Protein AF-A0A6I5CBX6-F1 (afdb_monomer_lite)

Structure (mmCIF, N/CA/C/O backbone):
data_AF-A0A6I5CBX6-F1
#
_entry.id   AF-A0A6I5CBX6-F1
#
loop_
_atom_site.group_PDB
_atom_site.id
_atom_site.type_symbol
_atom_site.label_atom_id
_atom_site.label_alt_id
_atom_site.label_comp_id
_atom_site.label_asym_id
_atom_site.label_entity_id
_atom_site.label_seq_id
_atom_site.pdbx_PDB_ins_code
_atom_site.Cartn_x
_atom_site.Cartn_y
_atom_site.Cartn_z
_atom_site.occupancy
_atom_site.B_iso_or_equiv
_atom_site.auth_seq_id
_atom_site.auth_comp_id
_atom_site.auth_asym_id
_atom_site.auth_atom_id
_atom_site.pdbx_PDB_model_num
ATOM 1 N N . MET A 1 1 ? 4.727 3.412 -55.942 1.00 61.78 1 MET A N 1
ATOM 2 C CA . MET A 1 1 ? 5.551 2.247 -55.537 1.00 61.78 1 MET A CA 1
ATOM 3 C C . MET A 1 1 ? 6.146 1.583 -56.779 1.00 61.78 1 MET A C 1
ATOM 5 O O . MET A 1 1 ? 5.437 1.468 -57.777 1.00 61.78 1 MET A O 1
ATOM 9 N N . LYS A 1 2 ? 7.422 1.159 -56.767 1.00 56.41 2 LYS A N 1
ATOM 10 C CA . LYS A 1 2 ? 7.979 0.317 -57.851 1.00 56.41 2 LYS A CA 1
ATOM 11 C C . LYS A 1 2 ? 7.335 -1.077 -57.759 1.00 56.41 2 LYS A C 1
ATOM 13 O O . LYS A 1 2 ? 7.228 -1.624 -56.670 1.00 56.41 2 LYS A O 1
ATOM 18 N N . LYS A 1 3 ? 6.895 -1.651 -58.885 1.00 53.78 3 LYS A N 1
ATOM 19 C CA . LYS A 1 3 ? 5.927 -2.773 -58.953 1.00 53.78 3 LYS A CA 1
ATOM 20 C C . LYS A 1 3 ? 6.303 -4.119 -58.282 1.00 53.78 3 LYS A C 1
ATOM 22 O O . LYS A 1 3 ? 5.495 -5.031 -58.394 1.00 53.78 3 LYS A O 1
ATOM 27 N N . ALA A 1 4 ? 7.444 -4.294 -57.600 1.00 55.03 4 ALA A N 1
ATOM 28 C CA . ALA A 1 4 ? 7.793 -5.618 -57.044 1.00 55.03 4 ALA A CA 1
ATOM 29 C C . ALA A 1 4 ? 8.848 -5.692 -55.916 1.00 55.03 4 ALA A C 1
ATOM 31 O O . ALA A 1 4 ? 8.946 -6.740 -55.287 1.00 55.03 4 ALA A O 1
ATOM 32 N N . HIS A 1 5 ? 9.641 -4.652 -55.630 1.00 55.69 5 HIS A N 1
ATOM 33 C CA . HIS A 1 5 ? 10.715 -4.763 -54.626 1.00 55.69 5 HIS A CA 1
ATOM 34 C C . HIS A 1 5 ? 10.196 -4.485 -53.207 1.00 55.69 5 HIS A C 1
ATOM 36 O O . HIS A 1 5 ? 9.736 -3.377 -52.934 1.00 55.69 5 HIS A O 1
ATOM 42 N N . GLY A 1 6 ? 10.238 -5.492 -52.326 1.00 67.00 6 GLY A N 1
ATOM 43 C CA . GLY A 1 6 ? 9.976 -5.365 -50.885 1.00 67.00 6 GLY A CA 1
ATOM 44 C C . GLY A 1 6 ? 8.537 -5.471 -50.393 1.00 67.00 6 GLY A C 1
ATOM 45 O O . GLY A 1 6 ? 8.313 -5.609 -49.194 1.00 67.00 6 GLY A O 1
ATOM 46 N N . LEU A 1 7 ? 7.545 -5.417 -51.286 1.00 81.44 7 LEU A N 1
ATOM 47 C CA . LEU A 1 7 ? 6.120 -5.433 -50.907 1.00 81.44 7 LEU A CA 1
ATOM 48 C C . LEU A 1 7 ? 5.682 -6.743 -50.244 1.00 81.44 7 LEU A C 1
ATOM 50 O O . LEU A 1 7 ? 4.730 -6.751 -49.468 1.00 81.44 7 LEU A O 1
ATOM 54 N N . ARG A 1 8 ? 6.382 -7.841 -50.547 1.00 85.75 8 ARG A N 1
ATOM 55 C CA . ARG A 1 8 ? 6.062 -9.179 -50.045 1.00 85.75 8 ARG A CA 1
ATOM 56 C C . ARG A 1 8 ? 6.094 -9.255 -48.521 1.00 85.75 8 ARG A C 1
ATOM 58 O O . ARG A 1 8 ? 5.192 -9.844 -47.943 1.00 85.75 8 ARG A O 1
ATOM 65 N N . ARG A 1 9 ? 7.076 -8.606 -47.891 1.00 88.88 9 ARG A N 1
ATOM 66 C CA . ARG A 1 9 ? 7.186 -8.522 -46.433 1.00 88.88 9 ARG A CA 1
ATOM 67 C C . ARG A 1 9 ? 5.933 -7.901 -45.813 1.00 88.88 9 ARG A C 1
ATOM 69 O O . ARG A 1 9 ? 5.291 -8.524 -44.983 1.00 88.88 9 ARG A O 1
ATOM 76 N N . TYR A 1 10 ? 5.553 -6.702 -46.258 1.00 90.12 10 TYR A N 1
ATOM 77 C CA . TYR A 1 10 ? 4.368 -6.008 -45.738 1.00 90.12 10 TYR A CA 1
ATOM 78 C C . TYR A 1 10 ? 3.075 -6.779 -46.018 1.00 90.12 10 TYR A C 1
ATOM 80 O O . TYR A 1 10 ? 2.136 -6.719 -45.232 1.00 90.12 10 TYR A O 1
ATOM 88 N N . PHE A 1 11 ? 3.024 -7.525 -47.125 1.00 91.75 11 PHE A N 1
ATOM 89 C CA . PHE A 1 11 ? 1.910 -8.421 -47.398 1.00 91.75 11 PHE A CA 1
ATOM 90 C C . PHE A 1 11 ? 1.852 -9.596 -46.413 1.00 91.75 11 PHE A C 1
ATOM 92 O O . PHE A 1 11 ? 0.776 -9.892 -45.908 1.00 91.75 11 PHE A O 1
ATOM 99 N N . TYR A 1 12 ? 2.972 -10.249 -46.097 1.00 94.50 12 TYR A N 1
ATOM 100 C CA . TYR A 1 12 ? 2.986 -11.319 -45.094 1.00 94.50 12 TYR A CA 1
ATOM 101 C C . TYR A 1 12 ? 2.701 -10.806 -43.680 1.00 94.50 12 TYR A C 1
ATOM 103 O O . TYR A 1 12 ? 1.948 -11.451 -42.958 1.00 94.50 12 TYR A O 1
ATOM 111 N N . GLU A 1 13 ? 3.174 -9.613 -43.319 1.00 94.62 13 GLU A N 1
ATOM 112 C CA . GLU A 1 13 ? 2.770 -8.944 -42.073 1.00 94.62 13 GLU A CA 1
ATOM 113 C C . GLU A 1 13 ? 1.265 -8.626 -42.051 1.00 94.62 13 GLU A C 1
ATOM 115 O O . GLU A 1 13 ? 0.615 -8.745 -41.014 1.00 94.62 13 GLU A O 1
ATOM 120 N N . TYR A 1 14 ? 0.672 -8.282 -43.199 1.00 94.12 14 TYR A N 1
ATOM 121 C CA . TYR A 1 14 ? -0.776 -8.108 -43.329 1.00 94.12 14 TYR A CA 1
ATOM 122 C C . TYR A 1 14 ? -1.544 -9.437 -43.227 1.00 94.12 14 TYR A C 1
ATOM 124 O O . TYR A 1 14 ? -2.603 -9.487 -42.604 1.00 94.12 14 TYR A O 1
ATOM 132 N N . VAL A 1 15 ? -1.016 -10.528 -43.792 1.00 95.19 15 VAL A N 1
ATOM 133 C CA . VAL A 1 15 ? -1.581 -11.879 -43.620 1.00 95.19 15 VAL A CA 1
ATOM 134 C C . VAL A 1 15 ? -1.543 -12.282 -42.147 1.00 95.19 15 VAL A C 1
ATOM 136 O O . VAL A 1 15 ? -2.553 -12.750 -41.628 1.00 95.19 15 VAL A O 1
ATOM 139 N N . TYR A 1 16 ? -0.425 -12.038 -41.459 1.00 96.31 16 TYR A N 1
ATOM 140 C CA . TYR A 1 16 ? -0.299 -12.278 -40.025 1.00 96.31 16 TYR A CA 1
ATOM 141 C C . TYR A 1 16 ? -1.289 -11.432 -39.211 1.00 96.31 16 TYR A C 1
ATOM 143 O O . TYR A 1 16 ? -1.995 -11.957 -38.354 1.00 96.31 16 TYR A O 1
ATOM 151 N N . TYR A 1 17 ? -1.410 -10.140 -39.526 1.00 95.69 17 TYR A N 1
ATOM 152 C CA . TYR A 1 17 ? -2.399 -9.250 -38.918 1.00 95.69 17 TYR A CA 1
ATOM 153 C C . TYR A 1 17 ? -3.827 -9.806 -39.032 1.00 95.69 17 TYR A C 1
ATOM 155 O O . TYR A 1 17 ? -4.542 -9.894 -38.034 1.00 95.69 17 TYR A O 1
ATOM 163 N N . LYS A 1 18 ? -4.221 -10.255 -40.231 1.00 94.69 18 LYS A N 1
ATOM 164 C CA . LYS A 1 18 ? -5.526 -10.890 -40.461 1.00 94.69 18 LYS A CA 1
ATOM 165 C C . LYS A 1 18 ? -5.688 -12.204 -39.706 1.00 94.69 18 LYS A C 1
ATOM 167 O O . LYS A 1 18 ? -6.780 -12.471 -39.208 1.00 94.69 18 LYS A O 1
ATOM 172 N N . ALA A 1 19 ? -4.616 -12.980 -39.560 1.00 93.75 19 ALA A N 1
ATOM 173 C CA . ALA A 1 19 ? -4.639 -14.193 -38.754 1.00 93.75 19 ALA A CA 1
ATOM 174 C C . ALA A 1 19 ? -4.917 -13.893 -37.271 1.00 93.75 19 ALA A C 1
ATOM 176 O O . ALA A 1 19 ? -5.708 -14.607 -36.654 1.00 93.75 19 ALA A O 1
ATOM 177 N N . VAL A 1 20 ? -4.356 -12.808 -36.716 1.00 93.31 20 VAL A N 1
ATOM 178 C CA . VAL A 1 20 ? -4.659 -12.351 -35.345 1.00 93.31 20 VAL A CA 1
ATOM 179 C C . VAL A 1 20 ? -6.129 -11.938 -35.210 1.00 93.31 20 VAL A C 1
ATOM 181 O O . VAL A 1 20 ? -6.794 -12.385 -34.275 1.00 93.31 20 VAL A O 1
ATOM 184 N N . GLU A 1 21 ? -6.658 -11.116 -36.128 1.00 91.00 21 GLU A N 1
ATOM 185 C CA . GLU A 1 21 ? -8.073 -10.695 -36.102 1.00 91.00 21 GLU A CA 1
ATOM 186 C C . GLU A 1 21 ? -9.020 -11.903 -36.131 1.00 91.00 21 GLU A C 1
ATOM 188 O O . GLU A 1 21 ? -9.967 -11.986 -35.346 1.00 91.00 21 GLU A O 1
ATOM 193 N N . GLN A 1 22 ? -8.728 -12.870 -36.998 1.00 89.38 22 GLN A N 1
ATOM 194 C CA . GLN A 1 22 ? -9.529 -14.076 -37.148 1.00 89.38 22 GLN A CA 1
ATOM 195 C C . GLN A 1 22 ? -9.416 -15.003 -35.930 1.00 89.38 22 GLN A C 1
ATOM 197 O O . GLN A 1 22 ? -10.429 -15.540 -35.487 1.00 89.38 22 GLN A O 1
ATOM 202 N N . ALA A 1 23 ? -8.216 -15.163 -35.360 1.00 89.12 23 ALA A N 1
ATOM 203 C CA . ALA A 1 23 ? -7.997 -15.994 -34.177 1.00 89.12 23 ALA A CA 1
ATOM 204 C C . ALA A 1 23 ? -8.785 -15.469 -32.968 1.00 89.12 23 ALA A C 1
ATOM 206 O O . ALA A 1 23 ? -9.391 -16.259 -32.250 1.00 89.12 23 ALA A O 1
ATOM 207 N N . ARG A 1 24 ? -8.857 -14.140 -32.789 1.00 86.94 24 ARG A N 1
ATOM 208 C CA . ARG A 1 24 ? -9.695 -13.509 -31.751 1.00 86.94 24 ARG A CA 1
ATOM 209 C C . ARG A 1 24 ? -11.172 -13.865 -31.919 1.00 86.94 24 ARG A C 1
ATOM 211 O O . ARG A 1 24 ? -11.827 -14.241 -30.953 1.00 86.94 24 ARG A O 1
ATOM 218 N N . GLY A 1 25 ? -11.691 -13.765 -33.145 1.00 83.12 25 GLY A N 1
ATOM 219 C CA . GLY A 1 25 ? -13.088 -14.094 -33.441 1.00 83.12 25 GLY A CA 1
ATOM 220 C C . GLY A 1 25 ? -13.410 -15.582 -33.281 1.00 83.12 25 GLY A C 1
ATOM 221 O O . GLY A 1 25 ? -14.504 -15.928 -32.852 1.00 83.12 25 GLY A O 1
ATOM 222 N N . GLN A 1 26 ? -12.454 -16.451 -33.607 1.00 83.75 26 GLN A N 1
ATOM 223 C CA . GLN A 1 26 ? -12.605 -17.902 -33.563 1.00 83.75 26 GLN A CA 1
ATOM 224 C C . GLN A 1 26 ? -12.517 -18.473 -32.143 1.00 83.75 26 GLN A C 1
ATOM 226 O O . GLN A 1 26 ? -13.371 -19.265 -31.761 1.00 83.75 26 GLN A O 1
ATOM 231 N N . ALA A 1 27 ? -11.508 -18.067 -31.366 1.00 76.38 27 ALA A N 1
ATOM 232 C CA . ALA A 1 27 ? -11.298 -18.563 -30.006 1.00 76.38 27 ALA A CA 1
ATOM 233 C C . ALA A 1 27 ? -12.193 -17.859 -28.969 1.00 76.38 27 ALA A C 1
ATOM 235 O O . ALA A 1 27 ? -12.322 -18.327 -27.842 1.00 76.38 27 ALA A O 1
ATOM 236 N N . GLY A 1 28 ? -12.776 -16.701 -29.310 1.00 74.12 28 GLY A N 1
ATOM 237 C CA . GLY A 1 28 ? -13.513 -15.870 -28.352 1.00 74.12 28 GLY A CA 1
ATOM 238 C C . GLY A 1 28 ? -12.630 -15.291 -27.237 1.00 74.12 28 GLY A C 1
ATOM 239 O O . GLY A 1 28 ? -13.151 -14.870 -26.210 1.00 74.12 28 GLY A O 1
ATOM 240 N N . GLN A 1 29 ? -11.307 -15.279 -27.431 1.00 75.50 29 GLN A N 1
ATOM 241 C CA . GLN A 1 29 ? -10.311 -14.792 -26.473 1.00 75.50 29 GLN A CA 1
ATOM 242 C C . GLN A 1 29 ? -9.775 -13.419 -26.889 1.00 75.50 29 GLN A C 1
ATOM 244 O O . GLN A 1 29 ? -9.600 -13.127 -28.080 1.00 75.50 29 GLN A O 1
ATOM 249 N N . VAL A 1 30 ? -9.433 -12.579 -25.908 1.00 80.12 30 VAL A N 1
ATOM 250 C CA . VAL A 1 30 ? -8.636 -11.380 -26.174 1.00 80.12 30 VAL A CA 1
ATOM 251 C C . VAL A 1 30 ? -7.203 -11.843 -26.425 1.00 80.12 30 VAL A C 1
ATOM 253 O O . VAL A 1 30 ? -6.575 -12.391 -25.534 1.00 80.12 30 VAL A O 1
ATOM 256 N N . ILE A 1 31 ? -6.679 -11.622 -27.635 1.00 85.75 31 ILE A N 1
ATOM 257 C CA . ILE A 1 31 ? -5.248 -11.793 -27.940 1.00 85.75 31 ILE A CA 1
ATOM 258 C C . ILE A 1 31 ? -4.597 -10.404 -27.854 1.00 85.75 31 ILE A C 1
ATOM 260 O O . ILE A 1 31 ? -4.761 -9.628 -28.810 1.00 85.75 31 ILE A O 1
ATOM 264 N N . PRO A 1 32 ? -3.907 -10.037 -26.751 1.00 86.81 32 PRO A N 1
ATOM 265 C CA . PRO A 1 32 ? -3.300 -8.718 -26.594 1.00 86.81 32 PRO A CA 1
ATOM 266 C C . PRO A 1 32 ? -2.164 -8.470 -27.590 1.00 86.81 32 PRO A C 1
ATOM 268 O O . PRO A 1 32 ? -1.649 -9.404 -28.210 1.00 86.81 32 PRO A O 1
ATOM 271 N N . ILE A 1 33 ? -1.745 -7.213 -27.754 1.00 90.12 33 ILE A N 1
ATOM 272 C CA . ILE A 1 33 ? -0.638 -6.850 -28.650 1.00 90.12 33 ILE A CA 1
ATOM 273 C C . ILE A 1 33 ? 0.656 -7.534 -28.213 1.00 90.12 33 ILE A C 1
ATOM 275 O O . ILE A 1 33 ? 1.372 -8.038 -29.079 1.00 90.12 33 ILE A O 1
ATOM 279 N N . SER A 1 34 ? 0.950 -7.618 -26.913 1.00 87.19 34 SER A N 1
ATOM 280 C CA . SER A 1 34 ? 2.131 -8.348 -26.428 1.00 87.19 34 SER A CA 1
ATOM 281 C C . SER A 1 34 ? 2.106 -9.835 -26.807 1.00 87.19 34 SER A C 1
ATOM 283 O O . SER A 1 34 ? 3.110 -10.351 -27.300 1.00 87.19 34 SER A O 1
ATOM 285 N N . GLN A 1 35 ? 0.963 -10.518 -26.671 1.00 87.69 35 GLN A N 1
ATOM 286 C CA . GLN A 1 35 ? 0.811 -11.922 -27.070 1.00 87.69 35 GLN A CA 1
ATOM 287 C C . GLN A 1 35 ? 0.920 -12.081 -28.588 1.00 87.69 35 GLN A C 1
ATOM 289 O O . GLN A 1 35 ? 1.628 -12.965 -29.062 1.00 87.69 35 GLN A O 1
ATOM 294 N N . ALA A 1 36 ? 0.286 -11.201 -29.364 1.00 91.75 36 ALA A N 1
ATOM 295 C CA . ALA A 1 36 ? 0.405 -11.206 -30.818 1.00 91.75 36 ALA A CA 1
ATOM 296 C C . ALA A 1 36 ? 1.849 -10.934 -31.278 1.00 91.75 36 ALA A C 1
ATOM 298 O O . ALA A 1 36 ? 2.296 -11.527 -32.255 1.00 91.75 36 ALA A O 1
ATOM 299 N N . LYS A 1 37 ? 2.620 -10.102 -30.569 1.00 92.56 37 LYS A N 1
ATOM 300 C CA . LYS A 1 37 ? 4.062 -9.922 -30.812 1.00 92.56 37 LYS A CA 1
ATOM 301 C C . LYS A 1 37 ? 4.865 -11.175 -30.452 1.00 92.56 37 LYS A C 1
ATOM 303 O O . LYS A 1 37 ? 5.756 -11.552 -31.206 1.00 92.56 37 LYS A O 1
ATOM 308 N N . ALA A 1 38 ? 4.538 -11.847 -29.348 1.00 91.44 38 ALA A N 1
ATOM 309 C CA . ALA A 1 38 ? 5.198 -13.090 -28.943 1.00 91.44 38 ALA A CA 1
ATOM 310 C C . ALA A 1 38 ? 4.949 -14.229 -29.949 1.00 91.44 38 ALA A C 1
ATOM 312 O O . ALA A 1 38 ? 5.888 -14.912 -30.354 1.00 91.44 38 ALA A O 1
ATOM 313 N N . ILE A 1 39 ? 3.709 -14.389 -30.424 1.00 93.00 39 ILE A N 1
ATOM 314 C CA . ILE A 1 39 ? 3.366 -15.338 -31.497 1.00 93.00 39 ILE A CA 1
ATOM 315 C C . ILE A 1 39 ? 4.110 -14.961 -32.787 1.00 93.00 39 ILE A C 1
ATOM 317 O O . ILE A 1 39 ? 4.664 -15.828 -33.457 1.00 93.00 39 ILE A O 1
ATOM 321 N N . ARG A 1 40 ? 4.212 -13.666 -33.112 1.00 94.19 40 ARG A N 1
ATOM 322 C CA . ARG A 1 40 ? 4.942 -13.190 -34.293 1.00 94.19 40 ARG A CA 1
ATOM 323 C C . ARG A 1 40 ? 6.434 -13.511 -34.213 1.00 94.19 40 ARG A C 1
ATOM 325 O O . ARG A 1 40 ? 6.997 -13.964 -35.206 1.00 94.19 40 ARG A O 1
ATOM 332 N N . ALA A 1 41 ? 7.056 -13.318 -33.051 1.00 93.75 41 ALA A N 1
ATOM 333 C CA . ALA A 1 41 ? 8.441 -13.713 -32.806 1.00 93.75 41 ALA A CA 1
ATOM 334 C C . ALA A 1 41 ? 8.614 -15.234 -32.945 1.00 93.75 41 ALA A C 1
ATOM 336 O O . ALA A 1 41 ? 9.559 -15.694 -33.582 1.00 93.75 41 ALA A O 1
ATOM 337 N N . ARG A 1 42 ? 7.645 -16.016 -32.452 1.00 93.94 42 ARG A N 1
ATOM 338 C CA . ARG A 1 42 ? 7.629 -17.472 -32.614 1.00 93.94 42 ARG A CA 1
ATOM 339 C C . ARG A 1 42 ? 7.553 -17.910 -34.082 1.00 93.94 42 ARG A C 1
ATOM 341 O O . ARG A 1 42 ? 8.207 -18.882 -34.452 1.00 93.94 42 ARG A O 1
ATOM 348 N N . VAL A 1 43 ? 6.828 -17.181 -34.936 1.00 95.25 43 VAL A N 1
ATOM 349 C CA . VAL A 1 43 ? 6.841 -17.406 -36.395 1.00 95.25 43 VAL A CA 1
ATOM 350 C C . VAL A 1 43 ? 8.261 -17.259 -36.956 1.00 95.25 43 VAL A C 1
ATOM 352 O O . VAL A 1 43 ? 8.701 -18.125 -37.712 1.00 95.25 43 VAL A O 1
ATOM 355 N N . ASP A 1 44 ? 9.006 -16.223 -36.557 1.00 95.19 44 ASP A N 1
ATOM 356 C CA . ASP A 1 44 ? 10.398 -16.046 -37.001 1.00 95.19 44 ASP A CA 1
ATOM 357 C C . ASP A 1 44 ? 11.332 -17.121 -36.435 1.00 95.19 44 ASP A C 1
ATOM 359 O O . ASP A 1 44 ? 12.229 -17.563 -37.143 1.00 95.19 44 ASP A O 1
ATOM 363 N N . GLU A 1 45 ? 11.112 -17.619 -35.216 1.00 94.56 45 GLU A N 1
ATOM 364 C CA . GLU A 1 45 ? 11.878 -18.755 -34.681 1.00 94.56 45 GLU A CA 1
ATOM 365 C C . GLU A 1 45 ? 11.667 -20.036 -35.503 1.00 94.56 45 GLU A C 1
ATOM 367 O O . GLU A 1 45 ? 12.632 -20.734 -35.826 1.00 94.56 45 GLU A O 1
ATOM 372 N N . ILE A 1 46 ? 10.416 -20.344 -35.866 1.00 94.81 46 ILE A N 1
ATOM 373 C CA . ILE A 1 46 ? 10.066 -21.514 -36.689 1.00 94.81 46 ILE A CA 1
ATOM 374 C C . ILE A 1 46 ? 10.685 -21.386 -38.087 1.00 94.81 46 ILE A C 1
ATOM 376 O O . ILE A 1 46 ? 11.269 -22.339 -38.607 1.00 94.81 46 ILE A O 1
ATOM 380 N N . LEU A 1 47 ? 10.593 -20.202 -38.696 1.00 94.62 47 LEU A N 1
ATOM 381 C CA . LEU A 1 47 ? 11.204 -19.915 -39.996 1.00 94.62 47 LEU A CA 1
ATOM 382 C C . LEU A 1 47 ? 12.740 -19.898 -39.924 1.00 94.62 47 LEU A C 1
ATOM 384 O O . LEU A 1 47 ? 13.408 -20.370 -40.848 1.00 94.62 47 LEU A O 1
ATOM 388 N N . GLY A 1 48 ? 13.307 -19.454 -38.803 1.00 92.62 48 GLY A N 1
ATOM 389 C CA . GLY A 1 48 ? 14.743 -19.394 -38.546 1.00 92.62 48 GLY A CA 1
ATOM 390 C C . GLY A 1 48 ? 15.399 -20.773 -38.530 1.00 92.62 48 GLY A C 1
ATOM 391 O O . GLY A 1 48 ? 16.514 -20.927 -39.031 1.00 92.62 48 GLY A O 1
ATOM 392 N N . GLN A 1 49 ? 14.679 -21.812 -38.088 1.00 91.75 49 GLN A N 1
ATOM 393 C CA . GLN A 1 49 ? 15.116 -23.213 -38.218 1.00 91.75 49 GLN A CA 1
ATOM 394 C C . GLN A 1 49 ? 15.331 -23.633 -39.684 1.00 91.75 49 GLN A C 1
ATOM 396 O O . GLN A 1 49 ? 16.070 -24.577 -39.959 1.00 91.75 49 GLN A O 1
ATOM 401 N N . ARG A 1 50 ? 14.711 -22.919 -40.631 1.00 88.00 50 ARG A N 1
ATOM 402 C CA . ARG A 1 50 ? 14.842 -23.105 -42.084 1.00 88.00 50 ARG A CA 1
ATOM 403 C C . ARG A 1 50 ? 15.753 -22.051 -42.735 1.00 88.00 50 ARG A C 1
ATOM 405 O O . ARG A 1 50 ? 15.865 -22.020 -43.958 1.00 88.00 50 ARG A O 1
ATOM 412 N N . GLY A 1 51 ? 16.414 -21.204 -41.940 1.00 89.75 51 GLY A N 1
ATOM 413 C CA . GLY A 1 51 ? 17.331 -20.162 -42.409 1.00 89.75 51 GLY A CA 1
ATOM 414 C C . GLY A 1 51 ? 16.651 -18.956 -43.069 1.00 89.75 51 GLY A C 1
ATOM 415 O O . GLY A 1 51 ? 17.268 -18.312 -43.917 1.00 89.75 51 GLY A O 1
ATOM 416 N N . THR A 1 52 ? 15.392 -18.671 -42.725 1.00 92.62 52 THR A N 1
ATOM 417 C CA . THR A 1 52 ? 14.609 -17.540 -43.255 1.00 92.62 52 THR A CA 1
ATOM 418 C C . THR A 1 52 ? 13.794 -16.868 -42.136 1.00 92.62 52 THR A C 1
ATOM 420 O O . THR A 1 52 ? 13.883 -17.269 -40.981 1.00 92.62 52 THR A O 1
ATOM 423 N N . GLU A 1 53 ? 13.023 -15.836 -42.460 1.00 92.19 53 GLU A N 1
ATOM 424 C CA . GLU A 1 53 ? 12.185 -15.054 -41.536 1.00 92.19 53 GLU A CA 1
ATOM 425 C C . GLU A 1 53 ? 10.965 -14.515 -42.298 1.00 92.19 53 GLU A C 1
ATOM 427 O O . GLU A 1 53 ? 10.980 -14.486 -43.533 1.00 92.19 53 GLU A O 1
ATOM 432 N N . LEU A 1 54 ? 9.907 -14.058 -41.616 1.00 91.25 54 LEU A N 1
ATOM 433 C CA . LEU A 1 54 ? 8.699 -13.570 -42.308 1.00 91.25 54 LEU A CA 1
ATOM 434 C C . LEU A 1 54 ? 8.996 -12.359 -43.212 1.00 91.25 54 LEU A C 1
ATOM 436 O O . LEU A 1 54 ? 8.329 -12.141 -44.227 1.00 91.25 54 LEU A O 1
ATOM 440 N N . ALA A 1 55 ? 10.014 -11.582 -42.838 1.00 87.19 55 ALA A N 1
ATOM 441 C CA . ALA A 1 55 ? 10.491 -10.426 -43.576 1.00 87.19 55 ALA A CA 1
ATOM 442 C C . ALA A 1 55 ? 11.320 -10.776 -44.829 1.00 87.19 55 ALA A C 1
ATOM 444 O O . ALA A 1 55 ? 11.531 -9.886 -45.659 1.00 87.19 55 ALA A O 1
ATOM 445 N N . ASP A 1 56 ? 11.749 -12.035 -45.013 1.00 87.00 56 ASP A N 1
ATOM 446 C CA . ASP A 1 56 ? 12.586 -12.450 -46.146 1.00 87.00 56 ASP A CA 1
ATOM 447 C C . ASP A 1 56 ? 11.805 -12.323 -47.471 1.00 87.00 56 ASP A C 1
ATOM 449 O O . ASP A 1 56 ? 10.801 -13.015 -47.687 1.00 87.00 56 ASP A O 1
ATOM 453 N N . PRO A 1 57 ? 12.274 -11.503 -48.433 1.00 80.69 57 PRO A N 1
ATOM 454 C CA . PRO A 1 57 ? 11.632 -11.359 -49.740 1.00 80.69 57 PRO A CA 1
ATOM 455 C C . PRO A 1 57 ? 11.486 -12.679 -50.519 1.00 80.69 57 PRO A C 1
ATOM 457 O O . PRO A 1 57 ? 10.649 -12.785 -51.428 1.00 80.69 57 PRO A O 1
ATOM 460 N N . ARG A 1 58 ? 12.294 -13.694 -50.193 1.00 85.25 58 ARG A N 1
ATOM 461 C CA . ARG A 1 58 ? 12.311 -15.004 -50.857 1.00 85.25 58 ARG A CA 1
ATOM 462 C C . ARG A 1 58 ? 11.402 -16.041 -50.191 1.00 85.25 58 ARG A C 1
ATOM 464 O O . ARG A 1 58 ? 11.158 -17.067 -50.824 1.00 85.25 58 ARG A O 1
ATOM 471 N N . LEU A 1 59 ? 10.849 -15.772 -49.005 1.00 91.19 59 LEU A N 1
ATOM 472 C CA . LEU A 1 59 ? 10.034 -16.723 -48.239 1.00 91.19 59 LEU A CA 1
ATOM 473 C C . LEU A 1 59 ? 8.829 -17.252 -49.036 1.00 91.19 59 LEU A C 1
ATOM 475 O O . LEU A 1 59 ? 7.975 -16.478 -49.471 1.00 91.19 59 LEU A O 1
ATOM 479 N N . GLY A 1 60 ? 8.723 -18.573 -49.202 1.00 91.06 60 GLY A N 1
ATOM 480 C CA . GLY A 1 60 ? 7.604 -19.241 -49.876 1.00 91.06 60 GLY A CA 1
ATOM 481 C C . GLY A 1 60 ? 6.258 -19.061 -49.158 1.00 91.06 60 GLY A C 1
ATOM 482 O O . GLY A 1 60 ? 6.210 -18.880 -47.947 1.00 91.06 60 GLY A O 1
ATOM 483 N N . VAL A 1 61 ? 5.146 -19.111 -49.906 1.00 92.88 61 VAL A N 1
ATOM 484 C CA . VAL A 1 61 ? 3.790 -18.969 -49.328 1.00 92.88 61 VAL A CA 1
ATOM 485 C C . VAL A 1 61 ? 3.492 -20.110 -48.359 1.00 92.88 61 VAL A C 1
ATOM 487 O O . VAL A 1 61 ? 3.044 -19.858 -47.251 1.00 92.88 61 VAL A O 1
ATOM 490 N N . THR A 1 62 ? 3.800 -21.348 -48.746 1.00 92.81 62 THR A N 1
ATOM 491 C CA . THR A 1 62 ? 3.550 -22.526 -47.907 1.00 92.81 62 THR A CA 1
ATOM 492 C C . THR A 1 62 ? 4.312 -22.479 -46.594 1.00 92.81 62 THR A C 1
ATOM 494 O O . THR A 1 62 ? 3.716 -22.719 -45.549 1.00 92.81 62 THR A O 1
ATOM 497 N N . ASP A 1 63 ? 5.590 -22.098 -46.618 1.00 92.81 63 ASP A N 1
ATOM 498 C CA . ASP A 1 63 ? 6.383 -21.946 -45.396 1.00 92.81 63 ASP A CA 1
ATOM 499 C C . ASP A 1 63 ? 5.824 -20.846 -44.485 1.00 92.81 63 ASP A C 1
ATOM 501 O O . ASP A 1 63 ? 5.708 -21.058 -43.281 1.00 92.81 63 ASP A O 1
ATOM 505 N N . CYS A 1 64 ? 5.415 -19.709 -45.062 1.00 94.44 64 CYS A N 1
ATOM 506 C CA . CYS A 1 64 ? 4.780 -18.606 -44.339 1.00 94.44 64 CYS A CA 1
ATOM 507 C C . CYS A 1 64 ? 3.487 -19.052 -43.635 1.00 94.44 64 CYS A C 1
ATOM 509 O O . CYS A 1 64 ? 3.370 -18.916 -42.420 1.00 94.44 64 CYS A O 1
ATOM 511 N N . LEU A 1 65 ? 2.540 -19.638 -44.376 1.00 96.12 65 LEU A N 1
ATOM 512 C CA . LEU A 1 65 ? 1.248 -20.059 -43.824 1.00 96.12 65 LEU A CA 1
ATOM 513 C C . LEU A 1 65 ? 1.400 -21.176 -42.786 1.00 96.12 65 LEU A C 1
ATOM 515 O O . LEU A 1 65 ? 0.752 -21.123 -41.746 1.00 96.12 65 LEU A O 1
ATOM 519 N N . THR A 1 66 ? 2.296 -22.139 -43.035 1.00 94.75 66 THR A N 1
ATOM 520 C CA . THR A 1 66 ? 2.590 -23.227 -42.087 1.00 94.75 66 THR A CA 1
ATOM 521 C C . THR A 1 66 ? 3.149 -22.679 -40.777 1.00 94.75 66 THR A C 1
ATOM 523 O O . THR A 1 66 ? 2.721 -23.098 -39.706 1.00 94.75 66 THR A O 1
ATOM 526 N N . ALA A 1 67 ? 4.101 -21.742 -40.843 1.00 96.00 67 ALA A N 1
ATOM 527 C CA . ALA A 1 67 ? 4.704 -21.167 -39.645 1.00 96.00 67 ALA A CA 1
ATOM 528 C C . ALA A 1 67 ? 3.695 -20.345 -38.829 1.00 96.00 67 ALA A C 1
ATOM 530 O O . ALA A 1 67 ? 3.736 -20.399 -37.602 1.00 96.00 67 ALA A O 1
ATOM 531 N N . ILE A 1 68 ? 2.774 -19.630 -39.490 1.00 95.75 68 ILE A N 1
ATOM 532 C CA . ILE A 1 68 ? 1.694 -18.895 -38.818 1.00 95.75 68 ILE A CA 1
ATOM 533 C C . ILE A 1 68 ? 0.747 -19.866 -38.101 1.00 95.75 68 ILE A C 1
ATOM 535 O O . ILE A 1 68 ? 0.602 -19.751 -36.885 1.00 95.75 68 ILE A O 1
ATOM 539 N N . ASP A 1 69 ? 0.154 -20.839 -38.805 1.00 94.75 69 ASP A N 1
ATOM 540 C CA . ASP A 1 69 ? -0.786 -21.794 -38.191 1.00 94.75 69 ASP A CA 1
ATOM 541 C C . ASP A 1 69 ? -0.114 -22.587 -37.053 1.00 94.75 69 ASP A C 1
ATOM 543 O O . ASP A 1 69 ? -0.713 -22.776 -35.994 1.00 94.75 69 ASP A O 1
ATOM 547 N N . GLN A 1 70 ? 1.156 -22.983 -37.218 1.00 94.12 70 GLN A N 1
ATOM 548 C CA . GLN A 1 70 ? 1.918 -23.658 -36.166 1.00 94.12 70 GLN A CA 1
ATOM 549 C C . GLN A 1 70 ? 2.128 -22.761 -34.935 1.00 94.12 70 GLN A C 1
ATOM 551 O O . GLN A 1 70 ? 1.888 -23.202 -33.812 1.00 94.12 70 GLN A O 1
ATOM 556 N N . ALA A 1 71 ? 2.562 -21.509 -35.118 1.00 93.12 71 ALA A N 1
ATOM 557 C CA . ALA A 1 71 ? 2.817 -20.599 -34.001 1.00 93.12 71 ALA A CA 1
ATOM 558 C C . ALA A 1 71 ? 1.542 -20.295 -33.200 1.00 93.12 71 ALA A C 1
ATOM 560 O O . ALA A 1 71 ? 1.596 -20.212 -31.974 1.00 93.12 71 ALA A O 1
ATOM 561 N N . PHE A 1 72 ? 0.399 -20.153 -33.876 1.00 91.44 72 PHE A N 1
ATOM 562 C CA . PHE A 1 72 ? -0.889 -19.976 -33.211 1.00 91.44 72 PHE A CA 1
ATOM 563 C C . PHE A 1 72 ? -1.352 -21.247 -32.492 1.00 91.44 72 PHE A C 1
ATOM 565 O O . PHE A 1 72 ? -1.756 -21.153 -31.336 1.00 91.44 72 PHE A O 1
ATOM 572 N N . ALA A 1 73 ? -1.234 -22.426 -33.112 1.00 89.25 73 ALA A N 1
ATOM 573 C CA . ALA A 1 73 ? -1.605 -23.696 -32.481 1.00 89.25 73 ALA A CA 1
ATOM 574 C C . ALA A 1 73 ? -0.803 -23.987 -31.197 1.00 89.25 73 ALA A C 1
ATOM 576 O O . ALA A 1 73 ? -1.317 -24.603 -30.269 1.00 89.25 73 ALA A O 1
ATOM 577 N N . GLU A 1 74 ? 0.448 -23.520 -31.116 1.00 88.50 74 GLU A N 1
ATOM 578 C CA . GLU A 1 74 ? 1.288 -23.641 -29.916 1.00 88.50 74 GLU A CA 1
ATOM 579 C C . GLU A 1 74 ? 0.893 -22.670 -28.780 1.00 88.50 74 GLU A C 1
ATOM 581 O O . GLU A 1 74 ? 1.338 -22.852 -27.645 1.00 88.50 74 GLU A O 1
ATOM 586 N N . LYS A 1 75 ? 0.136 -21.599 -29.070 1.00 82.50 75 LYS A N 1
ATOM 587 C CA . LYS A 1 75 ? 0.040 -20.404 -28.202 1.00 82.50 75 LYS A CA 1
ATOM 588 C C . LYS A 1 75 ? -1.371 -19.868 -27.961 1.00 82.50 75 LYS A C 1
ATOM 590 O O . LYS A 1 75 ? -1.545 -19.010 -27.094 1.00 82.50 75 LYS A O 1
ATOM 595 N N . VAL A 1 76 ? -2.358 -20.333 -28.717 1.00 82.38 76 VAL A N 1
ATOM 596 C CA . VAL A 1 76 ? -3.769 -19.958 -28.589 1.00 82.38 76 VAL A CA 1
ATOM 597 C C . VAL A 1 76 ? -4.574 -21.231 -28.373 1.00 82.38 76 VAL A C 1
ATOM 599 O O . VAL A 1 76 ? -4.500 -22.165 -29.169 1.00 82.38 76 VAL A O 1
ATOM 602 N N . SER A 1 77 ? -5.319 -21.273 -27.268 1.00 75.94 77 SER A N 1
ATOM 603 C CA . SER A 1 77 ? -6.154 -22.434 -26.940 1.00 75.94 77 SER A CA 1
ATOM 604 C C . SER A 1 77 ? -7.329 -22.517 -27.910 1.00 75.94 77 SER A C 1
ATOM 606 O O . SER A 1 77 ? -7.832 -21.485 -28.350 1.00 75.94 77 SER A O 1
ATOM 608 N N . ASP A 1 78 ? -7.744 -23.737 -28.251 1.00 78.69 78 ASP A N 1
ATOM 609 C CA . ASP A 1 78 ? -8.842 -24.003 -29.194 1.00 78.69 78 ASP A CA 1
ATOM 610 C C . ASP A 1 78 ? -8.647 -23.363 -30.584 1.00 78.69 78 ASP A C 1
ATOM 612 O O . ASP A 1 78 ? -9.597 -23.094 -31.322 1.00 78.69 78 ASP A O 1
ATOM 616 N N . TYR A 1 79 ? -7.389 -23.128 -30.968 1.00 86.94 79 TYR A N 1
ATOM 617 C CA . TYR A 1 79 ? -7.044 -22.650 -32.297 1.00 86.94 79 TYR A CA 1
ATOM 618 C C . TYR A 1 79 ? -7.225 -23.754 -33.344 1.00 86.94 79 TYR A C 1
ATOM 620 O O . TYR A 1 79 ? -6.543 -24.778 -33.319 1.00 86.94 79 TYR A O 1
ATOM 628 N N . GLU A 1 80 ? -8.095 -23.515 -34.321 1.00 88.19 80 GLU A N 1
ATOM 629 C CA . GLU A 1 80 ? -8.168 -24.322 -35.543 1.00 88.19 80 GLU A CA 1
ATOM 630 C C . GLU A 1 80 ? -7.342 -23.647 -36.653 1.00 88.19 80 GLU A C 1
ATOM 632 O O . GLU A 1 80 ? -7.497 -22.435 -36.859 1.00 88.19 80 GLU A O 1
ATOM 637 N N . PRO A 1 81 ? -6.519 -24.412 -37.400 1.00 89.62 81 PRO A N 1
ATOM 638 C CA . PRO A 1 81 ? -5.700 -23.897 -38.494 1.00 89.62 81 PRO A CA 1
ATOM 639 C C . PRO A 1 81 ? -6.504 -23.059 -39.486 1.00 89.62 81 PRO A C 1
ATOM 641 O O . PRO A 1 81 ? -7.529 -23.496 -40.020 1.00 89.62 81 PRO A O 1
ATOM 644 N N . GLN A 1 82 ? -6.033 -21.846 -39.760 1.00 89.06 82 GLN A N 1
ATOM 645 C CA . GLN A 1 82 ? -6.740 -20.923 -40.639 1.00 89.06 82 GLN A CA 1
ATOM 646 C C . GLN A 1 82 ? -6.406 -21.162 -42.110 1.00 89.06 82 GLN A C 1
ATOM 648 O O . GLN A 1 82 ? -7.199 -20.802 -42.987 1.00 89.06 82 GLN A O 1
ATOM 653 N N . PHE A 1 83 ? -5.254 -21.768 -42.394 1.00 90.88 83 PHE A N 1
ATOM 654 C CA . PHE A 1 83 ? -4.706 -21.886 -43.736 1.00 90.88 83 PHE A CA 1
ATOM 655 C C . PHE A 1 83 ? -4.696 -23.310 -44.297 1.00 90.88 83 PHE A C 1
ATOM 657 O O . PHE A 1 83 ? -4.062 -23.524 -45.321 1.00 90.88 83 PHE A O 1
ATOM 664 N N . GLY A 1 84 ? -5.481 -24.244 -43.751 1.00 80.88 84 GLY A N 1
ATOM 665 C CA . GLY A 1 84 ? -5.860 -25.515 -44.391 1.00 80.88 84 GLY A CA 1
ATOM 666 C C . GLY A 1 84 ? -4.710 -26.296 -45.051 1.00 80.88 84 GLY A C 1
ATOM 667 O O . GLY A 1 84 ? -3.915 -26.943 -44.379 1.00 80.88 84 GLY A O 1
ATOM 668 N N . ASP A 1 85 ? -4.644 -26.269 -46.386 1.00 83.56 85 ASP A N 1
ATOM 669 C CA . ASP A 1 85 ? -3.620 -26.945 -47.201 1.00 83.56 85 ASP A CA 1
ATOM 670 C C . ASP A 1 85 ? -2.284 -26.177 -47.307 1.00 83.56 85 ASP A C 1
ATOM 672 O O . ASP A 1 85 ? -1.369 -26.606 -48.011 1.00 83.56 85 ASP A O 1
ATOM 676 N N . HIS A 1 86 ? -2.177 -25.033 -46.628 1.00 90.38 86 HIS A N 1
ATOM 677 C CA . HIS A 1 86 ? -1.059 -24.092 -46.643 1.00 90.38 86 HIS A CA 1
ATOM 678 C C . HIS A 1 86 ? -0.614 -23.729 -48.068 1.00 90.38 86 HIS A C 1
ATOM 680 O O . HIS A 1 86 ? 0.574 -23.534 -48.344 1.00 90.38 86 HIS A O 1
ATOM 686 N N . SER A 1 87 ? -1.559 -23.655 -49.009 1.00 90.19 87 SER A N 1
ATOM 687 C CA . SER A 1 87 ? -1.266 -23.382 -50.413 1.00 90.19 87 SER A CA 1
ATOM 688 C C . SER A 1 87 ? -1.636 -21.948 -50.817 1.00 90.19 87 SER A C 1
ATOM 690 O O . SER A 1 87 ? -2.482 -21.303 -50.192 1.00 90.19 87 SER A O 1
ATOM 692 N N . PRO A 1 88 ? -1.069 -21.430 -51.922 1.00 86.81 88 PRO A N 1
ATOM 693 C CA . PRO A 1 88 ? -1.536 -20.185 -52.536 1.00 86.81 88 PRO A CA 1
ATOM 694 C C . PRO A 1 88 ? -3.002 -20.225 -53.010 1.00 86.81 88 PRO A C 1
ATOM 696 O O . PRO A 1 88 ? -3.559 -19.186 -53.374 1.00 86.81 88 PRO A O 1
ATOM 699 N N . GLN A 1 89 ? -3.617 -21.410 -53.077 1.00 88.12 89 GLN A N 1
ATOM 700 C CA . GLN A 1 89 ? -5.018 -21.602 -53.448 1.00 88.12 89 GLN A CA 1
ATOM 701 C C . GLN A 1 89 ? -5.969 -21.476 -52.251 1.00 88.12 89 GLN A C 1
ATOM 703 O O . GLN A 1 89 ? -7.174 -21.371 -52.471 1.00 88.12 89 GLN A O 1
ATOM 708 N N . ASN A 1 90 ? -5.453 -21.421 -51.018 1.00 91.31 90 ASN A N 1
ATOM 709 C CA . ASN A 1 90 ? -6.263 -21.228 -49.821 1.00 91.31 90 ASN A CA 1
ATOM 710 C C . ASN A 1 90 ? -7.140 -19.962 -49.928 1.00 91.31 90 ASN A C 1
ATOM 712 O O . ASN A 1 90 ? -6.649 -18.863 -50.205 1.00 91.31 90 ASN A O 1
ATOM 716 N N . GLU A 1 91 ? -8.446 -20.108 -49.683 1.00 89.75 91 GLU A N 1
ATOM 717 C CA . GLU A 1 91 ? -9.426 -19.030 -49.871 1.00 89.75 91 GLU A CA 1
ATOM 718 C C . GLU A 1 91 ? -9.139 -17.802 -48.997 1.00 89.75 91 GLU A C 1
ATOM 720 O O . GLU A 1 91 ? -9.257 -16.670 -49.482 1.00 89.75 91 GLU A O 1
ATOM 725 N N . ARG A 1 92 ? -8.708 -18.010 -47.743 1.00 88.62 92 ARG A N 1
ATOM 726 C CA . ARG A 1 92 ? -8.380 -16.928 -46.800 1.00 88.62 92 ARG A CA 1
ATOM 727 C C . ARG A 1 92 ? -7.115 -16.193 -47.221 1.00 88.62 92 ARG A C 1
ATOM 729 O O . ARG A 1 92 ? -7.096 -14.965 -47.234 1.00 88.62 92 ARG A O 1
ATOM 736 N N . TYR A 1 93 ? -6.082 -16.919 -47.648 1.00 92.94 93 TYR A N 1
ATOM 737 C CA . TYR A 1 93 ? -4.878 -16.301 -48.206 1.00 92.94 93 TYR A CA 1
ATOM 738 C C . TYR A 1 93 ? -5.199 -15.454 -49.447 1.00 92.94 93 TYR A C 1
ATOM 740 O O . TYR A 1 93 ? -4.764 -14.303 -49.547 1.00 92.94 93 TYR A O 1
ATOM 748 N N . GLN A 1 94 ? -6.014 -15.978 -50.370 1.00 91.56 94 GLN A N 1
ATOM 749 C CA . GLN A 1 94 ? -6.437 -15.226 -51.553 1.00 91.56 94 GLN A CA 1
ATOM 750 C C . GLN A 1 94 ? -7.304 -14.014 -51.206 1.00 91.56 94 GLN A C 1
ATOM 752 O O . GLN A 1 94 ? -7.220 -12.987 -51.882 1.00 91.56 94 GLN A O 1
ATOM 757 N N . GLN A 1 95 ? -8.133 -14.102 -50.165 1.00 91.62 95 GLN A N 1
ATOM 758 C CA . GLN A 1 95 ? -8.888 -12.960 -49.665 1.00 91.62 95 GLN A CA 1
ATOM 759 C C . GLN A 1 95 ? -7.952 -11.865 -49.146 1.00 91.62 95 GLN A C 1
ATOM 761 O O . GLN A 1 95 ? -8.030 -10.741 -49.644 1.00 91.62 95 GLN A O 1
ATOM 766 N N . SER A 1 96 ? -7.016 -12.196 -48.252 1.00 91.75 96 SER A N 1
ATOM 767 C CA . SER A 1 96 ? -6.003 -11.253 -47.758 1.00 91.75 96 SER A CA 1
ATOM 768 C C . SER A 1 96 ? -5.195 -10.643 -48.905 1.00 91.75 96 SER A C 1
ATOM 770 O O . SER A 1 96 ? -4.912 -9.445 -48.904 1.00 91.75 96 SER A O 1
ATOM 772 N N . GLN A 1 97 ? -4.872 -11.432 -49.934 1.00 89.88 97 GLN A N 1
ATOM 773 C CA . GLN A 1 97 ? -4.200 -10.950 -51.140 1.00 89.88 97 GLN A CA 1
ATOM 774 C C . GLN A 1 97 ? -5.048 -9.934 -51.917 1.00 89.88 97 GLN A C 1
ATOM 776 O O . GLN A 1 97 ? -4.538 -8.874 -52.285 1.00 89.88 97 GLN A O 1
ATOM 781 N N . ARG A 1 98 ? -6.338 -10.214 -52.148 1.00 87.94 98 ARG A N 1
ATOM 782 C CA . ARG A 1 98 ? -7.265 -9.286 -52.822 1.00 87.94 98 ARG A CA 1
ATOM 783 C C . ARG A 1 98 ? -7.434 -7.987 -52.036 1.00 87.94 98 ARG A C 1
ATOM 785 O O . ARG A 1 98 ? -7.393 -6.913 -52.634 1.00 87.94 98 ARG A O 1
ATOM 792 N N . GLU A 1 99 ? -7.599 -8.078 -50.719 1.00 87.19 99 GLU A N 1
ATOM 793 C CA . GLU A 1 99 ? -7.747 -6.922 -49.830 1.00 87.19 99 GLU A CA 1
ATOM 794 C C . GLU A 1 99 ? -6.480 -6.060 -49.817 1.00 87.19 99 GLU A C 1
ATOM 796 O O . GLU A 1 99 ? -6.557 -4.847 -50.028 1.00 87.19 99 GLU A O 1
ATOM 801 N N . PHE A 1 100 ? -5.303 -6.677 -49.691 1.00 87.69 100 PHE A N 1
ATOM 802 C CA . PHE A 1 100 ? -4.024 -5.971 -49.729 1.00 87.69 100 PHE A CA 1
ATOM 803 C C . PHE A 1 100 ? -3.757 -5.314 -51.092 1.00 87.69 100 PHE A C 1
ATOM 805 O O . PHE A 1 100 ? -3.327 -4.158 -51.154 1.00 87.69 100 PHE A O 1
ATOM 812 N N . ILE A 1 101 ? -4.044 -6.005 -52.202 1.00 83.25 101 ILE A N 1
ATOM 813 C CA . ILE A 1 101 ? -3.937 -5.447 -53.563 1.00 83.25 101 ILE A CA 1
ATOM 814 C C . ILE A 1 101 ? -4.866 -4.243 -53.725 1.00 83.25 101 ILE A C 1
ATOM 816 O O . ILE A 1 101 ? -4.448 -3.209 -54.253 1.00 83.25 101 ILE A O 1
ATOM 820 N N . ARG A 1 102 ? -6.108 -4.346 -53.238 1.00 77.81 102 ARG A N 1
ATOM 821 C CA . ARG A 1 102 ? -7.085 -3.252 -53.276 1.00 77.81 102 ARG A CA 1
ATOM 822 C C . ARG A 1 102 ? -6.618 -2.053 -52.450 1.00 77.81 102 ARG A C 1
ATOM 824 O O . ARG A 1 102 ? -6.703 -0.926 -52.930 1.00 77.81 102 ARG A O 1
ATOM 831 N N . ALA A 1 103 ? -6.083 -2.295 -51.253 1.00 77.00 103 ALA A N 1
ATOM 832 C CA . ALA A 1 103 ? -5.573 -1.253 -50.366 1.00 77.00 103 ALA A CA 1
ATOM 833 C C . ALA A 1 103 ? -4.338 -0.540 -50.945 1.00 77.00 103 ALA A C 1
ATOM 835 O O . ALA A 1 103 ? -4.221 0.681 -50.842 1.00 77.00 103 ALA A O 1
ATOM 836 N N . THR A 1 104 ? -3.427 -1.279 -51.587 1.00 76.19 104 THR A N 1
ATOM 837 C CA . THR A 1 104 ? -2.149 -0.750 -52.100 1.00 76.19 104 THR A CA 1
ATOM 838 C C . THR A 1 104 ? -2.208 -0.247 -53.547 1.00 76.19 104 THR A C 1
ATOM 840 O O . THR A 1 104 ? -1.348 0.539 -53.948 1.00 76.19 104 THR A O 1
ATOM 843 N N . GLY A 1 105 ? -3.202 -0.660 -54.340 1.00 68.94 105 GLY A N 1
ATOM 844 C CA . GLY A 1 105 ? -3.323 -0.313 -55.762 1.00 68.94 105 GLY A CA 1
ATOM 845 C C . GLY A 1 105 ? -2.318 -1.036 -56.672 1.00 68.94 105 GLY A C 1
ATOM 846 O O . GLY A 1 105 ? -2.093 -0.622 -57.811 1.00 68.94 105 GLY A O 1
ATOM 847 N N . VAL A 1 106 ? -1.674 -2.101 -56.185 1.00 65.75 106 VAL A N 1
ATOM 848 C CA . VAL A 1 106 ? -0.660 -2.857 -56.935 1.00 65.75 106 VAL A CA 1
ATOM 849 C C . VAL A 1 106 ? -1.347 -3.824 -57.905 1.00 65.75 106 VAL A C 1
ATOM 851 O O . VAL A 1 106 ? -1.816 -4.881 -57.509 1.00 65.75 106 VAL A O 1
ATOM 854 N N . GLY A 1 107 ? -1.390 -3.476 -59.197 1.00 57.31 107 GLY A N 1
ATOM 855 C CA . GLY A 1 107 ? -1.883 -4.368 -60.262 1.00 57.31 107 GLY A CA 1
ATOM 856 C C . GLY A 1 107 ? -3.344 -4.170 -60.700 1.00 57.31 107 GLY A C 1
ATOM 857 O O . GLY A 1 107 ? -3.783 -4.880 -61.599 1.00 57.31 107 GLY A O 1
ATOM 858 N N . ALA A 1 108 ? -4.072 -3.193 -60.142 1.00 57.34 108 ALA A N 1
ATOM 859 C CA . ALA A 1 108 ? -5.446 -2.834 -60.529 1.00 57.34 108 ALA A CA 1
ATOM 860 C C . ALA A 1 108 ? -5.735 -1.329 -60.307 1.00 57.34 108 ALA A C 1
ATOM 862 O O . ALA A 1 108 ? -4.888 -0.603 -59.787 1.00 57.34 108 ALA A O 1
ATOM 863 N N . GLN A 1 109 ? -6.923 -0.849 -60.709 1.00 50.00 109 GLN A N 1
ATOM 864 C CA . GLN A 1 109 ? -7.369 0.527 -60.449 1.00 50.00 109 GLN A CA 1
ATOM 865 C C . GLN A 1 109 ? -7.654 0.698 -58.947 1.00 50.00 109 GLN A C 1
ATOM 867 O O . GLN A 1 109 ? -8.449 -0.042 -58.373 1.00 50.00 109 GLN A O 1
ATOM 872 N N . ALA A 1 110 ? -6.951 1.631 -58.307 1.00 55.66 110 ALA A N 1
ATOM 873 C CA . ALA A 1 110 ? -7.013 1.824 -56.862 1.00 55.66 110 ALA A CA 1
ATOM 874 C C . ALA A 1 110 ? -8.344 2.441 -56.408 1.00 55.66 110 ALA A C 1
ATOM 876 O O . ALA A 1 110 ? -8.915 3.275 -57.113 1.00 55.66 110 ALA A O 1
ATOM 877 N N . ASP A 1 111 ? -8.791 2.077 -55.205 1.00 56.81 111 ASP A N 1
ATOM 878 C CA . ASP A 1 111 ? -9.913 2.742 -54.545 1.00 56.81 111 ASP A CA 1
ATOM 879 C C . ASP A 1 111 ? -9.509 4.191 -54.188 1.00 56.81 111 ASP A C 1
ATOM 881 O O . ASP A 1 111 ? -8.486 4.384 -53.522 1.00 56.81 111 ASP A O 1
ATOM 885 N N . PRO A 1 112 ? -10.263 5.222 -54.616 1.00 49.81 112 PRO A N 1
ATOM 886 C CA . PRO A 1 112 ? -10.001 6.613 -54.241 1.00 49.81 112 PRO A CA 1
ATOM 887 C C . PRO A 1 112 ? -10.083 6.877 -52.726 1.00 49.81 112 PRO A C 1
ATOM 889 O O . PRO A 1 112 ? -9.623 7.928 -52.284 1.00 49.81 112 PRO A O 1
ATOM 892 N N . LYS A 1 113 ? -10.624 5.942 -51.929 1.00 50.19 113 LYS A N 1
ATOM 893 C CA . LYS A 1 113 ? -10.647 5.984 -50.457 1.00 50.19 113 LYS A CA 1
ATOM 894 C C . LYS A 1 113 ? -9.465 5.265 -49.775 1.00 50.19 113 LYS A C 1
ATOM 896 O O . LYS A 1 113 ? -9.415 5.230 -48.550 1.00 50.19 113 LYS A O 1
ATOM 901 N N . SER A 1 114 ? -8.513 4.677 -50.513 1.00 55.00 114 SER A N 1
ATOM 902 C CA . SER A 1 114 ? -7.429 3.880 -49.908 1.00 55.00 114 SER A CA 1
ATOM 903 C C . SER A 1 114 ? -6.273 4.741 -49.361 1.00 55.00 114 SER A C 1
ATOM 905 O O . SER A 1 114 ? -5.622 5.486 -50.097 1.00 55.00 114 SER A O 1
ATOM 907 N N . ALA A 1 115 ? -5.968 4.614 -48.062 1.00 53.31 115 ALA A N 1
ATOM 908 C CA . ALA A 1 115 ? -4.697 5.070 -47.491 1.00 53.31 115 ALA A CA 1
ATOM 909 C C . ALA A 1 115 ? -3.665 3.947 -47.700 1.00 53.31 115 ALA A C 1
ATOM 911 O O . ALA A 1 115 ? -3.865 2.824 -47.249 1.00 53.31 115 ALA A O 1
ATOM 912 N N . ARG A 1 116 ? -2.619 4.186 -48.496 1.00 76.94 116 ARG A N 1
ATOM 913 C CA . ARG A 1 116 ? -1.771 3.105 -49.049 1.00 76.94 116 ARG A CA 1
ATOM 914 C C . ARG A 1 116 ? -0.705 2.601 -48.060 1.00 76.94 116 ARG A C 1
ATOM 916 O O . ARG A 1 116 ? -0.529 3.192 -47.010 1.00 76.94 116 ARG A O 1
ATOM 923 N N . LEU A 1 117 ? -0.085 1.463 -48.399 1.00 87.75 117 LEU A N 1
ATOM 924 C CA . LEU A 1 117 ? 0.774 0.562 -47.598 1.00 87.75 117 LEU A CA 1
ATOM 925 C C . LEU A 1 117 ? 0.365 0.390 -46.115 1.00 87.75 117 LEU A C 1
ATOM 927 O O . LEU A 1 117 ? 0.747 1.222 -45.292 1.00 87.75 117 LEU A O 1
ATOM 931 N N . PRO A 1 118 ? -0.348 -0.698 -45.755 1.00 89.75 118 PRO A N 1
ATOM 932 C CA . PRO A 1 118 ? -0.654 -1.000 -44.360 1.00 89.75 118 PRO A CA 1
ATOM 933 C C . PRO A 1 118 ? 0.606 -1.424 -43.594 1.00 89.75 118 PRO A C 1
ATOM 935 O O . PRO A 1 118 ? 1.411 -2.217 -44.083 1.00 89.75 118 PRO A O 1
ATOM 938 N N . ILE A 1 119 ? 0.740 -0.910 -42.377 1.00 92.56 119 ILE A N 1
ATOM 939 C CA . ILE A 1 119 ? 1.783 -1.239 -41.409 1.00 92.56 119 ILE A CA 1
ATOM 940 C C . ILE A 1 119 ? 1.113 -1.948 -40.238 1.00 92.56 119 ILE A C 1
ATOM 942 O O . ILE A 1 119 ? 0.219 -1.396 -39.589 1.00 92.56 119 ILE A O 1
ATOM 946 N N . SER A 1 120 ? 1.556 -3.178 -39.996 1.00 93.88 120 SER A N 1
ATOM 947 C CA . SER A 1 120 ? 1.069 -4.018 -38.908 1.00 93.88 120 SER A CA 1
ATOM 948 C C . SER A 1 120 ? 1.545 -3.487 -37.548 1.00 93.88 120 SER A C 1
ATOM 950 O O . SER A 1 120 ? 2.726 -3.153 -37.417 1.00 93.88 120 SER A O 1
ATOM 952 N N . PRO A 1 121 ? 0.687 -3.464 -36.508 1.00 93.94 121 PRO A N 1
ATOM 953 C CA . PRO A 1 121 ? 1.109 -3.181 -35.134 1.00 93.94 121 PRO A CA 1
ATOM 954 C C . PRO A 1 121 ? 1.995 -4.289 -34.535 1.00 93.94 121 PRO A C 1
ATOM 956 O O . PRO A 1 121 ? 2.518 -4.123 -33.434 1.00 93.94 121 PRO A O 1
ATOM 959 N N . TYR A 1 122 ? 2.169 -5.408 -35.245 1.00 94.50 122 TYR A N 1
ATOM 960 C CA . TYR A 1 122 ? 2.973 -6.557 -34.828 1.00 94.50 122 TYR A CA 1
ATOM 961 C C . TYR A 1 122 ? 4.316 -6.659 -35.563 1.00 94.50 122 TYR A C 1
ATOM 963 O O . TYR A 1 122 ? 5.132 -7.492 -35.186 1.00 94.50 122 TYR A O 1
ATOM 971 N N . ASP A 1 123 ? 4.554 -5.824 -36.584 1.00 92.94 123 ASP A N 1
ATOM 972 C CA . ASP A 1 123 ? 5.815 -5.820 -37.338 1.00 92.94 123 ASP A CA 1
ATOM 973 C C . ASP A 1 123 ? 6.956 -5.301 -36.440 1.00 92.94 123 ASP A C 1
ATOM 975 O O . ASP A 1 123 ? 6.887 -4.139 -36.020 1.00 92.94 123 ASP A O 1
ATOM 979 N N . PRO A 1 124 ? 8.012 -6.094 -36.166 1.00 91.62 124 PRO A N 1
ATOM 980 C CA . PRO A 1 124 ? 9.101 -5.712 -35.260 1.00 91.62 124 PRO A CA 1
ATOM 981 C C . PRO A 1 124 ? 9.790 -4.379 -35.597 1.00 91.62 124 PRO A C 1
ATOM 983 O O . PRO A 1 124 ? 10.284 -3.694 -34.700 1.00 91.62 124 PRO A O 1
ATOM 986 N N . ASP A 1 125 ? 9.789 -3.963 -36.867 1.00 89.94 125 ASP A N 1
ATOM 987 C CA . ASP A 1 125 ? 10.415 -2.702 -37.291 1.00 89.94 125 ASP A CA 1
ATOM 988 C C . ASP A 1 125 ? 9.567 -1.454 -36.979 1.00 89.94 125 ASP A C 1
ATOM 990 O O . ASP A 1 125 ? 10.072 -0.319 -36.975 1.00 89.94 125 ASP A O 1
ATOM 994 N N . TRP A 1 126 ? 8.270 -1.649 -36.727 1.00 92.25 126 TRP A N 1
ATOM 995 C CA . TRP A 1 126 ? 7.280 -0.585 -36.549 1.00 92.25 126 TRP A CA 1
ATOM 996 C C . TRP A 1 126 ? 6.588 -0.621 -35.188 1.00 92.25 126 TRP A C 1
ATOM 998 O O . TRP A 1 126 ? 6.208 0.426 -34.666 1.00 92.25 126 TRP A O 1
ATOM 1008 N N . SER A 1 127 ? 6.439 -1.794 -34.583 1.00 91.38 127 SER A N 1
ATOM 1009 C CA . SER A 1 127 ? 5.587 -2.015 -33.416 1.00 91.38 127 SER A CA 1
ATOM 1010 C C . SER A 1 127 ? 6.057 -1.328 -32.133 1.00 91.38 127 SER A C 1
ATOM 1012 O O . SER A 1 127 ? 5.292 -1.200 -31.176 1.00 91.38 127 SER A O 1
ATOM 1014 N N . GLU A 1 128 ? 7.318 -0.892 -32.107 1.00 89.62 128 GLU A N 1
ATOM 1015 C CA . GLU A 1 128 ? 7.919 -0.132 -31.008 1.00 89.62 128 GLU A CA 1
ATOM 1016 C C . GLU A 1 128 ? 7.918 1.387 -31.243 1.00 89.62 128 GLU A C 1
ATOM 1018 O O . GLU A 1 128 ? 8.506 2.128 -30.459 1.00 89.62 128 GLU A O 1
ATOM 1023 N N . ARG A 1 129 ? 7.254 1.879 -32.301 1.00 91.75 129 ARG A N 1
ATOM 1024 C CA . ARG A 1 129 ? 7.089 3.318 -32.571 1.00 91.75 129 ARG A CA 1
ATOM 1025 C C . ARG A 1 129 ? 5.874 3.876 -31.828 1.00 91.75 129 ARG A C 1
ATOM 1027 O O . ARG A 1 129 ? 4.807 3.266 -31.835 1.00 91.75 129 ARG A O 1
ATOM 1034 N N . ALA A 1 130 ? 5.980 5.083 -31.275 1.00 91.69 130 ALA A N 1
ATOM 1035 C CA . ALA A 1 130 ? 4.941 5.701 -30.449 1.00 91.69 130 ALA A CA 1
ATOM 1036 C C . ALA A 1 130 ? 3.624 5.860 -31.209 1.00 91.69 130 ALA A C 1
ATOM 1038 O O . ALA A 1 130 ? 2.555 5.601 -30.664 1.00 91.69 130 ALA A O 1
ATOM 1039 N N . THR A 1 131 ? 3.694 6.268 -32.478 1.00 93.00 131 THR A N 1
ATOM 1040 C CA . THR A 1 131 ? 2.511 6.415 -33.335 1.00 93.00 131 THR A CA 1
ATOM 1041 C C . THR A 1 131 ? 1.829 5.078 -33.617 1.00 93.00 131 THR A C 1
ATOM 1043 O O . THR A 1 131 ? 0.605 5.046 -33.692 1.00 93.00 131 THR A O 1
ATOM 1046 N N . VAL A 1 132 ? 2.590 3.983 -33.714 1.00 93.12 132 VAL A N 1
ATOM 1047 C CA . VAL A 1 132 ? 2.043 2.631 -33.906 1.00 93.12 132 VAL A CA 1
ATOM 1048 C C . VAL A 1 132 ? 1.445 2.113 -32.596 1.00 93.12 132 VAL A C 1
ATOM 1050 O O . VAL A 1 132 ? 0.288 1.713 -32.593 1.00 93.12 132 VAL A O 1
ATOM 1053 N N . LYS A 1 133 ? 2.148 2.238 -31.458 1.00 91.56 133 LYS A N 1
ATOM 1054 C CA . LYS A 1 133 ? 1.605 1.872 -30.133 1.00 91.56 133 LYS A CA 1
ATOM 1055 C C . LYS A 1 133 ? 0.308 2.618 -29.802 1.00 91.56 133 LYS A C 1
ATOM 1057 O O . LYS A 1 133 ? -0.645 2.024 -29.322 1.00 91.56 133 LYS A O 1
ATOM 1062 N N . ARG A 1 134 ? 0.227 3.918 -30.106 1.00 89.56 134 ARG A N 1
ATOM 1063 C CA . ARG A 1 134 ? -0.996 4.725 -29.905 1.00 89.56 134 ARG A CA 1
ATOM 1064 C C . ARG A 1 134 ? -2.146 4.355 -30.839 1.00 89.56 134 ARG A C 1
ATOM 1066 O O . ARG A 1 134 ? -3.278 4.760 -30.580 1.00 89.56 134 ARG A O 1
ATOM 1073 N N . ALA A 1 135 ? -1.869 3.662 -31.941 1.00 89.38 135 ALA A N 1
ATOM 1074 C CA . ALA A 1 135 ? -2.909 3.161 -32.829 1.00 89.38 135 ALA A CA 1
ATOM 1075 C C . ALA A 1 135 ? -3.571 1.880 -32.291 1.00 89.38 135 ALA A C 1
ATOM 1077 O O . ALA A 1 135 ? -4.603 1.485 -32.834 1.00 89.38 135 ALA A O 1
ATOM 1078 N N . GLY A 1 136 ? -3.028 1.277 -31.226 1.00 90.19 136 GLY A N 1
ATOM 1079 C CA . GLY A 1 136 ? -3.537 0.043 -30.642 1.00 90.19 136 GLY A CA 1
ATOM 1080 C C . GLY A 1 136 ? -3.393 -1.118 -31.616 1.00 90.19 136 GLY A C 1
ATOM 1081 O O . GLY A 1 136 ? -2.316 -1.330 -32.179 1.00 90.19 136 GLY A O 1
ATOM 1082 N N . THR A 1 137 ? -4.471 -1.868 -31.839 1.00 90.00 137 THR A N 1
ATOM 1083 C CA . THR A 1 137 ? -4.474 -2.961 -32.823 1.00 90.00 137 THR A CA 1
ATOM 1084 C C . THR A 1 137 ? -4.863 -2.502 -34.230 1.00 90.00 137 THR A C 1
ATOM 1086 O O . THR A 1 137 ? -4.892 -3.305 -35.158 1.00 90.00 137 THR A O 1
ATOM 1089 N N . ALA A 1 138 ? -5.118 -1.210 -34.446 1.00 90.06 138 ALA A N 1
ATOM 1090 C CA . ALA A 1 138 ? -5.420 -0.702 -35.778 1.00 90.06 138 ALA A CA 1
ATOM 1091 C C . ALA A 1 138 ? -4.167 -0.641 -36.668 1.00 90.06 138 ALA A C 1
ATOM 1093 O O . ALA A 1 138 ? -3.090 -0.225 -36.237 1.00 90.06 138 ALA A O 1
ATOM 1094 N N . LEU A 1 139 ? -4.335 -0.965 -37.954 1.00 91.44 139 LEU A N 1
ATOM 1095 C CA . LEU A 1 139 ? -3.324 -0.675 -38.970 1.00 91.44 139 LEU A CA 1
ATOM 1096 C C . LEU A 1 139 ? -3.098 0.836 -39.096 1.00 91.44 139 LEU A C 1
ATOM 1098 O O . LEU A 1 139 ? -4.040 1.637 -39.062 1.00 91.44 139 LEU A O 1
ATOM 1102 N N . VAL A 1 140 ? -1.843 1.209 -39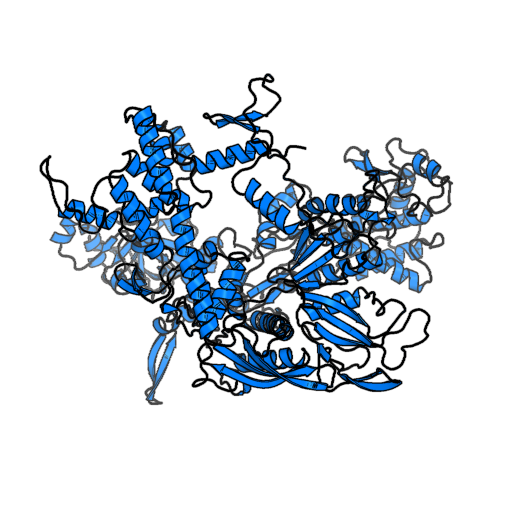.331 1.00 92.62 140 VAL A N 1
ATOM 1103 C CA . VAL A 1 140 ? -1.472 2.549 -39.805 1.00 92.62 140 VAL A CA 1
ATOM 1104 C C . VAL A 1 140 ? -0.973 2.469 -41.243 1.00 92.62 140 VAL A C 1
ATOM 1106 O O . VAL A 1 140 ? -0.617 1.399 -41.727 1.00 92.62 140 VAL A O 1
ATOM 1109 N N . TYR A 1 141 ? -0.977 3.593 -41.951 1.00 90.88 141 TYR A N 1
ATOM 1110 C CA . TYR A 1 141 ? -0.833 3.619 -43.404 1.00 90.88 141 TYR A CA 1
ATOM 1111 C C . TYR A 1 141 ? 0.194 4.658 -43.869 1.00 90.88 141 TYR A C 1
ATOM 1113 O O . TYR A 1 141 ? 0.326 5.734 -43.276 1.00 90.88 141 TYR A O 1
ATOM 1121 N N . LEU A 1 142 ? 0.891 4.352 -44.967 1.00 88.31 142 LEU A N 1
ATOM 1122 C CA . LEU A 1 142 ? 1.817 5.236 -45.680 1.00 88.31 142 LEU A CA 1
ATOM 1123 C C . LEU A 1 142 ? 1.345 5.564 -47.112 1.00 88.31 142 LEU A C 1
ATOM 1125 O O . LEU A 1 142 ? 1.449 4.730 -48.016 1.00 88.31 142 LEU A O 1
ATOM 1129 N N . PRO A 1 143 ? 0.927 6.815 -47.387 1.00 84.06 143 PRO A N 1
ATOM 1130 C CA . PRO A 1 143 ? 0.513 7.228 -48.724 1.00 84.06 143 PRO A CA 1
ATOM 1131 C C . PRO A 1 143 ? 1.596 7.000 -49.788 1.00 84.06 143 PRO A C 1
ATOM 1133 O O . PRO A 1 143 ? 2.781 7.246 -49.561 1.00 84.06 143 PRO A O 1
ATOM 1136 N N . ASP A 1 144 ? 1.181 6.604 -50.991 1.00 77.38 144 ASP A N 1
ATOM 1137 C CA . ASP A 1 144 ? 2.090 6.285 -52.103 1.00 77.38 144 ASP A CA 1
ATOM 1138 C C . ASP A 1 144 ? 2.944 7.488 -52.539 1.00 77.38 144 ASP A C 1
ATOM 1140 O O . ASP A 1 144 ? 4.130 7.341 -52.833 1.00 77.38 144 ASP A O 1
ATOM 1144 N N . GLU A 1 145 ? 2.386 8.700 -52.477 1.00 77.94 145 GLU A N 1
ATOM 1145 C CA . GLU A 1 145 ? 3.125 9.950 -52.703 1.00 77.94 145 GLU A CA 1
ATOM 1146 C C . GLU A 1 145 ? 4.288 10.117 -51.714 1.00 77.94 145 GLU A C 1
ATOM 1148 O O . GLU A 1 145 ? 5.393 10.509 -52.097 1.00 77.94 145 GLU A O 1
ATOM 1153 N N . THR A 1 146 ? 4.074 9.755 -50.444 1.00 83.94 146 THR A N 1
ATOM 1154 C CA . THR A 1 146 ? 5.112 9.788 -49.407 1.00 83.94 146 THR A CA 1
ATOM 1155 C C . THR A 1 146 ? 6.197 8.754 -49.692 1.00 83.94 146 THR A C 1
ATOM 1157 O O . THR A 1 146 ? 7.380 9.087 -49.616 1.00 83.94 146 THR A O 1
ATOM 1160 N N . ILE A 1 147 ? 5.824 7.532 -50.084 1.00 82.00 147 ILE A N 1
ATOM 1161 C CA . ILE A 1 147 ? 6.773 6.461 -50.435 1.00 82.00 147 ILE A CA 1
ATOM 1162 C C . ILE A 1 147 ? 7.609 6.862 -51.663 1.00 82.00 147 ILE A C 1
ATOM 1164 O O . ILE A 1 147 ? 8.834 6.712 -51.661 1.00 82.00 147 ILE A O 1
ATOM 1168 N N . ALA A 1 148 ? 6.979 7.405 -52.708 1.00 80.75 148 ALA A N 1
ATOM 1169 C CA . ALA A 1 148 ? 7.672 7.874 -53.906 1.00 80.75 148 ALA A CA 1
ATOM 1170 C C . ALA A 1 148 ? 8.679 8.986 -53.575 1.00 80.75 148 ALA A C 1
ATOM 1172 O O . ALA A 1 148 ? 9.834 8.916 -53.995 1.00 80.75 148 ALA A O 1
ATOM 1173 N N . ARG A 1 149 ? 8.261 9.967 -52.767 1.00 83.44 149 ARG A N 1
ATOM 1174 C CA . ARG A 1 149 ? 9.084 11.113 -52.367 1.00 83.44 149 ARG A CA 1
ATOM 1175 C C . ARG A 1 149 ? 10.264 10.730 -51.472 1.00 83.44 149 ARG A C 1
ATOM 1177 O O . ARG A 1 149 ? 11.353 11.258 -51.657 1.00 83.44 149 ARG A O 1
ATOM 1184 N N . VAL A 1 150 ? 10.049 9.864 -50.481 1.00 82.81 150 VAL A N 1
ATOM 1185 C CA . VAL A 1 150 ? 11.038 9.589 -49.419 1.00 82.81 150 VAL A CA 1
ATOM 1186 C C . VAL A 1 150 ? 11.961 8.418 -49.768 1.00 82.81 150 VAL A C 1
ATOM 1188 O O . VAL A 1 150 ? 13.104 8.379 -49.318 1.00 82.81 150 VAL A O 1
ATOM 1191 N N . ALA A 1 151 ? 11.481 7.469 -50.572 1.00 80.81 151 ALA A N 1
ATOM 1192 C CA . ALA A 1 151 ? 12.175 6.213 -50.836 1.00 80.81 151 ALA A CA 1
ATOM 1193 C C . ALA A 1 151 ? 12.316 5.875 -52.328 1.00 80.81 151 ALA A C 1
ATOM 1195 O O . ALA A 1 151 ? 12.667 4.748 -52.666 1.00 80.81 151 ALA A O 1
ATOM 1196 N N . GLY A 1 152 ? 11.975 6.790 -53.245 1.00 76.81 152 GLY A N 1
ATOM 1197 C CA . GLY A 1 152 ? 11.991 6.496 -54.685 1.00 76.81 152 GLY A CA 1
ATOM 1198 C C . GLY A 1 152 ? 11.053 5.344 -55.076 1.00 76.81 152 GLY A C 1
ATOM 1199 O O . GLY A 1 152 ? 11.257 4.689 -56.100 1.00 76.81 152 GLY A O 1
ATOM 1200 N N . GLY A 1 153 ? 10.043 5.067 -54.244 1.00 73.44 153 GLY A N 1
ATOM 1201 C CA . GLY A 1 153 ? 9.112 3.955 -54.415 1.00 73.44 153 GLY A CA 1
ATOM 1202 C C . GLY A 1 153 ? 9.602 2.588 -53.915 1.00 73.44 153 GLY A C 1
ATOM 1203 O O . GLY A 1 153 ? 8.912 1.610 -54.205 1.00 73.44 153 GLY A O 1
ATOM 1204 N N . GLU A 1 154 ? 10.735 2.509 -53.205 1.00 78.94 154 GLU A N 1
ATOM 1205 C CA . GLU A 1 154 ? 11.281 1.286 -52.585 1.00 78.94 154 GLU A CA 1
ATOM 1206 C C . GLU A 1 154 ? 10.794 1.129 -51.139 1.00 78.94 154 GLU A C 1
ATOM 1208 O O . GLU A 1 154 ? 11.060 1.976 -50.288 1.00 78.94 154 GLU A O 1
ATOM 1213 N N . VAL A 1 155 ? 10.078 0.042 -50.839 1.00 82.00 155 VAL A N 1
ATOM 1214 C CA . VAL A 1 155 ? 9.412 -0.110 -49.531 1.00 82.00 155 VAL A CA 1
ATOM 1215 C C . VAL A 1 155 ? 10.283 -0.777 -48.453 1.00 82.00 155 VAL A C 1
ATOM 1217 O O . VAL A 1 155 ? 10.028 -0.593 -47.265 1.00 82.00 155 VAL A O 1
ATOM 1220 N N . GLU A 1 156 ? 11.345 -1.493 -48.839 1.00 79.81 156 GLU A N 1
ATOM 1221 C CA . GLU A 1 156 ? 12.225 -2.270 -47.933 1.00 79.81 156 GLU A CA 1
ATOM 1222 C C . GLU A 1 156 ? 12.940 -1.398 -46.896 1.00 79.81 156 GLU A C 1
ATOM 1224 O O . GLU A 1 156 ? 13.250 -1.833 -45.797 1.00 79.81 156 GLU A O 1
ATOM 1229 N N . THR A 1 157 ? 13.182 -0.138 -47.242 1.00 81.88 157 THR A N 1
ATOM 1230 C CA . THR A 1 157 ? 13.968 0.798 -46.435 1.00 81.88 157 THR A CA 1
ATOM 1231 C C . THR A 1 157 ? 13.090 1.808 -45.688 1.00 81.88 157 THR A C 1
ATOM 1233 O O . THR A 1 157 ? 13.605 2.777 -45.139 1.00 81.88 157 THR A O 1
ATOM 1236 N N . LEU A 1 158 ? 11.757 1.662 -45.700 1.00 86.62 158 LEU A N 1
ATOM 1237 C CA . LEU A 1 158 ? 10.836 2.640 -45.094 1.00 86.62 158 LEU A CA 1
ATOM 1238 C C . LEU A 1 158 ? 10.937 2.709 -43.567 1.00 86.62 158 LEU A C 1
ATOM 1240 O O . LEU A 1 158 ? 10.801 3.799 -43.020 1.00 86.62 158 LEU A O 1
ATOM 1244 N N . ALA A 1 159 ? 11.232 1.591 -42.904 1.00 86.00 159 ALA A N 1
ATOM 1245 C CA . ALA A 1 159 ? 11.403 1.543 -41.453 1.00 86.00 159 ALA A CA 1
ATOM 1246 C C . ALA A 1 159 ? 12.714 2.180 -40.950 1.00 86.00 159 ALA A C 1
ATOM 1248 O O . ALA A 1 159 ? 12.911 2.320 -39.740 1.00 86.00 159 ALA A O 1
ATOM 1249 N N . ASP A 1 160 ? 13.615 2.576 -41.860 1.00 84.62 160 ASP A N 1
ATOM 1250 C CA . ASP A 1 160 ? 14.901 3.175 -41.514 1.00 84.62 160 ASP A CA 1
ATOM 1251 C C . ASP A 1 160 ? 14.701 4.456 -40.674 1.00 84.62 160 ASP A C 1
ATOM 1253 O O . ASP A 1 160 ? 14.020 5.389 -41.125 1.00 84.62 160 ASP A O 1
ATOM 1257 N N . PRO A 1 161 ? 15.337 4.564 -39.488 1.00 79.62 161 PRO A N 1
ATOM 1258 C CA . PRO A 1 161 ? 15.272 5.749 -38.633 1.00 79.62 161 PRO A CA 1
ATOM 1259 C C . PRO A 1 161 ? 15.532 7.081 -39.352 1.00 79.62 161 PRO A C 1
ATOM 1261 O O . PRO A 1 161 ? 14.938 8.103 -38.992 1.00 79.62 161 PRO A O 1
ATOM 1264 N N . ARG A 1 162 ? 16.376 7.086 -40.394 1.00 82.44 162 ARG A N 1
ATOM 1265 C CA . ARG A 1 162 ? 16.708 8.275 -41.203 1.00 82.44 162 ARG A CA 1
ATOM 1266 C C . ARG A 1 162 ? 15.500 8.857 -41.934 1.00 82.44 162 ARG A C 1
ATOM 1268 O O . ARG A 1 162 ? 15.512 10.029 -42.302 1.00 82.44 162 ARG A O 1
ATOM 1275 N N . ARG A 1 163 ? 14.448 8.063 -42.135 1.00 85.00 163 ARG A N 1
ATOM 1276 C CA . ARG A 1 163 ? 13.217 8.456 -42.835 1.00 85.00 163 ARG A CA 1
ATOM 1277 C C . ARG A 1 163 ? 12.058 8.760 -41.887 1.00 85.00 163 ARG A C 1
ATOM 1279 O O . ARG A 1 163 ? 10.941 9.017 -42.329 1.00 85.00 163 ARG A O 1
ATOM 1286 N N . GLY A 1 164 ? 12.327 8.820 -40.588 1.00 81.44 164 GLY A N 1
ATOM 1287 C CA . GLY A 1 164 ? 11.328 8.961 -39.534 1.00 81.44 164 GLY A CA 1
ATOM 1288 C C . GLY A 1 164 ? 10.465 10.236 -39.539 1.00 81.44 164 GLY A C 1
ATOM 1289 O O . GLY A 1 164 ? 9.496 10.311 -38.791 1.00 81.44 164 GLY A O 1
ATOM 1290 N N . ASN A 1 165 ? 10.768 11.232 -40.380 1.00 85.12 165 ASN A N 1
ATOM 1291 C CA . ASN A 1 165 ? 9.931 12.430 -40.547 1.00 85.12 165 ASN A CA 1
ATOM 1292 C C . ASN A 1 165 ? 8.672 12.190 -41.401 1.00 85.12 165 ASN A C 1
ATOM 1294 O O . ASN A 1 165 ? 7.853 13.099 -41.532 1.00 85.12 165 ASN A O 1
ATOM 1298 N N . MET A 1 166 ? 8.519 11.007 -42.004 1.00 90.06 166 MET A N 1
ATOM 1299 C CA . MET A 1 166 ? 7.300 10.652 -42.733 1.00 90.06 166 MET A CA 1
ATOM 1300 C C . MET A 1 166 ? 6.081 10.615 -41.801 1.00 90.06 166 MET A C 1
ATOM 1302 O O . MET A 1 166 ? 6.203 10.282 -40.624 1.00 90.06 166 MET A O 1
ATOM 1306 N N . VAL A 1 167 ? 4.910 10.951 -42.337 1.00 90.19 167 VAL A N 1
ATOM 1307 C CA . VAL A 1 167 ? 3.642 10.944 -41.598 1.00 90.19 167 VAL A CA 1
ATOM 1308 C C . VAL A 1 167 ? 2.912 9.632 -41.861 1.00 90.19 167 VAL A C 1
ATOM 1310 O O . VAL A 1 167 ? 2.720 9.254 -43.018 1.00 90.19 167 VAL A O 1
ATOM 1313 N N . LEU A 1 168 ? 2.518 8.966 -40.780 1.00 91.50 168 LEU A N 1
ATOM 1314 C CA . LEU A 1 168 ? 1.643 7.803 -40.761 1.00 91.50 168 LEU A CA 1
ATOM 1315 C C . LEU A 1 168 ? 0.190 8.258 -40.628 1.00 91.50 168 LEU A C 1
ATOM 1317 O O . LEU A 1 168 ? -0.112 9.253 -39.965 1.00 91.50 168 LEU A O 1
ATOM 1321 N N . TRP A 1 169 ? -0.707 7.510 -41.253 1.00 90.44 169 TRP A N 1
ATOM 1322 C CA . TRP A 1 169 ? -2.128 7.828 -41.340 1.00 90.44 169 TRP A CA 1
ATOM 1323 C C . TRP A 1 169 ? -2.970 6.708 -40.740 1.00 90.44 169 TRP A C 1
ATOM 1325 O O . TRP A 1 169 ? -2.575 5.545 -40.772 1.00 90.44 169 TRP A O 1
ATOM 1335 N N . ARG A 1 170 ? -4.139 7.051 -40.209 1.00 89.12 170 ARG A N 1
ATOM 1336 C CA . ARG A 1 170 ? -5.192 6.111 -39.810 1.00 89.12 170 ARG A CA 1
ATOM 1337 C C . ARG A 1 170 ? -6.433 6.368 -40.646 1.00 89.12 170 ARG A C 1
ATOM 1339 O O . ARG A 1 170 ? -6.554 7.416 -41.271 1.00 89.12 170 ARG A O 1
ATOM 1346 N N . ILE A 1 171 ? -7.335 5.400 -40.664 1.00 82.88 171 ILE A N 1
ATOM 1347 C CA . ILE A 1 171 ? -8.628 5.499 -41.333 1.00 82.88 171 ILE A CA 1
ATOM 1348 C C . ILE A 1 171 ? -9.695 5.469 -40.238 1.00 82.88 171 ILE A C 1
ATOM 1350 O O . ILE A 1 171 ? -9.611 4.635 -39.335 1.00 82.88 171 ILE A O 1
ATOM 1354 N N . ASP A 1 172 ? -10.641 6.404 -40.270 1.00 80.25 172 ASP A N 1
ATOM 1355 C CA . ASP A 1 172 ? -11.776 6.418 -39.344 1.00 80.25 172 ASP A CA 1
ATOM 1356 C C . ASP A 1 172 ? -12.890 5.439 -39.768 1.00 80.25 172 ASP A C 1
ATOM 1358 O O . ASP A 1 172 ? -12.806 4.762 -40.795 1.00 80.25 172 ASP A O 1
ATOM 1362 N N . ASN A 1 173 ? -13.960 5.362 -38.972 1.00 75.69 173 ASN A N 1
ATOM 1363 C CA . ASN A 1 173 ? -15.087 4.455 -39.223 1.00 75.69 173 ASN A CA 1
ATOM 1364 C C . ASN A 1 173 ? -15.852 4.768 -40.526 1.00 75.69 173 ASN A C 1
ATOM 1366 O O . ASN A 1 173 ? -16.598 3.921 -41.012 1.00 75.69 173 ASN A O 1
ATOM 1370 N N . GLU A 1 174 ? -15.680 5.964 -41.094 1.00 74.94 174 GLU A N 1
ATOM 1371 C CA . GLU A 1 174 ? -16.305 6.394 -42.352 1.00 74.94 174 GLU A CA 1
ATOM 1372 C C . GLU A 1 174 ? -15.402 6.120 -43.568 1.00 74.94 174 GLU A C 1
ATOM 1374 O O . GLU A 1 174 ? -15.774 6.389 -44.718 1.00 74.94 174 GLU A O 1
ATOM 1379 N N . GLY A 1 175 ? -14.216 5.551 -43.335 1.00 71.94 175 GLY A N 1
ATOM 1380 C CA . GLY A 1 175 ? -13.230 5.277 -44.370 1.00 71.94 175 GLY A CA 1
ATOM 1381 C C . GLY A 1 175 ? -12.405 6.505 -44.757 1.00 71.94 175 GLY A C 1
ATOM 1382 O O . GLY A 1 175 ? -11.792 6.504 -45.827 1.00 71.94 175 GLY A O 1
ATOM 1383 N N . LYS A 1 176 ? -12.397 7.566 -43.941 1.00 79.69 176 LYS A N 1
ATOM 1384 C CA . LYS A 1 176 ? -11.658 8.800 -44.216 1.00 79.69 176 LYS A CA 1
ATOM 1385 C C . LYS A 1 176 ? -10.283 8.768 -43.532 1.00 79.69 176 LYS A C 1
ATOM 1387 O O . LYS A 1 176 ? -10.183 8.453 -42.345 1.00 79.69 176 LYS A O 1
ATOM 1392 N N . PRO A 1 177 ? -9.199 9.093 -44.260 1.00 80.31 177 PRO A N 1
ATOM 1393 C CA . PRO A 1 177 ? -7.866 9.128 -43.681 1.00 80.31 177 PRO A CA 1
ATOM 1394 C C . PRO A 1 177 ? -7.667 10.366 -42.794 1.00 80.31 177 PRO A C 1
ATOM 1396 O O . PRO A 1 177 ? -8.024 11.481 -43.180 1.00 80.31 177 PRO A O 1
ATOM 1399 N N . PHE A 1 178 ? -7.027 10.181 -41.641 1.00 87.88 178 PHE A N 1
ATOM 1400 C CA . PHE A 1 178 ? -6.568 11.247 -40.751 1.00 87.88 178 PHE A CA 1
ATOM 1401 C C . PHE A 1 178 ? -5.121 11.005 -40.301 1.00 87.88 178 PHE A C 1
ATOM 1403 O O . PHE A 1 178 ? -4.637 9.870 -40.278 1.00 87.88 178 PHE A O 1
ATOM 1410 N N . GLU A 1 179 ? -4.402 12.081 -39.981 1.00 90.94 179 GLU A N 1
ATOM 1411 C CA . GLU A 1 179 ? -3.002 12.005 -39.562 1.00 90.94 179 GLU A CA 1
ATOM 1412 C C . GLU A 1 179 ? -2.882 11.299 -38.202 1.00 90.94 179 GLU A C 1
ATOM 1414 O O . GLU A 1 179 ? -3.467 11.729 -37.211 1.00 90.94 179 GLU A O 1
ATOM 1419 N N . ALA A 1 180 ? -2.102 10.215 -38.152 1.00 88.19 180 ALA A N 1
ATOM 1420 C CA . ALA A 1 180 ? -1.802 9.492 -36.915 1.00 88.19 180 ALA A CA 1
ATOM 1421 C C . ALA A 1 180 ? -0.570 10.069 -36.201 1.00 88.19 180 ALA A C 1
ATOM 1423 O O . ALA A 1 180 ? -0.457 10.012 -34.976 1.00 88.19 180 ALA A O 1
ATOM 1424 N N . GLY A 1 181 ? 0.374 10.610 -36.974 1.00 91.50 181 GLY A N 1
ATOM 1425 C CA . GLY A 1 181 ? 1.589 11.258 -36.487 1.00 91.50 181 GLY A CA 1
ATOM 1426 C C . GLY A 1 181 ? 2.831 10.841 -37.268 1.00 91.50 181 GLY A C 1
ATOM 1427 O O . GLY A 1 181 ? 2.757 10.152 -38.282 1.00 91.50 181 GLY A O 1
ATOM 1428 N N . ARG A 1 182 ? 4.008 11.268 -36.805 1.00 92.00 182 ARG A N 1
ATOM 1429 C CA . ARG A 1 182 ? 5.285 10.953 -37.465 1.00 92.00 182 ARG A CA 1
ATOM 1430 C C . ARG A 1 182 ? 5.710 9.508 -37.206 1.00 92.00 182 ARG A C 1
ATOM 1432 O O . ARG A 1 182 ? 5.593 9.031 -36.086 1.00 92.00 182 ARG A O 1
ATOM 1439 N N . ALA A 1 183 ? 6.315 8.863 -38.200 1.00 89.12 183 ALA A N 1
ATOM 1440 C CA . ALA A 1 183 ? 6.898 7.525 -38.078 1.00 89.12 183 ALA A CA 1
ATOM 1441 C C . ALA A 1 183 ? 7.957 7.415 -36.970 1.00 89.12 183 ALA A C 1
ATOM 1443 O O . ALA A 1 183 ? 8.099 6.359 -36.365 1.00 89.12 183 ALA A O 1
ATOM 1444 N N . MET A 1 184 ? 8.692 8.502 -36.711 1.00 89.69 184 MET A N 1
ATOM 1445 C CA . MET A 1 184 ? 9.591 8.652 -35.567 1.00 89.69 184 MET A CA 1
ATOM 1446 C C . MET A 1 184 ? 9.308 9.959 -34.844 1.00 89.69 184 MET A C 1
ATOM 1448 O O . MET A 1 184 ? 9.670 11.056 -35.300 1.00 89.69 184 MET A O 1
ATOM 1452 N N . THR A 1 185 ? 8.698 9.825 -33.681 1.00 91.19 185 THR A N 1
ATOM 1453 C CA . THR A 1 185 ? 8.420 10.918 -32.758 1.00 91.19 185 THR A CA 1
ATOM 1454 C C . THR A 1 185 ? 9.648 11.247 -31.905 1.00 91.19 185 THR A C 1
ATOM 1456 O O . THR A 1 185 ? 10.684 10.581 -31.964 1.00 91.19 185 THR A O 1
ATOM 1459 N N . ASN A 1 186 ? 9.557 12.312 -31.108 1.00 90.88 186 ASN A N 1
ATOM 1460 C CA . ASN A 1 186 ? 10.584 12.590 -30.104 1.00 90.88 186 ASN A CA 1
ATOM 1461 C C . ASN A 1 186 ? 10.515 11.603 -28.929 1.00 90.88 186 ASN A C 1
ATOM 1463 O O . ASN A 1 186 ? 11.538 11.378 -28.298 1.00 90.88 186 ASN A O 1
ATOM 1467 N N . ASP A 1 187 ? 9.359 10.975 -28.700 1.00 91.69 187 ASP A N 1
ATOM 1468 C CA . ASP A 1 187 ? 9.175 9.938 -27.678 1.00 91.69 187 ASP A CA 1
ATOM 1469 C C . ASP A 1 187 ? 9.972 8.669 -28.041 1.00 91.69 187 ASP A C 1
ATOM 1471 O O . ASP A 1 187 ? 10.567 8.023 -27.180 1.00 91.69 187 ASP A O 1
ATOM 1475 N N . ASP A 1 188 ? 10.054 8.358 -29.341 1.00 90.75 188 ASP A N 1
ATOM 1476 C CA . ASP A 1 188 ? 10.871 7.254 -29.863 1.00 90.75 188 ASP A CA 1
ATOM 1477 C C . ASP A 1 188 ? 12.363 7.556 -29.734 1.00 90.75 188 ASP A C 1
ATOM 1479 O O . ASP A 1 188 ? 13.150 6.703 -29.330 1.00 90.75 188 ASP A O 1
ATOM 1483 N N . ALA A 1 189 ? 12.756 8.789 -30.067 1.00 88.44 189 ALA A N 1
ATOM 1484 C CA . ALA A 1 189 ? 14.143 9.227 -29.973 1.00 88.44 189 ALA A CA 1
ATOM 1485 C C . ALA A 1 189 ? 14.633 9.318 -28.520 1.00 88.44 189 ALA A C 1
ATOM 1487 O O . ALA A 1 189 ? 15.810 9.074 -28.270 1.00 88.44 189 ALA A O 1
ATOM 1488 N N . SER A 1 190 ? 13.745 9.651 -27.577 1.00 89.00 190 SER A N 1
ATOM 1489 C CA . SER A 1 190 ? 14.061 9.695 -26.148 1.00 89.00 190 SER A CA 1
ATOM 1490 C C . SER A 1 190 ? 14.058 8.323 -25.476 1.00 89.00 190 SER A C 1
ATOM 1492 O O . SER A 1 190 ? 14.550 8.195 -24.357 1.00 89.00 190 SER A O 1
ATOM 1494 N N . GLY A 1 191 ? 13.517 7.299 -26.146 1.00 88.62 191 GLY A N 1
ATOM 1495 C CA . GLY A 1 191 ? 13.334 5.959 -25.593 1.00 88.62 191 GLY A CA 1
ATOM 1496 C C . GLY A 1 191 ? 12.123 5.820 -24.669 1.00 88.62 191 GLY A C 1
ATOM 1497 O O . GLY A 1 191 ? 11.878 4.733 -24.150 1.00 88.62 191 GLY A O 1
ATOM 1498 N N . LEU A 1 192 ? 11.330 6.881 -24.494 1.00 92.25 192 LEU A N 1
ATOM 1499 C CA . LEU A 1 192 ? 10.131 6.867 -23.657 1.00 92.25 192 LEU A CA 1
ATOM 1500 C C . LEU A 1 192 ? 9.083 5.862 -24.163 1.00 92.25 192 LEU A C 1
ATOM 1502 O O . LEU A 1 192 ? 8.365 5.262 -23.366 1.00 92.25 192 LEU A O 1
ATOM 1506 N N . THR A 1 193 ? 9.019 5.622 -25.476 1.00 92.19 193 THR A N 1
ATOM 1507 C CA . THR A 1 193 ? 8.110 4.626 -26.070 1.00 92.19 193 THR A CA 1
ATOM 1508 C C . THR A 1 193 ? 8.347 3.200 -25.559 1.00 92.19 193 THR A C 1
ATOM 1510 O O . THR A 1 193 ? 7.397 2.421 -25.445 1.00 92.19 193 THR A O 1
ATOM 1513 N N . ALA A 1 194 ? 9.590 2.850 -25.214 1.00 90.50 194 ALA A N 1
ATOM 1514 C CA . ALA A 1 194 ? 9.933 1.537 -24.659 1.00 90.50 194 ALA A CA 1
ATOM 1515 C C . ALA A 1 194 ? 9.459 1.359 -23.205 1.00 90.50 194 ALA A C 1
ATOM 1517 O O . ALA A 1 194 ? 9.446 0.242 -22.693 1.00 90.50 194 ALA A O 1
ATOM 1518 N N . LEU A 1 195 ? 9.088 2.459 -22.542 1.00 92.12 195 LEU A N 1
ATOM 1519 C CA . LEU A 1 195 ? 8.587 2.467 -21.170 1.00 92.12 195 LEU A CA 1
ATOM 1520 C C . LEU A 1 195 ? 7.049 2.592 -21.102 1.00 92.12 195 LEU A C 1
ATOM 1522 O O . LEU A 1 195 ? 6.477 2.482 -20.023 1.00 92.12 195 LEU A O 1
ATOM 1526 N N . MET A 1 196 ? 6.375 2.836 -22.234 1.00 90.94 196 MET A N 1
ATOM 1527 C CA . MET A 1 196 ? 4.942 3.170 -22.308 1.00 90.94 196 MET A CA 1
ATOM 1528 C C . MET A 1 196 ? 4.026 2.090 -21.705 1.00 90.94 196 MET A C 1
ATOM 1530 O O . MET A 1 196 ? 3.099 2.409 -20.972 1.00 90.94 196 MET A O 1
ATOM 1534 N N . ASP A 1 197 ? 4.334 0.819 -21.943 1.00 85.94 197 ASP A N 1
ATOM 1535 C CA . ASP A 1 197 ? 3.620 -0.371 -21.448 1.00 85.94 197 ASP A CA 1
ATOM 1536 C C . ASP A 1 197 ? 3.938 -0.718 -19.980 1.00 85.94 197 ASP A C 1
ATOM 1538 O O . ASP A 1 197 ? 3.438 -1.699 -19.419 1.00 85.94 197 ASP A O 1
ATOM 1542 N N . LYS A 1 198 ? 4.792 0.088 -19.346 1.00 88.75 198 LYS A N 1
ATOM 1543 C CA . LYS A 1 198 ? 5.144 0.015 -17.924 1.00 88.75 198 LYS A CA 1
ATOM 1544 C C . LYS A 1 198 ? 4.620 1.222 -17.142 1.00 88.75 198 LYS A C 1
ATOM 1546 O O . LYS A 1 198 ? 4.960 1.369 -15.973 1.00 88.75 198 LYS A O 1
ATOM 1551 N N . MET A 1 199 ? 3.826 2.080 -17.781 1.00 90.31 199 MET A N 1
ATOM 1552 C CA . MET A 1 199 ? 3.190 3.252 -17.186 1.00 90.31 199 MET A CA 1
ATOM 1553 C C . MET A 1 199 ? 1.691 3.220 -17.461 1.00 90.31 199 MET A C 1
ATOM 1555 O O . MET A 1 199 ? 1.244 2.761 -18.517 1.00 90.31 199 MET A O 1
ATOM 1559 N N . SER A 1 200 ? 0.910 3.751 -16.530 1.00 86.00 200 SER A N 1
ATOM 1560 C CA . SER A 1 200 ? -0.460 4.159 -16.817 1.00 86.00 200 SER A CA 1
ATOM 1561 C C . SER A 1 200 ? -0.467 5.319 -17.817 1.00 86.00 200 SER A C 1
ATOM 1563 O O . SER A 1 200 ? 0.515 6.051 -17.981 1.00 86.00 200 SER A O 1
ATOM 1565 N N . GLN A 1 201 ? -1.611 5.534 -18.469 1.00 84.81 201 GLN A N 1
ATOM 1566 C CA . GLN A 1 201 ? -1.749 6.655 -19.400 1.00 84.81 201 GLN A CA 1
ATOM 1567 C C . GLN A 1 201 ? -1.503 8.010 -18.719 1.00 84.81 201 GLN A C 1
ATOM 1569 O O . GLN A 1 201 ? -0.872 8.890 -19.299 1.00 84.81 201 GLN A O 1
ATOM 1574 N N . GLN A 1 202 ? -1.967 8.156 -17.477 1.00 87.19 202 GLN A N 1
ATOM 1575 C CA . GLN A 1 202 ? -1.821 9.387 -16.709 1.00 87.19 202 GLN A CA 1
ATOM 1576 C C . GLN A 1 202 ? -0.352 9.686 -16.383 1.00 87.19 202 GLN A C 1
ATOM 1578 O O . GLN A 1 202 ? 0.088 10.827 -16.532 1.00 87.19 202 GLN A O 1
ATOM 1583 N N . GLU A 1 203 ? 0.415 8.675 -15.968 1.00 92.31 203 GLU A N 1
ATOM 1584 C CA . GLU A 1 203 ? 1.852 8.825 -15.714 1.00 92.31 203 GLU A CA 1
ATOM 1585 C C . GLU A 1 203 ? 2.591 9.213 -16.991 1.00 92.31 203 GLU A C 1
ATOM 1587 O O . GLU A 1 203 ? 3.354 10.181 -16.989 1.00 92.31 203 GLU A O 1
ATOM 1592 N N . TYR A 1 204 ? 2.311 8.513 -18.096 1.00 92.19 204 TYR A N 1
ATOM 1593 C CA . TYR A 1 204 ? 2.922 8.797 -19.391 1.00 92.19 204 TYR A CA 1
ATOM 1594 C C . TYR A 1 204 ? 2.686 10.252 -19.818 1.00 92.19 204 TYR A C 1
ATOM 1596 O O . TYR A 1 204 ? 3.641 10.962 -20.143 1.00 92.19 204 TYR A O 1
ATOM 1604 N N . ASP A 1 205 ? 1.439 10.727 -19.763 1.00 90.56 205 ASP A N 1
ATOM 1605 C CA . ASP A 1 205 ? 1.090 12.094 -20.159 1.00 90.56 205 ASP A CA 1
ATOM 1606 C C . ASP A 1 205 ? 1.749 13.145 -19.252 1.00 90.56 205 ASP A C 1
ATOM 1608 O O . ASP A 1 205 ? 2.221 14.177 -19.736 1.00 90.56 205 ASP A O 1
ATOM 1612 N N . ARG A 1 206 ? 1.876 12.862 -17.948 1.00 92.75 206 ARG A N 1
ATOM 1613 C CA . ARG A 1 206 ? 2.512 13.763 -16.974 1.00 92.75 206 ARG A CA 1
ATOM 1614 C C . ARG A 1 206 ? 4.009 13.952 -17.224 1.00 92.75 206 ARG A C 1
ATOM 1616 O O . ARG A 1 206 ? 4.542 15.038 -16.956 1.00 92.75 206 ARG A O 1
ATOM 1623 N N . VAL A 1 207 ? 4.701 12.912 -17.691 1.00 94.69 207 VAL A N 1
ATOM 1624 C CA . VAL A 1 207 ? 6.169 12.916 -17.822 1.00 94.69 207 VAL A CA 1
ATOM 1625 C C . VAL A 1 207 ? 6.675 13.121 -19.248 1.00 94.69 207 VAL A C 1
ATOM 1627 O O . VAL A 1 207 ? 7.833 13.493 -19.429 1.00 94.69 207 VAL A O 1
ATOM 1630 N N . ARG A 1 208 ? 5.837 12.912 -20.267 1.00 93.75 208 ARG A N 1
ATOM 1631 C CA . ARG A 1 208 ? 6.254 12.932 -21.675 1.00 93.75 208 ARG A CA 1
ATOM 1632 C C . ARG A 1 208 ? 6.970 14.213 -22.090 1.00 93.75 208 ARG A C 1
ATOM 1634 O O . ARG A 1 208 ? 8.077 14.143 -22.622 1.00 93.75 208 ARG A O 1
ATOM 1641 N N . GLU A 1 209 ? 6.343 15.365 -21.872 1.00 92.81 209 GLU A N 1
ATOM 1642 C CA . GLU A 1 209 ? 6.922 16.656 -22.265 1.00 92.81 209 GLU A CA 1
ATOM 1643 C C . GLU A 1 209 ? 8.228 16.924 -21.512 1.00 92.81 209 GLU A C 1
ATOM 1645 O O . GLU A 1 209 ? 9.233 17.258 -22.131 1.00 92.81 209 GLU A O 1
ATOM 1650 N N . TRP A 1 210 ? 8.256 16.605 -20.215 1.00 93.94 210 TRP A N 1
ATOM 1651 C CA . TRP A 1 210 ? 9.444 16.727 -19.374 1.00 93.94 210 TRP A CA 1
ATOM 1652 C C . TRP A 1 210 ? 10.647 15.949 -19.922 1.00 93.94 210 TRP A C 1
ATOM 1654 O O . TRP A 1 210 ? 11.771 16.448 -19.908 1.00 93.94 210 TRP A O 1
ATOM 1664 N N . VAL A 1 211 ? 10.430 14.738 -20.446 1.00 92.69 211 VAL A N 1
ATOM 1665 C CA . VAL A 1 211 ? 11.496 13.939 -21.072 1.00 92.69 211 VAL A CA 1
ATOM 1666 C C . VAL A 1 211 ? 11.957 14.560 -22.393 1.00 92.69 211 VAL A C 1
ATOM 1668 O O . VAL A 1 211 ? 13.158 14.621 -22.662 1.00 92.69 211 VAL A O 1
ATOM 1671 N N . VAL A 1 212 ? 11.021 15.037 -23.219 1.00 91.94 212 VAL A N 1
ATOM 1672 C CA . VAL A 1 212 ? 11.335 15.684 -24.504 1.00 91.94 212 VAL A CA 1
ATOM 1673 C C . VAL A 1 212 ? 12.115 16.985 -24.299 1.00 91.94 212 VAL A C 1
ATOM 1675 O O . VAL A 1 212 ? 13.040 17.261 -25.069 1.00 91.94 212 VAL A O 1
ATOM 1678 N N . ASP A 1 213 ? 11.802 17.742 -23.250 1.00 90.44 213 ASP A N 1
ATOM 1679 C CA . ASP A 1 213 ? 12.468 19.000 -22.907 1.00 90.44 213 ASP A CA 1
ATOM 1680 C C . ASP A 1 213 ? 13.952 18.815 -22.578 1.00 90.44 213 ASP A C 1
ATOM 1682 O O . ASP A 1 213 ? 14.765 19.664 -22.940 1.00 90.44 213 ASP A O 1
ATOM 1686 N N . GLY A 1 214 ? 14.353 17.662 -22.030 1.00 87.31 214 GLY A N 1
ATOM 1687 C CA . GLY A 1 214 ? 15.772 17.327 -21.841 1.00 87.31 214 GLY A CA 1
ATOM 1688 C C . GLY A 1 214 ? 16.572 17.217 -23.146 1.00 87.31 214 GLY A C 1
ATOM 1689 O O . GLY A 1 214 ? 17.798 17.344 -23.150 1.00 87.31 214 GLY A O 1
ATOM 1690 N N . GLY A 1 215 ? 15.890 17.012 -24.276 1.00 87.56 215 GLY A N 1
ATOM 1691 C CA . GLY A 1 215 ? 16.488 17.038 -25.608 1.00 87.56 215 GLY A CA 1
ATOM 1692 C C . GLY A 1 215 ? 16.562 18.434 -26.229 1.00 87.56 215 GLY A C 1
ATOM 1693 O O . GLY A 1 215 ? 17.182 18.585 -27.282 1.00 87.56 215 GLY A O 1
ATOM 1694 N N . ARG A 1 216 ? 15.941 19.462 -25.637 1.00 89.50 216 ARG A N 1
ATOM 1695 C CA . ARG A 1 216 ? 15.901 20.811 -26.221 1.00 89.50 216 ARG A CA 1
ATOM 1696 C C . ARG A 1 216 ? 17.214 21.542 -26.028 1.00 89.50 216 ARG A C 1
ATOM 1698 O O . ARG A 1 216 ? 17.738 21.655 -24.924 1.00 89.50 216 ARG A O 1
ATOM 1705 N N . ASP A 1 217 ? 17.749 22.055 -27.123 1.00 82.69 217 ASP A N 1
ATOM 1706 C CA . ASP A 1 217 ? 18.871 22.980 -27.111 1.00 82.69 217 ASP A CA 1
ATOM 1707 C C . ASP A 1 217 ? 18.448 24.307 -26.438 1.00 82.69 217 ASP A C 1
ATOM 1709 O O . ASP A 1 217 ? 17.482 24.921 -26.896 1.00 82.69 217 ASP A O 1
ATOM 1713 N N . PRO A 1 218 ? 19.137 24.772 -25.375 1.00 77.69 218 PRO A N 1
ATOM 1714 C CA . PRO A 1 218 ? 18.739 25.973 -24.639 1.00 77.69 218 PRO A CA 1
ATOM 1715 C C . PRO A 1 218 ? 18.816 27.266 -25.457 1.00 77.69 218 PRO A C 1
ATOM 1717 O O . PRO A 1 218 ? 18.170 28.245 -25.105 1.00 77.69 218 PRO A O 1
ATOM 1720 N N . GLN A 1 219 ? 19.615 27.297 -26.528 1.00 82.00 219 GLN A N 1
ATOM 1721 C CA . GLN A 1 219 ? 19.810 28.485 -27.362 1.00 82.00 219 GLN A CA 1
ATOM 1722 C C . GLN A 1 219 ? 18.774 28.566 -28.484 1.00 82.00 219 GLN A C 1
ATOM 1724 O O . GLN A 1 219 ? 18.327 29.651 -28.842 1.00 82.00 219 GLN A O 1
ATOM 1729 N N . THR A 1 220 ? 18.400 27.423 -29.063 1.00 85.56 220 THR A N 1
ATOM 1730 C CA . THR A 1 220 ? 17.496 27.369 -30.226 1.00 85.56 220 THR A CA 1
ATOM 1731 C C . THR A 1 220 ? 16.084 26.896 -29.888 1.00 85.56 220 THR A C 1
ATOM 1733 O O . THR A 1 220 ? 15.196 26.969 -30.739 1.00 85.56 220 THR A O 1
ATOM 1736 N N . ASN A 1 221 ? 15.879 26.370 -28.677 1.00 82.12 221 ASN A N 1
ATOM 1737 C CA . ASN A 1 221 ? 14.661 25.710 -28.202 1.00 82.12 221 ASN A CA 1
ATOM 1738 C C . ASN A 1 221 ? 14.191 24.524 -29.081 1.00 82.12 221 ASN A C 1
ATOM 1740 O O . ASN A 1 221 ? 13.057 24.040 -28.974 1.00 82.12 221 ASN A O 1
ATOM 1744 N N . ARG A 1 222 ? 15.059 24.035 -29.979 1.00 87.81 222 ARG A N 1
ATOM 1745 C CA . ARG A 1 222 ? 14.796 22.890 -30.859 1.00 87.81 222 ARG A CA 1
ATOM 1746 C C . ARG A 1 222 ? 15.269 21.603 -30.199 1.00 87.81 222 ARG A C 1
ATOM 1748 O O . ARG A 1 222 ? 16.298 21.577 -29.536 1.00 87.81 222 ARG A O 1
ATOM 1755 N N . VAL A 1 223 ? 14.530 20.519 -30.419 1.00 87.00 223 VAL A N 1
ATOM 1756 C CA . VAL A 1 223 ? 14.906 19.189 -29.923 1.00 87.00 223 VAL A CA 1
ATOM 1757 C C . VAL A 1 223 ? 16.087 18.649 -30.733 1.00 87.00 223 VAL A C 1
ATOM 1759 O O . VAL A 1 223 ? 15.947 18.378 -31.928 1.00 87.00 223 VAL A O 1
ATOM 1762 N N . ASP A 1 224 ? 17.225 18.451 -30.073 1.00 88.00 224 ASP A N 1
ATOM 1763 C CA . ASP A 1 224 ? 18.363 17.692 -30.582 1.00 88.00 224 ASP A CA 1
ATOM 1764 C C . ASP A 1 224 ? 18.291 16.247 -30.073 1.00 88.00 224 ASP A C 1
ATOM 1766 O O . ASP A 1 224 ? 18.544 15.941 -28.906 1.00 88.00 224 ASP A O 1
ATOM 1770 N N . ARG A 1 225 ? 17.982 15.328 -30.992 1.00 85.75 225 ARG A N 1
ATOM 1771 C CA . ARG A 1 225 ? 17.853 13.895 -30.698 1.00 85.75 225 ARG A CA 1
ATOM 1772 C C . ARG A 1 225 ? 19.154 13.264 -30.202 1.00 85.75 225 ARG A C 1
ATOM 1774 O O . ARG A 1 225 ? 19.104 12.223 -29.556 1.00 85.75 225 ARG A O 1
ATOM 1781 N N . ASN A 1 226 ? 20.308 13.878 -30.464 1.00 85.06 226 ASN A N 1
ATOM 1782 C CA . ASN A 1 226 ? 21.585 13.381 -29.960 1.00 85.06 226 ASN A CA 1
ATOM 1783 C C . ASN A 1 226 ? 21.776 13.639 -28.464 1.00 85.06 226 ASN A C 1
ATOM 1785 O O . ASN A 1 226 ? 22.698 13.070 -27.890 1.00 85.06 226 ASN A O 1
ATOM 1789 N N . ARG A 1 227 ? 20.932 14.457 -27.826 1.00 87.44 227 ARG A N 1
ATOM 1790 C CA . ARG A 1 227 ? 21.008 14.740 -26.385 1.00 87.44 227 ARG A CA 1
ATOM 1791 C C . ARG A 1 227 ? 20.221 13.748 -25.531 1.00 87.44 227 ARG A C 1
ATOM 1793 O O . ARG A 1 227 ? 20.466 13.678 -24.329 1.00 87.44 227 ARG A O 1
ATOM 1800 N N . PHE A 1 228 ? 19.347 12.944 -26.137 1.00 89.44 228 PHE A N 1
ATOM 1801 C CA . PHE A 1 228 ? 18.658 11.855 -25.449 1.00 89.44 228 PHE A CA 1
ATOM 1802 C C . PHE A 1 228 ? 19.606 10.708 -25.077 1.00 89.44 228 PHE A C 1
ATOM 1804 O O . PHE A 1 228 ? 20.623 10.479 -25.740 1.00 89.44 228 PHE A O 1
ATOM 1811 N N . MET A 1 229 ? 19.268 9.980 -24.009 1.00 89.44 229 MET A N 1
ATOM 1812 C CA . MET A 1 229 ? 20.028 8.809 -23.564 1.00 89.44 229 MET A CA 1
ATOM 1813 C C . MET A 1 229 ? 20.126 7.700 -24.623 1.00 89.44 229 MET A C 1
ATOM 1815 O O . MET A 1 229 ? 19.370 7.636 -25.591 1.00 89.44 229 MET A O 1
ATOM 1819 N N . SER A 1 230 ? 21.086 6.797 -24.422 1.00 88.44 230 SER A N 1
ATOM 1820 C CA . SER A 1 230 ? 21.337 5.678 -25.327 1.00 88.44 230 SER A CA 1
ATOM 1821 C C . SER A 1 230 ? 20.252 4.595 -25.241 1.00 88.44 230 SER A C 1
ATOM 1823 O O . SER A 1 230 ? 19.609 4.403 -24.210 1.00 88.44 230 SER A O 1
ATOM 1825 N N . GLN A 1 231 ? 20.133 3.783 -26.295 1.00 87.00 231 GLN A N 1
ATOM 1826 C CA . GLN A 1 231 ? 19.269 2.595 -26.284 1.00 87.00 231 GLN A CA 1
ATOM 1827 C C . GLN A 1 231 ? 19.670 1.571 -25.209 1.00 87.00 231 GLN A C 1
ATOM 1829 O O . GLN A 1 231 ? 18.813 0.873 -24.676 1.00 87.00 231 GLN A O 1
ATOM 1834 N N . ARG A 1 232 ? 20.960 1.498 -24.846 1.00 88.00 232 ARG A N 1
ATOM 1835 C CA . ARG A 1 232 ? 21.431 0.622 -23.760 1.00 88.00 232 ARG A CA 1
ATOM 1836 C C . ARG A 1 232 ? 20.870 1.061 -22.409 1.00 88.00 232 ARG A C 1
ATOM 1838 O O . ARG A 1 232 ? 20.490 0.210 -21.612 1.00 88.00 232 ARG A O 1
ATOM 1845 N N . ALA A 1 233 ? 20.798 2.369 -22.164 1.00 90.19 233 ALA A N 1
ATOM 1846 C CA . ALA A 1 233 ? 20.203 2.919 -20.951 1.00 90.19 233 ALA A CA 1
ATOM 1847 C C . ALA A 1 233 ? 18.692 2.667 -20.892 1.00 90.19 233 ALA A C 1
ATOM 1849 O O . ALA A 1 233 ? 18.193 2.190 -19.876 1.00 90.19 233 ALA A O 1
ATOM 1850 N N . VAL A 1 234 ? 17.995 2.874 -22.014 1.00 91.81 234 VAL A N 1
ATOM 1851 C CA . VAL A 1 234 ? 16.566 2.550 -22.159 1.00 91.81 234 VAL A CA 1
ATOM 1852 C C . VAL A 1 234 ? 16.297 1.078 -21.839 1.00 91.81 234 VAL A C 1
ATOM 1854 O O . VAL A 1 234 ? 15.385 0.778 -21.074 1.00 91.81 234 VAL A O 1
ATOM 1857 N N . ALA A 1 235 ? 17.115 0.163 -22.368 1.00 92.81 235 ALA A N 1
ATOM 1858 C CA . ALA A 1 235 ? 16.969 -1.272 -22.132 1.00 92.81 235 ALA A CA 1
ATOM 1859 C C . ALA A 1 235 ? 17.137 -1.660 -20.652 1.00 92.81 235 ALA A C 1
ATOM 1861 O O . ALA A 1 235 ? 16.407 -2.521 -20.167 1.00 92.81 235 ALA A O 1
ATOM 1862 N N . ARG A 1 236 ? 18.051 -1.013 -19.911 1.00 94.38 236 ARG A N 1
ATOM 1863 C CA . ARG A 1 236 ? 18.174 -1.227 -18.457 1.00 94.38 236 ARG A CA 1
ATOM 1864 C C . ARG A 1 236 ? 16.927 -0.771 -17.712 1.00 94.38 236 ARG A C 1
ATOM 1866 O O . ARG A 1 236 ? 16.401 -1.522 -16.899 1.00 94.38 236 ARG A O 1
ATOM 1873 N N . SER A 1 237 ? 16.447 0.437 -18.002 1.00 95.25 237 SER A N 1
ATOM 1874 C CA . SER A 1 237 ? 15.243 0.985 -17.371 1.00 95.25 237 SER A CA 1
ATOM 1875 C C . SER A 1 237 ? 14.015 0.125 -17.659 1.00 95.25 237 SER A C 1
ATOM 1877 O O . SER A 1 237 ? 13.243 -0.158 -16.749 1.00 95.25 237 SER A O 1
ATOM 1879 N N . ALA A 1 238 ? 13.864 -0.353 -18.896 1.00 93.81 238 ALA A N 1
ATOM 1880 C CA . ALA A 1 238 ? 12.793 -1.271 -19.264 1.00 93.81 238 ALA A CA 1
ATOM 1881 C C . ALA A 1 238 ? 12.877 -2.595 -18.484 1.00 93.81 238 ALA A C 1
ATOM 1883 O O . ALA A 1 238 ? 11.862 -3.030 -17.951 1.00 93.81 238 ALA A O 1
ATOM 1884 N N . ALA A 1 239 ? 14.067 -3.195 -18.363 1.00 94.94 239 ALA A N 1
ATOM 1885 C CA . ALA A 1 239 ? 14.258 -4.443 -17.619 1.00 94.94 239 ALA A CA 1
ATOM 1886 C C . ALA A 1 239 ? 13.956 -4.300 -16.120 1.00 94.94 239 ALA A C 1
ATOM 1888 O O . ALA A 1 239 ? 13.359 -5.192 -15.529 1.00 94.94 239 ALA A O 1
ATOM 1889 N N . LEU A 1 240 ? 14.318 -3.165 -15.515 1.00 95.44 240 LEU A N 1
ATOM 1890 C CA . LEU A 1 240 ? 13.998 -2.865 -14.117 1.00 95.44 240 LEU A CA 1
ATOM 1891 C C . LEU A 1 240 ? 12.487 -2.772 -13.879 1.00 95.44 240 LEU A C 1
ATOM 1893 O O . LEU A 1 240 ? 11.989 -3.332 -12.907 1.00 95.44 240 LEU A O 1
ATOM 1897 N N . LEU A 1 241 ? 11.754 -2.093 -14.767 1.00 93.50 241 LEU A N 1
ATOM 1898 C CA . LEU A 1 241 ? 10.297 -1.997 -14.653 1.00 93.50 241 LEU A CA 1
ATOM 1899 C C . LEU A 1 241 ? 9.601 -3.336 -14.931 1.00 93.50 241 LEU A C 1
ATOM 1901 O O . LEU A 1 241 ? 8.621 -3.649 -14.263 1.00 93.50 241 LEU A O 1
ATOM 1905 N N . GLU A 1 242 ? 10.109 -4.142 -15.869 1.00 89.94 242 GLU A N 1
ATOM 1906 C CA . GLU A 1 242 ? 9.581 -5.496 -16.087 1.00 89.94 242 GLU A CA 1
ATOM 1907 C C . GLU A 1 242 ? 9.828 -6.415 -14.890 1.00 89.94 242 GLU A C 1
ATOM 1909 O O . GLU A 1 242 ? 8.925 -7.150 -14.506 1.00 89.94 242 GLU A O 1
ATOM 1914 N N . GLU A 1 243 ? 10.993 -6.338 -14.241 1.00 91.31 243 GLU A N 1
ATOM 1915 C CA . GLU A 1 243 ? 11.244 -7.088 -13.006 1.00 91.31 243 GLU A CA 1
ATOM 1916 C C . GLU A 1 243 ? 10.268 -6.669 -11.896 1.00 91.31 243 GLU A C 1
ATOM 1918 O O . GLU A 1 243 ? 9.685 -7.530 -11.241 1.00 91.31 243 GLU A O 1
ATOM 1923 N N . LEU A 1 244 ? 10.030 -5.365 -11.701 1.00 89.12 244 LEU A N 1
ATOM 1924 C CA . LEU A 1 244 ? 9.056 -4.888 -10.710 1.00 89.12 244 LEU A CA 1
ATOM 1925 C C . LEU A 1 244 ? 7.636 -5.392 -11.019 1.00 89.12 244 LEU A C 1
ATOM 1927 O O . LEU A 1 244 ? 6.948 -5.866 -10.114 1.00 89.12 244 LEU A O 1
ATOM 1931 N N . LYS A 1 245 ? 7.218 -5.366 -12.294 1.00 83.62 245 LYS A N 1
ATOM 1932 C CA . LYS A 1 245 ? 5.934 -5.931 -12.747 1.00 83.62 245 LYS A CA 1
ATOM 1933 C C . LYS A 1 245 ? 5.860 -7.442 -12.516 1.00 83.62 245 LYS A C 1
ATOM 1935 O O . LYS A 1 245 ? 4.834 -7.927 -12.043 1.00 83.62 245 LYS A O 1
ATOM 1940 N N . ALA A 1 246 ? 6.931 -8.178 -12.807 1.00 81.88 246 ALA A N 1
ATOM 1941 C CA . ALA A 1 246 ? 7.009 -9.623 -12.600 1.00 81.88 246 ALA A CA 1
ATOM 1942 C C . ALA A 1 246 ? 6.933 -9.997 -11.110 1.00 81.88 246 ALA A C 1
ATOM 1944 O O . ALA A 1 246 ? 6.276 -10.973 -10.757 1.00 81.88 246 ALA A O 1
ATOM 1945 N N . GLN A 1 247 ? 7.536 -9.192 -10.231 1.00 80.00 247 GLN A N 1
ATOM 1946 C CA . GLN A 1 247 ? 7.438 -9.341 -8.774 1.00 80.00 247 GLN A CA 1
ATOM 1947 C C . GLN A 1 247 ? 6.079 -8.882 -8.200 1.00 80.00 247 GLN A C 1
ATOM 1949 O O . GLN A 1 247 ? 5.827 -9.058 -7.006 1.00 80.00 247 GLN A O 1
ATOM 1954 N N . GLY A 1 248 ? 5.224 -8.237 -9.006 1.00 74.31 248 GLY A N 1
ATOM 1955 C CA . GLY A 1 248 ? 3.987 -7.602 -8.540 1.00 74.31 248 GLY A CA 1
ATOM 1956 C C . GLY A 1 248 ? 4.219 -6.382 -7.637 1.00 74.31 248 GLY A C 1
ATOM 1957 O O . GLY A 1 248 ? 3.311 -5.964 -6.918 1.00 74.31 248 GLY A O 1
ATOM 1958 N N . VAL A 1 249 ? 5.427 -5.810 -7.640 1.00 81.00 249 VAL A N 1
ATOM 1959 C CA . VAL A 1 249 ? 5.791 -4.657 -6.809 1.00 81.00 249 VAL A CA 1
ATOM 1960 C C . VAL A 1 249 ? 5.251 -3.384 -7.449 1.00 81.00 249 VAL A C 1
ATOM 1962 O O . VAL A 1 249 ? 5.588 -3.040 -8.580 1.00 81.00 249 VAL A O 1
ATOM 1965 N N . SER A 1 250 ? 4.419 -2.661 -6.701 1.00 80.88 250 SER A N 1
ATOM 1966 C CA . SER A 1 250 ? 3.839 -1.402 -7.168 1.00 80.88 250 SER A CA 1
ATOM 1967 C C . SER A 1 250 ? 4.883 -0.281 -7.200 1.00 80.88 250 SER A C 1
ATOM 1969 O O . SER A 1 250 ? 5.687 -0.128 -6.277 1.00 80.88 250 SER A O 1
ATOM 1971 N N . TYR A 1 251 ? 4.838 0.541 -8.244 1.00 89.75 251 TYR A N 1
ATOM 1972 C CA . TYR A 1 251 ? 5.668 1.733 -8.394 1.00 89.75 251 TYR A CA 1
ATOM 1973 C C . TYR A 1 251 ? 4.884 2.848 -9.093 1.00 89.75 251 TYR A C 1
ATOM 1975 O O . TYR A 1 251 ? 3.901 2.577 -9.779 1.00 89.75 251 TYR A O 1
ATOM 1983 N N . GLU A 1 252 ? 5.338 4.089 -8.924 1.00 92.06 252 GLU A N 1
ATOM 1984 C CA . GLU A 1 252 ? 4.835 5.258 -9.656 1.00 92.06 252 GLU A CA 1
ATOM 1985 C C . GLU A 1 252 ? 5.969 5.874 -10.480 1.00 92.06 252 GLU A C 1
ATOM 1987 O O . GLU A 1 252 ? 7.083 6.064 -9.973 1.00 92.06 252 GLU A O 1
ATOM 1992 N N . VAL A 1 253 ? 5.696 6.208 -11.742 1.00 94.50 253 VAL A N 1
ATOM 1993 C CA . VAL A 1 253 ? 6.631 6.948 -12.598 1.00 94.50 253 VAL A CA 1
ATOM 1994 C C . VAL A 1 253 ? 6.334 8.443 -12.550 1.00 94.50 253 VAL A C 1
ATOM 1996 O O . VAL A 1 253 ? 5.240 8.902 -12.873 1.00 94.50 253 VAL A O 1
ATOM 1999 N N . MET A 1 254 ? 7.348 9.232 -12.198 1.00 95.19 254 MET A N 1
ATOM 2000 C CA . MET A 1 254 ? 7.217 10.677 -12.019 1.00 95.19 254 MET A CA 1
ATOM 2001 C C . MET A 1 254 ? 8.434 11.451 -12.537 1.00 95.19 254 MET A C 1
ATOM 2003 O O . MET A 1 254 ? 9.492 10.884 -12.823 1.00 95.19 254 MET A O 1
ATOM 2007 N N . ARG A 1 255 ? 8.285 12.777 -12.650 1.00 94.69 255 ARG A N 1
ATOM 2008 C CA . ARG A 1 255 ? 9.386 13.691 -12.993 1.00 94.69 255 ARG A CA 1
ATOM 2009 C C . ARG A 1 255 ? 10.483 13.617 -11.924 1.00 94.69 255 ARG A C 1
ATOM 2011 O O . ARG A 1 255 ? 10.188 13.566 -10.729 1.00 94.69 255 ARG A O 1
ATOM 2018 N N . ASP A 1 256 ? 11.736 13.603 -12.363 1.00 90.69 256 ASP A N 1
ATOM 2019 C CA . ASP A 1 256 ? 12.907 13.780 -11.500 1.00 90.69 256 ASP A CA 1
ATOM 2020 C C . ASP A 1 256 ? 13.382 15.250 -11.570 1.00 90.69 256 ASP A C 1
ATOM 2022 O O . ASP A 1 256 ? 12.707 16.101 -12.150 1.00 90.69 256 ASP A O 1
ATOM 2026 N N . ARG A 1 257 ? 14.514 15.565 -10.935 1.00 85.31 257 ARG A N 1
ATOM 2027 C CA . ARG A 1 257 ? 15.002 16.932 -10.684 1.00 85.31 257 ARG A CA 1
ATOM 2028 C C . ARG A 1 257 ? 15.147 17.806 -11.930 1.00 85.31 257 ARG A C 1
ATOM 2030 O O . ARG A 1 257 ? 14.791 18.976 -11.866 1.00 85.31 257 ARG A O 1
ATOM 2037 N N . GLU A 1 258 ? 15.676 17.259 -13.022 1.00 88.75 258 GLU A N 1
ATOM 2038 C CA . GLU A 1 258 ? 16.017 18.019 -14.231 1.00 88.75 258 GLU A CA 1
ATOM 2039 C C . GLU A 1 258 ? 15.171 17.581 -15.440 1.00 88.75 258 GLU A C 1
ATOM 2041 O O . GLU A 1 258 ? 14.811 16.400 -15.540 1.00 88.75 258 GLU A O 1
ATOM 2046 N N . PRO A 1 259 ? 14.886 18.484 -16.401 1.00 89.19 259 PRO A N 1
ATOM 2047 C CA . PRO A 1 259 ? 14.275 18.114 -17.676 1.00 89.19 259 PRO A CA 1
ATOM 2048 C C . PRO A 1 259 ? 15.051 16.984 -18.364 1.00 89.19 259 PRO A C 1
ATOM 2050 O O . PRO A 1 259 ? 16.280 16.987 -18.418 1.00 89.19 259 PRO A O 1
ATOM 2053 N N . GLY A 1 260 ? 14.338 15.995 -18.900 1.00 88.62 260 GLY A N 1
ATOM 2054 C CA . GLY A 1 260 ? 14.926 14.763 -19.439 1.00 88.62 260 GLY A CA 1
ATOM 2055 C C . GLY A 1 260 ? 15.045 13.620 -18.433 1.00 88.62 260 GLY A C 1
ATOM 2056 O O . GLY A 1 260 ? 15.247 12.479 -18.855 1.00 88.62 260 GLY A O 1
ATOM 2057 N N . GLN A 1 261 ? 14.895 13.889 -17.132 1.00 91.25 261 GLN A N 1
ATOM 2058 C CA . GLN A 1 261 ? 15.011 12.884 -16.076 1.00 91.25 261 GLN A CA 1
ATOM 2059 C C . GLN A 1 261 ? 13.641 12.527 -15.496 1.00 91.25 261 GLN A C 1
ATOM 2061 O O . GLN A 1 261 ? 12.883 13.385 -15.037 1.00 91.25 261 GLN A O 1
ATOM 2066 N N . ILE A 1 262 ? 13.342 11.232 -15.484 1.00 94.44 262 ILE A N 1
ATOM 2067 C CA . ILE A 1 262 ? 12.208 10.646 -14.768 1.00 94.44 262 ILE A CA 1
ATOM 2068 C C . ILE A 1 262 ? 12.692 9.499 -13.890 1.00 94.44 262 ILE A C 1
ATOM 2070 O O . ILE A 1 262 ? 13.739 8.890 -14.146 1.00 94.44 262 ILE A O 1
ATOM 2074 N N . LYS A 1 263 ? 11.912 9.195 -12.857 1.00 94.81 263 LYS A N 1
ATOM 2075 C CA . LYS A 1 263 ? 12.207 8.141 -11.889 1.00 94.81 263 LYS A CA 1
ATOM 2076 C C . LYS A 1 263 ? 10.993 7.260 -11.621 1.00 94.81 263 LYS A C 1
ATOM 2078 O O . LYS A 1 263 ? 9.863 7.734 -11.708 1.00 94.81 263 LYS A O 1
ATOM 2083 N N . ALA A 1 264 ? 11.247 6.005 -11.270 1.00 95.75 264 ALA A N 1
ATOM 2084 C CA . ALA A 1 264 ? 10.277 5.138 -10.614 1.00 95.75 264 ALA A CA 1
ATOM 2085 C C . ALA A 1 264 ? 10.474 5.226 -9.102 1.00 95.75 264 ALA A C 1
ATOM 2087 O O . ALA A 1 264 ? 11.589 5.020 -8.616 1.00 95.75 264 ALA A O 1
ATOM 2088 N N . LYS A 1 265 ? 9.400 5.513 -8.370 1.00 94.25 265 LYS A N 1
ATOM 2089 C CA . LYS A 1 265 ? 9.355 5.431 -6.910 1.00 94.25 265 LYS A CA 1
ATOM 2090 C C . LYS A 1 265 ? 8.683 4.121 -6.517 1.00 94.25 265 LYS A C 1
ATOM 2092 O O . LYS A 1 265 ? 7.534 3.891 -6.890 1.00 94.25 265 LYS A O 1
ATOM 2097 N N . ILE A 1 266 ? 9.394 3.271 -5.784 1.00 90.19 266 ILE A N 1
ATOM 2098 C CA . ILE A 1 266 ? 8.877 1.967 -5.355 1.00 90.19 266 ILE A CA 1
ATOM 2099 C C . ILE A 1 266 ? 7.991 2.165 -4.120 1.00 90.19 266 ILE A C 1
ATOM 2101 O O . ILE A 1 266 ? 8.418 2.776 -3.136 1.00 90.19 266 ILE A O 1
ATOM 2105 N N . ALA A 1 267 ? 6.761 1.651 -4.155 1.00 81.12 267 ALA A N 1
ATOM 2106 C CA . ALA A 1 267 ? 5.824 1.774 -3.042 1.00 81.12 267 ALA A CA 1
ATOM 2107 C C . ALA A 1 267 ? 6.373 1.113 -1.761 1.00 81.12 267 ALA A C 1
ATOM 2109 O O . ALA A 1 267 ? 7.072 0.106 -1.821 1.00 81.12 267 ALA A O 1
ATOM 2110 N N . GLY A 1 268 ? 6.077 1.696 -0.594 1.00 71.69 268 GLY A N 1
ATOM 2111 C CA . GLY A 1 268 ? 6.486 1.151 0.711 1.00 71.69 268 GLY A CA 1
ATOM 2112 C C . GLY A 1 268 ? 7.974 1.295 1.063 1.00 71.69 268 GLY A C 1
ATOM 2113 O O . GLY A 1 268 ? 8.375 0.901 2.155 1.00 71.69 268 GLY A O 1
ATOM 2114 N N . THR A 1 269 ? 8.796 1.889 0.189 1.00 80.31 269 THR A N 1
ATOM 2115 C CA . THR A 1 269 ? 10.248 2.037 0.399 1.00 80.31 269 THR A CA 1
ATOM 2116 C C . THR A 1 269 ? 10.729 3.464 0.109 1.00 80.31 269 THR A C 1
ATOM 2118 O O . THR A 1 269 ? 10.000 4.278 -0.458 1.00 80.31 269 THR A O 1
ATOM 2121 N N . GLY A 1 270 ? 11.974 3.773 0.492 1.00 82.81 270 GLY A N 1
ATOM 2122 C CA . GLY A 1 270 ? 12.668 5.002 0.085 1.00 82.81 270 GLY A CA 1
ATOM 2123 C C . GLY A 1 270 ? 13.346 4.910 -1.287 1.00 82.81 270 GLY A C 1
ATOM 2124 O O . GLY A 1 270 ? 14.020 5.860 -1.693 1.00 82.81 270 GLY A O 1
ATOM 2125 N N . MET A 1 271 ? 13.197 3.779 -1.988 1.00 90.00 271 MET A N 1
ATOM 2126 C CA . MET A 1 271 ? 13.926 3.506 -3.220 1.00 90.00 271 MET A CA 1
ATOM 2127 C C . MET A 1 271 ? 13.353 4.268 -4.416 1.00 90.00 271 MET A C 1
ATOM 2129 O O . MET A 1 271 ? 12.166 4.194 -4.745 1.00 90.00 271 MET A O 1
ATOM 2133 N N . GLU A 1 272 ? 14.252 4.945 -5.120 1.00 94.44 272 GLU A N 1
ATOM 2134 C CA . GLU A 1 272 ? 13.999 5.664 -6.356 1.00 94.44 272 GLU A CA 1
ATOM 2135 C C . GLU A 1 272 ? 14.979 5.193 -7.435 1.00 94.44 272 GLU A C 1
ATOM 2137 O O . GLU A 1 272 ? 16.200 5.182 -7.248 1.00 94.44 272 GLU A O 1
ATOM 2142 N N . ILE A 1 273 ? 14.451 4.820 -8.597 1.00 94.69 273 ILE A N 1
ATOM 2143 C CA . ILE A 1 273 ? 15.242 4.366 -9.741 1.00 94.69 273 ILE A CA 1
ATOM 2144 C C . ILE A 1 273 ? 15.158 5.423 -10.828 1.00 94.69 273 ILE A C 1
ATOM 2146 O O . ILE A 1 273 ? 14.074 5.704 -11.335 1.00 94.69 273 ILE A O 1
ATOM 2150 N N . ARG A 1 274 ? 16.295 5.979 -11.248 1.00 92.38 274 ARG A N 1
ATOM 2151 C CA . ARG A 1 274 ? 16.317 6.868 -12.413 1.00 92.38 274 ARG A CA 1
ATOM 2152 C C . ARG A 1 274 ? 16.105 6.062 -13.694 1.00 92.38 274 ARG A C 1
ATOM 2154 O O . ARG A 1 274 ? 16.912 5.189 -14.013 1.00 92.38 274 ARG A O 1
ATOM 2161 N N . LEU A 1 275 ? 15.051 6.385 -14.440 1.00 93.50 275 LEU A N 1
ATOM 2162 C CA . LEU A 1 275 ? 14.645 5.670 -15.653 1.00 93.50 275 LEU A CA 1
ATOM 2163 C C . LEU A 1 275 ? 15.115 6.352 -16.938 1.00 93.50 275 LEU A C 1
ATOM 2165 O O . LEU A 1 275 ? 15.368 5.672 -17.931 1.00 93.50 275 LEU A O 1
ATOM 2169 N N . THR A 1 276 ? 15.233 7.678 -16.939 1.00 91.50 276 THR A N 1
ATOM 2170 C CA . THR A 1 276 ? 15.716 8.437 -18.098 1.00 91.50 276 THR A CA 1
ATOM 2171 C C . THR A 1 276 ? 16.751 9.466 -17.671 1.00 91.50 276 THR A C 1
ATOM 2173 O O . THR A 1 276 ? 16.768 9.908 -16.522 1.00 91.50 276 THR A O 1
ATOM 2176 N N . ASP A 1 277 ? 17.635 9.826 -18.597 1.00 87.75 277 ASP A N 1
ATOM 2177 C CA . ASP A 1 277 ? 18.633 10.871 -18.391 1.00 87.75 277 ASP A CA 1
ATOM 2178 C C . ASP A 1 277 ? 19.021 11.527 -19.726 1.00 87.75 277 ASP A C 1
ATOM 2180 O O . ASP A 1 277 ? 18.611 11.085 -20.806 1.00 87.75 277 ASP A O 1
ATOM 2184 N N . THR A 1 278 ? 19.851 12.565 -19.664 1.00 82.75 278 THR A N 1
ATOM 2185 C CA . THR A 1 278 ? 20.528 13.114 -20.844 1.00 82.75 278 THR A CA 1
ATOM 2186 C C . THR A 1 278 ? 21.736 12.249 -21.228 1.00 82.75 278 THR A C 1
ATOM 2188 O O . THR A 1 278 ? 22.302 11.509 -20.415 1.00 82.75 278 THR A O 1
ATOM 2191 N N . ARG A 1 279 ? 22.174 12.329 -22.490 1.00 79.19 279 ARG A N 1
ATOM 2192 C CA . ARG A 1 279 ? 23.248 11.477 -23.037 1.00 79.19 279 ARG A CA 1
ATOM 2193 C C . ARG A 1 279 ? 24.591 11.594 -22.314 1.00 79.19 279 ARG A C 1
ATOM 2195 O O . ARG A 1 279 ? 25.396 10.676 -22.405 1.00 79.19 279 ARG A O 1
ATOM 2202 N N . GLN A 1 280 ? 24.855 12.716 -21.648 1.00 66.12 280 GLN A N 1
ATOM 2203 C CA . GLN A 1 280 ? 26.148 12.971 -21.010 1.00 66.12 280 GLN A CA 1
ATOM 2204 C C . GLN A 1 280 ? 26.371 12.132 -19.744 1.00 66.12 280 GLN A C 1
ATOM 2206 O O . GLN A 1 280 ? 27.521 11.874 -19.397 1.00 66.12 280 GLN A O 1
ATOM 2211 N N . GLU A 1 281 ? 25.301 11.689 -19.075 1.00 63.44 281 GLU A N 1
ATOM 2212 C CA . GLU A 1 281 ? 25.394 10.981 -17.794 1.00 63.44 281 GLU A CA 1
ATOM 2213 C C . GLU A 1 281 ? 25.218 9.457 -17.915 1.00 63.44 281 GLU A C 1
ATOM 2215 O O . GLU A 1 281 ? 25.883 8.709 -17.204 1.00 63.44 281 GLU A O 1
ATOM 2220 N N . GLU A 1 282 ? 24.349 8.984 -18.818 1.00 71.00 282 GLU A N 1
ATOM 2221 C CA . GLU A 1 282 ? 24.034 7.560 -19.080 1.00 71.00 282 GLU A CA 1
ATOM 2222 C C . GLU A 1 282 ? 23.771 6.686 -17.822 1.00 71.00 282 GLU A C 1
ATOM 2224 O O . GLU A 1 282 ? 23.886 5.459 -17.869 1.00 71.00 282 GLU A O 1
ATOM 2229 N N . TYR A 1 283 ? 23.370 7.287 -16.693 1.00 80.81 283 TYR A N 1
ATOM 2230 C CA . TYR A 1 283 ? 23.123 6.583 -15.423 1.00 80.81 283 TYR A CA 1
ATOM 2231 C C . TYR A 1 283 ? 21.728 5.965 -15.297 1.00 80.81 283 TYR A C 1
ATOM 2233 O O . TYR A 1 283 ? 21.466 5.246 -14.329 1.00 80.81 283 TYR A O 1
ATOM 2241 N N . ALA A 1 284 ? 20.844 6.209 -16.266 1.00 85.19 284 ALA A N 1
ATOM 2242 C CA . ALA A 1 284 ? 19.516 5.613 -16.305 1.00 85.19 284 ALA A CA 1
ATOM 2243 C C . ALA A 1 284 ? 19.591 4.075 -16.254 1.00 85.19 284 ALA A C 1
ATOM 2245 O O . ALA A 1 284 ? 20.381 3.434 -16.967 1.00 85.19 284 ALA A O 1
ATOM 2246 N N . GLY A 1 285 ? 18.819 3.508 -15.326 1.00 86.25 285 GLY A N 1
ATOM 2247 C CA . GLY A 1 285 ? 18.787 2.085 -15.005 1.00 86.25 285 GLY A CA 1
ATOM 2248 C C . GLY A 1 285 ? 20.097 1.508 -14.450 1.00 86.25 285 GLY A C 1
ATOM 2249 O O . GLY A 1 285 ? 20.250 0.295 -14.411 1.00 86.25 285 GLY A O 1
ATOM 2250 N N . ALA A 1 286 ? 21.069 2.342 -14.062 1.00 88.75 286 ALA A N 1
ATOM 2251 C CA . ALA A 1 286 ? 22.372 1.905 -13.542 1.00 88.75 286 ALA A CA 1
ATOM 2252 C C . ALA A 1 286 ? 22.641 2.357 -12.094 1.00 88.75 286 ALA A C 1
ATOM 2254 O O . ALA A 1 286 ? 23.702 2.054 -11.538 1.00 88.75 286 ALA A O 1
ATOM 2255 N N . ARG A 1 287 ? 21.709 3.110 -11.496 1.00 91.19 287 ARG A N 1
ATOM 2256 C CA . ARG A 1 287 ? 21.775 3.595 -10.116 1.00 91.19 287 ARG A CA 1
ATOM 2257 C C . ARG A 1 287 ? 20.423 3.466 -9.437 1.00 91.19 287 ARG A C 1
ATOM 2259 O O . ARG A 1 287 ? 19.400 3.779 -10.045 1.00 91.19 287 ARG A O 1
ATOM 2266 N N . ILE A 1 288 ? 20.459 3.082 -8.170 1.00 93.12 288 ILE A N 1
ATOM 2267 C CA . ILE A 1 288 ? 19.297 3.085 -7.283 1.00 93.12 288 ILE A CA 1
ATOM 2268 C C . ILE A 1 288 ? 19.607 4.030 -6.132 1.00 93.12 288 ILE A C 1
ATOM 2270 O O . ILE A 1 288 ? 20.686 3.966 -5.537 1.00 93.12 288 ILE A O 1
ATOM 2274 N N . TYR A 1 289 ? 18.683 4.942 -5.874 1.00 91.56 289 TYR A N 1
ATOM 2275 C CA . TYR A 1 289 ? 18.768 5.926 -4.812 1.00 91.56 289 TYR A CA 1
ATOM 2276 C C . TYR A 1 289 ? 17.869 5.481 -3.671 1.00 91.56 289 TYR A C 1
ATOM 2278 O O . TYR A 1 289 ? 16.752 5.050 -3.917 1.00 91.56 289 TYR A O 1
ATOM 2286 N N . ASP A 1 290 ? 18.340 5.593 -2.438 1.00 88.19 290 ASP A N 1
ATOM 2287 C CA . ASP A 1 290 ? 17.552 5.244 -1.260 1.00 88.19 290 ASP A CA 1
ATOM 2288 C C . ASP A 1 290 ? 17.905 6.174 -0.099 1.00 88.19 290 ASP A C 1
ATOM 2290 O O . ASP A 1 290 ? 18.977 6.056 0.503 1.00 88.19 290 ASP A O 1
ATOM 2294 N N . ASN A 1 291 ? 17.043 7.160 0.168 1.00 81.31 291 ASN A N 1
ATOM 2295 C CA . ASN A 1 291 ? 17.206 8.127 1.263 1.00 81.31 291 ASN A CA 1
ATOM 2296 C C . ASN A 1 291 ? 18.617 8.761 1.341 1.00 81.31 291 ASN A C 1
ATOM 2298 O O . ASN A 1 291 ? 19.230 8.872 2.402 1.00 81.31 291 ASN A O 1
ATOM 2302 N N . GLY A 1 292 ? 19.169 9.161 0.189 1.00 81.06 292 GLY A N 1
ATOM 2303 C CA . GLY A 1 292 ? 20.513 9.751 0.079 1.00 81.06 292 GLY A CA 1
ATOM 2304 C C . GLY A 1 292 ? 21.663 8.741 -0.046 1.00 81.06 292 GLY A C 1
ATOM 2305 O O . GLY A 1 292 ? 22.807 9.151 -0.255 1.00 81.06 292 GLY A O 1
ATOM 2306 N N . THR A 1 293 ? 21.368 7.441 0.014 1.00 88.31 293 THR A N 1
ATOM 2307 C CA . THR A 1 293 ? 22.272 6.356 -0.391 1.00 88.31 293 THR A CA 1
ATOM 2308 C C . THR A 1 293 ? 22.205 6.161 -1.904 1.00 88.31 293 THR A C 1
ATOM 2310 O O . THR A 1 293 ? 21.133 6.256 -2.495 1.00 88.31 293 THR A O 1
ATOM 2313 N N . VAL A 1 294 ? 23.339 5.872 -2.542 1.00 92.62 294 VAL A N 1
ATOM 2314 C CA . VAL A 1 294 ? 23.423 5.530 -3.968 1.00 92.62 294 VAL A CA 1
ATOM 2315 C C . VAL A 1 294 ? 24.039 4.147 -4.122 1.00 92.62 294 VAL A C 1
ATOM 2317 O O . VAL A 1 294 ? 25.173 3.917 -3.699 1.00 92.62 294 VAL A O 1
ATOM 2320 N N . LEU A 1 295 ? 23.312 3.240 -4.765 1.00 93.69 295 LEU A N 1
ATOM 2321 C CA . LEU A 1 295 ? 23.774 1.907 -5.130 1.00 93.69 295 LEU A CA 1
ATOM 2322 C C . LEU A 1 295 ? 24.092 1.876 -6.622 1.00 93.69 295 LEU A C 1
ATOM 2324 O O . LEU A 1 295 ? 23.288 2.324 -7.442 1.00 93.69 295 LEU A O 1
ATOM 2328 N N . ARG A 1 296 ? 25.278 1.377 -6.983 1.00 94.88 296 ARG A N 1
ATOM 2329 C CA . ARG A 1 296 ? 25.742 1.299 -8.377 1.00 94.88 296 ARG A CA 1
ATOM 233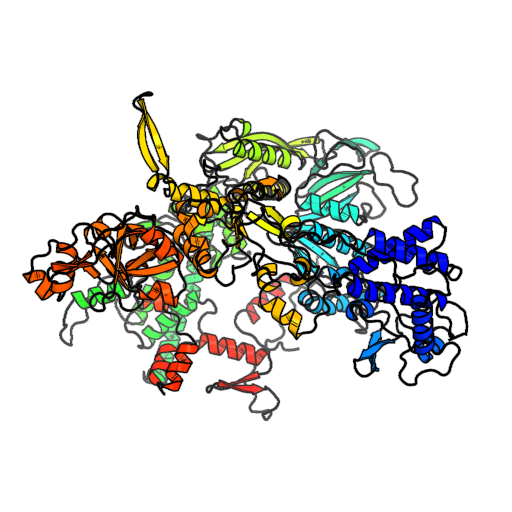0 C C . ARG A 1 296 ? 26.872 0.296 -8.560 1.00 94.88 296 ARG A C 1
ATOM 2332 O O . ARG A 1 296 ? 27.590 -0.013 -7.614 1.00 94.88 296 ARG A O 1
ATOM 2339 N N . TYR A 1 297 ? 27.124 -0.095 -9.802 1.00 94.25 297 TYR A N 1
ATOM 2340 C CA . TYR A 1 297 ? 28.359 -0.792 -10.154 1.00 94.25 297 TYR A CA 1
ATOM 2341 C C . TYR A 1 297 ? 29.579 0.146 -10.178 1.00 94.25 297 TYR A C 1
ATOM 2343 O O . TYR A 1 297 ? 29.492 1.357 -10.425 1.00 94.25 297 TYR A O 1
ATOM 2351 N N . SER A 1 298 ? 30.744 -0.434 -9.915 1.00 94.50 298 SER A N 1
ATOM 2352 C CA . SER A 1 298 ? 32.060 0.204 -9.917 1.00 94.50 298 SER A CA 1
ATOM 2353 C C . SER A 1 298 ? 33.158 -0.826 -10.214 1.00 94.50 298 SER A C 1
ATOM 2355 O O . SER A 1 298 ? 32.881 -2.021 -10.289 1.00 94.50 298 SER A O 1
ATOM 2357 N N . THR A 1 299 ? 34.400 -0.375 -10.408 1.00 93.38 299 THR A N 1
ATOM 2358 C CA . THR A 1 299 ? 35.559 -1.259 -10.618 1.00 93.38 299 THR A CA 1
ATOM 2359 C C . THR A 1 299 ? 36.741 -0.816 -9.765 1.00 93.38 299 THR A C 1
ATOM 2361 O O . THR A 1 299 ? 36.854 0.364 -9.413 1.00 93.38 299 THR A O 1
ATOM 2364 N N . ASN A 1 300 ? 37.657 -1.744 -9.490 1.00 90.94 300 ASN A N 1
ATOM 2365 C CA . ASN A 1 300 ? 38.982 -1.441 -8.940 1.00 90.94 300 ASN A CA 1
ATOM 2366 C C . ASN A 1 300 ? 40.060 -1.259 -10.043 1.00 90.94 300 ASN A C 1
ATOM 2368 O O . ASN A 1 300 ? 41.243 -1.070 -9.750 1.00 90.94 300 ASN A O 1
ATOM 2372 N N . TYR A 1 301 ? 39.661 -1.249 -11.321 1.00 89.25 301 TYR A N 1
ATOM 2373 C CA . TYR A 1 301 ? 40.569 -1.084 -12.452 1.00 89.25 301 TYR A CA 1
ATOM 2374 C C . TYR A 1 301 ? 40.866 0.392 -12.742 1.00 89.25 301 TYR A C 1
ATOM 2376 O O . TYR A 1 301 ? 39.963 1.201 -12.962 1.00 89.25 301 TYR A O 1
ATOM 2384 N N . ARG A 1 302 ? 42.150 0.760 -12.765 1.00 86.44 302 ARG A N 1
ATOM 2385 C CA . ARG A 1 302 ? 42.590 2.155 -12.906 1.00 86.44 302 ARG A CA 1
ATOM 2386 C C . ARG A 1 302 ? 42.851 2.525 -14.367 1.00 86.44 302 ARG A C 1
ATOM 2388 O O . ARG A 1 302 ? 43.605 1.844 -15.058 1.00 86.44 302 ARG A O 1
ATOM 2395 N N . VAL A 1 303 ? 42.295 3.652 -14.800 1.00 86.31 303 VAL A N 1
ATOM 2396 C CA . VAL A 1 303 ? 42.479 4.248 -16.135 1.00 86.31 303 VAL A CA 1
ATOM 2397 C C . VAL A 1 303 ? 42.986 5.693 -16.000 1.00 86.31 303 VAL A C 1
ATOM 2399 O O . VAL A 1 303 ? 42.888 6.277 -14.915 1.00 86.31 303 VAL A O 1
ATOM 2402 N N . PRO A 1 304 ? 43.559 6.311 -17.053 1.00 83.19 304 PRO A N 1
ATOM 2403 C CA . PRO A 1 304 ? 43.896 7.732 -17.015 1.00 83.19 304 PRO A CA 1
ATOM 2404 C C . PRO A 1 304 ? 42.670 8.567 -16.614 1.00 83.19 304 PRO A C 1
ATOM 2406 O O . PRO A 1 304 ? 41.623 8.470 -17.243 1.00 83.19 304 PRO A O 1
ATOM 2409 N N . GLY A 1 305 ? 42.786 9.351 -15.540 1.00 78.81 305 GLY A N 1
ATOM 2410 C CA . GLY A 1 305 ? 41.687 10.173 -15.020 1.00 78.81 305 GLY A CA 1
ATOM 2411 C C . GLY A 1 305 ? 40.815 9.533 -13.929 1.00 78.81 305 GLY A C 1
ATOM 2412 O O . GLY A 1 305 ? 39.994 10.244 -13.358 1.00 78.81 305 GLY A O 1
ATOM 2413 N N . GLY A 1 306 ? 41.000 8.254 -13.565 1.00 86.06 306 GLY A N 1
ATOM 2414 C CA . GLY A 1 306 ? 40.262 7.659 -12.442 1.00 86.06 306 GLY A CA 1
ATOM 2415 C C . GLY A 1 306 ? 40.139 6.135 -12.466 1.00 86.06 306 GLY A C 1
ATOM 2416 O O . GLY A 1 306 ? 41.065 5.420 -12.848 1.00 86.06 306 GLY A O 1
ATOM 2417 N N . MET A 1 307 ? 38.989 5.645 -12.006 1.00 88.50 307 MET A N 1
ATOM 2418 C CA . MET A 1 307 ? 38.599 4.235 -12.096 1.00 88.50 307 MET A CA 1
ATOM 2419 C C . MET A 1 307 ? 37.783 4.015 -13.367 1.00 88.50 307 MET A C 1
ATOM 2421 O O . MET A 1 307 ? 37.078 4.926 -13.805 1.00 88.50 307 MET A O 1
ATOM 2425 N N . ALA A 1 308 ? 37.864 2.825 -13.957 1.00 88.62 308 ALA A N 1
ATOM 2426 C CA . ALA A 1 308 ? 37.065 2.509 -15.129 1.00 88.62 308 ALA A CA 1
ATOM 2427 C C . ALA A 1 308 ? 35.570 2.552 -14.792 1.00 88.62 308 ALA A C 1
ATOM 2429 O O . ALA A 1 308 ? 35.115 1.982 -13.795 1.00 88.62 308 ALA A O 1
ATOM 2430 N N . VAL A 1 309 ? 34.810 3.241 -15.643 1.00 85.88 309 VAL A N 1
ATOM 2431 C CA . VAL A 1 309 ? 33.353 3.311 -15.546 1.00 85.88 309 VAL A CA 1
ATOM 2432 C C . VAL A 1 309 ? 32.776 2.002 -16.070 1.00 85.88 309 VAL A C 1
ATOM 2434 O O . VAL A 1 309 ? 33.030 1.620 -17.210 1.00 85.88 309 VAL A O 1
ATOM 2437 N N . TYR A 1 310 ? 31.997 1.322 -15.232 1.00 88.56 310 TYR A N 1
ATOM 2438 C CA . TYR A 1 310 ? 31.291 0.106 -15.613 1.00 88.56 310 TYR A CA 1
ATOM 2439 C C . TYR A 1 310 ? 29.890 0.449 -16.115 1.00 88.56 310 TYR A C 1
ATOM 2441 O O . TYR A 1 310 ? 29.155 1.169 -15.438 1.00 88.56 310 TYR A O 1
ATOM 2449 N N . SER A 1 311 ? 29.523 -0.059 -17.290 1.00 86.62 311 SER A N 1
ATOM 2450 C CA . SER A 1 311 ? 28.181 0.104 -17.855 1.00 86.62 311 SER A CA 1
ATOM 2451 C C . SER A 1 311 ? 27.451 -1.234 -17.750 1.00 86.62 311 SER A C 1
ATOM 2453 O O . SER A 1 311 ? 27.732 -2.112 -18.571 1.00 86.62 311 SER A O 1
ATOM 2455 N N . PRO A 1 312 ? 26.561 -1.411 -16.755 1.00 91.00 312 PRO A N 1
ATOM 2456 C CA . PRO A 1 312 ? 25.896 -2.688 -16.543 1.00 91.00 312 PRO A CA 1
ATOM 2457 C C . PRO A 1 312 ? 24.995 -3.053 -17.727 1.00 91.00 312 PRO A C 1
ATOM 2459 O O . PRO A 1 312 ? 24.469 -2.188 -18.446 1.00 91.00 312 PRO A O 1
ATOM 2462 N N . SER A 1 313 ? 24.821 -4.352 -17.922 1.00 92.69 313 SER A N 1
ATOM 2463 C CA . SER A 1 313 ? 23.790 -4.936 -18.776 1.00 92.69 313 SER A CA 1
ATOM 2464 C C . SER A 1 313 ? 22.396 -4.825 -18.127 1.00 92.69 313 SER A C 1
ATOM 2466 O O . SER A 1 313 ? 22.290 -4.554 -16.930 1.00 92.69 313 SER A O 1
ATOM 2468 N N . PRO A 1 314 ? 21.300 -5.036 -18.880 1.00 94.69 314 PRO A N 1
ATOM 2469 C CA . PRO A 1 314 ? 19.955 -5.088 -18.299 1.00 94.69 314 PRO A CA 1
ATOM 2470 C C . PRO A 1 314 ? 19.790 -6.160 -17.207 1.00 94.69 314 PRO A C 1
ATOM 2472 O O . PRO A 1 314 ? 19.143 -5.900 -16.199 1.00 94.69 314 PRO A O 1
ATOM 2475 N N . ALA A 1 315 ? 20.428 -7.327 -17.355 1.00 94.50 315 ALA A N 1
ATOM 2476 C CA . ALA A 1 315 ? 20.397 -8.384 -16.340 1.00 94.50 315 ALA A CA 1
ATOM 2477 C C . ALA A 1 315 ? 21.116 -7.965 -15.044 1.00 94.50 315 ALA A C 1
ATOM 2479 O O . ALA A 1 315 ? 20.624 -8.203 -13.945 1.00 94.50 315 ALA A O 1
ATOM 2480 N N . GLU A 1 316 ? 22.250 -7.274 -15.162 1.00 94.25 316 GLU A N 1
ATOM 2481 C CA . GLU A 1 316 ? 22.971 -6.716 -14.012 1.00 94.25 316 GLU A CA 1
ATOM 2482 C C . GLU A 1 316 ? 22.213 -5.554 -13.362 1.00 94.25 316 GLU A C 1
ATOM 2484 O O . GLU A 1 316 ? 22.255 -5.395 -12.148 1.00 94.25 316 GLU A O 1
ATOM 2489 N N . ALA A 1 317 ? 21.463 -4.758 -14.130 1.00 95.06 317 ALA A N 1
ATOM 2490 C CA . ALA A 1 317 ? 20.565 -3.756 -13.556 1.00 95.06 317 ALA A CA 1
ATOM 2491 C C . ALA A 1 317 ? 19.502 -4.410 -12.653 1.00 95.06 317 ALA A C 1
ATOM 2493 O O . ALA A 1 317 ? 19.275 -3.948 -11.536 1.00 95.06 317 ALA A O 1
ATOM 2494 N N . VAL A 1 318 ? 18.916 -5.531 -13.084 1.00 95.75 318 VAL A N 1
ATOM 2495 C CA . VAL A 1 318 ? 17.991 -6.329 -12.259 1.00 95.75 318 VAL A CA 1
ATOM 2496 C C . VAL A 1 318 ? 18.686 -6.899 -11.016 1.00 95.75 318 VAL A C 1
ATOM 2498 O O . VAL A 1 318 ? 18.124 -6.846 -9.922 1.00 95.75 318 VAL A O 1
ATOM 2501 N N . GLN A 1 319 ? 19.929 -7.376 -11.133 1.00 94.50 319 GLN A N 1
ATOM 2502 C CA . GLN A 1 319 ? 20.722 -7.781 -9.964 1.00 94.50 319 GLN A CA 1
ATOM 2503 C C . GLN A 1 319 ? 20.956 -6.607 -9.002 1.00 94.50 319 GLN A C 1
ATOM 2505 O O . GLN A 1 319 ? 20.787 -6.762 -7.798 1.00 94.50 319 GLN A O 1
ATOM 2510 N N . LEU A 1 320 ? 21.266 -5.409 -9.499 1.00 94.50 320 LEU A N 1
ATOM 2511 C CA . LEU A 1 320 ? 21.401 -4.217 -8.659 1.00 94.50 320 LEU A CA 1
ATOM 2512 C C . LEU A 1 320 ? 20.108 -3.915 -7.882 1.00 94.50 320 LEU A C 1
ATOM 2514 O O . LEU A 1 320 ? 20.191 -3.577 -6.703 1.00 94.50 320 LEU A O 1
ATOM 2518 N N . LEU A 1 321 ? 18.935 -4.070 -8.509 1.00 93.00 321 LEU A N 1
ATOM 2519 C CA . LEU A 1 321 ? 17.632 -3.926 -7.846 1.00 93.00 321 LEU A CA 1
ATOM 2520 C C . LEU A 1 321 ? 17.426 -4.962 -6.746 1.00 93.00 321 LEU A C 1
ATOM 2522 O O . LEU A 1 321 ? 17.132 -4.592 -5.613 1.00 93.00 321 LEU A O 1
ATOM 2526 N N . ARG A 1 322 ? 17.654 -6.239 -7.051 1.00 90.94 322 ARG A N 1
ATOM 2527 C CA . ARG A 1 322 ? 17.550 -7.325 -6.069 1.00 90.94 322 ARG A CA 1
ATOM 2528 C C . ARG A 1 322 ? 18.511 -7.112 -4.896 1.00 90.94 322 ARG A C 1
ATOM 2530 O O . ARG A 1 322 ? 18.120 -7.274 -3.747 1.00 90.94 322 ARG A O 1
ATOM 2537 N N . PHE A 1 323 ? 19.735 -6.658 -5.161 1.00 90.75 323 PHE A N 1
ATOM 2538 C CA . PHE A 1 323 ? 20.700 -6.313 -4.119 1.00 90.75 323 PHE A CA 1
ATOM 2539 C C . PHE A 1 323 ? 20.247 -5.111 -3.274 1.00 90.75 323 PHE A C 1
ATOM 2541 O O . PHE A 1 323 ? 20.426 -5.115 -2.058 1.00 90.75 323 PHE A O 1
ATOM 2548 N N . ALA A 1 324 ? 19.642 -4.089 -3.892 1.00 89.56 324 ALA A N 1
ATOM 2549 C CA . ALA A 1 324 ? 19.067 -2.945 -3.180 1.00 89.56 324 ALA A CA 1
ATOM 2550 C C . ALA A 1 324 ? 17.887 -3.346 -2.279 1.00 89.56 324 ALA A C 1
ATOM 2552 O O . ALA A 1 324 ? 17.751 -2.810 -1.184 1.00 89.56 324 ALA A O 1
ATOM 2553 N N . GLN A 1 325 ? 17.093 -4.329 -2.711 1.00 85.00 325 GLN A N 1
ATOM 2554 C CA . GLN A 1 325 ? 16.017 -4.951 -1.932 1.00 85.00 325 GLN A CA 1
ATOM 2555 C C . GLN A 1 325 ? 16.533 -5.891 -0.821 1.00 85.00 325 GLN A C 1
ATOM 2557 O O . GLN A 1 325 ? 15.744 -6.355 -0.008 1.00 85.00 325 GLN A O 1
ATOM 2562 N N . GLY A 1 326 ? 17.842 -6.178 -0.762 1.00 81.12 326 GLY A N 1
ATOM 2563 C CA . GLY A 1 326 ? 18.438 -7.097 0.219 1.00 81.12 326 GLY A CA 1
ATOM 2564 C C . GLY A 1 326 ? 18.398 -8.581 -0.179 1.00 81.12 326 GLY A C 1
ATOM 2565 O O . GLY A 1 326 ? 18.803 -9.445 0.606 1.00 81.12 326 GLY A O 1
ATOM 2566 N N . HIS A 1 327 ? 17.962 -8.899 -1.402 1.00 83.94 327 HIS A N 1
ATOM 2567 C CA . HIS A 1 327 ? 17.916 -10.268 -1.909 1.00 83.94 327 HIS A CA 1
ATOM 2568 C C . HIS A 1 327 ? 19.320 -10.852 -2.127 1.00 83.94 327 HIS A C 1
ATOM 2570 O O . HIS A 1 327 ? 20.296 -10.150 -2.404 1.00 83.94 327 HIS A O 1
ATOM 2576 N N . ARG A 1 328 ? 19.404 -12.183 -2.048 1.00 85.56 328 ARG A N 1
ATOM 2577 C CA . ARG A 1 328 ? 20.630 -12.950 -2.293 1.00 85.56 328 ARG A CA 1
ATOM 2578 C C . ARG A 1 328 ? 21.060 -12.839 -3.762 1.00 85.56 328 ARG A C 1
ATOM 2580 O O . ARG A 1 328 ? 20.253 -13.054 -4.663 1.00 85.56 328 ARG A O 1
ATOM 2587 N N . ILE A 1 329 ? 22.341 -12.544 -3.992 1.00 90.81 329 ILE A N 1
ATOM 2588 C CA . ILE A 1 329 ? 22.948 -12.441 -5.329 1.00 90.81 329 ILE A CA 1
ATOM 2589 C C . ILE A 1 329 ? 24.176 -13.344 -5.366 1.00 90.81 329 ILE A C 1
ATOM 2591 O O . ILE A 1 329 ? 25.035 -13.245 -4.492 1.00 90.81 329 ILE A O 1
ATOM 2595 N N . GLU A 1 330 ? 24.272 -14.210 -6.369 1.00 92.00 330 GLU A N 1
ATOM 2596 C CA . GLU A 1 330 ? 25.444 -15.065 -6.566 1.00 92.00 330 GLU A CA 1
ATOM 2597 C C . GLU A 1 330 ? 26.562 -14.336 -7.319 1.00 92.00 330 GLU A C 1
ATOM 2599 O O . GLU A 1 330 ? 26.312 -13.500 -8.192 1.00 92.00 330 GLU A O 1
ATOM 2604 N N . ARG A 1 331 ? 27.809 -14.670 -6.983 1.00 92.56 331 ARG A N 1
ATOM 2605 C CA . ARG A 1 331 ? 29.003 -14.163 -7.661 1.00 92.56 331 ARG A CA 1
ATOM 2606 C C . ARG A 1 331 ? 29.218 -14.863 -8.999 1.00 92.56 331 ARG A C 1
ATOM 2608 O O . ARG A 1 331 ? 29.133 -16.084 -9.098 1.00 92.56 331 ARG A O 1
ATOM 2615 N N . THR A 1 332 ? 29.564 -14.086 -10.022 1.00 91.44 332 THR A N 1
ATOM 2616 C CA . THR A 1 332 ? 29.871 -14.607 -11.361 1.00 91.44 332 THR A CA 1
ATOM 2617 C C . THR A 1 332 ? 31.331 -15.025 -11.508 1.00 91.44 332 THR A C 1
ATOM 2619 O O . THR A 1 332 ? 31.622 -15.919 -12.298 1.00 91.44 332 THR A O 1
ATOM 2622 N N . ASP A 1 333 ? 32.248 -14.426 -10.740 1.00 89.81 333 ASP A N 1
ATOM 2623 C CA . ASP A 1 333 ? 33.658 -14.841 -10.697 1.00 89.81 333 ASP A CA 1
ATOM 2624 C C . ASP A 1 333 ? 33.890 -16.087 -9.838 1.00 89.81 333 ASP A C 1
ATOM 2626 O O . ASP A 1 333 ? 34.867 -16.806 -10.046 1.00 89.81 333 ASP A O 1
ATOM 2630 N N . LEU A 1 334 ? 32.997 -16.345 -8.881 1.00 89.19 334 LEU A N 1
ATOM 2631 C CA . LEU A 1 334 ? 33.094 -17.470 -7.960 1.00 89.19 334 LEU A CA 1
ATOM 2632 C C . LEU A 1 334 ? 31.706 -18.100 -7.711 1.00 89.19 334 LEU A C 1
ATOM 2634 O O . LEU A 1 334 ? 31.067 -17.797 -6.701 1.00 89.19 334 LEU A O 1
ATOM 2638 N N . PRO A 1 335 ? 31.224 -18.966 -8.626 1.00 88.62 335 PRO A N 1
ATOM 2639 C CA . PRO A 1 335 ? 29.917 -19.612 -8.498 1.00 88.62 335 PRO A CA 1
ATOM 2640 C C . PRO A 1 335 ? 29.752 -20.368 -7.171 1.00 88.62 335 PRO A C 1
ATOM 2642 O O . PRO A 1 335 ? 30.680 -21.030 -6.709 1.00 88.62 335 PRO A O 1
ATOM 2645 N N . GLY A 1 336 ? 28.563 -20.284 -6.568 1.00 86.69 336 GLY A N 1
ATOM 2646 C CA . GLY A 1 336 ? 28.250 -20.867 -5.255 1.00 86.69 336 GLY A CA 1
ATOM 2647 C C . GLY A 1 336 ? 28.484 -19.929 -4.064 1.00 86.69 336 GLY A C 1
ATOM 2648 O O . GLY A 1 336 ? 27.936 -20.177 -2.992 1.00 86.69 336 GLY A O 1
ATOM 2649 N N . HIS A 1 337 ? 29.216 -18.827 -4.257 1.00 89.88 337 HIS A N 1
ATOM 2650 C CA . HIS A 1 337 ? 29.398 -17.784 -3.246 1.00 89.88 337 HIS A CA 1
ATOM 2651 C C . HIS A 1 337 ? 28.443 -16.609 -3.447 1.00 89.88 337 HIS A C 1
ATOM 2653 O O . HIS A 1 337 ? 28.048 -16.276 -4.569 1.00 89.88 337 HIS A O 1
ATOM 2659 N N . VAL A 1 338 ? 28.091 -15.954 -2.342 1.00 91.31 338 VAL A N 1
ATOM 2660 C CA . VAL A 1 338 ? 27.141 -14.836 -2.328 1.00 91.31 338 VAL A CA 1
ATOM 2661 C C . VAL A 1 338 ? 27.889 -13.509 -2.301 1.00 91.31 338 VAL A C 1
ATOM 2663 O O . VAL A 1 338 ? 28.914 -13.354 -1.636 1.00 91.31 338 VAL A O 1
ATOM 2666 N N . VAL A 1 339 ? 27.367 -12.516 -3.013 1.00 92.00 339 VAL A N 1
ATOM 2667 C CA . VAL A 1 339 ? 27.860 -11.140 -2.929 1.00 92.00 339 VAL A CA 1
ATOM 2668 C C . VAL A 1 339 ? 27.683 -10.621 -1.501 1.00 92.00 339 VAL A C 1
ATOM 2670 O O . VAL A 1 339 ? 26.583 -10.666 -0.955 1.00 92.00 339 VAL A O 1
ATOM 2673 N N . GLY A 1 340 ? 28.758 -10.097 -0.912 1.00 89.81 340 GLY A N 1
ATOM 2674 C CA . GLY A 1 340 ? 28.741 -9.534 0.438 1.00 89.81 340 GLY A CA 1
ATOM 2675 C C . GLY A 1 340 ? 29.200 -10.472 1.551 1.00 89.81 340 GLY A C 1
ATOM 2676 O O . GLY A 1 340 ? 29.505 -9.983 2.639 1.00 89.81 340 GLY A O 1
ATOM 2677 N N . GLU A 1 341 ? 29.339 -11.769 1.258 1.00 88.38 341 GLU A N 1
ATOM 2678 C CA . GLU A 1 341 ? 29.903 -12.767 2.169 1.00 88.38 341 GLU A CA 1
ATOM 2679 C C . GLU A 1 341 ? 31.362 -12.428 2.533 1.00 88.38 341 GLU A C 1
ATOM 2681 O O . GLU A 1 341 ? 32.108 -11.835 1.739 1.00 88.38 341 GLU A O 1
ATOM 2686 N N . THR A 1 342 ? 31.769 -12.788 3.752 1.00 87.00 342 THR A N 1
ATOM 2687 C CA . THR A 1 342 ? 33.137 -12.595 4.255 1.00 87.00 342 THR A CA 1
ATOM 2688 C C . THR A 1 342 ? 34.018 -13.824 3.976 1.00 87.00 342 THR A C 1
ATOM 2690 O O . THR A 1 342 ? 33.545 -14.858 3.520 1.00 87.00 342 THR A O 1
ATOM 2693 N N . GLY A 1 343 ? 35.333 -13.716 4.195 1.00 85.44 343 GLY A N 1
ATOM 2694 C CA . GLY A 1 343 ? 36.262 -14.854 4.075 1.00 85.44 343 GLY A CA 1
ATOM 2695 C C . GLY A 1 343 ? 36.871 -15.090 2.686 1.00 85.44 343 GLY A C 1
ATOM 2696 O O . GLY A 1 343 ? 37.735 -15.952 2.547 1.00 85.44 343 GLY A O 1
ATOM 2697 N N . THR A 1 344 ? 36.496 -14.300 1.676 1.00 90.44 344 THR A N 1
ATOM 2698 C CA . THR A 1 344 ? 37.107 -14.321 0.333 1.00 90.44 344 THR A CA 1
ATOM 2699 C C . THR A 1 344 ? 37.904 -13.041 0.054 1.00 90.44 344 THR A C 1
ATOM 2701 O O . THR A 1 344 ? 37.594 -11.970 0.589 1.00 90.44 344 THR A O 1
ATOM 2704 N N . THR A 1 345 ? 38.972 -13.153 -0.743 1.00 91.75 345 THR A N 1
ATOM 2705 C CA . THR A 1 345 ? 39.891 -12.050 -1.065 1.00 91.75 345 THR A CA 1
ATOM 2706 C C . THR A 1 345 ? 40.351 -12.095 -2.525 1.00 91.75 345 THR A C 1
ATOM 2708 O O . THR A 1 345 ? 40.369 -13.147 -3.169 1.00 91.75 345 THR A O 1
ATOM 2711 N N . HIS A 1 346 ? 40.810 -10.951 -3.030 1.00 91.94 346 HIS A N 1
ATOM 2712 C CA . HIS A 1 346 ? 41.525 -10.833 -4.300 1.00 91.94 346 HIS A CA 1
ATOM 2713 C C . HIS A 1 346 ? 42.815 -10.022 -4.135 1.00 91.94 346 HIS A C 1
ATOM 2715 O O . HIS A 1 346 ? 42.957 -9.207 -3.226 1.00 91.94 346 HIS A O 1
ATOM 2721 N N . GLN A 1 347 ? 43.769 -10.226 -5.047 1.00 89.94 347 GLN A N 1
ATOM 2722 C CA . GLN A 1 347 ? 45.062 -9.542 -5.000 1.00 89.94 347 GLN A CA 1
ATOM 2723 C C . GLN A 1 347 ? 45.066 -8.234 -5.788 1.00 89.94 347 GLN A C 1
ATOM 2725 O O . GLN A 1 347 ? 44.855 -8.234 -6.998 1.00 89.94 347 GLN A O 1
ATOM 2730 N N . GLU A 1 348 ? 45.423 -7.129 -5.133 1.00 87.19 348 GLU A N 1
ATOM 2731 C CA . GLU A 1 348 ? 45.651 -5.827 -5.770 1.00 87.19 348 GLU A CA 1
ATOM 2732 C C . GLU A 1 348 ? 47.131 -5.406 -5.707 1.00 87.19 348 GLU A C 1
ATOM 2734 O O . GLU A 1 348 ? 47.886 -5.796 -4.815 1.00 87.19 348 GLU A O 1
ATOM 2739 N N . ARG A 1 349 ? 47.572 -4.550 -6.644 1.00 76.88 349 ARG A N 1
ATOM 2740 C CA . ARG A 1 349 ? 48.908 -3.924 -6.593 1.00 76.88 349 ARG A CA 1
ATOM 2741 C C . ARG A 1 349 ? 48.879 -2.669 -5.714 1.00 76.88 349 ARG A C 1
ATOM 2743 O O . ARG A 1 349 ? 48.341 -1.637 -6.118 1.00 76.88 349 ARG A O 1
ATOM 2750 N N . GLY A 1 350 ? 49.515 -2.737 -4.547 1.00 64.19 350 GLY A N 1
ATOM 2751 C CA . GLY A 1 350 ? 49.629 -1.637 -3.588 1.00 64.19 350 GLY A CA 1
ATOM 2752 C C . GLY A 1 350 ? 50.567 -0.498 -4.021 1.00 64.19 350 GLY A C 1
ATOM 2753 O O . GLY A 1 350 ? 51.275 -0.565 -5.036 1.00 64.19 350 GLY A O 1
ATOM 2754 N N . ARG A 1 351 ? 50.606 0.578 -3.214 1.00 54.56 351 ARG A N 1
ATOM 2755 C CA . ARG A 1 351 ? 51.571 1.686 -3.369 1.00 54.56 351 ARG A CA 1
ATOM 2756 C C . ARG A 1 351 ? 52.988 1.151 -3.110 1.00 54.56 351 ARG A C 1
ATOM 2758 O O . ARG A 1 351 ? 53.405 1.057 -1.966 1.00 54.56 351 ARG A O 1
ATOM 2765 N N . GLY A 1 352 ? 53.706 0.785 -4.175 1.00 59.12 352 GLY A N 1
ATOM 2766 C CA . GLY A 1 352 ? 55.063 0.220 -4.095 1.00 59.12 352 GLY A CA 1
ATOM 2767 C C . GLY A 1 352 ? 55.319 -1.042 -4.930 1.00 59.12 352 GLY A C 1
ATOM 2768 O O . GLY A 1 352 ? 56.421 -1.570 -4.865 1.00 59.12 352 GLY A O 1
ATOM 2769 N N . ARG A 1 353 ? 54.348 -1.510 -5.738 1.00 60.97 353 ARG A N 1
ATOM 2770 C CA . ARG A 1 353 ? 54.399 -2.772 -6.522 1.00 60.97 353 ARG A CA 1
ATOM 2771 C C . ARG A 1 353 ? 54.329 -4.068 -5.693 1.00 60.97 353 ARG A C 1
ATOM 2773 O O . ARG A 1 353 ? 54.518 -5.139 -6.259 1.00 60.97 353 ARG A O 1
ATOM 2780 N N . THR A 1 354 ? 54.011 -3.998 -4.404 1.00 75.06 354 THR A N 1
ATOM 2781 C CA . THR A 1 354 ? 53.677 -5.170 -3.579 1.00 75.06 354 THR A CA 1
ATOM 2782 C C . THR A 1 354 ? 52.246 -5.642 -3.849 1.00 75.06 354 THR A C 1
ATOM 2784 O O . THR A 1 354 ? 51.362 -4.822 -4.102 1.00 75.06 354 THR A O 1
ATOM 2787 N N . LEU A 1 355 ? 52.028 -6.959 -3.830 1.00 81.00 355 LEU A N 1
ATOM 2788 C CA . LEU A 1 355 ? 50.690 -7.554 -3.872 1.00 81.00 355 LEU A CA 1
ATOM 2789 C C . LEU A 1 355 ? 50.090 -7.516 -2.464 1.00 81.00 355 LEU A C 1
ATOM 2791 O O . LEU A 1 355 ? 50.789 -7.822 -1.498 1.00 81.00 355 LEU A O 1
ATOM 2795 N N . VAL A 1 356 ? 48.832 -7.099 -2.355 1.00 87.62 356 VAL A N 1
ATOM 2796 C CA . VAL A 1 356 ? 48.073 -7.050 -1.099 1.00 87.62 356 VAL A CA 1
ATOM 2797 C C . VAL A 1 356 ? 46.767 -7.801 -1.312 1.00 87.62 356 VAL A C 1
ATOM 2799 O O . VAL A 1 356 ? 46.093 -7.561 -2.315 1.00 87.62 356 VAL A O 1
ATOM 2802 N N . ASP A 1 357 ? 46.420 -8.682 -0.378 1.00 89.88 357 ASP A N 1
ATOM 2803 C CA . ASP A 1 357 ? 45.116 -9.338 -0.355 1.00 89.88 357 ASP A CA 1
ATOM 2804 C C . ASP A 1 357 ? 44.075 -8.356 0.191 1.00 89.88 357 ASP A C 1
ATOM 2806 O O . ASP A 1 357 ? 44.202 -7.836 1.302 1.00 89.88 357 ASP A O 1
ATOM 2810 N N . VAL A 1 358 ? 43.063 -8.070 -0.620 1.00 92.06 358 VAL A N 1
ATOM 2811 C CA . VAL A 1 358 ? 41.944 -7.191 -0.283 1.00 92.06 358 VAL A CA 1
ATOM 2812 C C . VAL A 1 358 ? 40.702 -8.067 -0.134 1.00 92.06 358 VAL A C 1
ATOM 2814 O O . VAL A 1 358 ? 40.451 -8.886 -1.021 1.00 92.06 358 VAL A O 1
ATOM 2817 N N . PRO A 1 359 ? 39.917 -7.932 0.950 1.00 94.19 359 PRO A N 1
ATOM 2818 C CA . PRO A 1 359 ? 38.640 -8.625 1.066 1.00 94.19 359 PRO A CA 1
ATOM 2819 C C . PRO A 1 359 ? 37.720 -8.334 -0.118 1.00 94.19 359 PRO A C 1
ATOM 2821 O O . PRO A 1 359 ? 37.708 -7.227 -0.652 1.00 94.19 359 PRO A O 1
ATOM 2824 N N . ASP A 1 360 ? 36.922 -9.318 -0.512 1.00 94.50 360 ASP A N 1
ATOM 2825 C CA . ASP A 1 360 ? 35.954 -9.161 -1.603 1.00 94.50 360 ASP A CA 1
ATOM 2826 C C . ASP A 1 360 ? 34.715 -8.354 -1.183 1.00 94.50 360 ASP A C 1
ATOM 2828 O O . ASP A 1 360 ? 34.034 -7.767 -2.023 1.00 94.50 360 ASP A O 1
ATOM 2832 N N . SER A 1 361 ? 34.462 -8.261 0.120 1.00 94.62 361 SER A N 1
ATOM 2833 C CA . SER A 1 361 ? 33.360 -7.502 0.709 1.00 94.62 361 SER A CA 1
ATOM 2834 C C . SER A 1 361 ? 33.908 -6.675 1.868 1.00 94.62 361 SER A C 1
ATOM 2836 O O . SER A 1 361 ? 34.476 -7.238 2.802 1.00 94.62 361 SER A O 1
ATOM 2838 N N . TYR A 1 362 ? 33.799 -5.346 1.820 1.00 94.19 362 TYR A N 1
ATOM 2839 C CA . TYR A 1 362 ? 34.365 -4.486 2.865 1.00 94.19 362 TYR A CA 1
ATOM 2840 C C . TYR A 1 362 ? 33.726 -3.097 2.945 1.00 94.19 362 TYR A C 1
ATOM 2842 O O . TYR A 1 362 ? 33.127 -2.596 1.992 1.00 94.19 362 TYR A O 1
ATOM 2850 N N . HIS A 1 363 ? 33.949 -2.434 4.079 1.00 92.62 363 HIS A N 1
ATOM 2851 C CA . HIS A 1 363 ? 33.557 -1.050 4.346 1.00 92.62 363 HIS A CA 1
ATOM 2852 C C . HIS A 1 363 ? 34.763 -0.096 4.310 1.00 92.62 363 HIS A C 1
ATOM 2854 O O . HIS A 1 363 ? 35.868 -0.432 4.753 1.00 92.62 363 HIS A O 1
ATOM 2860 N N . VAL A 1 364 ? 34.548 1.116 3.794 1.00 89.62 364 VAL A N 1
ATOM 2861 C CA . VAL A 1 364 ? 35.478 2.257 3.836 1.00 89.62 364 VAL A CA 1
ATOM 2862 C C . VAL A 1 364 ? 34.675 3.520 4.130 1.00 89.62 364 VAL A C 1
ATOM 2864 O O . VAL A 1 364 ? 33.995 4.037 3.247 1.00 89.62 364 VAL A O 1
ATOM 2867 N N . ASP A 1 365 ? 34.795 4.052 5.349 1.00 86.00 365 ASP A N 1
ATOM 2868 C CA . ASP A 1 365 ? 34.037 5.235 5.785 1.00 86.00 365 ASP A CA 1
ATOM 2869 C C . ASP A 1 365 ? 32.516 5.022 5.597 1.00 86.00 365 ASP A C 1
ATOM 2871 O O . ASP A 1 365 ? 31.966 4.077 6.163 1.00 86.00 365 ASP A O 1
ATOM 2875 N N . ARG A 1 366 ? 31.837 5.843 4.784 1.00 87.69 366 ARG A N 1
ATOM 2876 C CA . ARG A 1 366 ? 30.407 5.707 4.442 1.00 87.69 366 ARG A CA 1
ATOM 2877 C C . ARG A 1 366 ? 30.177 5.028 3.087 1.00 87.69 366 ARG A C 1
ATOM 2879 O O . ARG A 1 366 ? 29.177 5.292 2.416 1.00 87.69 366 ARG A O 1
ATOM 2886 N N . GLU A 1 367 ? 31.122 4.199 2.655 1.00 92.50 367 GLU A N 1
ATOM 2887 C CA . GLU A 1 367 ? 31.048 3.395 1.436 1.00 92.50 367 GLU A CA 1
ATOM 2888 C C . GLU A 1 367 ? 31.210 1.907 1.761 1.00 92.50 367 GLU A C 1
ATOM 2890 O O . GLU A 1 367 ? 32.066 1.523 2.558 1.00 92.50 367 GLU A O 1
ATOM 2895 N N . SER A 1 368 ? 30.439 1.061 1.084 1.00 93.81 368 SER A N 1
ATOM 2896 C CA . SER A 1 368 ? 30.589 -0.396 1.127 1.00 93.81 368 SER A CA 1
ATOM 2897 C C . SER A 1 368 ? 30.838 -0.921 -0.282 1.00 93.81 368 SER A C 1
ATOM 2899 O O . SER A 1 368 ? 30.217 -0.453 -1.242 1.00 93.81 368 SER A O 1
ATOM 2901 N N . MET A 1 369 ? 31.755 -1.875 -0.403 1.00 95.00 369 MET A N 1
ATOM 2902 C CA . MET A 1 369 ? 32.199 -2.466 -1.663 1.00 95.00 369 MET A CA 1
ATOM 2903 C C . MET A 1 369 ? 31.991 -3.976 -1.608 1.00 95.00 369 MET A C 1
ATOM 2905 O O . MET A 1 369 ? 32.410 -4.611 -0.643 1.00 95.00 369 MET A O 1
ATOM 2909 N N . PHE A 1 370 ? 31.375 -4.535 -2.647 1.00 95.62 370 PHE A N 1
ATOM 2910 C CA . PHE A 1 370 ? 31.048 -5.956 -2.732 1.00 95.62 370 PHE A CA 1
ATOM 2911 C C . PHE A 1 370 ? 31.396 -6.485 -4.125 1.00 95.62 370 PHE A C 1
ATOM 2913 O O . PHE A 1 370 ? 30.828 -6.025 -5.115 1.00 95.62 370 PHE A O 1
ATOM 2920 N N . VAL A 1 371 ? 32.342 -7.416 -4.234 1.00 95.75 371 VAL A N 1
ATOM 2921 C CA . VAL A 1 371 ? 32.719 -8.041 -5.512 1.00 95.75 371 VAL A CA 1
ATOM 2922 C C . VAL A 1 371 ? 31.559 -8.871 -6.055 1.00 95.75 371 VAL A C 1
ATOM 2924 O O . VAL A 1 371 ? 30.929 -9.633 -5.326 1.00 95.75 371 VAL A O 1
ATOM 2927 N N . VAL A 1 372 ? 31.302 -8.727 -7.356 1.00 95.00 372 VAL A N 1
ATOM 2928 C CA . VAL A 1 372 ? 30.300 -9.516 -8.091 1.00 95.00 372 VAL A CA 1
ATOM 2929 C C . VAL A 1 372 ? 30.934 -10.371 -9.181 1.00 95.00 372 VAL A C 1
ATOM 2931 O O . VAL A 1 372 ? 30.424 -11.447 -9.472 1.00 95.00 372 VAL A O 1
ATOM 2934 N N . GLY A 1 373 ? 32.021 -9.901 -9.795 1.00 93.88 373 GLY A N 1
ATOM 2935 C CA . GLY A 1 373 ? 32.647 -10.584 -10.922 1.00 93.88 373 GLY A CA 1
ATOM 2936 C C . GLY A 1 373 ? 34.020 -10.023 -11.283 1.00 93.88 373 GLY A C 1
ATOM 2937 O O . GLY A 1 373 ? 34.492 -9.052 -10.684 1.00 93.88 373 GLY A O 1
ATOM 2938 N N . ASP A 1 374 ? 34.650 -10.604 -12.302 1.00 93.31 374 ASP A N 1
ATOM 2939 C CA . ASP A 1 374 ? 35.912 -10.114 -12.859 1.00 93.31 374 ASP A CA 1
ATOM 2940 C C . ASP A 1 374 ? 35.682 -9.007 -13.897 1.00 93.31 374 ASP A C 1
ATOM 2942 O O . ASP A 1 374 ? 34.765 -9.063 -14.718 1.00 93.31 374 ASP A O 1
ATOM 2946 N N . TYR A 1 375 ? 36.542 -7.987 -13.888 1.00 92.62 375 TYR A N 1
ATOM 2947 C CA . TYR A 1 375 ? 36.489 -6.895 -14.858 1.00 92.62 375 TYR A CA 1
ATOM 2948 C C . TYR A 1 375 ? 37.407 -7.163 -16.055 1.00 92.62 375 TYR A C 1
ATOM 2950 O O . TYR A 1 375 ? 38.626 -7.291 -15.908 1.00 92.62 375 TYR A O 1
ATOM 2958 N N . VAL A 1 376 ? 36.823 -7.155 -17.257 1.00 90.38 376 VAL A N 1
ATOM 2959 C CA . VAL A 1 376 ? 37.543 -7.220 -18.537 1.00 90.38 376 VAL A CA 1
ATOM 2960 C C . VAL A 1 376 ? 37.536 -5.838 -19.183 1.00 90.38 376 VAL A C 1
ATOM 2962 O O . VAL A 1 376 ? 36.475 -5.282 -19.472 1.00 90.38 376 VAL A O 1
ATOM 2965 N N . ALA A 1 377 ? 38.718 -5.262 -19.415 1.00 86.06 377 ALA A N 1
ATOM 2966 C CA . ALA A 1 377 ? 38.812 -3.967 -20.076 1.00 86.06 377 ALA A CA 1
ATOM 2967 C C . ALA A 1 377 ? 38.437 -4.082 -21.571 1.00 86.06 377 ALA A C 1
ATOM 2969 O O . ALA A 1 377 ? 38.752 -5.092 -22.206 1.00 86.06 377 ALA A O 1
ATOM 2970 N N . PRO A 1 378 ? 37.806 -3.053 -22.170 1.00 83.25 378 PRO A N 1
ATOM 2971 C CA . PRO A 1 378 ? 37.469 -3.072 -23.591 1.00 83.25 378 PRO A CA 1
ATOM 2972 C C . PRO A 1 378 ? 38.692 -3.358 -24.476 1.00 83.25 378 PRO A C 1
ATOM 2974 O O . PRO A 1 378 ? 39.699 -2.656 -24.389 1.00 83.25 378 PRO A O 1
ATOM 2977 N N . GLY A 1 379 ? 38.587 -4.370 -25.342 1.00 82.38 379 GLY A N 1
ATOM 2978 C CA . GLY A 1 379 ? 39.661 -4.789 -26.252 1.00 82.38 379 GLY A CA 1
ATOM 2979 C C . GLY A 1 379 ? 40.637 -5.828 -25.685 1.00 82.38 379 GLY A C 1
ATOM 2980 O O . GLY A 1 379 ? 41.539 -6.246 -26.408 1.00 82.38 379 GLY A O 1
ATOM 2981 N N . GLU A 1 380 ? 40.466 -6.270 -24.435 1.00 86.19 380 GLU A N 1
ATOM 2982 C CA . GLU A 1 380 ? 41.239 -7.374 -23.850 1.00 86.19 380 GLU A CA 1
ATOM 2983 C C . GLU A 1 380 ? 40.504 -8.715 -24.002 1.00 86.19 380 GLU A C 1
ATOM 2985 O O . GLU A 1 380 ? 39.277 -8.773 -23.980 1.00 86.19 380 GLU A O 1
ATOM 2990 N N . SER A 1 381 ? 41.256 -9.810 -24.161 1.00 81.50 381 SER A N 1
ATOM 2991 C CA . SER A 1 381 ? 40.705 -11.165 -24.331 1.00 81.50 381 SER A CA 1
ATOM 2992 C C . SER A 1 381 ? 40.284 -11.839 -23.020 1.00 81.50 381 SER A C 1
ATOM 2994 O O . SER A 1 381 ? 39.704 -12.921 -23.053 1.00 81.50 381 SER A O 1
ATOM 2996 N N . GLY A 1 382 ? 40.577 -11.226 -21.871 1.00 82.94 382 GLY A N 1
ATOM 2997 C CA . GLY A 1 382 ? 40.249 -11.744 -20.546 1.00 82.94 382 GLY A CA 1
ATOM 2998 C C . GLY A 1 382 ? 40.600 -10.748 -19.436 1.00 82.94 382 GLY A C 1
ATOM 2999 O O . GLY A 1 382 ? 41.244 -9.730 -19.708 1.00 82.94 382 GLY A O 1
ATOM 3000 N N . PRO A 1 383 ? 40.170 -11.005 -18.190 1.00 83.44 383 PRO A N 1
ATOM 3001 C CA . PRO A 1 383 ? 40.388 -10.089 -17.079 1.00 83.44 383 PRO A CA 1
ATOM 3002 C C . PRO A 1 383 ? 41.856 -10.085 -16.650 1.00 83.44 383 PRO A C 1
ATOM 3004 O O . PRO A 1 383 ? 42.534 -11.115 -16.629 1.00 83.44 383 PRO A O 1
ATOM 3007 N N . ARG A 1 384 ? 42.367 -8.918 -16.252 1.00 83.06 384 ARG A N 1
ATOM 3008 C CA . ARG A 1 384 ? 43.682 -8.833 -15.605 1.00 83.06 384 ARG A CA 1
ATOM 3009 C C . ARG A 1 384 ? 43.571 -9.302 -14.159 1.00 83.06 384 ARG A C 1
ATOM 3011 O O . ARG A 1 384 ? 42.633 -8.921 -13.464 1.00 83.06 384 ARG A O 1
ATOM 3018 N N . SER A 1 385 ? 44.578 -10.038 -13.686 1.00 80.62 385 SER A N 1
ATOM 3019 C CA . SER A 1 385 ? 44.653 -10.527 -12.300 1.00 80.62 385 SER A CA 1
ATOM 3020 C C . SER A 1 385 ? 44.312 -9.429 -11.287 1.00 80.62 385 SER A C 1
ATOM 3022 O O . SER A 1 385 ? 44.947 -8.371 -11.289 1.00 80.62 385 SER A O 1
ATOM 3024 N N . GLY A 1 386 ? 43.312 -9.691 -10.441 1.00 83.94 386 GLY A N 1
ATOM 3025 C CA . GLY A 1 386 ? 42.855 -8.772 -9.396 1.00 83.94 386 GLY A CA 1
ATOM 3026 C C . GLY A 1 386 ? 41.854 -7.701 -9.830 1.00 83.94 386 GLY A C 1
ATOM 3027 O O . GLY A 1 386 ? 41.398 -6.941 -8.982 1.00 83.94 386 GLY A O 1
ATOM 3028 N N . SER A 1 387 ? 41.507 -7.608 -11.118 1.00 91.12 387 SER A N 1
ATOM 3029 C CA . SER A 1 387 ? 40.550 -6.607 -11.611 1.00 91.12 387 SER A CA 1
ATOM 3030 C C . SER A 1 387 ? 39.119 -7.098 -11.415 1.00 91.12 387 SER A C 1
ATOM 3032 O O . SER A 1 387 ? 38.717 -8.081 -12.030 1.00 91.12 387 SER A O 1
ATOM 3034 N N . LYS A 1 388 ? 38.346 -6.399 -10.587 1.00 94.50 388 LYS A N 1
ATOM 3035 C CA . LYS A 1 388 ? 36.999 -6.779 -10.158 1.00 94.50 388 LYS A CA 1
ATOM 3036 C C . LYS A 1 388 ? 35.943 -5.753 -10.562 1.00 94.50 388 LYS A C 1
ATOM 3038 O O . LYS A 1 388 ? 36.198 -4.543 -10.605 1.00 94.50 388 LYS A O 1
ATOM 3043 N N . VAL A 1 389 ? 34.741 -6.260 -10.813 1.00 95.12 389 VAL A N 1
ATOM 3044 C CA . VAL A 1 389 ? 33.480 -5.516 -10.849 1.00 95.12 389 VAL A CA 1
ATOM 3045 C C . VAL A 1 389 ? 32.845 -5.618 -9.467 1.00 95.12 389 VAL A C 1
ATOM 3047 O O . VAL A 1 389 ? 32.722 -6.708 -8.907 1.00 95.12 389 VAL A O 1
ATOM 3050 N N . MET A 1 390 ? 32.451 -4.476 -8.913 1.00 95.19 390 MET A N 1
ATOM 3051 C CA . MET A 1 390 ? 31.941 -4.367 -7.552 1.00 95.19 390 MET A CA 1
ATOM 3052 C C . MET A 1 390 ? 30.622 -3.601 -7.513 1.00 95.19 390 MET A C 1
ATOM 3054 O O . MET A 1 390 ? 30.494 -2.547 -8.145 1.00 95.19 390 MET A O 1
ATOM 3058 N N . LEU A 1 391 ? 29.683 -4.065 -6.697 1.00 95.38 391 LEU A N 1
ATOM 3059 C CA . LEU A 1 391 ? 28.580 -3.251 -6.209 1.00 95.38 391 LEU A CA 1
ATOM 3060 C C . LEU A 1 391 ? 29.108 -2.310 -5.136 1.00 95.38 391 LEU A C 1
ATOM 3062 O O . LEU A 1 391 ? 29.742 -2.719 -4.166 1.00 95.38 391 LEU A O 1
ATOM 3066 N N . ARG A 1 392 ? 28.849 -1.026 -5.336 1.00 94.62 392 ARG A N 1
ATOM 3067 C CA . ARG A 1 392 ? 29.190 0.039 -4.409 1.00 94.62 392 ARG A CA 1
ATOM 3068 C C . ARG A 1 392 ? 27.912 0.630 -3.848 1.00 94.62 392 ARG A C 1
ATOM 3070 O O . ARG A 1 392 ? 27.066 1.107 -4.608 1.00 94.62 392 ARG A O 1
ATOM 3077 N N . ARG A 1 393 ? 27.823 0.656 -2.524 1.00 93.94 393 ARG A N 1
ATOM 3078 C CA . ARG A 1 393 ? 26.824 1.410 -1.768 1.00 93.94 393 ARG A CA 1
ATOM 3079 C C . ARG A 1 393 ? 27.523 2.649 -1.208 1.00 93.94 393 ARG A C 1
ATOM 3081 O O . ARG A 1 393 ? 28.586 2.528 -0.609 1.00 93.94 393 ARG A O 1
ATOM 3088 N N . ASP A 1 394 ? 26.987 3.835 -1.469 1.00 92.38 394 ASP A N 1
ATOM 3089 C CA . ASP A 1 394 ? 27.583 5.121 -1.084 1.00 92.38 394 ASP A CA 1
ATOM 3090 C C . ASP A 1 394 ? 26.561 5.947 -0.304 1.00 92.38 394 ASP A C 1
ATOM 3092 O O . ASP A 1 394 ? 25.546 6.359 -0.864 1.00 92.38 394 ASP A O 1
ATOM 3096 N N . ALA A 1 395 ? 26.812 6.174 0.984 1.00 89.25 395 ALA A N 1
ATOM 3097 C CA . ALA A 1 395 ? 25.905 6.888 1.878 1.00 89.25 395 ALA A CA 1
ATOM 3098 C C . ALA A 1 395 ? 26.395 8.299 2.235 1.00 89.25 395 ALA A C 1
ATOM 3100 O O . ALA A 1 395 ? 25.918 8.879 3.208 1.00 89.25 395 ALA A O 1
ATOM 3101 N N . LYS A 1 396 ? 27.329 8.893 1.481 1.00 84.94 396 LYS A N 1
ATOM 3102 C CA . LYS A 1 396 ? 27.888 10.219 1.814 1.00 84.94 396 LYS A CA 1
ATOM 3103 C C . LYS A 1 396 ? 26.850 11.341 1.873 1.00 84.94 396 LYS A C 1
ATOM 3105 O O . LYS A 1 396 ? 26.983 12.240 2.695 1.00 84.94 396 LYS A O 1
ATOM 3110 N N . ASN A 1 397 ? 25.816 11.266 1.034 1.00 79.12 397 ASN A N 1
ATOM 3111 C CA . ASN A 1 397 ? 24.731 12.252 0.979 1.00 79.12 397 ASN A CA 1
ATOM 3112 C C . ASN A 1 397 ? 23.529 11.879 1.857 1.00 79.12 397 ASN A C 1
ATOM 3114 O O . ASN A 1 397 ? 22.531 12.599 1.862 1.00 79.12 397 ASN A O 1
ATOM 3118 N N . ARG A 1 398 ? 23.589 10.755 2.578 1.00 79.44 398 ARG A N 1
ATOM 3119 C CA . ARG A 1 398 ? 22.517 10.350 3.482 1.00 79.44 398 ARG A CA 1
ATOM 3120 C C . ARG A 1 398 ? 22.548 11.224 4.728 1.00 79.44 398 ARG A C 1
ATOM 3122 O O . ARG A 1 398 ? 23.562 11.262 5.435 1.00 79.44 398 ARG A O 1
ATOM 3129 N N . SER A 1 399 ? 21.426 11.879 5.007 1.00 71.94 399 SER A N 1
ATOM 3130 C CA . SER A 1 399 ? 21.188 12.486 6.313 1.00 71.94 399 SER A CA 1
ATOM 3131 C C . SER A 1 399 ? 21.010 11.370 7.338 1.00 71.94 399 SER A C 1
ATOM 3133 O O . SER A 1 399 ? 20.318 10.388 7.069 1.00 71.94 399 SER A O 1
ATOM 3135 N N . LEU A 1 400 ? 21.676 11.487 8.480 1.00 74.69 400 LEU A N 1
ATOM 3136 C CA . LEU A 1 400 ? 21.500 10.578 9.605 1.00 74.69 400 LEU A CA 1
ATOM 3137 C C . LEU A 1 400 ? 21.046 11.402 10.810 1.00 74.69 400 LEU A C 1
ATOM 3139 O O . LEU A 1 400 ? 21.528 12.530 10.950 1.00 74.69 400 LEU A O 1
ATOM 3143 N N . PRO A 1 401 ? 20.206 10.837 11.693 1.00 79.25 401 PRO A N 1
ATOM 3144 C CA . PRO A 1 401 ? 19.867 11.481 12.955 1.00 79.25 401 PRO A CA 1
ATOM 3145 C C . PRO A 1 401 ? 21.134 11.825 13.738 1.00 79.25 401 PRO A C 1
ATOM 3147 O O . PRO A 1 401 ? 22.137 11.106 13.625 1.00 79.25 401 PRO A O 1
ATOM 3150 N N . ALA A 1 402 ? 21.105 12.891 14.532 1.00 84.88 402 ALA A N 1
ATOM 3151 C CA . ALA A 1 402 ? 22.186 13.250 15.441 1.00 84.88 402 ALA A CA 1
ATOM 3152 C C . ALA A 1 402 ? 22.601 12.030 16.282 1.00 84.88 402 ALA A C 1
ATOM 3154 O O . ALA A 1 402 ? 21.758 11.263 16.737 1.00 84.88 402 ALA A O 1
ATOM 3155 N N . PHE A 1 403 ? 23.909 11.808 16.424 1.00 85.75 403 PHE A N 1
ATOM 3156 C CA . PHE A 1 403 ? 24.443 10.683 17.191 1.00 85.75 403 PHE A CA 1
ATOM 3157 C C . PHE A 1 403 ? 24.992 11.191 18.514 1.00 85.75 403 PHE A C 1
ATOM 3159 O O . PHE A 1 403 ? 25.943 11.974 18.524 1.00 85.75 403 PHE A O 1
ATOM 3166 N N . PHE A 1 404 ? 24.400 10.732 19.610 1.00 89.25 404 PHE A N 1
ATOM 3167 C CA . PHE A 1 404 ? 24.785 11.132 20.954 1.00 89.25 404 PHE A CA 1
ATOM 3168 C C . PHE A 1 404 ? 25.504 9.978 21.643 1.00 89.25 404 PHE A C 1
ATOM 3170 O O . PHE A 1 404 ? 24.884 8.986 22.011 1.00 89.25 404 PHE A O 1
ATOM 3177 N N . ILE A 1 405 ? 26.819 10.121 21.812 1.00 84.88 405 ILE A N 1
ATOM 3178 C CA . ILE A 1 405 ? 27.633 9.128 22.525 1.00 84.88 405 ILE A CA 1
ATOM 3179 C C . ILE A 1 405 ? 27.345 9.182 24.022 1.00 84.88 405 ILE A C 1
ATOM 3181 O O . ILE A 1 405 ? 27.337 8.144 24.658 1.00 84.88 405 ILE A O 1
ATOM 3185 N N . ASP A 1 406 ? 27.038 10.351 24.584 1.00 88.94 406 ASP A N 1
ATOM 3186 C CA . ASP A 1 406 ? 26.840 10.559 26.022 1.00 88.94 406 ASP A CA 1
ATOM 3187 C C . ASP A 1 406 ? 25.493 11.238 26.302 1.00 88.94 406 ASP A C 1
ATOM 3189 O O . ASP A 1 406 ? 24.977 11.977 25.459 1.00 88.94 406 ASP A O 1
ATOM 3193 N N . ALA A 1 407 ? 24.941 11.019 27.499 1.00 91.94 407 ALA A N 1
ATOM 3194 C CA . ALA A 1 407 ? 23.661 11.598 27.915 1.00 91.94 407 ALA A CA 1
ATOM 3195 C C . ALA A 1 407 ? 23.707 13.132 28.052 1.00 91.94 407 ALA A C 1
ATOM 3197 O O . ALA A 1 407 ? 22.757 13.804 27.668 1.00 91.94 407 ALA A O 1
ATOM 3198 N N . GLY A 1 408 ? 24.824 13.707 28.513 1.00 94.62 408 GLY A N 1
ATOM 3199 C CA . GLY A 1 408 ? 24.942 15.158 28.729 1.00 94.62 408 GLY A CA 1
ATOM 3200 C C . GLY A 1 408 ? 24.733 16.010 27.462 1.00 94.62 408 GLY A C 1
ATOM 3201 O O . GLY A 1 408 ? 23.906 16.920 27.473 1.00 94.62 408 GLY A O 1
ATOM 3202 N N . PRO A 1 409 ? 25.430 15.733 26.339 1.00 94.19 409 PRO A N 1
ATOM 3203 C CA . PRO A 1 409 ? 25.178 16.423 25.071 1.00 94.19 409 PRO A CA 1
ATOM 3204 C C . PRO A 1 409 ? 23.768 16.202 24.506 1.00 94.19 409 PRO A C 1
ATOM 3206 O O . PRO A 1 409 ? 23.232 17.103 23.860 1.00 94.19 409 PRO A O 1
ATOM 3209 N N . ALA A 1 410 ? 23.174 15.024 24.730 1.00 94.25 410 ALA A N 1
ATOM 3210 C CA . ALA A 1 410 ? 21.798 14.735 24.326 1.00 94.25 410 ALA A CA 1
ATOM 3211 C C . ALA A 1 410 ? 20.792 15.595 25.102 1.00 94.25 410 ALA A C 1
ATOM 3213 O O . ALA A 1 410 ? 19.917 16.215 24.499 1.00 94.25 410 ALA A O 1
ATOM 3214 N N . GLU A 1 411 ? 20.973 15.691 26.418 1.00 96.00 411 GLU A N 1
ATOM 3215 C CA . GLU A 1 411 ? 20.150 16.506 27.310 1.00 96.00 411 GLU A CA 1
ATOM 3216 C C . GLU A 1 411 ? 20.248 17.988 26.941 1.00 96.00 411 GLU A C 1
ATOM 3218 O O . GLU A 1 411 ? 19.228 18.649 26.757 1.00 96.00 411 GLU A O 1
ATOM 3223 N N . ALA A 1 412 ? 21.465 18.498 26.732 1.00 95.19 412 ALA A N 1
ATOM 3224 C CA . ALA A 1 412 ? 21.676 19.885 26.326 1.00 95.19 412 ALA A CA 1
ATOM 3225 C C . ALA A 1 412 ? 20.984 20.219 24.992 1.00 95.19 412 ALA A C 1
ATOM 3227 O O . ALA A 1 412 ? 20.395 21.291 24.852 1.00 95.19 412 ALA A O 1
ATOM 3228 N N . TYR A 1 413 ? 21.032 19.302 24.018 1.00 94.94 413 TYR A N 1
ATOM 3229 C CA . TYR A 1 413 ? 20.336 19.467 22.742 1.00 94.94 413 TYR A CA 1
ATOM 3230 C C . TYR A 1 413 ? 18.815 19.499 22.919 1.00 94.94 413 TYR A C 1
ATOM 3232 O O . TYR A 1 413 ? 18.157 20.405 22.406 1.00 94.94 413 TYR A O 1
ATOM 3240 N N . ALA A 1 414 ? 18.256 18.523 23.638 1.00 94.94 414 ALA A N 1
ATOM 3241 C CA . ALA A 1 414 ? 16.813 18.404 23.806 1.00 94.94 414 ALA A CA 1
ATOM 3242 C C . ALA A 1 414 ? 16.236 19.576 24.614 1.00 94.94 414 ALA A C 1
ATOM 3244 O O . ALA A 1 414 ? 15.228 20.152 24.211 1.00 94.94 414 ALA A O 1
ATOM 3245 N N . LYS A 1 415 ? 16.920 20.004 25.681 1.00 96.69 415 LYS A N 1
ATOM 3246 C CA . LYS A 1 415 ? 16.532 21.177 26.470 1.00 96.69 415 LYS A CA 1
ATOM 3247 C C . LYS A 1 415 ? 16.494 22.455 25.626 1.00 96.69 415 LYS A C 1
ATOM 3249 O O . LYS A 1 415 ? 15.476 23.140 25.614 1.00 96.69 415 LYS A O 1
ATOM 3254 N N . ALA A 1 416 ? 17.543 22.722 24.844 1.00 96.00 416 ALA A N 1
ATOM 3255 C CA . ALA A 1 416 ? 17.581 23.884 23.952 1.00 96.00 416 ALA A CA 1
ATOM 3256 C C . ALA A 1 416 ? 16.488 23.837 22.865 1.00 96.00 416 ALA A C 1
ATOM 3258 O O . ALA A 1 416 ? 15.943 24.871 22.469 1.00 96.00 416 ALA A O 1
ATOM 3259 N N . ALA A 1 417 ? 16.142 22.641 22.377 1.00 95.31 417 ALA A N 1
ATOM 3260 C CA . ALA A 1 417 ? 15.049 22.467 21.425 1.00 95.31 417 ALA A CA 1
ATOM 3261 C C . ALA A 1 417 ? 13.692 22.841 22.044 1.00 95.31 417 ALA A C 1
ATOM 3263 O O . ALA A 1 417 ? 12.933 23.579 21.419 1.00 95.31 417 ALA A O 1
ATOM 3264 N N . VAL A 1 418 ? 13.411 22.390 23.271 1.00 96.50 418 VAL A N 1
ATOM 3265 C CA . VAL A 1 418 ? 12.172 22.724 23.995 1.00 96.50 418 VAL A CA 1
ATOM 3266 C C . VAL A 1 418 ? 12.100 24.220 24.303 1.00 96.50 418 VAL A C 1
ATOM 3268 O O . VAL A 1 418 ? 11.089 24.854 24.009 1.00 96.50 418 VAL A O 1
ATOM 3271 N N . GLU A 1 419 ? 13.173 24.801 24.842 1.00 96.69 419 GLU A N 1
ATOM 3272 C CA . GLU A 1 419 ? 13.233 26.227 25.191 1.00 96.69 419 GLU A CA 1
ATOM 3273 C C . GLU A 1 419 ? 13.005 27.113 23.957 1.00 96.69 419 GLU A C 1
ATOM 3275 O O . GLU A 1 419 ? 12.105 27.952 23.959 1.00 96.69 419 GLU A O 1
ATOM 3280 N N . SER A 1 420 ? 13.723 26.856 22.858 1.00 96.25 420 SER A N 1
ATOM 3281 C CA . SER A 1 420 ? 13.539 27.628 21.621 1.00 96.25 420 SER A CA 1
ATOM 3282 C C . SER A 1 420 ? 12.161 27.434 20.983 1.00 96.25 420 SER A C 1
ATOM 3284 O O . SER A 1 420 ? 11.621 28.377 20.410 1.00 96.25 420 SER A O 1
ATOM 3286 N N . ALA A 1 421 ? 11.558 26.245 21.092 1.00 93.00 421 ALA A N 1
ATOM 3287 C CA . ALA A 1 421 ? 10.201 26.011 20.602 1.00 93.00 421 ALA A CA 1
ATOM 3288 C C . ALA A 1 421 ? 9.165 26.846 21.364 1.00 93.00 421 ALA A C 1
ATOM 3290 O O . ALA A 1 421 ? 8.273 27.426 20.743 1.00 93.00 421 ALA A O 1
ATOM 3291 N N . ARG A 1 422 ? 9.303 26.947 22.693 1.00 94.31 422 ARG A N 1
ATOM 3292 C CA . ARG A 1 422 ? 8.445 27.798 23.530 1.00 94.31 422 ARG A CA 1
ATOM 3293 C C . ARG A 1 422 ? 8.595 29.272 23.162 1.00 94.31 422 ARG A C 1
ATOM 3295 O O . ARG A 1 422 ? 7.588 29.947 22.971 1.00 94.31 422 ARG A O 1
ATOM 3302 N N . GLU A 1 423 ? 9.830 29.754 23.028 1.00 94.69 423 GLU A N 1
ATOM 3303 C CA . GLU A 1 423 ? 10.122 31.144 22.647 1.00 94.69 423 GLU A CA 1
ATOM 3304 C C . GLU A 1 423 ? 9.543 31.496 21.270 1.00 94.69 423 GLU A C 1
ATOM 3306 O O . GLU A 1 423 ? 8.897 32.532 21.111 1.00 94.69 423 GLU A O 1
ATOM 3311 N N . ASN A 1 424 ? 9.721 30.614 20.283 1.00 91.69 424 ASN A N 1
ATOM 3312 C CA . ASN A 1 424 ? 9.227 30.834 18.926 1.00 91.69 424 ASN A CA 1
ATOM 3313 C C . ASN A 1 424 ? 7.695 30.798 18.853 1.00 91.69 424 ASN A C 1
ATOM 3315 O O . ASN A 1 424 ? 7.112 31.617 18.144 1.00 91.69 424 ASN A O 1
ATOM 3319 N N . LEU A 1 425 ? 7.034 29.898 19.595 1.00 88.62 425 LEU A N 1
ATOM 3320 C CA . LEU A 1 425 ? 5.572 29.885 19.685 1.00 88.62 425 LEU A CA 1
ATOM 3321 C C . LEU A 1 425 ? 5.052 31.172 20.338 1.00 88.62 425 LEU A C 1
ATOM 3323 O O . LEU A 1 425 ? 4.148 31.799 19.792 1.00 88.62 425 LEU A O 1
ATOM 3327 N N . GLN A 1 426 ? 5.656 31.599 21.452 1.00 90.88 426 GLN A N 1
ATOM 3328 C CA . GLN A 1 426 ? 5.297 32.848 22.130 1.00 90.88 426 GLN A CA 1
ATOM 3329 C C . GLN A 1 426 ? 5.397 34.048 21.182 1.00 90.88 426 GLN A C 1
ATOM 3331 O O . GLN A 1 426 ? 4.485 34.871 21.116 1.00 90.88 426 GLN A O 1
ATOM 3336 N N . ALA A 1 427 ? 6.496 34.137 20.428 1.00 90.38 427 ALA A N 1
ATOM 3337 C CA . ALA A 1 427 ? 6.708 35.202 19.457 1.00 90.38 427 ALA A CA 1
ATOM 3338 C C . ALA A 1 427 ? 5.682 35.150 18.312 1.00 90.38 427 ALA A C 1
ATOM 3340 O O . ALA A 1 427 ? 5.158 36.189 17.913 1.00 90.38 427 ALA A O 1
ATOM 3341 N N . ALA A 1 428 ? 5.352 33.952 17.817 1.00 87.12 428 ALA A N 1
ATOM 3342 C CA . ALA A 1 428 ? 4.396 33.758 16.728 1.00 87.12 428 ALA A CA 1
ATOM 3343 C C . ALA A 1 428 ? 2.963 34.184 17.088 1.00 87.12 428 ALA A C 1
ATOM 3345 O O . ALA A 1 428 ? 2.213 34.582 16.198 1.00 87.12 428 ALA A O 1
ATOM 3346 N N . LEU A 1 429 ? 2.581 34.149 18.372 1.00 87.62 429 LEU A N 1
ATOM 3347 C CA . LEU A 1 429 ? 1.272 34.639 18.815 1.00 87.62 429 LEU A CA 1
ATOM 3348 C C . LEU A 1 429 ? 1.080 36.138 18.526 1.00 87.62 429 LEU A C 1
ATOM 3350 O O . LEU A 1 429 ? -0.057 36.555 18.313 1.00 87.62 429 LEU A O 1
ATOM 3354 N N . GLY A 1 430 ? 2.153 36.942 18.474 1.00 89.88 430 GLY A N 1
ATOM 3355 C CA . GLY A 1 430 ? 2.085 38.352 18.060 1.00 89.88 430 GLY A CA 1
ATOM 3356 C C . GLY A 1 430 ? 1.170 39.222 18.933 1.00 89.88 430 GLY A C 1
ATOM 3357 O O . GLY A 1 430 ? 0.526 40.142 18.438 1.00 89.88 430 GLY A O 1
ATOM 3358 N N . VAL A 1 431 ? 1.073 38.904 20.229 1.00 91.69 431 VAL A N 1
ATOM 3359 C CA . VAL A 1 431 ? 0.063 39.450 21.155 1.00 91.69 431 VAL A CA 1
ATOM 3360 C C . VAL A 1 431 ? 0.043 40.976 21.197 1.00 91.69 431 VAL A C 1
ATOM 3362 O O . VAL A 1 431 ? -1.024 41.573 21.105 1.00 91.69 431 VAL A O 1
ATOM 3365 N N . GLU A 1 432 ? 1.208 41.613 21.311 1.00 92.62 432 GLU A N 1
ATOM 3366 C CA . GLU A 1 432 ? 1.286 43.074 21.431 1.00 92.62 432 GLU A CA 1
ATOM 3367 C C . GLU A 1 432 ? 0.857 43.787 20.140 1.00 92.62 432 GLU A C 1
ATOM 3369 O O . GLU A 1 432 ? 0.161 44.801 20.203 1.00 92.62 432 GLU A O 1
ATOM 3374 N N . ASP A 1 433 ? 1.183 43.220 18.975 1.00 89.88 433 ASP A N 1
ATOM 3375 C CA . ASP A 1 433 ? 0.747 43.756 17.682 1.00 89.88 433 ASP A CA 1
ATOM 3376 C C . ASP A 1 433 ? -0.774 43.607 17.509 1.00 89.88 433 ASP A C 1
ATOM 3378 O O . ASP A 1 433 ? -1.442 44.530 17.035 1.00 89.88 433 ASP A O 1
ATOM 3382 N N . LEU A 1 434 ? -1.346 42.478 17.951 1.00 89.75 434 LEU A N 1
ATOM 3383 C CA . LEU A 1 434 ? -2.795 42.246 17.945 1.00 89.75 434 LEU A CA 1
ATOM 3384 C C . LEU A 1 434 ? -3.543 43.207 18.871 1.00 89.75 434 LEU A C 1
ATOM 3386 O O . LEU A 1 434 ? -4.577 43.741 18.472 1.00 89.75 434 LEU A O 1
ATOM 3390 N N . ILE A 1 435 ? -3.021 43.458 20.076 1.00 92.38 435 ILE A N 1
ATOM 3391 C CA . ILE A 1 435 ? -3.597 44.423 21.023 1.00 92.38 435 ILE A CA 1
ATOM 3392 C C . ILE A 1 435 ? -3.606 45.823 20.402 1.00 92.38 435 ILE A C 1
ATOM 3394 O O . ILE A 1 435 ? -4.665 46.446 20.321 1.00 92.38 435 ILE A O 1
ATOM 3398 N N . ALA A 1 436 ? -2.460 46.289 19.895 1.00 90.31 436 ALA A N 1
ATOM 3399 C CA . ALA A 1 436 ? -2.349 47.614 19.287 1.00 90.31 436 ALA A CA 1
ATOM 3400 C C . ALA A 1 436 ? -3.281 47.775 18.073 1.00 90.31 436 ALA A C 1
ATOM 3402 O O . ALA A 1 436 ? -3.903 48.824 17.881 1.00 90.31 436 ALA A O 1
ATOM 3403 N N . ARG A 1 437 ? -3.419 46.723 17.255 1.00 88.88 437 ARG A N 1
ATOM 3404 C CA . ARG A 1 437 ? -4.327 46.712 16.102 1.00 88.88 437 ARG A CA 1
ATOM 3405 C C . ARG A 1 437 ? -5.796 46.734 16.525 1.00 88.88 437 ARG A C 1
ATOM 3407 O O . ARG A 1 437 ? -6.574 47.466 15.918 1.00 88.88 437 ARG A O 1
ATOM 3414 N N . ALA A 1 438 ? -6.173 45.970 17.549 1.00 87.44 438 ALA A N 1
ATOM 3415 C CA . ALA A 1 438 ? -7.544 45.931 18.052 1.00 87.44 438 ALA A CA 1
ATOM 3416 C C . ALA A 1 438 ? -7.959 47.274 18.670 1.00 87.44 438 ALA A C 1
ATOM 3418 O O . ALA A 1 438 ? -9.078 47.735 18.442 1.00 87.44 438 ALA A O 1
ATOM 3419 N N . GLU A 1 439 ? -7.053 47.935 19.396 1.00 88.44 439 GLU A N 1
ATOM 3420 C CA . GLU A 1 439 ? -7.266 49.289 19.919 1.00 88.44 439 GLU A CA 1
ATOM 3421 C C . GLU A 1 439 ? -7.496 50.295 18.782 1.00 88.44 439 GLU A C 1
ATOM 3423 O O . GLU A 1 439 ? -8.507 50.999 18.783 1.00 88.44 439 GLU A O 1
ATOM 3428 N N . ALA A 1 440 ? -6.632 50.296 17.760 1.00 87.12 440 ALA A N 1
ATOM 3429 C CA . ALA A 1 440 ? -6.771 51.183 16.604 1.00 87.12 440 ALA A CA 1
ATOM 3430 C C . ALA A 1 440 ? -8.088 50.963 15.834 1.00 87.12 440 ALA A C 1
ATOM 3432 O O . ALA A 1 440 ? -8.738 51.926 15.419 1.00 87.12 440 ALA A O 1
ATOM 3433 N N . GLU A 1 441 ? -8.516 49.710 15.657 1.00 85.94 441 GLU A N 1
ATOM 3434 C CA . GLU A 1 441 ? -9.779 49.387 14.983 1.00 85.94 441 GLU A CA 1
ATOM 3435 C C . GLU A 1 441 ? -11.006 49.758 15.826 1.00 85.94 441 GLU A C 1
ATOM 3437 O O . GLU A 1 441 ? -11.980 50.294 15.288 1.00 85.94 441 GLU A O 1
ATOM 3442 N N . ARG A 1 442 ? -10.966 49.563 17.151 1.00 82.19 442 ARG A N 1
ATOM 3443 C CA . ARG A 1 442 ? -12.029 50.036 18.055 1.00 82.19 442 ARG A CA 1
ATOM 3444 C C . ARG A 1 442 ? -12.166 51.556 18.020 1.00 82.19 442 ARG A C 1
ATOM 3446 O O . ARG A 1 442 ? -13.289 52.059 17.981 1.00 82.19 442 ARG A O 1
ATOM 3453 N N . GLU A 1 443 ? -11.050 52.285 17.996 1.00 84.12 443 GLU A N 1
ATOM 3454 C CA . GLU A 1 443 ? -11.051 53.745 17.857 1.00 84.12 443 GLU A CA 1
ATOM 3455 C C . GLU A 1 443 ? -11.615 54.186 16.499 1.00 84.12 443 GLU A C 1
ATOM 3457 O O . GLU A 1 443 ? -12.464 55.078 16.445 1.00 84.12 443 GLU A O 1
ATOM 3462 N N . ARG A 1 444 ? -11.204 53.530 15.405 1.00 86.75 444 ARG A N 1
ATOM 3463 C CA . ARG A 1 444 ? -11.667 53.828 14.038 1.00 86.75 444 ARG A CA 1
ATOM 3464 C C . ARG A 1 444 ? -13.173 53.615 13.864 1.00 86.75 444 ARG A C 1
ATOM 3466 O O . ARG A 1 444 ? -13.821 54.370 13.141 1.00 86.75 444 ARG A O 1
ATOM 3473 N N . THR A 1 445 ? -13.720 52.583 14.499 1.00 81.75 445 THR A N 1
ATOM 3474 C CA . THR A 1 445 ? -15.113 52.135 14.321 1.00 81.75 445 THR A CA 1
ATOM 3475 C C . THR A 1 445 ? -16.070 52.658 15.389 1.00 81.75 445 THR A C 1
ATOM 3477 O O . THR A 1 445 ? -17.275 52.426 15.296 1.00 81.75 445 THR A O 1
ATOM 3480 N N . GLY A 1 446 ? -15.561 53.339 16.421 1.00 75.19 446 GLY A N 1
ATOM 3481 C CA . GLY A 1 446 ? -16.362 53.744 17.578 1.00 75.19 446 GLY A CA 1
ATOM 3482 C C . GLY A 1 446 ? -16.930 52.559 18.370 1.00 75.19 446 GLY A C 1
ATOM 3483 O O . GLY A 1 446 ? -17.919 52.729 19.079 1.00 75.19 446 GLY A O 1
ATOM 3484 N N . GLY A 1 447 ? -16.338 51.365 18.235 1.00 68.25 447 GLY A N 1
ATOM 3485 C CA . GLY A 1 447 ? -16.782 50.137 18.900 1.00 68.25 447 GLY A CA 1
ATOM 3486 C C . GLY A 1 447 ? -17.934 49.391 18.213 1.00 68.25 447 GLY A C 1
ATOM 3487 O O . GLY A 1 447 ? -18.494 48.475 18.812 1.00 68.25 447 GLY A O 1
ATOM 3488 N N . HIS A 1 448 ? -18.303 49.749 16.979 1.00 73.25 448 HIS A N 1
ATOM 3489 C CA . HIS A 1 448 ? -19.281 48.987 16.197 1.00 73.25 448 HIS A CA 1
ATOM 3490 C C . HIS A 1 448 ? -18.656 47.699 15.638 1.00 73.25 448 HIS A C 1
ATOM 3492 O O . HIS A 1 448 ? -17.888 47.759 14.680 1.00 73.25 448 HIS A O 1
ATOM 3498 N N . LEU A 1 449 ? -19.024 46.547 16.214 1.00 66.81 449 LEU A N 1
ATOM 3499 C CA . LEU A 1 449 ? -18.484 45.221 15.870 1.00 66.81 449 LEU A CA 1
ATOM 3500 C C . LEU A 1 449 ? -18.564 44.903 14.366 1.00 66.81 449 LEU A C 1
ATOM 3502 O O . LEU A 1 449 ? -17.567 44.484 13.790 1.00 66.81 449 LEU A O 1
ATOM 3506 N N . ASP A 1 450 ? -19.692 45.203 13.711 1.00 67.38 450 ASP A N 1
ATOM 3507 C CA . ASP A 1 450 ? -19.911 44.931 12.277 1.00 67.38 450 ASP A CA 1
ATOM 3508 C C . ASP A 1 450 ? -18.975 45.720 11.335 1.00 67.38 450 ASP A C 1
ATOM 3510 O O . ASP A 1 450 ? -18.912 45.438 10.139 1.00 67.38 450 ASP A O 1
ATOM 3514 N N . ALA A 1 451 ? -18.274 46.738 11.848 1.00 69.38 451 ALA A N 1
ATOM 3515 C CA . ALA A 1 451 ? -17.365 47.592 11.082 1.00 69.38 451 ALA A CA 1
ATOM 3516 C C . ALA A 1 451 ? -15.875 47.313 11.364 1.00 69.38 451 ALA A C 1
ATOM 3518 O O . ALA A 1 451 ? -15.019 47.970 10.757 1.00 69.38 451 ALA A O 1
ATOM 3519 N N . ILE A 1 452 ? -15.561 46.396 12.289 1.00 77.62 452 ILE A N 1
ATOM 3520 C CA . ILE A 1 452 ? -14.191 46.027 12.667 1.00 77.62 452 ILE A CA 1
ATOM 3521 C C . ILE A 1 452 ? -13.627 45.045 11.639 1.00 77.62 452 ILE A C 1
ATOM 3523 O O . ILE A 1 452 ? -14.163 43.958 11.440 1.00 77.62 452 ILE A O 1
ATOM 3527 N N . GLU A 1 453 ? -12.514 45.416 11.007 1.00 74.25 453 GLU A N 1
ATOM 3528 C CA . GLU A 1 453 ? -11.838 44.552 10.039 1.00 74.25 453 GLU A CA 1
ATOM 3529 C C . GLU A 1 453 ? -10.805 43.663 10.750 1.00 74.25 453 GLU A C 1
ATOM 3531 O O . GLU A 1 453 ? -9.923 44.193 11.438 1.00 74.25 453 GLU A O 1
ATOM 3536 N N . PRO A 1 454 ? -10.875 42.325 10.603 1.00 77.31 454 PRO A N 1
ATOM 3537 C CA . PRO A 1 454 ? -9.916 41.426 11.232 1.00 77.31 454 PRO A CA 1
ATOM 3538 C C . PRO A 1 454 ? -8.505 41.610 10.647 1.00 77.31 454 PRO A C 1
ATOM 3540 O O . PRO A 1 454 ? -8.356 41.943 9.467 1.00 77.31 454 PRO A O 1
ATOM 3543 N N . PRO A 1 455 ? -7.446 41.390 11.446 1.00 82.31 455 PRO A N 1
ATOM 3544 C CA . PRO A 1 455 ? -6.076 41.451 10.969 1.00 82.31 455 PRO A CA 1
ATOM 3545 C C . PRO A 1 455 ? -5.751 40.250 10.077 1.00 82.31 455 PRO A C 1
ATOM 3547 O O . PRO A 1 455 ? -6.457 39.240 10.042 1.00 82.31 455 PRO A O 1
ATOM 3550 N N . GLU A 1 456 ? -4.617 40.336 9.388 1.00 77.69 456 GLU A N 1
ATOM 3551 C CA . GLU A 1 456 ? -4.011 39.154 8.794 1.00 77.69 456 GLU A CA 1
ATOM 3552 C C . GLU A 1 456 ? -3.432 38.266 9.905 1.00 77.69 456 GLU A C 1
ATOM 3554 O O . GLU A 1 456 ? -2.550 38.682 10.654 1.00 77.69 456 GLU A O 1
ATOM 3559 N N . TYR A 1 457 ? -3.964 37.051 10.028 1.00 79.44 457 TYR A N 1
ATOM 3560 C CA . TYR A 1 457 ? -3.495 36.054 10.989 1.00 79.44 457 TYR A CA 1
ATOM 3561 C C . TYR A 1 457 ? -2.289 35.270 10.457 1.00 79.44 457 TYR A C 1
ATOM 3563 O O . TYR A 1 457 ? -2.020 35.251 9.254 1.00 79.44 457 TYR A O 1
ATOM 3571 N N . ALA A 1 458 ? -1.595 34.572 11.358 1.00 72.88 458 ALA A N 1
ATOM 3572 C CA . ALA A 1 458 ? -0.482 33.690 11.033 1.00 72.88 458 ALA A CA 1
ATOM 3573 C C . ALA A 1 458 ? -0.861 32.628 9.980 1.00 72.88 458 ALA A C 1
ATOM 3575 O O . ALA A 1 458 ? -1.983 32.126 9.946 1.00 72.88 458 ALA A O 1
ATOM 3576 N N . ALA A 1 459 ? 0.106 32.225 9.150 1.00 63.06 459 ALA A N 1
ATOM 3577 C CA . ALA A 1 459 ? -0.073 31.121 8.199 1.00 63.06 459 ALA A CA 1
ATOM 3578 C C . ALA A 1 459 ? -0.227 29.756 8.900 1.00 63.06 459 ALA A C 1
ATOM 3580 O O . ALA A 1 459 ? -0.800 28.814 8.348 1.00 63.06 459 ALA A O 1
ATOM 3581 N N . ASP A 1 460 ? 0.279 29.642 10.129 1.00 69.44 460 ASP A N 1
ATOM 3582 C CA . ASP A 1 460 ? 0.103 28.461 10.961 1.00 69.44 460 ASP A CA 1
ATOM 3583 C C . ASP A 1 460 ? -1.334 28.394 11.489 1.00 69.44 460 ASP A C 1
ATOM 3585 O O . ASP A 1 460 ? -1.745 29.235 12.283 1.00 69.44 460 ASP A O 1
ATOM 3589 N N . SER A 1 461 ? -2.098 27.378 11.080 1.00 68.38 461 SER A N 1
ATOM 3590 C CA . SER A 1 461 ? -3.509 27.239 11.456 1.00 68.38 461 SER A CA 1
ATOM 3591 C C . SER A 1 461 ? -3.751 27.147 12.968 1.00 68.38 461 SER A C 1
ATOM 3593 O O . SER A 1 461 ? -4.810 27.571 13.423 1.00 68.38 461 SER A O 1
ATOM 3595 N N . GLU A 1 462 ? -2.811 26.583 13.737 1.00 69.56 462 GLU A N 1
ATOM 3596 C CA . GLU A 1 462 ? -2.930 26.465 15.200 1.00 69.56 462 GLU A CA 1
ATOM 3597 C C . GLU A 1 462 ? -2.742 27.838 15.858 1.00 69.56 462 GLU A C 1
ATOM 3599 O O . GLU A 1 462 ? -3.560 28.253 16.675 1.00 69.56 462 GLU A O 1
ATOM 3604 N N . VAL A 1 463 ? -1.729 28.591 15.420 1.00 75.94 463 VAL A N 1
ATOM 3605 C CA . VAL A 1 463 ? -1.485 29.968 15.880 1.00 75.94 463 VAL A CA 1
ATOM 3606 C C . VAL A 1 463 ? -2.619 30.894 15.439 1.00 75.94 463 VAL A C 1
ATOM 3608 O O . VAL A 1 463 ? -3.137 31.654 16.250 1.00 75.94 463 VAL A O 1
ATOM 3611 N N . ALA A 1 464 ? -3.062 30.800 14.184 1.00 69.62 464 ALA A N 1
ATOM 3612 C CA . ALA A 1 464 ? -4.135 31.622 13.634 1.00 69.62 464 ALA A CA 1
ATOM 3613 C C . ALA A 1 464 ? -5.453 31.448 14.394 1.00 69.62 464 ALA A C 1
ATOM 3615 O O . ALA A 1 464 ? -6.167 32.423 14.614 1.00 69.62 464 ALA A O 1
ATOM 3616 N N . ALA A 1 465 ? -5.777 30.218 14.805 1.00 68.56 465 ALA A N 1
ATOM 3617 C CA . ALA A 1 465 ? -6.956 29.951 15.620 1.00 68.56 465 ALA A CA 1
ATOM 3618 C C . ALA A 1 465 ? -6.876 30.673 16.974 1.00 68.56 465 ALA A C 1
ATOM 3620 O O . ALA A 1 465 ? -7.838 31.322 17.375 1.00 68.56 465 ALA A O 1
ATOM 3621 N N . ILE A 1 466 ? -5.715 30.638 17.635 1.00 77.25 466 ILE A N 1
ATOM 3622 C CA . ILE A 1 466 ? -5.493 31.342 18.907 1.00 77.25 466 ILE A CA 1
ATOM 3623 C C . ILE A 1 466 ? -5.571 32.863 18.710 1.00 77.25 466 ILE A C 1
ATOM 3625 O O . ILE A 1 466 ? -6.231 33.555 19.481 1.00 77.25 466 ILE A O 1
ATOM 3629 N N . GLN A 1 467 ? -4.956 33.392 17.649 1.00 81.12 467 GLN A N 1
ATOM 3630 C CA . GLN A 1 467 ? -4.999 34.822 17.334 1.00 81.12 467 GLN A CA 1
ATOM 3631 C C . GLN A 1 467 ? -6.416 35.322 17.030 1.00 81.12 467 GLN A C 1
ATOM 3633 O O . GLN A 1 467 ? -6.743 36.452 17.389 1.00 81.12 467 GLN A O 1
ATOM 3638 N N . ARG A 1 468 ? -7.268 34.497 16.407 1.00 79.50 468 ARG A N 1
ATOM 3639 C CA . ARG A 1 468 ? -8.698 34.800 16.224 1.00 79.50 468 ARG A CA 1
ATOM 3640 C C . ARG A 1 468 ? -9.420 34.891 17.561 1.00 79.50 468 ARG A C 1
ATOM 3642 O O . ARG A 1 468 ? -10.043 35.910 17.820 1.00 79.50 468 ARG A O 1
ATOM 3649 N N . SER A 1 469 ? -9.240 33.909 18.445 1.00 77.44 469 SER A N 1
ATOM 3650 C CA . SER A 1 469 ? -9.822 33.960 19.793 1.00 77.44 469 SER A CA 1
ATOM 3651 C C . SER A 1 469 ? -9.369 35.206 20.562 1.00 77.44 469 SER A C 1
ATOM 3653 O O . SER A 1 469 ? -10.172 35.859 21.228 1.00 77.44 469 SER A O 1
ATOM 3655 N N . TYR A 1 470 ? -8.092 35.583 20.443 1.00 86.06 470 TYR A N 1
ATOM 3656 C CA . TYR A 1 470 ? -7.584 36.827 21.026 1.00 86.06 470 TYR A CA 1
ATOM 3657 C C . TYR A 1 470 ? -8.247 38.050 20.408 1.00 86.06 470 TYR A C 1
ATOM 3659 O O . TYR A 1 470 ? -8.655 38.945 21.139 1.00 86.06 470 TYR A O 1
ATOM 3667 N N . TRP A 1 471 ? -8.381 38.086 19.083 1.00 84.19 471 TRP A N 1
ATOM 3668 C CA . TRP A 1 471 ? -9.040 39.171 18.367 1.00 84.19 471 TRP A CA 1
ATOM 3669 C C . TRP A 1 471 ? -10.496 39.346 18.802 1.00 84.19 471 TRP A C 1
ATOM 3671 O O . TRP A 1 471 ? -10.918 40.467 19.078 1.00 84.19 471 TRP A O 1
ATOM 3681 N N . ASP A 1 472 ? -11.248 38.260 18.943 1.00 81.69 472 ASP A N 1
ATOM 3682 C CA . ASP A 1 472 ? -12.658 38.310 19.329 1.00 81.69 472 ASP A CA 1
ATOM 3683 C C . ASP A 1 472 ? -12.839 38.846 20.754 1.00 81.69 472 ASP A C 1
ATOM 3685 O O . ASP A 1 472 ? -13.709 39.683 21.011 1.00 81.69 472 ASP A O 1
ATOM 3689 N N . VAL A 1 473 ? -11.965 38.445 21.681 1.00 83.88 473 VAL A N 1
ATOM 3690 C CA . VAL A 1 473 ? -11.964 38.973 23.053 1.00 83.88 473 VAL A CA 1
ATOM 3691 C C . VAL A 1 473 ? -11.484 40.426 23.090 1.00 83.88 473 VAL A C 1
ATOM 3693 O O . VAL A 1 473 ? -12.085 41.273 23.759 1.00 83.88 473 VAL A O 1
ATOM 3696 N N . LEU A 1 474 ? -10.454 40.767 22.313 1.00 85.50 474 LEU A N 1
ATOM 3697 C CA . LEU A 1 474 ? -9.944 42.134 22.197 1.00 85.50 474 LEU A CA 1
ATOM 3698 C C . LEU A 1 474 ? -10.911 43.075 21.494 1.00 85.50 474 LEU A C 1
ATOM 3700 O O . LEU A 1 474 ? -10.838 44.267 21.754 1.00 85.50 474 LEU A O 1
ATOM 3704 N N . THR A 1 475 ? -11.839 42.604 20.663 1.00 82.19 475 THR A N 1
ATOM 3705 C CA . THR A 1 475 ? -12.845 43.431 19.962 1.00 82.19 475 THR A CA 1
ATOM 3706 C C . THR A 1 475 ? -14.207 43.428 20.650 1.00 82.19 475 THR A C 1
ATOM 3708 O O . THR A 1 475 ? -14.978 44.366 20.462 1.00 82.19 475 THR A O 1
ATOM 3711 N N . GLY A 1 476 ? -14.440 42.481 21.564 1.00 76.19 476 GLY A N 1
ATOM 3712 C CA . GLY A 1 476 ? -15.662 42.381 22.362 1.00 76.19 476 GLY A CA 1
ATOM 3713 C C . GLY A 1 476 ? -16.737 41.502 21.725 1.00 76.19 476 GLY A C 1
ATOM 3714 O O . GLY A 1 476 ? -17.876 41.535 22.183 1.00 76.19 476 GLY A O 1
ATOM 3715 N N . ALA A 1 477 ? -16.382 40.726 20.697 1.00 72.12 477 ALA A N 1
ATOM 3716 C CA . ALA A 1 477 ? -17.231 39.679 20.135 1.00 72.12 477 ALA A CA 1
ATOM 3717 C C . ALA A 1 477 ? -17.402 38.500 21.114 1.00 72.12 477 ALA A C 1
ATOM 3719 O O . ALA A 1 477 ? -18.469 37.896 21.167 1.00 72.12 477 ALA A O 1
ATOM 3720 N N . HIS A 1 478 ? -16.388 38.234 21.948 1.00 71.94 478 HIS A N 1
ATOM 3721 C CA . HIS A 1 478 ? -16.442 37.271 23.050 1.00 71.94 478 HIS A CA 1
ATOM 3722 C C . HIS A 1 478 ? -15.992 37.906 24.374 1.00 71.94 478 HIS A C 1
ATOM 3724 O O . HIS A 1 478 ? -15.136 38.791 24.397 1.00 71.94 478 HIS A O 1
ATOM 3730 N N . SER A 1 479 ? -16.572 37.471 25.498 1.00 69.81 479 SER A N 1
ATOM 3731 C CA . SER A 1 479 ? -16.255 38.021 26.825 1.00 69.81 479 SER A CA 1
ATOM 3732 C C . SER A 1 479 ? -15.014 37.395 27.459 1.00 69.81 479 SER A C 1
ATOM 3734 O O . SER A 1 479 ? -14.305 38.074 28.207 1.00 69.81 479 SER A O 1
ATOM 3736 N N . ASP A 1 480 ? -14.742 36.120 27.179 1.00 73.62 480 ASP A N 1
ATOM 3737 C CA . ASP A 1 480 ? -13.794 35.306 27.936 1.00 73.62 480 ASP A CA 1
ATOM 3738 C C . ASP A 1 480 ? -12.901 34.443 27.042 1.00 73.62 480 ASP A C 1
ATOM 3740 O O . ASP A 1 480 ? -13.306 33.985 25.975 1.00 73.62 480 ASP A O 1
ATOM 3744 N N . LEU A 1 481 ? -11.678 34.206 27.525 1.00 72.62 481 LEU A N 1
ATOM 3745 C CA . LEU A 1 481 ? -10.806 33.137 27.051 1.00 72.62 481 LEU A CA 1
ATOM 3746 C C . LEU A 1 481 ? -10.848 32.018 28.086 1.00 72.62 481 LEU A C 1
ATOM 3748 O O . LEU A 1 481 ? -10.593 32.260 29.271 1.00 72.62 481 LEU A O 1
ATOM 3752 N N . LEU A 1 482 ? -11.156 30.807 27.635 1.00 65.00 482 LEU A N 1
ATOM 3753 C CA . LEU A 1 482 ? -11.015 29.614 28.457 1.00 65.00 482 LEU A CA 1
ATOM 3754 C C . LEU A 1 482 ? -9.527 29.350 28.692 1.00 65.00 482 LEU A C 1
ATOM 3756 O O . LEU A 1 482 ? -8.708 29.536 27.789 1.00 65.00 482 LEU A O 1
ATOM 3760 N N . ARG A 1 483 ? -9.166 28.931 29.907 1.00 64.50 483 ARG A N 1
ATOM 3761 C CA . ARG A 1 483 ? -7.810 28.428 30.157 1.00 64.50 483 ARG A CA 1
ATOM 3762 C C . ARG A 1 483 ? -7.567 27.172 29.321 1.00 64.50 483 ARG A C 1
ATOM 3764 O O . ARG A 1 483 ? -8.503 26.387 29.157 1.00 64.50 483 ARG A O 1
ATOM 3771 N N . PRO A 1 484 ? -6.348 26.934 28.812 1.00 57.31 484 PRO A N 1
ATOM 3772 C CA . PRO A 1 484 ? -6.067 25.688 28.114 1.00 57.31 484 PRO A CA 1
ATOM 3773 C C . PRO A 1 484 ? -6.405 24.482 29.012 1.00 57.31 484 PRO A C 1
ATOM 3775 O O . PRO A 1 484 ? -6.038 24.454 30.185 1.00 57.31 484 PRO A O 1
ATOM 3778 N N . GLY A 1 485 ? -7.172 23.524 28.482 1.00 48.88 485 GLY A N 1
ATOM 3779 C CA . GLY A 1 485 ? -7.673 22.362 29.230 1.00 48.88 485 GLY A CA 1
ATOM 3780 C C . GLY A 1 485 ? -9.007 22.564 29.969 1.00 48.88 485 GLY A C 1
ATOM 3781 O O . GLY A 1 485 ? -9.533 21.599 30.520 1.00 48.88 485 GLY A O 1
ATOM 3782 N N . ALA A 1 486 ? -9.581 23.773 29.984 1.00 45.22 486 ALA A N 1
ATOM 3783 C CA . ALA A 1 486 ? -10.947 24.010 30.449 1.00 45.22 486 ALA A CA 1
ATOM 3784 C C . ALA A 1 486 ? -11.936 23.861 29.284 1.00 45.22 486 ALA A C 1
ATOM 3786 O O . ALA A 1 486 ? -11.831 24.591 28.298 1.00 45.22 486 ALA A O 1
ATOM 3787 N N . THR A 1 487 ? -12.906 22.952 29.415 1.00 46.41 487 THR A N 1
ATOM 3788 C CA . THR A 1 487 ? -13.926 22.750 28.379 1.00 46.41 487 THR A CA 1
ATOM 3789 C C . THR A 1 487 ? -15.108 23.700 28.548 1.00 46.41 487 THR A C 1
ATOM 3791 O O . THR A 1 487 ? -15.416 24.157 29.654 1.00 46.41 487 THR A O 1
ATOM 3794 N N . GLU A 1 488 ? -15.815 23.980 27.453 1.00 46.97 488 GLU A N 1
ATOM 3795 C CA . GLU A 1 488 ? -17.055 24.766 27.504 1.00 46.97 488 GLU A CA 1
ATOM 3796 C C . GLU A 1 488 ? -18.118 24.059 28.370 1.00 46.97 488 GLU A C 1
ATOM 3798 O O . GLU A 1 488 ? -18.866 24.716 29.080 1.00 46.97 488 GLU A O 1
ATOM 3803 N N . GLU A 1 489 ? -18.131 22.721 28.425 1.00 43.50 489 GLU A N 1
ATOM 3804 C CA . GLU A 1 489 ? -18.990 21.961 29.347 1.00 43.50 489 GLU A CA 1
ATOM 3805 C C . GLU A 1 489 ? -18.647 22.231 30.817 1.00 43.50 489 GLU A C 1
ATOM 3807 O O . GLU A 1 489 ? -19.552 22.403 31.631 1.00 43.50 489 GLU A O 1
ATOM 3812 N N . MET A 1 490 ? -17.362 22.338 31.175 1.00 47.00 490 MET A N 1
ATOM 3813 C CA . MET A 1 490 ? -16.947 22.729 32.529 1.00 47.00 490 MET A CA 1
ATOM 3814 C C . MET A 1 490 ? -17.343 24.179 32.848 1.00 47.00 490 MET A C 1
ATOM 3816 O O . MET A 1 490 ? -17.673 24.483 33.996 1.00 47.00 490 MET A O 1
ATOM 3820 N N . TYR A 1 491 ? -17.320 25.069 31.851 1.00 47.91 491 TYR A N 1
ATOM 3821 C CA . TYR A 1 491 ? -17.770 26.460 31.964 1.00 47.91 491 TYR A CA 1
ATOM 3822 C C . TYR A 1 491 ? -19.294 26.541 32.158 1.00 47.91 491 TYR A C 1
ATOM 3824 O O . TYR A 1 491 ? -19.752 27.158 33.121 1.00 47.91 491 TYR A O 1
ATOM 3832 N N . GLN A 1 492 ? -20.073 25.839 31.330 1.00 47.34 492 GLN A N 1
ATOM 3833 C CA . GLN A 1 492 ? -21.538 25.786 31.396 1.00 47.34 492 GLN A CA 1
ATOM 3834 C C . GLN A 1 492 ? -22.042 25.083 32.662 1.00 47.34 492 GLN A C 1
ATOM 3836 O O . GLN A 1 492 ? -22.880 25.642 33.362 1.00 47.34 492 GLN A O 1
ATOM 3841 N N . GLN A 1 493 ? -21.474 23.934 33.051 1.00 52.44 493 GLN A N 1
ATOM 3842 C CA . GLN A 1 493 ? -21.812 23.263 34.319 1.00 52.44 493 GLN A CA 1
ATOM 3843 C C . GLN A 1 493 ? -21.572 24.170 35.529 1.00 52.44 493 GLN A C 1
ATOM 3845 O O . GLN A 1 493 ? -22.297 24.101 36.523 1.00 52.44 493 GLN A O 1
ATOM 3850 N N . ARG A 1 494 ? -20.550 25.033 35.468 1.00 54.53 494 ARG A N 1
ATOM 3851 C CA . ARG A 1 494 ? -20.254 25.976 36.547 1.00 54.53 494 ARG A CA 1
ATOM 3852 C C . ARG A 1 494 ? -21.198 27.173 36.534 1.00 54.53 494 ARG A C 1
ATOM 3854 O O . ARG A 1 494 ? -21.639 27.572 37.604 1.00 54.53 494 ARG A O 1
ATOM 3861 N N . LEU A 1 495 ? -21.558 27.689 35.360 1.00 51.75 495 LEU A N 1
ATOM 3862 C CA . LEU A 1 495 ? -22.620 28.690 35.190 1.00 51.75 495 LEU A CA 1
ATOM 3863 C C . LEU A 1 495 ? -23.965 28.186 35.729 1.00 51.75 495 LEU A C 1
ATOM 3865 O O . LEU A 1 495 ? -24.614 28.882 36.508 1.00 51.75 495 LEU A O 1
ATOM 3869 N N . GLU A 1 496 ? -24.345 26.954 35.391 1.00 49.72 496 GLU A N 1
ATOM 3870 C CA . GLU A 1 496 ? -25.562 26.304 35.886 1.00 49.72 496 GLU A CA 1
ATOM 3871 C C . GLU A 1 496 ? -25.517 26.071 37.406 1.00 49.72 496 GLU A C 1
ATOM 3873 O O . GLU A 1 496 ? -26.525 26.260 38.088 1.00 49.72 496 GLU A O 1
ATOM 3878 N N . ALA A 1 497 ? -24.348 25.733 37.966 1.00 51.25 497 ALA A N 1
ATOM 3879 C CA . ALA A 1 497 ? -24.157 25.575 39.410 1.00 51.25 497 ALA A CA 1
ATOM 3880 C C . ALA A 1 497 ? -24.211 26.900 40.199 1.00 51.25 497 ALA A C 1
ATOM 3882 O O . ALA A 1 497 ? -24.477 26.872 41.403 1.00 51.25 497 ALA A O 1
ATOM 3883 N N . ILE A 1 498 ? -23.957 28.046 39.553 1.00 51.69 498 ILE A N 1
ATOM 3884 C CA . ILE A 1 498 ? -23.993 29.382 40.175 1.00 51.69 498 ILE A CA 1
ATOM 3885 C C . ILE A 1 498 ? -25.440 29.921 40.294 1.00 51.69 498 ILE A C 1
ATOM 3887 O O . ILE A 1 498 ? -25.719 30.698 41.207 1.00 51.69 498 ILE A O 1
ATOM 3891 N N . GLY A 1 499 ? -26.389 29.439 39.479 1.00 43.94 499 GLY A N 1
ATOM 3892 C CA . GLY A 1 499 ? -27.814 29.811 39.547 1.00 43.94 499 GLY A CA 1
ATOM 3893 C C . GLY A 1 499 ? -28.143 31.225 39.027 1.00 43.94 499 GLY A C 1
ATOM 3894 O O . GLY A 1 499 ? -27.277 31.927 38.513 1.00 43.94 499 GLY A O 1
ATOM 3895 N N . GLU A 1 500 ? -29.418 31.645 39.127 1.00 37.53 500 GLU A N 1
ATOM 3896 C CA . GLU A 1 500 ? -29.890 32.974 38.679 1.00 37.53 500 GLU A CA 1
ATOM 3897 C C . GLU A 1 500 ? -29.186 34.118 39.440 1.00 37.53 500 GLU A C 1
ATOM 3899 O O . GLU A 1 500 ? -29.494 34.398 40.600 1.00 37.53 500 GLU A O 1
ATOM 3904 N N . LEU A 1 501 ? -28.263 34.808 38.765 1.00 41.19 501 LEU A N 1
ATOM 3905 C CA . LEU A 1 501 ? -27.561 35.988 39.277 1.00 41.19 501 LEU A CA 1
ATOM 3906 C C . LEU A 1 501 ? -28.420 37.259 39.165 1.00 41.19 501 LEU A C 1
ATOM 3908 O O . LEU A 1 501 ? -29.131 37.475 38.181 1.00 41.19 501 LEU A O 1
ATOM 3912 N N . GLN A 1 502 ? -28.317 38.143 40.162 1.00 38.91 502 GLN A N 1
ATOM 3913 C CA . GLN A 1 502 ? -28.846 39.508 40.070 1.00 38.91 502 GLN A CA 1
ATOM 3914 C C . GLN A 1 502 ? -27.974 40.348 39.124 1.00 38.91 502 GLN A C 1
ATOM 3916 O O . GLN A 1 502 ? -26.766 40.152 39.048 1.00 38.91 502 GLN A O 1
ATOM 3921 N N . ALA A 1 503 ? -28.589 41.310 38.428 1.00 37.59 503 ALA A N 1
ATOM 3922 C CA . ALA A 1 503 ? -28.046 42.034 37.268 1.00 37.59 503 ALA A CA 1
ATOM 3923 C C . ALA A 1 503 ? -26.739 42.848 37.469 1.00 37.59 503 ALA A C 1
ATOM 3925 O O . ALA A 1 503 ? -26.321 43.539 36.544 1.00 37.59 503 ALA A O 1
ATOM 3926 N N . GLU A 1 504 ? -26.089 42.781 38.635 1.00 34.31 504 GLU A N 1
ATOM 3927 C CA . GLU A 1 504 ? -24.830 43.482 38.941 1.00 34.31 504 GLU A CA 1
ATOM 3928 C C . GLU A 1 504 ? -23.716 42.570 39.511 1.00 34.31 504 GLU A C 1
ATOM 3930 O O . GLU A 1 504 ? -22.631 43.067 39.813 1.00 34.31 504 GLU A O 1
ATOM 3935 N N . GLU A 1 505 ? -23.920 41.248 39.626 1.00 38.25 505 GLU A N 1
ATOM 3936 C CA . GLU A 1 505 ? -22.875 40.305 40.070 1.00 38.25 505 GLU A CA 1
ATOM 3937 C C . GLU A 1 505 ? -22.198 39.600 38.882 1.00 38.25 505 GLU A C 1
ATOM 3939 O O . GLU A 1 505 ? -22.846 38.940 38.072 1.00 38.25 505 GLU A O 1
ATOM 3944 N N . VAL A 1 506 ? -20.869 39.730 38.778 1.00 47.06 506 VAL A N 1
ATOM 3945 C CA . VAL A 1 506 ? -20.052 38.969 37.817 1.00 47.06 506 VAL A CA 1
ATOM 3946 C C . VAL A 1 506 ? -19.882 37.543 38.363 1.00 47.06 506 VAL A C 1
ATOM 3948 O O . VAL A 1 506 ? -19.378 37.412 39.481 1.00 47.06 506 VAL A O 1
ATOM 3951 N N . PRO A 1 507 ? -20.270 36.481 37.624 1.00 46.81 507 PRO A N 1
ATOM 3952 C CA . PRO A 1 507 ? -20.121 35.109 38.097 1.00 46.81 507 PRO A CA 1
ATOM 3953 C C . PRO A 1 507 ? -18.659 34.798 38.438 1.00 46.81 507 PRO A C 1
ATOM 3955 O O . PRO A 1 507 ? -17.755 35.031 37.633 1.00 46.81 507 PRO A O 1
ATOM 3958 N N . GLU A 1 508 ? -18.408 34.238 39.624 1.00 44.81 508 GLU A N 1
ATOM 3959 C CA . GLU A 1 508 ? -17.070 33.799 40.028 1.00 44.81 508 GLU A CA 1
ATOM 3960 C C . GLU A 1 508 ? -16.746 32.456 39.338 1.00 44.81 508 GLU A C 1
ATOM 3962 O O . GLU A 1 508 ? -16.862 31.372 39.911 1.00 44.81 508 GLU A O 1
ATOM 3967 N N . MET A 1 509 ? -16.343 32.522 38.063 1.00 51.84 509 MET A N 1
ATOM 3968 C CA . MET A 1 509 ? -16.062 31.360 37.195 1.00 51.84 509 MET A CA 1
ATOM 3969 C C . MET A 1 509 ? -14.818 30.540 37.608 1.00 51.84 509 MET A C 1
ATOM 3971 O O . MET A 1 509 ? -14.432 29.578 36.938 1.00 51.84 509 MET A O 1
ATOM 3975 N N . GLY A 1 510 ? -14.194 30.875 38.742 1.00 53.88 510 GLY A N 1
ATOM 3976 C CA . GLY A 1 510 ? -13.022 30.192 39.287 1.00 53.88 510 GLY A CA 1
ATOM 3977 C C . GLY A 1 510 ? -11.821 30.208 38.334 1.00 53.88 510 GLY A C 1
ATOM 3978 O O . GLY A 1 510 ? -11.591 31.172 37.613 1.00 53.88 510 GLY A O 1
ATOM 3979 N N . ASN A 1 511 ? -11.052 29.115 38.316 1.00 57.66 511 ASN A N 1
ATOM 3980 C CA . ASN A 1 511 ? -9.856 28.960 37.475 1.00 57.66 511 ASN A CA 1
ATOM 3981 C C . ASN A 1 511 ? -10.162 28.617 35.998 1.00 57.66 511 ASN A C 1
ATOM 3983 O O . ASN A 1 511 ? -9.242 28.231 35.288 1.00 57.66 511 ASN A O 1
ATOM 3987 N N . LEU A 1 512 ? -11.414 28.694 35.530 1.00 56.84 512 LEU A N 1
ATOM 3988 C CA . LEU A 1 512 ? -11.775 28.283 34.159 1.00 56.84 512 LEU A CA 1
ATOM 3989 C C . LEU A 1 512 ? -11.511 29.364 33.106 1.00 56.84 512 LEU A C 1
ATOM 3991 O O . LEU A 1 512 ? -11.308 29.048 31.938 1.00 56.84 512 LEU A O 1
ATOM 3995 N N . VAL A 1 513 ? -11.484 30.629 33.520 1.00 64.69 513 VAL A N 1
ATOM 3996 C CA . VAL A 1 513 ? -11.265 31.785 32.644 1.00 64.69 513 VAL A CA 1
ATOM 3997 C C . VAL A 1 513 ? -10.200 32.708 33.215 1.00 64.69 513 VAL A C 1
ATOM 3999 O O . VAL A 1 513 ? -9.844 32.643 34.399 1.00 64.69 513 VAL A O 1
ATOM 4002 N N . TYR A 1 514 ? -9.664 33.567 32.359 1.00 69.31 514 TYR A N 1
ATOM 4003 C CA . TYR A 1 514 ? -8.749 34.626 32.768 1.00 69.31 514 TYR A CA 1
ATOM 4004 C C . TYR A 1 514 ? -9.524 35.829 33.317 1.00 69.31 514 TYR A C 1
ATOM 4006 O O . TYR A 1 514 ? -10.538 36.245 32.755 1.00 69.31 514 TYR A O 1
ATOM 4014 N N . GLY A 1 515 ? -9.050 36.390 34.431 1.00 67.00 515 GLY A N 1
ATOM 4015 C CA . GLY A 1 515 ? -9.630 37.580 35.054 1.00 67.00 515 GLY A CA 1
ATOM 4016 C C . GLY A 1 515 ? -8.971 38.868 34.554 1.00 67.00 515 GLY A C 1
ATOM 4017 O O . GLY A 1 515 ? -7.811 38.860 34.151 1.00 67.00 515 GLY A O 1
ATOM 4018 N N . GLY A 1 516 ? -9.698 39.985 34.625 1.00 80.62 516 GLY A N 1
ATOM 4019 C CA . GLY A 1 516 ? -9.202 41.309 34.231 1.00 80.62 516 GLY A CA 1
ATOM 4020 C C . GLY A 1 516 ? -9.782 41.823 32.911 1.00 80.62 516 GLY A C 1
ATOM 4021 O O . GLY A 1 516 ? -10.810 41.348 32.425 1.00 80.62 516 GLY A O 1
ATOM 4022 N N . THR A 1 517 ? -9.138 42.842 32.352 1.00 85.69 517 THR A N 1
ATOM 4023 C CA . THR A 1 517 ? -9.458 43.449 31.050 1.00 85.69 517 THR A CA 1
ATOM 4024 C C . THR A 1 517 ? -9.174 42.486 29.892 1.00 85.69 517 THR A C 1
ATOM 4026 O O . THR A 1 517 ? -8.374 41.567 30.031 1.00 85.69 517 THR A O 1
ATOM 4029 N N . ALA A 1 518 ? -9.775 42.706 28.715 1.00 82.94 518 ALA A N 1
ATOM 4030 C CA . ALA A 1 518 ? -9.527 41.875 27.526 1.00 82.94 518 ALA A CA 1
ATOM 4031 C C . ALA A 1 518 ? -8.027 41.733 27.189 1.00 82.94 518 ALA A C 1
ATOM 4033 O O . ALA A 1 518 ? -7.563 40.649 26.846 1.00 82.94 518 ALA A O 1
ATOM 4034 N N . VAL A 1 519 ? -7.257 42.811 27.368 1.00 87.25 519 VAL A N 1
ATOM 4035 C CA . VAL A 1 519 ? -5.798 42.827 27.189 1.00 87.25 519 VAL A CA 1
ATOM 4036 C C . VAL A 1 519 ? -5.089 41.947 28.223 1.00 87.25 519 VAL A C 1
ATOM 4038 O O . VAL A 1 519 ? -4.206 41.169 27.867 1.00 87.25 519 VAL A O 1
ATOM 4041 N N . GLU A 1 520 ? -5.476 42.036 29.499 1.00 86.19 520 GLU A N 1
ATOM 4042 C CA . GLU A 1 520 ? -4.917 41.191 30.564 1.00 86.19 520 GLU A CA 1
ATOM 4043 C C . GLU A 1 520 ? -5.251 39.713 30.340 1.00 86.19 520 GLU A C 1
ATOM 4045 O O . GLU A 1 520 ? -4.364 38.873 30.485 1.00 86.19 520 GLU A O 1
ATOM 4050 N N . LYS A 1 521 ? -6.481 39.401 29.906 1.00 83.94 521 LYS A N 1
ATOM 4051 C CA . LYS A 1 521 ? -6.898 38.034 29.561 1.00 83.94 521 LYS A CA 1
ATOM 4052 C C . LYS A 1 521 ? -6.041 37.447 28.443 1.00 83.94 521 LYS A C 1
ATOM 4054 O O . LYS A 1 521 ? -5.541 36.336 28.584 1.00 83.94 521 LYS A O 1
ATOM 4059 N N . VAL A 1 522 ? -5.836 38.195 27.355 1.00 84.81 522 VAL A N 1
ATOM 4060 C CA . VAL A 1 522 ? -5.003 37.750 26.226 1.00 84.81 522 VAL A CA 1
ATOM 4061 C C . VAL A 1 522 ? -3.548 37.550 26.638 1.00 84.81 522 VAL A C 1
ATOM 4063 O O . VAL A 1 522 ? -2.958 36.538 26.269 1.00 84.81 522 VAL A O 1
ATOM 4066 N N . ARG A 1 523 ? -2.959 38.473 27.412 1.00 90.94 523 ARG A N 1
ATOM 4067 C CA . ARG A 1 523 ? -1.566 38.336 27.871 1.00 90.94 523 ARG A CA 1
ATOM 4068 C C . ARG A 1 523 ? -1.381 37.118 28.774 1.00 90.94 523 ARG A C 1
ATOM 4070 O O . ARG A 1 523 ? -0.464 36.344 28.533 1.00 90.94 523 ARG A O 1
ATOM 4077 N N . GLN A 1 524 ? -2.271 36.913 29.746 1.00 81.94 524 GLN A N 1
ATOM 4078 C CA . GLN A 1 524 ? -2.214 35.749 30.639 1.00 81.94 524 GLN A CA 1
ATOM 4079 C C . GLN A 1 524 ? -2.409 34.435 29.871 1.00 81.94 524 GLN A C 1
ATOM 4081 O O . GLN A 1 524 ? -1.633 33.502 30.049 1.00 81.94 524 GLN A O 1
ATOM 4086 N N . HIS A 1 525 ? -3.385 34.375 28.958 1.00 84.00 525 HIS A N 1
ATOM 4087 C CA . HIS A 1 525 ? -3.561 33.199 28.105 1.00 84.00 525 HIS A CA 1
ATOM 4088 C C . HIS A 1 525 ? -2.314 32.940 27.254 1.00 84.00 525 HIS A C 1
ATOM 4090 O O . HIS A 1 525 ? -1.854 31.806 27.142 1.00 84.00 525 HIS A O 1
ATOM 4096 N N . ALA A 1 526 ? -1.727 33.981 26.666 1.00 84.75 526 ALA A N 1
ATOM 4097 C CA . ALA A 1 526 ? -0.519 33.833 25.872 1.00 84.75 526 ALA A CA 1
ATOM 4098 C C . ALA A 1 526 ? 0.688 33.364 26.686 1.00 84.75 526 ALA A C 1
ATOM 4100 O O . ALA A 1 526 ? 1.511 32.654 26.130 1.00 84.75 526 ALA A O 1
ATOM 4101 N N . GLU A 1 527 ? 0.807 33.728 27.963 1.00 86.19 527 GLU A N 1
ATOM 4102 C CA . GLU A 1 527 ? 1.858 33.215 28.853 1.00 86.19 527 GLU A CA 1
ATOM 4103 C C . GLU A 1 527 ? 1.694 31.714 29.159 1.00 86.19 527 GLU A C 1
ATOM 4105 O O . GLU A 1 527 ? 2.696 30.997 29.240 1.00 86.19 527 GLU A O 1
ATOM 4110 N N . ASP A 1 528 ? 0.456 31.219 29.254 1.00 79.94 528 ASP A N 1
ATOM 4111 C CA . ASP A 1 528 ? 0.160 29.806 29.539 1.00 79.94 528 ASP A CA 1
ATOM 4112 C C . ASP A 1 528 ? 0.284 28.901 28.296 1.00 79.94 528 ASP A C 1
ATOM 4114 O O . ASP A 1 528 ? 0.657 27.729 28.399 1.00 79.94 528 ASP A O 1
ATOM 4118 N N . VAL A 1 529 ? 0.023 29.432 27.095 1.00 80.88 529 VAL A N 1
ATOM 4119 C CA . VAL A 1 529 ? 0.004 28.659 25.837 1.00 80.88 529 VAL A CA 1
ATOM 4120 C C . VAL A 1 529 ? 1.276 27.834 25.587 1.00 80.88 529 VAL A C 1
ATOM 4122 O O . VAL A 1 529 ? 1.140 26.658 25.243 1.00 80.88 529 VAL A O 1
ATOM 4125 N N . PRO A 1 530 ? 2.514 28.349 25.744 1.00 85.69 530 PRO A N 1
ATOM 4126 C CA . PRO A 1 530 ? 3.704 27.523 25.560 1.00 85.69 530 PRO A CA 1
ATOM 4127 C C . PRO A 1 530 ? 3.792 26.360 26.545 1.00 85.69 530 PRO A C 1
ATOM 4129 O O . PRO A 1 530 ? 4.253 25.287 26.165 1.00 85.69 530 PRO A O 1
ATOM 4132 N N . PHE A 1 531 ? 3.362 26.542 27.795 1.00 83.25 531 PHE A N 1
ATOM 4133 C CA . PHE A 1 531 ? 3.344 25.448 28.762 1.00 83.25 531 PHE A CA 1
ATOM 4134 C C . PHE A 1 531 ? 2.349 24.364 28.340 1.00 83.25 531 PHE A C 1
ATOM 4136 O O . PHE A 1 531 ? 2.712 23.196 28.275 1.00 83.25 531 PHE A O 1
ATOM 4143 N N . GLU A 1 532 ? 1.144 24.754 27.944 1.00 78.56 532 GLU A N 1
ATOM 4144 C CA . GLU A 1 532 ? 0.063 23.807 27.658 1.00 78.56 532 GLU A CA 1
ATOM 4145 C C . GLU A 1 532 ? 0.192 23.146 26.282 1.00 78.56 532 GLU A C 1
ATOM 4147 O O . GLU A 1 532 ? -0.155 21.977 26.089 1.00 78.56 532 GLU A O 1
ATOM 4152 N N . LEU A 1 533 ? 0.737 23.867 25.296 1.00 81.62 533 LEU A N 1
ATOM 4153 C CA . LEU A 1 533 ? 0.912 23.323 23.957 1.00 81.62 533 LEU A CA 1
ATOM 4154 C C . LEU A 1 533 ? 2.257 22.627 23.764 1.00 81.62 533 LEU A C 1
ATOM 4156 O O . LEU A 1 533 ? 2.284 21.555 23.151 1.00 81.62 533 LEU A O 1
ATOM 4160 N N . ILE A 1 534 ? 3.354 23.227 24.239 1.00 88.94 534 ILE A N 1
ATOM 4161 C CA . ILE A 1 534 ? 4.711 22.690 24.071 1.00 88.94 534 ILE A CA 1
ATOM 4162 C C . ILE A 1 534 ? 5.112 21.840 25.265 1.00 88.94 534 ILE A C 1
ATOM 4164 O O . ILE A 1 534 ? 5.610 20.745 25.037 1.00 88.94 534 ILE A O 1
ATOM 4168 N N . GLY A 1 535 ? 4.907 22.320 26.490 1.00 89.31 535 GLY A N 1
ATOM 4169 C CA . GLY A 1 535 ? 5.436 21.716 27.713 1.00 89.31 535 GLY A CA 1
ATOM 4170 C C . GLY A 1 535 ? 6.865 22.152 28.037 1.00 89.31 535 GLY A C 1
ATOM 4171 O O . GLY A 1 535 ? 7.402 23.093 27.441 1.00 89.31 535 GLY A O 1
ATOM 4172 N N . THR A 1 536 ? 7.482 21.517 29.025 1.00 92.50 536 THR A N 1
ATOM 4173 C CA . THR A 1 536 ? 8.805 21.836 29.586 1.00 92.50 536 THR A CA 1
ATOM 4174 C C . THR A 1 536 ? 9.789 20.681 29.411 1.00 92.50 536 THR A C 1
ATOM 4176 O O . THR A 1 536 ? 9.430 19.562 29.052 1.00 92.50 536 THR A O 1
ATOM 4179 N N . TRP A 1 537 ? 11.084 20.955 29.604 1.00 94.00 537 TRP A N 1
ATOM 4180 C CA . TRP A 1 537 ? 12.084 19.886 29.624 1.00 94.00 537 TRP A CA 1
ATOM 4181 C C . TRP A 1 537 ? 11.877 18.971 30.830 1.00 94.00 537 TRP A C 1
ATOM 4183 O O . TRP A 1 537 ? 11.890 17.754 30.668 1.00 94.00 537 TRP A O 1
ATOM 4193 N N . ASP A 1 538 ? 11.710 19.550 32.018 1.00 93.25 538 ASP A N 1
ATOM 4194 C CA . ASP A 1 538 ? 11.450 18.823 33.258 1.00 93.25 538 ASP A CA 1
ATOM 4195 C C . ASP A 1 538 ? 10.000 18.333 33.301 1.00 93.25 538 ASP A C 1
ATOM 4197 O O . ASP A 1 538 ? 9.121 18.956 32.722 1.00 93.25 538 ASP A O 1
ATOM 4201 N N . ALA A 1 539 ? 9.743 17.191 33.943 1.00 89.38 539 ALA A N 1
ATOM 4202 C CA . ALA A 1 539 ? 8.384 16.666 34.022 1.00 89.38 539 ALA A CA 1
ATOM 4203 C C . ALA A 1 539 ? 7.552 17.514 34.997 1.00 89.38 539 ALA A C 1
ATOM 4205 O O . ALA A 1 539 ? 7.891 17.621 36.178 1.00 89.38 539 ALA A O 1
ATOM 4206 N N . GLU A 1 540 ? 6.461 18.089 34.505 1.00 87.25 540 GLU A N 1
ATOM 4207 C CA . GLU A 1 540 ? 5.529 18.928 35.252 1.00 87.25 540 GLU A CA 1
ATOM 4208 C C . GLU A 1 540 ? 4.111 18.346 35.219 1.00 87.25 540 GLU A C 1
ATOM 4210 O O . GLU A 1 540 ? 3.797 17.435 34.454 1.00 87.25 540 GLU A O 1
ATOM 4215 N N . LEU A 1 541 ? 3.257 18.805 36.133 1.00 77.12 541 LEU A N 1
ATOM 4216 C CA . LEU A 1 541 ? 1.889 18.309 36.272 1.00 77.12 541 LEU A CA 1
ATOM 4217 C C . LEU A 1 541 ? 0.990 18.921 35.195 1.00 77.12 541 LEU A C 1
ATOM 4219 O O . LEU A 1 541 ? 0.765 20.127 35.198 1.00 77.12 541 LEU A O 1
ATOM 4223 N N . HIS A 1 542 ? 0.422 18.068 34.347 1.00 69.00 542 HIS A N 1
ATOM 4224 C CA . HIS A 1 542 ? -0.599 18.425 33.366 1.00 69.00 542 HIS A CA 1
ATOM 4225 C C . HIS A 1 542 ? -1.916 17.722 33.697 1.00 69.00 542 HIS A C 1
ATOM 4227 O O . HIS A 1 542 ? -1.915 16.592 34.189 1.00 69.00 542 HIS A O 1
ATOM 4233 N N . ASN A 1 543 ? -3.041 18.380 33.422 1.00 63.25 543 ASN A N 1
ATOM 4234 C CA . ASN A 1 543 ? -4.362 17.767 33.516 1.00 63.25 543 ASN A CA 1
ATOM 4235 C C . ASN A 1 543 ? -4.730 17.157 32.156 1.00 63.25 543 ASN A C 1
ATOM 4237 O O . ASN A 1 543 ? -4.854 17.875 31.165 1.00 63.25 543 ASN A O 1
ATOM 4241 N N . VAL A 1 544 ? -4.880 15.836 32.109 1.00 63.38 544 VAL A N 1
ATOM 4242 C CA . VAL A 1 544 ? -5.257 15.075 30.915 1.00 63.38 544 VAL A CA 1
ATOM 4243 C C . VAL A 1 544 ? -6.525 14.299 31.247 1.00 63.38 544 VAL A C 1
ATOM 4245 O O . VAL A 1 544 ? -6.505 13.436 32.117 1.00 63.38 544 VAL A O 1
ATOM 4248 N N . ASP A 1 545 ? -7.632 14.629 30.579 1.00 54.53 545 ASP A N 1
ATOM 4249 C CA . ASP A 1 545 ? -8.938 13.973 30.754 1.00 54.53 545 ASP A CA 1
ATOM 4250 C C . ASP A 1 545 ? -9.424 13.907 32.224 1.00 54.53 545 ASP A C 1
ATOM 4252 O O . ASP A 1 545 ? -10.100 12.966 32.635 1.00 54.53 545 ASP A O 1
ATOM 4256 N N . GLY A 1 546 ? -9.091 14.922 33.032 1.00 53.03 546 GLY A N 1
ATOM 4257 C CA . GLY A 1 546 ? -9.474 15.011 34.446 1.00 53.03 546 GLY A CA 1
ATOM 4258 C C . GLY A 1 546 ? -8.475 14.383 35.424 1.00 53.03 546 GLY A C 1
ATOM 4259 O O . GLY A 1 546 ? -8.678 14.480 36.638 1.00 53.03 546 GLY A O 1
ATOM 4260 N N . GLU A 1 547 ? -7.387 13.788 34.930 1.00 55.69 547 GLU A N 1
ATOM 4261 C CA . GLU A 1 547 ? -6.314 13.208 35.738 1.00 55.69 547 GLU A CA 1
ATOM 4262 C C . GLU A 1 547 ? -5.034 14.050 35.680 1.00 55.69 547 GLU A C 1
ATOM 4264 O O . GLU A 1 547 ? -4.624 14.550 34.635 1.00 55.69 547 GLU A O 1
ATOM 4269 N N . TRP A 1 548 ? -4.362 14.189 36.824 1.00 70.94 548 TRP A N 1
ATOM 4270 C CA . TRP A 1 548 ? -3.083 14.889 36.911 1.00 70.94 548 TRP A CA 1
ATOM 4271 C C . TRP A 1 548 ? -1.924 13.934 36.622 1.00 70.94 548 TRP A C 1
ATOM 4273 O O . TRP A 1 548 ? -1.619 13.056 37.432 1.00 70.94 548 TRP A O 1
ATOM 4283 N N . VAL A 1 549 ? -1.252 14.134 35.490 1.00 75.75 549 VAL A N 1
ATOM 4284 C CA . VAL A 1 549 ? -0.153 13.288 35.010 1.00 75.75 549 VAL A CA 1
ATOM 4285 C C . VAL A 1 549 ? 1.122 14.118 34.888 1.00 75.75 549 VAL A C 1
ATOM 4287 O O . VAL A 1 549 ? 1.090 15.255 34.423 1.00 75.75 549 VAL A O 1
ATOM 4290 N N . GLN A 1 550 ? 2.261 13.557 35.303 1.00 84.00 550 GLN A N 1
ATOM 4291 C CA . GLN A 1 550 ? 3.559 14.198 35.086 1.00 84.00 550 GLN A CA 1
ATOM 4292 C C . GLN A 1 550 ? 4.019 13.993 33.643 1.00 84.00 550 GLN A C 1
ATOM 4294 O O . GLN A 1 550 ? 4.268 12.862 33.222 1.00 84.00 550 GLN A O 1
ATOM 4299 N N . GLN A 1 551 ? 4.135 15.084 32.892 1.00 88.25 551 GLN A N 1
ATOM 4300 C CA . GLN A 1 551 ? 4.578 15.086 31.502 1.00 88.25 551 GLN A CA 1
ATOM 4301 C C . GLN A 1 551 ? 5.588 16.211 31.260 1.00 88.25 551 GLN A C 1
ATOM 4303 O O . GLN A 1 551 ? 5.635 17.190 31.990 1.00 88.25 551 GLN A O 1
ATOM 4308 N N . ARG A 1 552 ? 6.435 16.044 30.247 1.00 93.94 552 ARG A N 1
ATOM 4309 C CA . ARG A 1 552 ? 7.466 16.999 29.839 1.00 93.94 552 ARG A CA 1
ATOM 4310 C C . ARG A 1 552 ? 6.935 17.880 28.725 1.00 93.94 552 ARG A C 1
ATOM 4312 O O . ARG A 1 552 ? 6.420 18.954 28.977 1.00 93.94 552 ARG A O 1
ATOM 4319 N N . PHE A 1 553 ? 7.041 17.412 27.483 1.00 94.38 553 PHE A N 1
ATOM 4320 C CA . PHE A 1 553 ? 6.715 18.206 26.307 1.00 94.38 553 PHE A CA 1
ATOM 4321 C C . PHE A 1 553 ? 6.089 17.374 25.189 1.00 94.38 553 PHE A C 1
ATOM 4323 O O . PHE A 1 553 ? 6.196 16.144 25.161 1.00 94.38 553 PHE A O 1
ATOM 4330 N N . ASN A 1 554 ? 5.445 18.057 24.241 1.00 91.81 554 ASN A N 1
ATOM 4331 C CA . ASN A 1 554 ? 4.881 17.470 23.032 1.00 91.81 554 ASN A CA 1
ATOM 4332 C C . ASN A 1 554 ? 5.942 17.447 21.912 1.00 91.81 554 ASN A C 1
ATOM 4334 O O . ASN A 1 554 ? 6.304 18.506 21.387 1.00 91.81 554 ASN A O 1
ATOM 4338 N N . PRO A 1 555 ? 6.436 16.267 21.495 1.00 93.12 555 PRO A N 1
ATOM 4339 C CA . PRO A 1 555 ? 7.545 16.167 20.548 1.00 93.12 555 PRO A CA 1
ATOM 4340 C C . PRO A 1 555 ? 7.208 16.704 19.152 1.00 93.12 555 PRO A C 1
ATOM 4342 O O . PRO A 1 555 ? 8.092 17.232 18.480 1.00 93.12 555 PRO A O 1
ATOM 4345 N N . ASP A 1 556 ? 5.947 16.606 18.717 1.00 88.19 556 ASP A N 1
ATOM 4346 C CA . ASP A 1 556 ? 5.509 17.092 17.404 1.00 88.19 556 ASP A CA 1
ATOM 4347 C C . ASP A 1 556 ? 5.584 18.619 17.330 1.00 88.19 556 ASP A C 1
ATOM 4349 O O . ASP A 1 556 ? 6.174 19.188 16.407 1.00 88.19 556 ASP A O 1
ATOM 4353 N N . ARG A 1 557 ? 5.067 19.288 18.364 1.00 87.81 557 ARG A N 1
ATOM 4354 C CA . ARG A 1 557 ? 5.099 20.748 18.442 1.00 87.81 557 ARG A CA 1
ATOM 4355 C C . ARG A 1 557 ? 6.507 21.276 18.716 1.00 87.81 557 ARG A C 1
ATOM 4357 O O . ARG A 1 557 ? 6.905 22.245 18.077 1.00 87.81 557 ARG A O 1
ATOM 4364 N N . VAL A 1 558 ? 7.310 20.611 19.555 1.00 93.69 558 VAL A N 1
ATOM 4365 C CA . VAL A 1 558 ? 8.734 20.974 19.704 1.00 93.69 558 VAL A CA 1
ATOM 4366 C C . VAL A 1 558 ? 9.454 20.877 18.361 1.00 93.69 558 VAL A C 1
ATOM 4368 O O . VAL A 1 558 ? 10.114 21.827 17.954 1.00 93.69 558 VAL A O 1
ATOM 4371 N N . ALA A 1 559 ? 9.290 19.779 17.621 1.00 87.12 559 ALA A N 1
ATOM 4372 C CA . ALA A 1 559 ? 9.944 19.612 16.325 1.00 87.12 559 ALA A CA 1
ATOM 4373 C C . ALA A 1 559 ? 9.512 20.652 15.276 1.00 87.12 559 ALA A C 1
ATOM 4375 O O . ALA A 1 559 ? 10.311 20.976 14.389 1.00 87.12 559 ALA A O 1
ATOM 4376 N N . ARG A 1 560 ? 8.271 21.147 15.369 1.00 85.31 560 ARG A N 1
ATOM 4377 C CA . ARG A 1 560 ? 7.701 22.191 14.507 1.00 85.31 560 ARG A CA 1
ATOM 4378 C C . ARG A 1 560 ? 8.250 23.581 14.829 1.00 85.31 560 ARG A C 1
ATOM 4380 O O . ARG A 1 560 ? 8.626 24.289 13.900 1.00 85.31 560 ARG A O 1
ATOM 4387 N N . TYR A 1 561 ? 8.306 23.952 16.110 1.00 89.38 561 TYR A N 1
ATOM 4388 C CA . TYR A 1 561 ? 8.627 25.320 16.532 1.00 89.38 561 TYR A CA 1
ATOM 4389 C C . TYR A 1 561 ? 10.082 25.521 16.983 1.00 89.38 561 TYR A C 1
ATOM 4391 O O . TYR A 1 561 ? 10.508 26.664 17.114 1.00 89.38 561 TYR A O 1
ATOM 4399 N N . MET A 1 562 ? 10.877 24.468 17.212 1.00 89.75 562 MET A N 1
ATOM 4400 C CA . MET A 1 562 ? 12.274 24.622 17.649 1.00 89.75 562 MET A CA 1
ATOM 4401 C C . MET A 1 562 ? 13.138 25.361 16.621 1.00 89.75 562 MET A C 1
ATOM 4403 O O . MET A 1 562 ? 12.994 25.195 15.406 1.00 89.75 562 MET A O 1
ATOM 4407 N N . THR A 1 563 ? 14.136 26.096 17.105 1.00 89.25 563 THR A N 1
ATOM 4408 C CA . THR A 1 563 ? 15.146 26.695 16.229 1.00 89.25 563 THR A CA 1
ATOM 4409 C C . THR A 1 563 ? 16.067 25.601 15.689 1.00 89.25 563 THR A C 1
ATOM 4411 O O . THR A 1 563 ? 16.889 25.041 16.415 1.00 89.25 563 THR A O 1
ATOM 4414 N N . SER A 1 564 ? 15.947 25.288 14.397 1.00 80.38 564 SER A N 1
ATOM 4415 C CA . SER A 1 564 ? 16.695 24.197 13.767 1.00 80.38 564 SER A CA 1
ATOM 4416 C C . SER A 1 564 ? 17.147 24.522 12.339 1.00 80.38 564 SER A C 1
ATOM 4418 O O . SER A 1 564 ? 16.408 25.156 11.584 1.00 80.38 564 SER A O 1
ATOM 4420 N N . PRO A 1 565 ? 18.340 24.059 11.910 1.00 72.31 565 PRO A N 1
ATOM 4421 C CA . PRO A 1 565 ? 18.741 24.104 10.505 1.00 72.31 565 PRO A CA 1
ATOM 4422 C C . PRO A 1 565 ? 18.051 23.025 9.648 1.00 72.31 565 PRO A C 1
ATOM 4424 O O . PRO A 1 565 ? 18.228 23.022 8.428 1.00 72.31 565 PRO A O 1
ATOM 4427 N N . THR A 1 566 ? 17.314 22.092 10.263 1.00 72.75 566 THR A N 1
ATOM 4428 C CA . THR A 1 566 ? 16.610 20.991 9.589 1.00 72.75 566 THR A CA 1
ATOM 4429 C C . THR A 1 566 ? 15.093 21.098 9.744 1.00 72.75 566 THR A C 1
ATOM 4431 O O . THR A 1 566 ? 14.592 21.775 10.635 1.00 72.75 566 THR A O 1
ATOM 4434 N N . GLY A 1 567 ? 14.349 20.422 8.863 1.00 69.88 567 GLY A N 1
ATOM 4435 C CA . GLY A 1 567 ? 12.885 20.385 8.929 1.00 69.88 567 GLY A CA 1
ATOM 4436 C C . GLY A 1 567 ? 12.346 19.473 10.039 1.00 69.88 567 GLY A C 1
ATOM 4437 O O . GLY A 1 567 ? 13.069 18.616 10.552 1.00 69.88 567 GLY A O 1
ATOM 4438 N N . GLN A 1 568 ? 11.050 19.616 10.335 1.00 79.75 568 GLN A N 1
ATOM 4439 C CA . GLN A 1 568 ? 10.314 18.918 11.404 1.00 79.75 568 GLN A CA 1
ATOM 4440 C C . GLN A 1 568 ? 10.609 17.411 11.491 1.00 79.75 568 GLN A C 1
ATOM 4442 O O . GLN A 1 568 ? 10.891 16.898 12.567 1.00 79.75 568 GLN A O 1
ATOM 4447 N N . TRP A 1 569 ? 10.624 16.693 10.365 1.00 75.31 569 TRP A N 1
ATOM 4448 C CA . TRP A 1 569 ? 10.883 15.247 10.356 1.00 75.31 569 TRP A CA 1
ATOM 4449 C C . TRP A 1 569 ? 12.272 14.871 10.885 1.00 75.31 569 TRP A C 1
ATOM 4451 O O . TRP A 1 569 ? 12.399 13.973 11.712 1.00 75.31 569 TRP A O 1
ATOM 4461 N N . SER A 1 570 ? 13.317 15.586 10.460 1.00 78.31 570 SER A N 1
ATOM 4462 C CA . SER A 1 570 ? 14.670 15.361 10.981 1.00 78.31 570 SER A CA 1
ATOM 4463 C C . SER A 1 570 ? 14.809 15.832 12.428 1.00 78.31 570 SER A C 1
ATOM 4465 O O . SER A 1 570 ? 15.580 15.248 13.183 1.00 78.31 570 SER A O 1
ATOM 4467 N N . ASN A 1 571 ? 14.048 16.854 12.832 1.00 84.44 571 ASN A N 1
ATOM 4468 C CA . ASN A 1 571 ? 13.998 17.294 14.225 1.00 84.44 571 ASN A CA 1
ATOM 4469 C C . ASN A 1 571 ? 13.423 16.191 15.124 1.00 84.44 571 ASN A C 1
ATOM 4471 O O . ASN A 1 571 ? 14.024 15.883 16.149 1.00 84.44 571 ASN A O 1
ATOM 4475 N N . LEU A 1 572 ? 12.341 15.524 14.704 1.00 87.62 572 LEU A N 1
ATOM 4476 C CA . LEU A 1 572 ? 11.788 14.363 15.412 1.00 87.62 572 LEU A CA 1
ATOM 4477 C C . LEU A 1 572 ? 12.808 13.223 15.524 1.00 87.62 572 LEU A C 1
ATOM 4479 O O . LEU A 1 572 ? 12.963 12.641 16.593 1.00 87.62 572 LEU A O 1
ATOM 4483 N N . ASP A 1 573 ? 13.546 12.920 14.455 1.00 86.44 573 ASP A N 1
ATOM 4484 C CA . ASP A 1 573 ? 14.592 11.891 14.500 1.00 86.44 573 ASP A CA 1
ATOM 4485 C C . ASP A 1 573 ? 15.706 12.222 15.504 1.00 86.44 573 ASP A C 1
ATOM 4487 O O . ASP A 1 573 ? 16.159 11.354 16.257 1.00 86.44 573 ASP A O 1
ATOM 4491 N N . ASN A 1 574 ? 16.139 13.483 15.533 1.00 90.06 574 ASN A N 1
ATOM 4492 C CA . ASN A 1 574 ? 17.176 13.951 16.447 1.00 90.06 574 ASN A CA 1
ATOM 4493 C C . ASN A 1 574 ? 16.692 13.949 17.901 1.00 90.06 574 ASN A C 1
ATOM 4495 O O . ASN A 1 574 ? 17.429 13.500 18.779 1.00 90.06 574 ASN A O 1
ATOM 4499 N N . LEU A 1 575 ? 15.458 14.402 18.150 1.00 94.12 575 LEU A N 1
ATOM 4500 C CA . LEU A 1 575 ? 14.828 14.358 19.469 1.00 94.12 575 LEU A CA 1
ATOM 4501 C C . LEU A 1 575 ? 14.712 12.912 19.957 1.00 94.12 575 LEU A C 1
ATOM 4503 O O . LEU A 1 575 ? 15.197 12.607 21.039 1.00 94.12 575 LEU A O 1
ATOM 4507 N N . ALA A 1 576 ? 14.179 11.988 19.152 1.00 93.62 576 ALA A N 1
ATOM 4508 C CA . ALA A 1 576 ? 14.068 10.582 19.547 1.00 93.62 576 ALA A CA 1
ATOM 4509 C C . ALA A 1 576 ? 15.439 9.975 19.902 1.00 93.62 576 ALA A C 1
ATOM 4511 O O . ALA A 1 576 ? 15.573 9.279 20.910 1.00 93.62 576 ALA A O 1
ATOM 4512 N N . SER A 1 577 ? 16.483 10.286 19.122 1.00 91.56 577 SER A N 1
ATOM 4513 C CA . SER A 1 577 ? 17.844 9.836 19.434 1.00 91.56 577 SER A CA 1
ATOM 4514 C C . SER A 1 577 ? 18.398 10.444 20.725 1.00 91.56 577 SER A C 1
ATOM 4516 O O . SER A 1 577 ? 19.121 9.751 21.441 1.00 91.56 577 SER A O 1
ATOM 4518 N N . ALA A 1 578 ? 18.097 11.712 21.016 1.00 94.56 578 ALA A N 1
ATOM 4519 C CA . ALA A 1 578 ? 18.523 12.369 22.246 1.00 94.56 578 ALA A CA 1
ATOM 4520 C C . ALA A 1 578 ? 17.803 11.777 23.466 1.00 94.56 578 ALA A C 1
ATOM 4522 O O . ALA A 1 578 ? 18.454 11.355 24.417 1.00 94.56 578 ALA A O 1
ATOM 4523 N N . LEU A 1 579 ? 16.474 11.654 23.409 1.00 94.81 579 LEU A N 1
ATOM 4524 C CA . LEU A 1 579 ? 15.658 11.176 24.528 1.00 94.81 579 LEU A CA 1
ATOM 4525 C C . LEU A 1 579 ? 15.952 9.719 24.888 1.00 94.81 579 LEU A C 1
ATOM 4527 O O . LEU A 1 579 ? 16.004 9.393 26.072 1.00 94.81 579 LEU A O 1
ATOM 4531 N N . ARG A 1 580 ? 16.218 8.859 23.895 1.00 92.44 580 ARG A N 1
ATOM 4532 C CA . ARG A 1 580 ? 16.702 7.495 24.158 1.00 92.44 580 ARG A CA 1
ATOM 4533 C C . ARG A 1 580 ? 18.027 7.499 24.914 1.00 92.44 580 ARG A C 1
ATOM 4535 O O . ARG A 1 580 ? 18.190 6.710 25.839 1.00 92.44 580 ARG A O 1
ATOM 4542 N N . ARG A 1 581 ? 18.958 8.390 24.551 1.00 93.00 581 ARG A N 1
ATOM 4543 C CA . ARG A 1 581 ? 20.263 8.491 25.223 1.00 93.00 581 ARG A CA 1
ATOM 4544 C C . ARG A 1 581 ? 20.154 9.075 26.633 1.00 93.00 581 ARG A C 1
ATOM 4546 O O . ARG A 1 581 ? 20.920 8.671 27.498 1.00 93.00 581 ARG A O 1
ATOM 4553 N N . CYS A 1 582 ? 19.214 9.993 26.850 1.00 93.81 582 CYS A N 1
ATOM 4554 C CA . CYS A 1 582 ? 18.874 10.559 28.160 1.00 93.81 582 CYS A CA 1
ATOM 4555 C C . CYS A 1 582 ? 18.026 9.630 29.028 1.00 93.81 582 CYS A C 1
ATOM 4557 O O . CYS A 1 582 ? 17.695 9.988 30.151 1.00 93.81 582 CYS A O 1
ATOM 4559 N N . GLU A 1 583 ? 17.636 8.474 28.505 1.00 93.06 583 GLU A N 1
ATOM 4560 C CA . GLU A 1 583 ? 16.816 7.522 29.227 1.00 93.06 583 GLU A CA 1
ATOM 4561 C C . GLU A 1 583 ? 15.451 8.079 29.694 1.00 93.06 583 GLU A C 1
ATOM 4563 O O . GLU A 1 583 ? 14.872 7.585 30.663 1.00 93.06 583 GLU A O 1
ATOM 4568 N N . ILE A 1 584 ? 14.830 8.964 28.902 1.00 93.50 584 ILE A N 1
ATOM 4569 C CA . ILE A 1 584 ? 13.473 9.481 29.165 1.00 93.50 584 ILE A CA 1
ATOM 4570 C C . ILE A 1 584 ? 12.386 8.445 28.813 1.00 93.50 584 ILE A C 1
ATOM 4572 O O . ILE A 1 584 ? 12.407 7.903 27.698 1.00 93.50 584 ILE A O 1
ATOM 4576 N N . PRO A 1 585 ? 11.446 8.128 29.725 1.00 91.81 585 PRO A N 1
ATOM 4577 C CA . PRO A 1 585 ? 10.388 7.162 29.457 1.00 91.81 585 PRO A CA 1
ATOM 4578 C C . PRO A 1 585 ? 9.281 7.745 28.553 1.00 91.81 585 PRO A C 1
ATOM 4580 O O . PRO A 1 585 ? 8.962 8.932 28.643 1.00 91.81 585 PRO A O 1
ATOM 4583 N N . PRO A 1 586 ? 8.634 6.916 27.710 1.00 92.00 586 PRO A N 1
ATOM 4584 C CA . PRO A 1 586 ? 7.569 7.366 26.808 1.00 92.00 586 PRO A CA 1
ATOM 4585 C C . PRO A 1 586 ? 6.349 7.974 27.516 1.00 92.00 586 PRO A C 1
ATOM 4587 O O . PRO A 1 586 ? 5.714 8.878 26.972 1.00 92.00 586 PRO A O 1
ATOM 4590 N N . ALA A 1 587 ? 6.030 7.492 28.723 1.00 89.06 587 ALA A N 1
ATOM 4591 C CA . ALA A 1 587 ? 4.890 7.953 29.519 1.00 89.06 587 ALA A CA 1
ATOM 4592 C C . ALA A 1 587 ? 5.005 9.428 29.948 1.00 89.06 587 ALA A C 1
ATOM 4594 O O . ALA A 1 587 ? 3.987 10.087 30.133 1.00 89.06 587 ALA A O 1
ATOM 4595 N N . GLU A 1 588 ? 6.228 9.961 30.034 1.00 92.06 588 GLU A N 1
ATOM 4596 C CA . GLU A 1 588 ? 6.477 11.371 30.355 1.00 92.06 588 GLU A CA 1
ATOM 4597 C C . GLU A 1 588 ? 6.256 12.299 29.145 1.00 92.06 588 GLU A C 1
ATOM 4599 O O . GLU A 1 588 ? 6.368 13.510 29.282 1.00 92.06 588 GLU A O 1
ATOM 4604 N N . MET A 1 589 ? 5.968 11.797 27.939 1.00 92.69 589 MET A N 1
ATOM 4605 C CA . MET A 1 589 ? 5.753 12.652 26.760 1.00 92.69 589 MET A CA 1
ATOM 4606 C C . MET A 1 589 ? 4.296 13.110 26.637 1.00 92.69 589 MET A C 1
ATOM 4608 O O . MET A 1 589 ? 3.367 12.298 26.715 1.00 92.69 589 MET A O 1
ATOM 4612 N N . MET A 1 590 ? 4.089 14.396 26.343 1.00 87.44 590 MET A N 1
ATOM 4613 C CA . MET A 1 590 ? 2.752 14.945 26.099 1.00 87.44 590 MET A CA 1
ATOM 4614 C C . MET A 1 590 ? 2.208 14.526 24.727 1.00 87.44 590 MET A C 1
ATOM 4616 O O . MET A 1 590 ? 2.951 14.203 23.795 1.00 87.44 590 MET A O 1
ATOM 4620 N N . GLY A 1 591 ? 0.885 14.606 24.589 1.00 80.31 591 GLY A N 1
ATOM 4621 C CA . GLY A 1 591 ? 0.178 14.440 23.323 1.00 80.31 591 GLY A CA 1
ATOM 4622 C C . GLY A 1 591 ? -0.309 13.014 23.048 1.00 80.31 591 GLY A C 1
ATOM 4623 O O . GLY A 1 591 ? 0.350 12.019 23.361 1.00 80.31 591 GLY A O 1
ATOM 4624 N N . SER A 1 592 ? -1.482 12.947 22.421 1.00 75.12 592 SER A N 1
ATOM 4625 C CA . SER A 1 592 ? -2.177 11.729 21.976 1.00 75.12 592 SER A CA 1
ATOM 4626 C C . SER A 1 592 ? -2.407 11.710 20.458 1.00 75.12 592 SER A C 1
ATOM 4628 O O . SER A 1 592 ? -3.126 10.863 19.929 1.00 75.12 592 SER A O 1
ATOM 4630 N N . THR A 1 593 ? -1.803 12.657 19.727 1.00 77.88 593 THR A N 1
ATOM 4631 C CA . THR A 1 593 ? -1.866 12.676 18.264 1.00 77.88 593 THR A CA 1
ATOM 4632 C C . THR A 1 593 ? -1.107 11.486 17.686 1.00 77.88 593 THR A C 1
ATOM 4634 O O . THR A 1 593 ? -0.152 10.986 18.275 1.00 77.88 593 THR A O 1
ATOM 4637 N N . PHE A 1 594 ? -1.472 11.073 16.473 1.00 77.38 594 PHE A N 1
ATOM 4638 C CA . PHE A 1 594 ? -0.803 9.974 15.772 1.00 77.38 594 PHE A CA 1
ATOM 4639 C C . PHE A 1 594 ? 0.730 10.124 15.697 1.00 77.38 594 PHE A C 1
ATOM 4641 O O . PHE A 1 594 ? 1.455 9.140 15.836 1.00 77.38 594 PHE A O 1
ATOM 4648 N N . GLN A 1 595 ? 1.230 11.349 15.495 1.00 79.88 595 GLN A N 1
ATOM 4649 C CA . GLN A 1 595 ? 2.668 11.642 15.492 1.00 79.88 595 GLN A CA 1
ATOM 4650 C C . GLN A 1 595 ? 3.290 11.478 16.883 1.00 79.88 595 GLN A C 1
ATOM 4652 O O . GLN A 1 595 ? 4.347 10.859 16.998 1.00 79.88 595 GLN A O 1
ATOM 4657 N N . ALA A 1 596 ? 2.634 11.982 17.934 1.00 85.00 596 ALA A N 1
ATOM 4658 C CA . ALA A 1 596 ? 3.108 11.853 19.310 1.00 85.00 596 ALA A CA 1
ATOM 4659 C C . ALA A 1 596 ? 3.137 10.384 19.765 1.00 85.00 596 ALA A C 1
ATOM 4661 O O . ALA A 1 596 ? 4.145 9.939 20.309 1.00 85.00 596 ALA A O 1
ATOM 4662 N N . THR A 1 597 ? 2.094 9.605 19.463 1.00 86.44 597 THR A N 1
ATOM 4663 C CA . THR A 1 597 ? 2.042 8.155 19.724 1.00 86.44 597 THR A CA 1
ATOM 4664 C C . THR A 1 597 ? 3.194 7.430 19.028 1.00 86.44 597 THR A C 1
ATOM 4666 O O . THR A 1 597 ? 3.970 6.733 19.677 1.00 86.44 597 THR A O 1
ATOM 4669 N N . ARG A 1 598 ? 3.405 7.679 17.728 1.00 86.88 598 ARG A N 1
ATOM 4670 C CA . ARG A 1 598 ? 4.542 7.095 16.997 1.00 86.88 598 ARG A CA 1
ATOM 4671 C C . ARG A 1 598 ? 5.893 7.519 17.554 1.00 86.88 598 ARG A C 1
ATOM 4673 O O . ARG A 1 598 ? 6.831 6.733 17.523 1.00 86.88 598 ARG A O 1
ATOM 4680 N N . PHE A 1 599 ? 6.024 8.754 18.031 1.00 91.88 599 PHE A N 1
ATOM 4681 C CA . PHE A 1 599 ? 7.254 9.215 18.662 1.00 91.88 599 PHE A CA 1
ATOM 4682 C C . PHE A 1 599 ? 7.511 8.482 19.984 1.00 91.88 599 PHE A C 1
ATOM 4684 O O . PHE A 1 599 ? 8.635 8.044 20.214 1.00 91.88 599 PHE A O 1
ATOM 4691 N N . LYS A 1 600 ? 6.479 8.286 20.815 1.00 93.56 600 LYS A N 1
ATOM 4692 C CA . LYS A 1 600 ? 6.560 7.502 22.059 1.00 93.56 600 LYS A CA 1
ATOM 4693 C C . LYS A 1 600 ? 7.046 6.076 21.793 1.00 93.56 600 LYS A C 1
ATOM 4695 O O . LYS A 1 600 ? 7.949 5.614 22.484 1.00 93.56 600 LYS A O 1
ATOM 4700 N N . ASP A 1 601 ? 6.550 5.428 20.739 1.00 93.00 601 ASP A N 1
ATOM 4701 C CA . ASP A 1 601 ? 7.001 4.084 20.343 1.00 93.00 601 ASP A CA 1
ATOM 4702 C C . ASP A 1 601 ? 8.502 4.022 20.042 1.00 93.00 601 ASP A C 1
ATOM 4704 O O . ASP A 1 601 ? 9.162 3.022 20.308 1.00 93.00 601 ASP A O 1
ATOM 4708 N N . ARG A 1 602 ? 9.077 5.112 19.525 1.00 92.94 602 ARG A N 1
ATOM 4709 C CA . ARG A 1 602 ? 10.512 5.199 19.232 1.00 92.94 602 ARG A CA 1
ATOM 4710 C C . ARG A 1 602 ? 11.387 5.291 20.476 1.00 92.94 602 ARG A C 1
ATOM 4712 O O . ARG A 1 602 ? 12.603 5.158 20.346 1.00 92.94 602 ARG A O 1
ATOM 4719 N N . LEU A 1 603 ? 10.809 5.541 21.648 1.00 94.31 603 LEU A N 1
ATOM 4720 C CA . LEU A 1 603 ? 11.527 5.611 22.920 1.00 94.31 603 LEU A CA 1
ATOM 4721 C C . LEU A 1 603 ? 11.632 4.249 23.626 1.00 94.31 603 LEU A C 1
ATOM 4723 O O . LEU A 1 603 ? 12.245 4.183 24.693 1.00 94.31 603 LEU A O 1
ATOM 4727 N N . VAL A 1 604 ? 11.079 3.181 23.029 1.00 93.88 604 VAL A N 1
ATOM 4728 C CA . VAL A 1 604 ? 11.288 1.790 23.461 1.00 93.88 604 VAL A CA 1
ATOM 4729 C C . VAL A 1 604 ? 12.782 1.462 23.557 1.00 93.88 604 VAL A C 1
ATOM 4731 O O . VAL A 1 604 ? 13.600 2.028 22.821 1.00 93.88 604 VAL A O 1
ATOM 4734 N N . ARG A 1 605 ? 13.152 0.571 24.479 1.00 91.50 605 ARG A N 1
ATOM 4735 C CA . ARG A 1 605 ? 14.548 0.206 24.744 1.00 91.50 605 ARG A CA 1
ATOM 4736 C C . ARG A 1 605 ? 14.689 -1.285 24.915 1.00 91.50 605 ARG A C 1
ATOM 4738 O O . ARG A 1 605 ? 13.805 -1.924 25.465 1.00 91.50 605 ARG A O 1
ATOM 4745 N N . PHE A 1 606 ? 15.857 -1.775 24.529 1.00 94.06 606 PHE A N 1
ATOM 4746 C CA . PHE A 1 606 ? 16.235 -3.147 24.791 1.00 94.06 606 PHE A CA 1
ATOM 4747 C C . PHE A 1 606 ? 16.511 -3.384 26.284 1.00 94.06 606 PHE A C 1
ATOM 4749 O O . PHE A 1 606 ? 17.386 -2.730 26.868 1.00 94.06 606 PHE A O 1
ATOM 4756 N N . ASP A 1 607 ? 15.817 -4.356 26.866 1.00 93.81 607 ASP A N 1
ATOM 4757 C CA . ASP A 1 607 ? 16.039 -4.870 28.215 1.00 93.81 607 ASP A CA 1
ATOM 4758 C C . ASP A 1 607 ? 17.073 -6.006 28.192 1.00 93.81 607 ASP A C 1
ATOM 4760 O O . ASP A 1 607 ? 16.796 -7.139 27.801 1.00 93.81 607 ASP A O 1
ATOM 4764 N N . ALA A 1 608 ? 18.294 -5.701 28.633 1.00 92.31 608 ALA A N 1
ATOM 4765 C CA . ALA A 1 608 ? 19.374 -6.680 28.660 1.00 92.31 608 ALA A CA 1
ATOM 4766 C C . ALA A 1 608 ? 19.202 -7.754 29.744 1.00 92.31 608 ALA A C 1
ATOM 4768 O O . ALA A 1 608 ? 19.689 -8.869 29.552 1.00 92.31 608 ALA A O 1
ATOM 4769 N N . GLU A 1 609 ? 18.528 -7.447 30.858 1.00 93.56 609 GLU A N 1
ATOM 4770 C CA . GLU A 1 609 ? 18.381 -8.378 31.985 1.00 93.56 609 GLU A CA 1
ATOM 4771 C C . GLU A 1 609 ? 17.425 -9.523 31.650 1.00 93.56 609 GLU A C 1
ATOM 4773 O O . GLU A 1 609 ? 17.632 -10.651 32.099 1.00 93.56 609 GLU A O 1
ATOM 4778 N N . ARG A 1 610 ? 16.410 -9.243 30.827 1.00 92.12 610 ARG A N 1
ATOM 4779 C CA . ARG A 1 610 ? 15.392 -10.211 30.389 1.00 92.12 610 ARG A CA 1
ATOM 4780 C C . ARG A 1 610 ? 15.580 -10.698 28.956 1.00 92.12 610 ARG A C 1
ATOM 4782 O O . ARG A 1 610 ? 14.647 -11.208 28.341 1.00 92.12 610 ARG A O 1
ATOM 4789 N N . SER A 1 611 ? 16.781 -10.533 28.410 1.00 95.50 611 SER A N 1
ATOM 4790 C CA . SER A 1 611 ? 17.078 -10.959 27.046 1.00 95.50 611 SER A CA 1
ATOM 4791 C C . SER A 1 611 ? 17.558 -12.408 26.965 1.00 95.50 611 SER A C 1
ATOM 4793 O O . SER A 1 611 ? 18.212 -12.924 27.873 1.00 95.50 611 SER A O 1
ATOM 4795 N N . VAL A 1 612 ? 17.264 -13.062 25.840 1.00 96.56 612 VAL A N 1
ATOM 4796 C CA . VAL A 1 612 ? 17.729 -14.421 25.528 1.00 96.56 612 VAL A CA 1
ATOM 4797 C C . VAL A 1 612 ? 18.376 -14.477 24.142 1.00 96.56 612 VAL A C 1
ATOM 4799 O O . VAL A 1 612 ? 18.012 -13.690 23.260 1.00 96.56 612 VAL A O 1
ATOM 4802 N N . PRO A 1 613 ? 19.312 -15.413 23.887 1.00 97.56 613 PRO A N 1
ATOM 4803 C CA . PRO A 1 613 ? 19.777 -15.689 22.534 1.00 97.56 613 PRO A CA 1
ATOM 4804 C C . PRO A 1 613 ? 18.605 -16.081 21.632 1.00 97.56 613 PRO A C 1
ATOM 4806 O O . PRO A 1 613 ? 17.918 -17.069 21.879 1.00 97.56 613 PRO A O 1
ATOM 4809 N N . ILE A 1 614 ? 18.389 -15.342 20.540 1.00 96.38 614 ILE A N 1
ATOM 4810 C CA . ILE A 1 614 ? 17.216 -15.567 19.672 1.00 96.38 614 ILE A CA 1
ATOM 4811 C C . ILE A 1 614 ? 17.219 -16.955 19.007 1.00 96.38 614 ILE A C 1
ATOM 4813 O O . ILE A 1 614 ? 16.175 -17.469 18.619 1.00 96.38 614 ILE A O 1
ATOM 4817 N N . ALA A 1 615 ? 18.395 -17.578 18.879 1.00 95.94 615 ALA A N 1
ATOM 4818 C CA . ALA A 1 615 ? 18.537 -18.939 18.368 1.00 95.94 615 ALA A CA 1
ATOM 4819 C C . ALA A 1 615 ? 17.932 -19.994 19.313 1.00 95.94 615 ALA A C 1
ATOM 4821 O O . ALA A 1 615 ? 17.485 -21.038 18.839 1.00 95.94 615 ALA A O 1
ATOM 4822 N N . ASP A 1 616 ? 17.876 -19.684 20.610 1.00 95.62 616 ASP A N 1
ATOM 4823 C CA . ASP A 1 616 ? 17.375 -20.555 21.674 1.00 95.62 616 ASP A CA 1
ATOM 4824 C C . ASP A 1 616 ? 15.949 -20.172 22.116 1.00 95.62 616 ASP A C 1
ATOM 4826 O O . ASP A 1 616 ? 15.385 -20.810 23.001 1.00 95.62 616 ASP A O 1
ATOM 4830 N N . HIS A 1 617 ? 15.342 -19.154 21.490 1.00 95.50 617 HIS A N 1
ATOM 4831 C CA . HIS A 1 617 ? 13.975 -18.717 21.779 1.00 95.50 617 HIS A CA 1
ATOM 4832 C C . HIS A 1 617 ? 12.971 -19.857 21.553 1.00 95.50 617 HIS A C 1
ATOM 4834 O O . HIS A 1 617 ? 13.116 -20.615 20.593 1.00 95.50 617 HIS A O 1
ATOM 4840 N N . GLU A 1 618 ? 11.930 -19.972 22.383 1.00 94.12 618 GLU A N 1
ATOM 4841 C CA . GLU A 1 618 ? 10.982 -21.100 22.354 1.00 94.12 618 GLU A CA 1
ATOM 4842 C C . GLU A 1 618 ? 10.173 -21.162 21.047 1.00 94.12 618 GLU A C 1
ATOM 4844 O O . GLU A 1 618 ? 10.024 -22.232 20.441 1.00 94.12 618 GLU A O 1
ATOM 4849 N N . SER A 1 619 ? 9.737 -20.006 20.544 1.00 94.62 619 SER A N 1
ATOM 4850 C CA . SER A 1 619 ? 9.029 -19.902 19.266 1.00 94.62 619 SER A CA 1
ATOM 4851 C C . SER A 1 619 ? 9.899 -20.147 18.037 1.00 94.62 619 SER A C 1
ATOM 4853 O O . SER A 1 619 ? 10.966 -19.559 17.835 1.00 94.62 619 SER A O 1
ATOM 4855 N N . ALA A 1 620 ? 9.378 -20.991 17.142 1.00 94.75 620 ALA A N 1
ATOM 4856 C CA . ALA A 1 620 ? 9.988 -21.267 15.849 1.00 94.75 620 ALA A CA 1
ATOM 4857 C C . ALA A 1 620 ? 9.988 -20.049 14.915 1.00 94.75 620 ALA A C 1
ATOM 4859 O O . ALA A 1 620 ? 10.894 -19.940 14.089 1.00 94.75 620 ALA A O 1
ATOM 4860 N N . PHE A 1 621 ? 8.996 -19.161 15.031 1.00 94.50 621 PHE A N 1
ATOM 4861 C CA . PHE A 1 621 ? 8.935 -17.920 14.262 1.00 94.50 621 PHE A CA 1
ATOM 4862 C C . PHE A 1 621 ? 10.103 -17.004 14.644 1.00 94.50 621 PHE A C 1
ATOM 4864 O O . PHE A 1 621 ? 10.905 -16.638 13.782 1.00 94.50 621 PHE A O 1
ATOM 4871 N N . MET A 1 622 ? 10.300 -16.760 15.943 1.00 96.00 622 MET A N 1
ATOM 4872 C CA . MET A 1 622 ? 11.399 -15.926 16.443 1.00 96.00 622 MET A CA 1
ATOM 4873 C C . MET A 1 622 ? 12.779 -16.470 16.050 1.00 96.00 622 MET A C 1
ATOM 4875 O O . MET A 1 622 ? 13.644 -15.707 15.614 1.00 96.00 622 MET A O 1
ATOM 4879 N N . ARG A 1 623 ? 12.984 -17.794 16.073 1.00 97.12 623 ARG A N 1
ATOM 4880 C CA . ARG A 1 623 ? 14.238 -18.400 15.583 1.00 97.12 623 ARG A CA 1
ATOM 4881 C C . ARG A 1 623 ? 14.494 -18.120 14.094 1.00 97.12 623 ARG A C 1
ATOM 4883 O O . ARG A 1 623 ? 15.634 -17.849 13.711 1.00 97.12 623 ARG A O 1
ATOM 4890 N N . ARG A 1 624 ? 13.460 -18.148 13.240 1.00 96.25 624 ARG A N 1
ATOM 4891 C CA . ARG A 1 624 ? 13.582 -17.813 11.801 1.00 96.25 624 ARG A CA 1
ATOM 4892 C C . ARG A 1 624 ? 13.853 -16.325 11.574 1.00 96.25 624 ARG A C 1
ATOM 4894 O O . ARG A 1 624 ? 14.651 -15.972 10.698 1.00 96.25 624 ARG A O 1
ATOM 4901 N N . ILE A 1 625 ? 13.258 -15.459 12.392 1.00 96.75 625 ILE A N 1
ATOM 4902 C CA . ILE A 1 625 ? 13.585 -14.029 12.436 1.00 96.75 625 ILE A CA 1
ATOM 4903 C C . ILE A 1 625 ? 15.068 -13.837 12.786 1.00 96.75 625 ILE A C 1
ATOM 4905 O O . ILE A 1 625 ? 15.789 -13.165 12.046 1.00 96.75 625 ILE A O 1
ATOM 4909 N N . GLY A 1 626 ? 15.563 -14.510 13.828 1.00 96.75 626 GLY A N 1
ATOM 4910 C CA . GLY A 1 626 ? 16.975 -14.490 14.217 1.00 96.75 626 GLY A CA 1
ATOM 4911 C C . GLY A 1 626 ? 17.929 -14.964 13.119 1.00 96.75 626 GLY A C 1
ATOM 4912 O O . GLY A 1 626 ? 18.959 -14.329 12.876 1.00 96.75 626 GLY A O 1
ATOM 4913 N N . ALA A 1 627 ? 17.569 -16.028 12.393 1.00 96.62 627 ALA A N 1
ATOM 4914 C CA . ALA A 1 627 ? 18.326 -16.490 11.229 1.00 96.62 627 ALA A CA 1
ATOM 4915 C C . ALA A 1 627 ? 18.395 -15.416 10.130 1.00 96.62 627 ALA A C 1
ATOM 4917 O O . ALA A 1 627 ? 19.460 -15.162 9.572 1.00 96.62 627 ALA A O 1
ATOM 4918 N N . THR A 1 628 ? 17.291 -14.710 9.881 1.00 95.62 628 THR A N 1
ATOM 4919 C CA . THR A 1 628 ? 17.254 -13.629 8.885 1.00 95.62 628 THR A CA 1
ATOM 4920 C C . THR A 1 628 ? 18.102 -12.434 9.294 1.00 95.62 628 THR A C 1
ATOM 4922 O O . THR A 1 628 ? 18.796 -11.874 8.444 1.00 95.62 628 THR A O 1
ATOM 4925 N N . VAL A 1 629 ? 18.091 -12.055 10.576 1.00 96.19 629 VAL A N 1
ATOM 4926 C CA . VAL A 1 629 ? 18.977 -11.008 11.110 1.00 96.19 629 VAL A CA 1
ATOM 4927 C C . VAL A 1 629 ? 20.438 -11.398 10.881 1.00 96.19 629 VAL A C 1
ATOM 4929 O O . VAL A 1 629 ? 21.185 -10.622 10.281 1.00 96.19 629 VAL A O 1
ATOM 4932 N N . ARG A 1 630 ? 20.827 -12.622 11.265 1.00 96.19 630 ARG A N 1
ATOM 4933 C CA . ARG A 1 630 ? 22.188 -13.144 11.070 1.00 96.19 630 ARG A CA 1
ATOM 4934 C C . ARG A 1 630 ? 22.615 -13.091 9.608 1.00 96.19 630 ARG A C 1
ATOM 4936 O O . ARG A 1 630 ? 23.612 -12.448 9.284 1.00 96.19 630 ARG A O 1
ATOM 4943 N N . GLU A 1 631 ? 21.840 -13.721 8.730 1.00 93.31 631 GLU A N 1
ATOM 4944 C CA . GLU A 1 631 ? 22.159 -13.783 7.306 1.00 93.31 631 GLU A CA 1
ATOM 4945 C C . GLU A 1 631 ? 22.228 -12.390 6.672 1.00 93.31 631 GLU A C 1
ATOM 4947 O O . GLU A 1 631 ? 23.041 -12.159 5.778 1.00 93.31 631 GLU A O 1
ATOM 4952 N N . SER A 1 632 ? 21.381 -11.454 7.108 1.00 93.31 632 SER A N 1
ATOM 4953 C CA . SER A 1 632 ? 21.385 -10.080 6.597 1.00 93.31 632 SER A CA 1
ATOM 4954 C C . SER A 1 632 ? 22.648 -9.326 7.009 1.00 93.31 632 SER A C 1
ATOM 4956 O O . SER A 1 632 ? 23.193 -8.578 6.198 1.00 93.31 632 SER A O 1
ATOM 4958 N N . ILE A 1 633 ? 23.147 -9.529 8.232 1.00 93.75 633 ILE A N 1
ATOM 4959 C CA . ILE A 1 633 ? 24.408 -8.928 8.691 1.00 93.75 633 ILE A CA 1
ATOM 4960 C C . ILE A 1 633 ? 25.587 -9.528 7.914 1.00 93.75 633 ILE A C 1
ATOM 4962 O O . ILE A 1 633 ? 26.404 -8.789 7.358 1.00 93.75 633 ILE A O 1
ATOM 4966 N N . GLU A 1 634 ? 25.633 -10.857 7.804 1.00 92.25 634 GLU A N 1
ATOM 4967 C CA . GLU A 1 634 ? 26.708 -11.594 7.127 1.00 92.25 634 GLU A CA 1
ATOM 4968 C C . GLU A 1 634 ? 26.804 -11.260 5.632 1.00 92.25 634 GLU A C 1
ATOM 4970 O O . GLU A 1 634 ? 27.902 -11.110 5.093 1.00 92.25 634 GLU A O 1
ATOM 4975 N N . ARG A 1 635 ? 25.662 -11.025 4.973 1.00 89.38 635 ARG A N 1
ATOM 4976 C CA . ARG A 1 635 ? 25.581 -10.562 3.575 1.00 89.38 635 ARG A CA 1
ATOM 4977 C C . ARG A 1 635 ? 26.021 -9.109 3.363 1.00 89.38 635 ARG A C 1
ATOM 4979 O O . ARG A 1 635 ? 26.069 -8.645 2.227 1.00 89.38 635 ARG A O 1
ATOM 4986 N N . ASN A 1 636 ? 26.330 -8.362 4.418 1.00 91.88 636 ASN A N 1
ATOM 4987 C CA . ASN A 1 636 ? 26.714 -6.953 4.337 1.00 91.88 636 ASN A CA 1
ATOM 4988 C C . ASN A 1 636 ? 28.128 -6.708 4.898 1.00 91.88 636 ASN A C 1
ATOM 4990 O O . ASN A 1 636 ? 28.389 -5.677 5.527 1.00 91.88 636 ASN A O 1
ATOM 4994 N N . ALA A 1 637 ? 29.065 -7.622 4.605 1.00 92.44 637 ALA A N 1
ATOM 4995 C CA . ALA A 1 637 ? 30.483 -7.528 4.966 1.00 92.44 637 ALA A CA 1
ATOM 4996 C C . ALA A 1 637 ? 30.734 -7.372 6.478 1.00 92.44 637 ALA A C 1
ATOM 4998 O O . ALA A 1 637 ? 31.583 -6.579 6.904 1.00 92.44 637 ALA A O 1
ATOM 4999 N N . ALA A 1 638 ? 29.976 -8.107 7.288 1.00 93.00 638 ALA A N 1
ATOM 5000 C CA . ALA A 1 638 ? 30.142 -8.160 8.732 1.00 93.00 638 ALA A CA 1
ATOM 5001 C C . ALA A 1 638 ? 30.055 -9.606 9.238 1.00 93.00 638 ALA A C 1
ATOM 5003 O O . ALA A 1 638 ? 29.496 -10.468 8.571 1.00 93.00 638 ALA A O 1
ATOM 5004 N N . THR A 1 639 ? 30.627 -9.880 10.403 1.00 93.69 639 THR A N 1
ATOM 5005 C CA . THR A 1 639 ? 30.451 -11.143 11.131 1.00 93.69 639 THR A CA 1
ATOM 5006 C C . THR A 1 639 ? 29.553 -10.911 12.336 1.00 93.69 639 THR A C 1
ATOM 5008 O O . THR A 1 639 ? 29.513 -9.803 12.867 1.00 93.69 639 THR A O 1
ATOM 5011 N N . VAL A 1 640 ? 28.830 -11.942 12.771 1.00 95.69 640 VAL A N 1
ATOM 5012 C CA . VAL A 1 640 ? 27.920 -11.867 13.921 1.00 95.69 640 VAL A CA 1
ATOM 5013 C C . VAL A 1 640 ? 28.526 -12.613 15.100 1.00 95.69 640 VAL A C 1
ATOM 5015 O O . VAL A 1 640 ? 28.785 -13.813 14.999 1.00 95.69 640 VAL A O 1
ATOM 5018 N N . SER A 1 641 ? 28.695 -11.924 16.225 1.00 95.56 641 SER A N 1
ATOM 5019 C CA . SER A 1 641 ? 29.088 -12.538 17.496 1.00 95.56 641 SER A CA 1
ATOM 5020 C C . SER A 1 641 ? 27.875 -12.965 18.317 1.00 95.56 641 SER A C 1
ATOM 5022 O O . SER A 1 641 ? 27.857 -14.081 18.828 1.00 95.56 641 SER A O 1
ATOM 5024 N N . GLU A 1 642 ? 26.842 -12.129 18.401 1.00 96.50 642 GLU A N 1
ATOM 5025 C CA . GLU A 1 642 ? 25.679 -12.383 19.255 1.00 96.50 642 GLU A CA 1
ATOM 5026 C C . GLU A 1 642 ? 24.412 -11.738 18.683 1.00 96.50 642 GLU A C 1
ATOM 5028 O O . GLU A 1 642 ? 24.480 -10.675 18.060 1.00 96.50 642 GLU A O 1
ATOM 5033 N N . ILE A 1 643 ? 23.263 -12.387 18.899 1.00 98.06 643 ILE A N 1
ATOM 5034 C CA . ILE A 1 643 ? 21.933 -11.829 18.633 1.00 98.06 643 ILE A CA 1
ATOM 5035 C C . ILE A 1 643 ? 21.027 -12.197 19.808 1.00 98.06 643 ILE A C 1
ATOM 5037 O O . ILE A 1 643 ? 20.766 -13.380 20.046 1.00 98.06 643 ILE A O 1
ATOM 5041 N N . LEU A 1 644 ? 20.546 -11.179 20.509 1.00 97.81 644 LEU A N 1
ATOM 5042 C CA . LEU A 1 644 ? 19.655 -11.278 21.656 1.00 97.81 644 LEU A CA 1
ATOM 5043 C C . LEU A 1 644 ? 18.303 -10.654 21.315 1.00 97.81 644 LEU A C 1
ATOM 5045 O O . LEU A 1 644 ? 18.233 -9.712 20.523 1.00 97.81 644 LEU A O 1
ATOM 5049 N N . VAL A 1 645 ? 17.244 -11.157 21.937 1.00 97.25 645 VAL A N 1
ATOM 5050 C CA . VAL A 1 645 ? 15.907 -10.560 21.900 1.00 97.25 645 VAL A CA 1
ATOM 5051 C C . VAL A 1 645 ? 15.349 -10.477 23.314 1.00 97.25 645 VAL A C 1
ATOM 5053 O O . VAL A 1 645 ? 15.605 -11.375 24.118 1.00 97.25 645 VAL A O 1
ATOM 5056 N N . ASP A 1 646 ? 14.647 -9.393 23.622 1.00 95.62 646 ASP A N 1
ATOM 5057 C CA . ASP A 1 646 ? 13.980 -9.188 24.909 1.00 95.62 646 ASP A CA 1
ATOM 5058 C C . ASP A 1 646 ? 12.462 -9.444 24.837 1.00 95.62 646 ASP A C 1
ATOM 5060 O O . ASP A 1 646 ? 11.900 -9.715 23.774 1.00 95.62 646 ASP A O 1
ATOM 5064 N N . GLU A 1 647 ? 11.784 -9.334 25.983 1.00 91.94 647 GLU A N 1
ATOM 5065 C CA . GLU A 1 647 ? 10.324 -9.491 26.097 1.00 91.94 647 GLU A CA 1
ATOM 5066 C C . GLU A 1 647 ? 9.529 -8.413 25.331 1.00 91.94 647 GLU A C 1
ATOM 5068 O O . GLU A 1 647 ? 8.356 -8.615 25.021 1.00 91.94 647 GLU A O 1
ATOM 5073 N N . GLN A 1 648 ? 10.145 -7.271 25.000 1.00 91.88 648 GLN A N 1
ATOM 5074 C CA . GLN A 1 648 ? 9.520 -6.185 24.230 1.00 91.88 648 GLN A CA 1
ATOM 5075 C C . GLN A 1 648 ? 9.631 -6.409 22.712 1.00 91.88 648 GLN A C 1
ATOM 5077 O O . GLN A 1 648 ? 9.147 -5.586 21.922 1.00 91.88 648 GLN A O 1
ATOM 5082 N N . GLY A 1 649 ? 10.268 -7.510 22.301 1.00 94.19 649 GLY A N 1
ATOM 5083 C CA . GLY A 1 649 ? 10.510 -7.860 20.909 1.00 94.19 649 GLY A CA 1
ATOM 5084 C C . GLY A 1 649 ? 11.679 -7.104 20.280 1.00 94.19 649 GLY A C 1
ATOM 5085 O O . GLY A 1 649 ? 11.832 -7.147 19.055 1.00 94.19 649 GLY A O 1
ATOM 5086 N N . VAL A 1 650 ? 12.483 -6.393 21.074 1.00 96.69 650 VAL A N 1
ATOM 5087 C CA . VAL A 1 650 ? 13.637 -5.639 20.588 1.00 96.69 650 VAL A CA 1
ATOM 5088 C C . VAL A 1 650 ? 14.808 -6.582 20.380 1.00 96.69 650 VAL A C 1
ATOM 5090 O O . VAL A 1 650 ? 15.228 -7.294 21.289 1.00 96.69 650 VAL A O 1
ATOM 5093 N N . ILE A 1 651 ? 15.364 -6.580 19.167 1.00 97.62 651 ILE A N 1
ATOM 5094 C CA . ILE A 1 651 ? 16.518 -7.413 18.826 1.00 97.62 651 ILE A CA 1
ATOM 5095 C C . ILE A 1 651 ? 17.783 -6.567 18.905 1.00 97.62 651 ILE A C 1
ATOM 5097 O O . ILE A 1 651 ? 17.930 -5.591 18.165 1.00 97.62 651 ILE A O 1
ATOM 5101 N N . ARG A 1 652 ? 18.736 -6.981 19.740 1.00 97.44 652 ARG A N 1
ATOM 5102 C CA . ARG A 1 652 ? 20.084 -6.408 19.808 1.00 97.44 652 ARG A CA 1
ATOM 5103 C C . ARG A 1 652 ? 21.094 -7.394 19.238 1.00 97.44 652 ARG A C 1
ATOM 5105 O O . ARG A 1 652 ? 21.067 -8.581 19.547 1.00 97.44 652 ARG A O 1
ATOM 5112 N N . TRP A 1 653 ? 22.018 -6.907 18.420 1.00 97.00 653 TRP A N 1
ATOM 5113 C CA . TRP A 1 653 ? 23.077 -7.724 17.830 1.00 97.00 653 TRP A CA 1
ATOM 5114 C C . TRP A 1 653 ? 24.449 -7.068 17.978 1.00 97.00 653 TRP A C 1
ATOM 5116 O O . TRP A 1 653 ? 24.572 -5.844 18.064 1.00 97.00 653 TRP A O 1
ATOM 5126 N N . SER A 1 654 ? 25.492 -7.896 17.994 1.00 96.94 654 SER A N 1
ATOM 5127 C CA . SER A 1 654 ? 26.893 -7.472 17.999 1.00 96.94 654 SER A CA 1
ATOM 5128 C C . SER A 1 654 ? 27.701 -8.241 16.956 1.00 96.94 654 SER A C 1
ATOM 5130 O O . SER A 1 654 ? 27.360 -9.370 16.584 1.00 96.94 654 SER A O 1
ATOM 5132 N N . GLY A 1 655 ? 28.768 -7.623 16.459 1.00 95.56 655 GLY A N 1
ATOM 5133 C CA . GLY A 1 655 ? 29.595 -8.201 15.412 1.00 95.56 655 GLY A CA 1
ATOM 5134 C C . GLY A 1 655 ? 30.819 -7.369 15.051 1.00 95.56 655 GLY A C 1
ATOM 5135 O O . GLY A 1 655 ? 31.135 -6.368 15.698 1.00 95.56 655 GLY A O 1
ATOM 5136 N N . GLU A 1 656 ? 31.496 -7.753 13.970 1.00 94.75 656 GLU A N 1
ATOM 5137 C CA . GLU A 1 656 ? 32.616 -6.992 13.415 1.00 94.75 656 GLU A CA 1
ATOM 5138 C C . GLU A 1 656 ? 32.380 -6.643 11.944 1.00 94.75 656 GLU A C 1
ATOM 5140 O O . GLU A 1 656 ? 32.140 -7.510 11.107 1.00 94.75 656 GLU A O 1
ATOM 5145 N N . LYS A 1 657 ? 32.507 -5.358 11.598 1.00 92.44 657 LYS A N 1
ATOM 5146 C CA . LYS A 1 657 ? 32.543 -4.887 10.207 1.00 92.44 657 LYS A CA 1
ATOM 5147 C C . LYS A 1 657 ? 33.910 -5.135 9.598 1.00 92.44 657 LYS A C 1
ATOM 5149 O O . LYS A 1 657 ? 34.920 -4.687 10.144 1.00 92.44 657 LYS A O 1
ATOM 5154 N N . LEU A 1 658 ? 33.943 -5.745 8.419 1.00 93.62 658 LEU A N 1
ATOM 5155 C CA . LEU A 1 658 ? 35.188 -5.989 7.707 1.00 93.62 658 LEU A CA 1
ATOM 5156 C C . LEU A 1 658 ? 35.658 -4.726 6.974 1.00 93.62 658 LEU A C 1
ATOM 5158 O O . LEU A 1 658 ? 34.934 -4.144 6.162 1.00 93.62 658 LEU A O 1
ATOM 5162 N N . ARG A 1 659 ? 36.890 -4.293 7.245 1.00 92.56 659 ARG A N 1
ATOM 5163 C CA . ARG A 1 659 ? 37.536 -3.180 6.538 1.00 92.56 659 ARG A CA 1
ATOM 5164 C C . ARG A 1 659 ? 38.350 -3.664 5.347 1.00 92.56 659 ARG A C 1
ATOM 5166 O O . ARG A 1 659 ? 38.748 -4.821 5.267 1.00 92.56 659 ARG A O 1
ATOM 5173 N N . ARG A 1 660 ? 38.710 -2.728 4.463 1.00 91.50 660 ARG A N 1
ATOM 5174 C CA . ARG A 1 660 ? 39.566 -3.005 3.294 1.00 91.50 660 ARG A CA 1
ATOM 5175 C C . ARG A 1 660 ? 40.921 -3.637 3.643 1.00 91.50 660 ARG A C 1
ATOM 5177 O O . ARG A 1 660 ? 41.474 -4.358 2.826 1.00 91.50 660 ARG A O 1
ATOM 5184 N N . ASP A 1 661 ? 41.480 -3.356 4.819 1.00 89.12 661 ASP A N 1
ATOM 5185 C CA . ASP A 1 661 ? 42.754 -3.941 5.262 1.00 89.12 661 ASP A CA 1
ATOM 5186 C C . ASP A 1 661 ? 42.604 -5.330 5.906 1.00 89.12 661 ASP A C 1
ATOM 5188 O O . ASP A 1 661 ? 43.560 -5.837 6.488 1.00 89.12 661 ASP A O 1
ATOM 5192 N N . GLY A 1 662 ? 41.409 -5.927 5.834 1.00 86.62 662 GLY A N 1
ATOM 5193 C CA . GLY A 1 662 ? 41.100 -7.241 6.395 1.00 86.62 662 GLY A CA 1
ATOM 5194 C C . GLY A 1 662 ? 40.838 -7.241 7.901 1.00 86.62 662 GLY A C 1
ATOM 5195 O O . GLY A 1 662 ? 40.542 -8.293 8.456 1.00 86.62 662 GLY A O 1
ATOM 5196 N N . LYS A 1 663 ? 40.928 -6.090 8.579 1.00 90.50 663 LYS A N 1
ATOM 5197 C CA . LYS A 1 663 ? 40.649 -5.992 10.019 1.00 90.50 663 LYS A CA 1
ATOM 5198 C C . LYS A 1 663 ? 39.156 -5.813 10.286 1.00 90.50 663 LYS A C 1
ATOM 5200 O O . LYS A 1 663 ? 38.495 -5.048 9.581 1.00 90.50 663 LYS A O 1
ATOM 5205 N N . GLY A 1 664 ? 38.663 -6.459 11.339 1.00 90.12 664 GLY A N 1
ATOM 5206 C CA . GLY A 1 664 ? 37.343 -6.210 11.910 1.00 90.12 664 GLY A CA 1
ATOM 5207 C C . GLY A 1 664 ? 37.303 -4.898 12.698 1.00 90.12 664 GLY A C 1
ATOM 5208 O O . GLY A 1 664 ? 38.293 -4.489 13.307 1.00 90.12 664 GLY A O 1
ATOM 5209 N N . THR A 1 665 ? 36.173 -4.196 12.655 1.00 92.12 665 THR A N 1
ATOM 5210 C CA . THR A 1 665 ? 35.850 -3.094 13.573 1.00 92.12 665 THR A CA 1
ATOM 5211 C C . THR A 1 665 ? 34.567 -3.451 14.313 1.00 92.12 665 THR A C 1
ATOM 5213 O O . THR A 1 665 ? 33.574 -3.716 13.631 1.00 92.12 665 THR A O 1
ATOM 5216 N N . PRO A 1 666 ? 34.564 -3.456 15.658 1.00 94.69 666 PRO A N 1
ATOM 5217 C CA . PRO A 1 666 ? 33.374 -3.786 16.429 1.00 94.69 666 PRO A CA 1
ATOM 5218 C C . PRO A 1 666 ? 32.189 -2.902 16.053 1.00 94.69 666 PRO A C 1
ATOM 5220 O O . PRO A 1 666 ? 32.337 -1.692 15.847 1.00 94.69 666 PRO A O 1
ATOM 5223 N N . ILE A 1 667 ? 31.020 -3.520 15.973 1.00 94.56 667 ILE A N 1
ATOM 5224 C CA . ILE A 1 667 ? 29.744 -2.841 15.822 1.00 94.56 667 ILE A CA 1
ATOM 5225 C C . ILE A 1 667 ? 28.667 -3.553 16.634 1.00 94.56 667 ILE A C 1
ATOM 5227 O O . ILE A 1 667 ? 28.649 -4.779 16.727 1.00 94.56 667 ILE A O 1
ATOM 5231 N N . SER A 1 668 ? 27.734 -2.776 17.161 1.00 95.25 668 SER A N 1
ATOM 5232 C CA . SER A 1 668 ? 26.448 -3.261 17.640 1.00 95.25 668 SER A CA 1
ATOM 5233 C C . SER A 1 668 ? 25.297 -2.526 16.960 1.00 95.25 668 SER A C 1
ATOM 5235 O O . SER A 1 668 ? 25.463 -1.450 16.369 1.00 95.25 668 SER A O 1
ATOM 5237 N N . GLY A 1 669 ? 24.110 -3.112 17.034 1.00 94.56 669 GLY A N 1
ATOM 5238 C CA . GLY A 1 669 ? 22.901 -2.426 16.626 1.00 94.56 669 GLY A CA 1
ATOM 5239 C C . GLY A 1 669 ? 21.637 -3.011 17.225 1.00 94.56 669 GLY A C 1
ATOM 5240 O O . GLY A 1 669 ? 21.643 -4.106 17.788 1.00 94.56 669 GLY A O 1
ATOM 5241 N N . GLU A 1 670 ? 20.559 -2.252 17.082 1.00 95.38 670 GLU A N 1
ATOM 5242 C CA . GLU A 1 670 ? 19.215 -2.630 17.513 1.00 95.38 670 GLU A CA 1
ATOM 5243 C C . GLU A 1 670 ? 18.249 -2.577 16.334 1.00 95.38 670 GLU A C 1
ATOM 5245 O O . GLU A 1 670 ? 18.325 -1.679 15.489 1.00 95.38 670 GLU A O 1
ATOM 5250 N N . ILE A 1 671 ? 17.337 -3.541 16.262 1.00 94.19 671 ILE A N 1
ATOM 5251 C CA . ILE A 1 671 ? 16.320 -3.598 15.218 1.00 94.19 671 ILE A CA 1
ATOM 5252 C C . ILE A 1 671 ? 14.981 -4.091 15.767 1.00 94.19 671 ILE A C 1
ATOM 5254 O O . ILE A 1 671 ? 14.862 -5.211 16.255 1.00 94.19 671 ILE A O 1
ATOM 5258 N N . GLY A 1 672 ? 13.967 -3.245 15.578 1.00 85.69 672 GLY A N 1
ATOM 5259 C CA . GLY A 1 672 ? 12.555 -3.606 15.640 1.00 85.69 672 GLY A CA 1
ATOM 5260 C C . GLY A 1 672 ? 11.920 -3.765 17.007 1.00 85.69 672 GLY A C 1
ATOM 5261 O O . GLY A 1 672 ? 12.618 -3.871 17.998 1.00 85.69 672 GLY A O 1
ATOM 5262 N N . GLN A 1 673 ? 10.587 -3.857 16.986 1.00 93.31 673 GLN A N 1
ATOM 5263 C CA . GLN A 1 673 ? 9.825 -4.708 17.894 1.00 93.31 673 GLN A CA 1
ATOM 5264 C C . GLN A 1 673 ? 9.187 -5.828 17.060 1.00 93.31 673 GLN A C 1
ATOM 5266 O O . GLN A 1 673 ? 8.378 -5.564 16.159 1.00 93.31 673 GLN A O 1
ATOM 5271 N N . VAL A 1 674 ? 9.582 -7.073 17.312 1.00 96.00 674 VAL A N 1
ATOM 5272 C CA . VAL A 1 674 ? 9.002 -8.283 16.718 1.00 96.00 674 VAL A CA 1
ATOM 5273 C C . VAL A 1 674 ? 8.173 -8.976 17.784 1.00 96.00 674 VAL A C 1
ATOM 5275 O O . VAL A 1 674 ? 8.699 -9.353 18.824 1.00 96.00 674 VAL A O 1
ATOM 5278 N N . PHE A 1 675 ? 6.887 -9.149 17.514 1.00 94.94 675 PHE A N 1
ATOM 5279 C CA . PHE A 1 675 ? 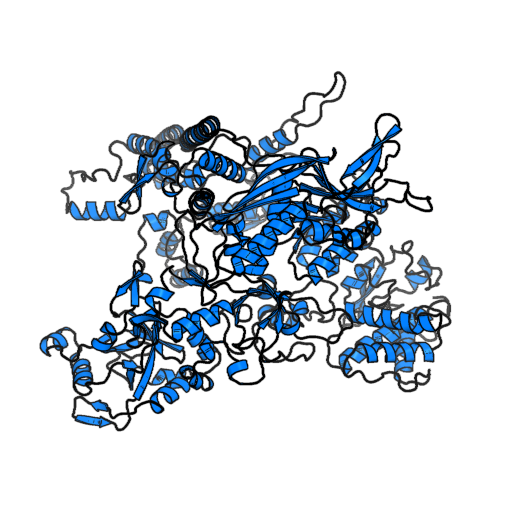5.976 -9.831 18.418 1.00 94.94 675 PHE A CA 1
ATOM 5280 C C . PHE A 1 675 ? 5.709 -11.234 17.890 1.00 94.94 675 PHE A C 1
ATOM 5282 O O . PHE A 1 675 ? 5.592 -11.449 16.682 1.00 94.94 675 PHE A O 1
ATOM 5289 N N . ASP A 1 676 ? 5.658 -12.192 18.803 1.00 93.94 676 ASP A N 1
ATOM 5290 C CA . ASP A 1 676 ? 5.451 -13.585 18.444 1.00 93.94 676 ASP A CA 1
ATOM 5291 C C . ASP A 1 676 ? 4.038 -13.830 17.905 1.00 93.94 676 ASP A C 1
ATOM 5293 O O . ASP A 1 676 ? 3.117 -13.039 18.131 1.00 93.94 676 ASP A O 1
ATOM 5297 N N . VAL A 1 677 ? 3.880 -14.942 17.193 1.00 92.06 677 VAL A N 1
ATOM 5298 C CA . VAL A 1 677 ? 2.583 -15.379 16.676 1.00 92.06 677 VAL A CA 1
ATOM 5299 C C . VAL A 1 677 ? 1.965 -16.354 17.674 1.00 92.06 677 VAL A C 1
ATOM 5301 O O . VAL A 1 677 ? 2.557 -17.391 17.979 1.00 92.06 677 VAL A O 1
ATOM 5304 N N . GLY A 1 678 ? 0.785 -16.005 18.178 1.00 91.06 678 GLY A N 1
ATOM 5305 C CA . GLY A 1 678 ? 0.009 -16.812 19.112 1.00 91.06 678 GLY A CA 1
ATOM 5306 C C . GLY A 1 678 ? -0.652 -18.033 18.467 1.00 91.06 678 GLY A C 1
ATOM 5307 O O . GLY A 1 678 ? -0.465 -18.335 17.285 1.00 91.06 678 GLY A O 1
ATOM 5308 N N . GLU A 1 679 ? -1.425 -18.768 19.266 1.00 86.56 679 GLU A N 1
ATOM 5309 C CA . GLU A 1 679 ? -1.996 -20.070 18.888 1.00 86.56 679 GLU A CA 1
ATOM 5310 C C . GLU A 1 679 ? -2.975 -19.972 17.706 1.00 86.56 679 GLU A C 1
ATOM 5312 O O . GLU A 1 679 ? -3.029 -20.872 16.863 1.00 86.56 679 GLU A O 1
ATOM 5317 N N . TYR A 1 680 ? -3.709 -18.865 17.602 1.00 86.62 680 TYR A N 1
ATOM 5318 C CA . TYR A 1 680 ? -4.728 -18.629 16.579 1.00 86.62 680 TYR A CA 1
ATOM 5319 C C . TYR A 1 680 ? -4.214 -17.748 15.429 1.00 86.62 680 TYR A C 1
ATOM 5321 O O . TYR A 1 680 ? -4.993 -17.332 14.566 1.00 86.62 680 TYR A O 1
ATOM 5329 N N . GLY A 1 681 ? -2.900 -17.508 15.370 1.00 87.62 681 GLY A N 1
ATOM 5330 C CA . GLY A 1 681 ? -2.256 -16.667 14.360 1.00 87.62 681 GLY A CA 1
ATOM 5331 C C . GLY A 1 681 ? -2.255 -15.174 14.696 1.00 87.62 681 GLY A C 1
ATOM 5332 O O . GLY A 1 681 ? -1.845 -14.370 13.861 1.00 87.62 681 GLY A O 1
ATOM 5333 N N . GLU A 1 682 ? -2.718 -14.797 15.884 1.00 92.94 682 GLU A N 1
ATOM 5334 C CA . GLU A 1 682 ? -2.736 -13.438 16.407 1.00 92.94 682 GLU A CA 1
ATOM 5335 C C . GLU A 1 682 ? -1.354 -12.949 16.845 1.00 92.94 682 GLU A C 1
ATOM 5337 O O . GLU A 1 682 ? -0.440 -13.723 17.113 1.00 92.94 682 GLU A O 1
ATOM 5342 N N . ILE A 1 683 ? -1.217 -11.633 16.949 1.00 94.25 683 ILE A N 1
ATOM 5343 C CA . ILE A 1 683 ? -0.029 -10.949 17.440 1.00 94.25 683 ILE A CA 1
ATOM 5344 C C . ILE A 1 683 ? -0.484 -9.916 18.463 1.00 94.25 683 ILE A C 1
ATOM 5346 O O . ILE A 1 683 ? -1.255 -9.020 18.124 1.00 94.25 683 ILE A O 1
ATOM 5350 N N . THR A 1 684 ? 0.024 -9.980 19.687 1.00 94.00 684 THR A N 1
ATOM 5351 C CA . THR A 1 684 ? -0.261 -8.960 20.704 1.00 94.00 684 THR A CA 1
ATOM 5352 C C . THR A 1 684 ? 0.864 -7.940 20.721 1.00 94.00 684 THR A C 1
ATOM 5354 O O . THR A 1 684 ? 2.001 -8.262 21.061 1.00 94.00 684 THR A O 1
ATOM 5357 N N . THR A 1 685 ? 0.566 -6.702 20.328 1.00 92.62 685 THR A N 1
ATOM 5358 C CA . THR A 1 685 ? 1.575 -5.641 20.310 1.00 92.62 685 THR A CA 1
ATOM 5359 C C . THR A 1 685 ? 1.829 -5.103 21.715 1.00 92.62 685 THR A C 1
ATOM 5361 O O . THR A 1 685 ? 0.893 -4.916 22.488 1.00 92.62 685 THR A O 1
ATOM 5364 N N . ALA A 1 686 ? 3.088 -4.791 22.012 1.00 92.06 686 ALA A N 1
ATOM 5365 C CA . ALA A 1 686 ? 3.535 -4.142 23.245 1.00 92.06 686 ALA A CA 1
ATOM 5366 C C . ALA A 1 686 ? 4.361 -2.885 22.912 1.00 92.06 686 ALA A C 1
ATOM 5368 O O . ALA A 1 686 ? 5.556 -2.785 23.192 1.00 92.06 686 ALA A O 1
ATOM 5369 N N . PHE A 1 687 ? 3.736 -1.940 22.216 1.00 92.12 687 PHE A N 1
ATOM 5370 C CA . PHE A 1 687 ? 4.329 -0.660 21.864 1.00 92.12 687 PHE A CA 1
ATOM 5371 C C . PHE A 1 687 ? 4.518 0.238 23.091 1.00 92.12 687 PHE A C 1
ATOM 5373 O O . PHE A 1 687 ? 3.695 0.271 24.008 1.00 92.12 687 PHE A O 1
ATOM 5380 N N . ALA A 1 688 ? 5.594 1.024 23.076 1.00 90.69 688 ALA A N 1
ATOM 5381 C CA . ALA A 1 688 ? 5.950 1.927 24.168 1.00 90.69 688 ALA A CA 1
ATOM 5382 C C . ALA A 1 688 ? 4.937 3.069 24.398 1.00 90.69 688 ALA A C 1
ATOM 5384 O O . ALA A 1 688 ? 4.891 3.620 25.496 1.00 90.69 688 ALA A O 1
ATOM 5385 N N . SER A 1 689 ? 4.116 3.427 23.405 1.00 87.44 689 SER A N 1
ATOM 5386 C CA . SER A 1 689 ? 3.012 4.380 23.588 1.00 87.44 689 SER A CA 1
ATOM 5387 C C . SER A 1 689 ? 1.834 3.842 24.400 1.00 87.44 689 SER A C 1
ATOM 5389 O O . SER A 1 689 ? 1.017 4.642 24.854 1.00 87.44 689 SER A O 1
ATOM 5391 N N . GLY A 1 690 ? 1.721 2.520 24.560 1.00 86.25 690 GLY A N 1
ATOM 5392 C CA . GLY A 1 690 ? 0.552 1.873 25.150 1.00 86.25 690 GLY A CA 1
ATOM 5393 C C . GLY A 1 690 ? -0.621 1.664 24.185 1.00 86.25 690 GLY A C 1
ATOM 5394 O O . GLY A 1 690 ? -1.618 1.082 24.606 1.00 86.25 690 GLY A O 1
ATOM 5395 N N . ASP A 1 691 ? -0.514 2.064 22.905 1.00 86.50 691 ASP A N 1
ATOM 5396 C CA . ASP A 1 691 ? -1.513 1.781 21.851 1.00 86.50 691 ASP A CA 1
ATOM 5397 C C . ASP A 1 691 ? -1.443 0.308 21.402 1.00 86.50 691 ASP A C 1
ATOM 5399 O O . ASP A 1 691 ? -1.137 -0.034 20.255 1.00 86.50 691 ASP A O 1
ATOM 5403 N N . ASN A 1 692 ? -1.655 -0.579 22.370 1.00 91.00 692 ASN A N 1
ATOM 5404 C CA . ASN A 1 692 ? -1.519 -2.014 22.236 1.00 91.00 692 ASN A CA 1
ATOM 5405 C C . ASN A 1 692 ? -2.816 -2.639 21.741 1.00 91.00 692 ASN A C 1
ATOM 5407 O O . ASN A 1 692 ? -3.910 -2.290 22.183 1.00 91.00 692 ASN A O 1
ATOM 5411 N N . ALA A 1 693 ? -2.687 -3.605 20.842 1.00 91.81 693 ALA A N 1
ATOM 5412 C CA . ALA A 1 693 ? -3.811 -4.352 20.317 1.00 91.81 693 ALA A CA 1
ATOM 5413 C C . ALA A 1 693 ? -3.411 -5.805 20.082 1.00 91.81 693 ALA A C 1
ATOM 5415 O O . ALA A 1 693 ? -2.261 -6.109 19.756 1.00 91.81 693 ALA A O 1
ATOM 5416 N N . LEU A 1 694 ? -4.399 -6.687 20.181 1.00 93.81 694 LEU A N 1
ATOM 5417 C CA . LEU A 1 694 ? -4.327 -7.997 19.561 1.00 93.81 694 LEU A CA 1
ATOM 5418 C C . LEU A 1 694 ? -4.644 -7.810 18.077 1.00 93.81 694 LEU A C 1
ATOM 5420 O O . LEU A 1 694 ? -5.708 -7.319 17.706 1.00 93.81 694 LEU A 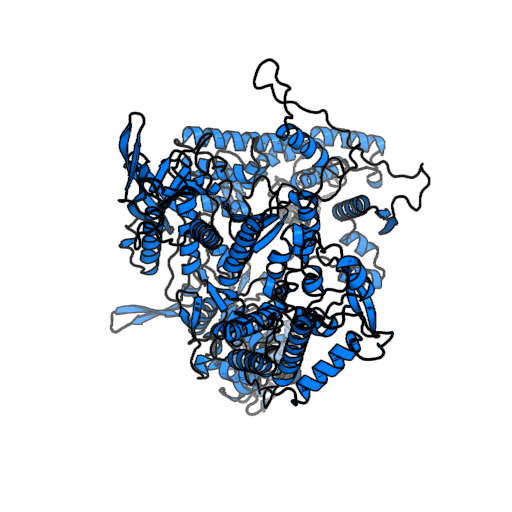O 1
ATOM 5424 N N . VAL A 1 695 ? -3.699 -8.146 17.213 1.00 94.19 695 VAL A N 1
ATOM 5425 C CA . VAL A 1 695 ? -3.813 -8.000 15.766 1.00 94.19 695 VAL A CA 1
ATOM 5426 C C . VAL A 1 695 ? -3.844 -9.379 15.146 1.00 94.19 695 VAL A C 1
ATOM 5428 O O . VAL A 1 695 ? -2.904 -10.146 15.316 1.00 94.19 695 VAL A O 1
ATOM 5431 N N . VAL A 1 696 ? -4.876 -9.674 14.363 1.00 94.06 696 VAL A N 1
ATOM 5432 C CA . VAL A 1 696 ? -4.875 -10.866 13.512 1.00 94.06 696 VAL A CA 1
ATOM 5433 C C . VAL A 1 696 ? -4.413 -10.452 12.113 1.00 94.06 696 VAL A C 1
ATOM 5435 O O . VAL A 1 696 ? -5.167 -9.776 11.400 1.00 94.06 696 VAL A O 1
ATOM 5438 N N . PRO A 1 697 ? -3.159 -10.753 11.725 1.00 92.50 697 PRO A N 1
ATOM 5439 C CA . PRO A 1 697 ? -2.589 -10.320 10.458 1.00 92.50 697 PRO A CA 1
ATOM 5440 C C . PRO A 1 697 ? -3.272 -11.019 9.279 1.00 92.50 697 PRO A C 1
ATOM 5442 O O . PRO A 1 697 ? -3.476 -12.229 9.293 1.00 92.50 697 PRO A O 1
ATOM 5445 N N . GLY A 1 698 ? -3.579 -10.250 8.235 1.00 92.50 698 GLY A N 1
ATOM 5446 C CA . GLY A 1 698 ? -3.995 -10.793 6.945 1.00 92.50 698 GLY A CA 1
ATOM 5447 C C . GLY A 1 698 ? -2.842 -10.801 5.940 1.00 92.50 698 GLY A C 1
ATOM 5448 O O . GLY A 1 698 ? -1.667 -10.673 6.291 1.00 92.50 698 GLY A O 1
ATOM 5449 N N . TYR A 1 699 ? -3.201 -10.893 4.662 1.00 92.56 699 TYR A N 1
ATOM 5450 C CA . TYR A 1 699 ? -2.275 -10.843 3.538 1.00 92.56 699 TYR A CA 1
ATOM 5451 C C . TYR A 1 699 ? -2.515 -9.629 2.640 1.00 92.56 699 TYR A C 1
ATOM 5453 O O . TYR A 1 699 ? -3.652 -9.301 2.276 1.00 92.56 699 TYR A O 1
ATOM 5461 N N . GLU A 1 700 ? -1.423 -9.024 2.182 1.00 91.06 700 GLU A N 1
ATOM 5462 C CA . GLU A 1 700 ? -1.428 -8.159 1.007 1.00 91.06 700 GLU A CA 1
ATOM 5463 C C . GLU A 1 700 ? -1.358 -9.011 -0.266 1.00 91.06 700 GLU A C 1
ATOM 5465 O O . GLU A 1 700 ? -0.491 -9.878 -0.398 1.00 91.06 700 GLU A O 1
ATOM 5470 N N . ALA A 1 701 ? -2.271 -8.760 -1.209 1.00 92.06 701 ALA A N 1
ATOM 5471 C CA . ALA A 1 701 ? -2.304 -9.433 -2.501 1.00 92.06 701 ALA A CA 1
ATOM 5472 C C . ALA A 1 701 ? -1.723 -8.572 -3.622 1.00 92.06 701 ALA A C 1
ATOM 5474 O O . ALA A 1 701 ? -2.127 -7.426 -3.848 1.00 92.06 701 ALA A O 1
ATOM 5475 N N . THR A 1 702 ? -0.853 -9.200 -4.403 1.00 89.19 702 THR A N 1
ATOM 5476 C CA . THR A 1 702 ? -0.351 -8.696 -5.683 1.00 89.19 702 THR A CA 1
ATOM 5477 C C . THR A 1 702 ? -0.766 -9.649 -6.799 1.00 89.19 702 THR A C 1
ATOM 5479 O O . THR A 1 702 ? -0.962 -10.839 -6.561 1.00 89.19 702 THR A O 1
ATOM 5482 N N . ILE A 1 703 ? -0.941 -9.132 -8.016 1.00 88.94 703 ILE A N 1
ATOM 5483 C CA . ILE A 1 703 ? -1.327 -9.933 -9.183 1.00 88.94 703 ILE A CA 1
ATOM 5484 C C . ILE A 1 703 ? -0.154 -9.922 -10.153 1.00 88.94 703 ILE A C 1
ATOM 5486 O O . ILE A 1 703 ? 0.237 -8.858 -10.635 1.00 88.94 703 ILE A O 1
ATOM 5490 N N . MET A 1 704 ? 0.395 -11.098 -10.448 1.00 86.38 704 MET A N 1
ATOM 5491 C CA . MET A 1 704 ? 1.417 -11.237 -11.481 1.00 86.38 704 MET A CA 1
ATOM 5492 C C . MET A 1 704 ? 0.812 -10.957 -12.858 1.00 86.38 704 MET A C 1
ATOM 5494 O O . MET A 1 704 ? -0.300 -11.395 -13.163 1.00 86.38 704 MET A O 1
ATOM 5498 N N . ALA A 1 705 ? 1.542 -10.238 -13.710 1.00 81.00 705 ALA A N 1
ATOM 5499 C CA . ALA A 1 705 ? 1.139 -10.053 -15.099 1.00 81.00 705 ALA A CA 1
ATOM 5500 C C . ALA A 1 705 ? 1.084 -11.404 -15.834 1.00 81.00 705 ALA A C 1
ATOM 5502 O O . ALA A 1 705 ? 1.873 -12.303 -15.552 1.00 81.00 705 ALA A O 1
ATOM 5503 N N . GLN A 1 706 ? 0.152 -11.543 -16.779 1.00 78.88 706 GLN A N 1
ATOM 5504 C CA . GLN A 1 706 ? 0.121 -12.701 -17.670 1.00 78.88 706 GLN A CA 1
ATOM 5505 C C . GLN A 1 706 ? 1.387 -12.699 -18.535 1.00 78.88 706 GLN A C 1
ATOM 5507 O O . GLN A 1 706 ? 1.681 -11.698 -19.193 1.00 78.88 706 GLN A O 1
ATOM 5512 N N . THR A 1 707 ? 2.115 -13.814 -18.566 1.00 79.56 707 THR A N 1
ATOM 5513 C CA . THR A 1 707 ? 3.252 -13.971 -19.477 1.00 79.56 707 THR A CA 1
ATOM 5514 C C . THR A 1 707 ? 2.742 -13.975 -20.922 1.00 79.56 707 THR A C 1
ATOM 5516 O O . THR A 1 707 ? 1.869 -14.786 -21.260 1.00 79.56 707 THR A O 1
ATOM 5519 N N . PRO A 1 708 ? 3.264 -13.110 -21.810 1.00 73.06 708 PRO A N 1
ATOM 5520 C CA . PRO A 1 708 ? 2.858 -13.109 -23.209 1.00 73.06 708 PRO A CA 1
ATOM 5521 C C . PRO A 1 708 ? 3.105 -14.469 -23.878 1.00 73.06 708 PRO A C 1
ATOM 5523 O O . PRO A 1 708 ? 4.219 -14.988 -23.869 1.00 73.06 708 PRO A O 1
ATOM 5526 N N . GLY A 1 709 ? 2.066 -15.037 -24.495 1.00 67.31 709 GLY A N 1
ATOM 5527 C CA . GLY A 1 709 ? 2.154 -16.320 -25.202 1.00 67.31 709 GLY A CA 1
ATOM 5528 C C . GLY A 1 709 ? 2.023 -17.564 -24.316 1.00 67.31 709 GLY A C 1
ATOM 5529 O O . GLY A 1 709 ? 2.243 -18.671 -24.803 1.00 67.31 709 GLY A O 1
ATOM 5530 N N . GLU A 1 710 ? 1.680 -17.421 -23.040 1.00 76.31 710 GLU A N 1
ATOM 5531 C CA . GLU A 1 710 ? 1.188 -18.537 -22.223 1.00 76.31 710 GLU A CA 1
ATOM 5532 C C . GLU A 1 710 ? -0.343 -18.572 -22.240 1.00 76.31 710 GLU A C 1
ATOM 5534 O O . GLU A 1 710 ? -0.990 -17.554 -22.503 1.00 76.31 710 GLU A O 1
ATOM 5539 N N . VAL A 1 711 ? -0.924 -19.745 -21.964 1.00 76.25 711 VAL A N 1
ATOM 5540 C CA . VAL A 1 711 ? -2.378 -19.890 -21.813 1.00 76.25 711 VAL A CA 1
ATOM 5541 C C . VAL A 1 711 ? -2.853 -18.939 -20.701 1.00 76.25 711 VAL A C 1
ATOM 5543 O O . VAL A 1 711 ? -2.194 -18.871 -19.656 1.00 76.25 711 VAL A O 1
ATOM 5546 N N . PRO A 1 712 ? -3.949 -18.181 -20.906 1.00 78.25 712 PRO A N 1
ATOM 5547 C CA . PRO A 1 712 ? -4.489 -17.303 -19.876 1.00 78.25 712 PRO A CA 1
ATOM 5548 C C . PRO A 1 712 ? -4.771 -18.071 -18.581 1.00 78.25 712 PRO A C 1
ATOM 5550 O O . PRO A 1 712 ? -5.476 -19.077 -18.595 1.00 78.25 712 PRO A O 1
ATOM 5553 N N . SER A 1 713 ? -4.213 -17.587 -17.471 1.00 87.06 713 SER A N 1
ATOM 5554 C CA . SER A 1 713 ? -4.472 -18.117 -16.126 1.00 87.06 713 SER A CA 1
ATOM 5555 C C . SER A 1 713 ? -5.384 -17.177 -15.347 1.00 87.06 713 SER A C 1
ATOM 5557 O O . SER A 1 713 ? -5.395 -15.956 -15.570 1.00 87.06 713 SER A O 1
ATOM 5559 N N . SER A 1 714 ? -6.147 -17.748 -14.416 1.00 90.31 714 SER A N 1
ATOM 5560 C CA . SER A 1 714 ? -7.083 -16.989 -13.587 1.00 90.31 714 SER A CA 1
ATOM 5561 C C . SER A 1 714 ? -6.359 -15.938 -12.735 1.00 90.31 714 SER A C 1
ATOM 5563 O O . SER A 1 714 ? -5.149 -16.003 -12.489 1.00 90.31 714 SER A O 1
ATOM 5565 N N . VAL A 1 715 ? -7.102 -14.929 -12.271 1.00 92.25 715 VAL A N 1
ATOM 5566 C CA . VAL A 1 715 ? -6.550 -13.914 -11.358 1.00 92.25 715 VAL A CA 1
ATOM 5567 C C . VAL A 1 715 ? -6.077 -14.575 -10.063 1.00 92.25 715 VAL A C 1
ATOM 5569 O O . VAL A 1 715 ? -5.020 -14.227 -9.538 1.00 92.25 715 VAL A O 1
ATOM 5572 N N . GLU A 1 716 ? -6.828 -15.560 -9.584 1.00 93.25 716 GLU A N 1
ATOM 5573 C CA . GLU A 1 716 ? -6.551 -16.355 -8.396 1.00 93.25 716 GLU A CA 1
ATOM 5574 C C . GLU A 1 716 ? -5.203 -17.092 -8.496 1.00 93.25 716 GLU A C 1
ATOM 5576 O O . GLU A 1 716 ? -4.373 -16.977 -7.595 1.00 93.25 716 GLU A O 1
ATOM 5581 N N . GLU A 1 717 ? -4.919 -17.761 -9.617 1.00 92.19 717 GLU A N 1
ATOM 5582 C CA . GLU A 1 717 ? -3.642 -18.460 -9.850 1.00 92.19 717 GLU A CA 1
ATOM 5583 C C . GLU A 1 717 ? -2.436 -17.512 -9.917 1.00 92.19 717 GLU A C 1
ATOM 5585 O O . GLU A 1 717 ? -1.329 -17.838 -9.462 1.00 92.19 717 GLU A O 1
ATOM 5590 N N . ARG A 1 718 ? -2.643 -16.315 -10.474 1.00 91.50 718 ARG A N 1
ATOM 5591 C CA . ARG A 1 718 ? -1.618 -15.266 -10.587 1.00 91.50 718 ARG A CA 1
ATOM 5592 C C . ARG A 1 718 ? -1.475 -14.422 -9.322 1.00 91.50 718 ARG A C 1
ATOM 5594 O O . ARG A 1 718 ? -0.566 -13.593 -9.252 1.00 91.50 718 ARG A O 1
ATOM 5601 N N . THR A 1 719 ? -2.331 -14.624 -8.323 1.00 93.12 719 THR A N 1
ATOM 5602 C CA . THR A 1 719 ? -2.263 -13.890 -7.060 1.00 93.12 719 THR A CA 1
ATOM 5603 C C . THR A 1 719 ? -1.093 -14.384 -6.209 1.00 93.12 719 THR A C 1
ATOM 5605 O O . THR A 1 719 ? -0.833 -15.587 -6.099 1.00 93.12 719 THR A O 1
ATOM 5608 N N . ARG A 1 720 ? -0.354 -13.440 -5.622 1.00 92.06 720 ARG A N 1
ATOM 5609 C CA . ARG A 1 720 ? 0.728 -13.682 -4.661 1.00 92.06 720 ARG A CA 1
ATOM 5610 C C . ARG A 1 720 ? 0.454 -12.923 -3.375 1.00 92.06 720 ARG A C 1
ATOM 5612 O O . ARG A 1 720 ? 0.164 -11.725 -3.418 1.00 92.06 720 ARG A O 1
ATOM 5619 N N . LEU A 1 721 ? 0.541 -13.635 -2.258 1.00 92.25 721 LEU A N 1
ATOM 5620 C CA . LEU A 1 721 ? 0.216 -13.151 -0.925 1.00 92.25 721 LEU A CA 1
ATOM 5621 C C . LEU A 1 721 ? 1.476 -12.898 -0.097 1.00 92.25 721 LEU A C 1
ATOM 5623 O O . LEU A 1 721 ? 2.390 -13.720 -0.089 1.00 92.25 721 LEU A O 1
ATOM 5627 N N . ARG A 1 722 ? 1.498 -11.781 0.631 1.00 90.31 722 ARG A N 1
ATOM 5628 C CA . ARG A 1 722 ? 2.540 -11.446 1.614 1.00 90.31 722 ARG A CA 1
ATOM 5629 C C . ARG A 1 722 ? 1.884 -11.201 2.967 1.00 90.31 722 ARG A C 1
ATOM 5631 O O . ARG A 1 722 ? 1.011 -10.341 3.065 1.00 90.31 722 ARG A O 1
ATOM 5638 N N . GLY A 1 723 ? 2.249 -11.997 3.969 1.00 91.56 723 GLY A N 1
ATOM 5639 C CA . GLY A 1 723 ? 1.737 -11.897 5.337 1.00 91.56 723 GLY A CA 1
ATOM 5640 C C . GLY A 1 723 ? 2.774 -11.307 6.292 1.00 91.56 723 GLY A C 1
ATOM 5641 O O . GLY A 1 723 ? 3.818 -10.807 5.867 1.00 91.56 723 GLY A O 1
ATOM 5642 N N . TYR A 1 724 ? 2.493 -11.391 7.594 1.00 92.19 724 TYR A N 1
ATOM 5643 C CA . TYR A 1 724 ? 3.354 -10.843 8.649 1.00 92.19 724 TYR A CA 1
ATOM 5644 C C . TYR A 1 724 ? 4.808 -11.310 8.558 1.00 92.19 724 TYR A C 1
ATOM 5646 O O . TYR A 1 724 ? 5.719 -10.484 8.543 1.00 92.19 724 TYR A O 1
ATOM 5654 N N . GLU A 1 725 ? 5.021 -12.620 8.439 1.00 91.12 725 GLU A N 1
ATOM 5655 C CA . GLU A 1 725 ? 6.361 -13.202 8.402 1.00 91.12 725 GLU A CA 1
ATOM 5656 C C . GLU A 1 725 ? 7.155 -12.729 7.175 1.00 91.12 725 GLU A C 1
ATOM 5658 O O . GLU A 1 725 ? 8.283 -12.258 7.321 1.00 91.12 725 GLU A O 1
ATOM 5663 N N . GLN A 1 726 ? 6.559 -12.760 5.974 1.00 88.62 726 GLN A N 1
ATOM 5664 C CA . GLN A 1 726 ? 7.225 -12.291 4.752 1.00 88.62 726 GLN A CA 1
ATOM 5665 C C . GLN A 1 726 ? 7.606 -10.809 4.854 1.00 88.62 726 GLN A C 1
ATOM 5667 O O . GLN A 1 726 ? 8.749 -10.445 4.577 1.00 88.62 726 GLN A O 1
ATOM 5672 N N . LEU A 1 727 ? 6.676 -9.963 5.311 1.00 89.75 727 LEU A N 1
ATOM 5673 C CA . LEU A 1 727 ? 6.913 -8.526 5.460 1.00 89.75 727 LEU A CA 1
ATOM 5674 C C . LEU A 1 727 ? 7.989 -8.226 6.514 1.00 89.75 727 LEU A C 1
ATOM 5676 O O . LEU A 1 727 ? 8.806 -7.325 6.314 1.00 89.75 727 LEU A O 1
ATOM 5680 N N . MET A 1 728 ? 8.041 -8.995 7.607 1.00 92.75 728 MET A N 1
ATOM 5681 C CA . MET A 1 728 ? 9.102 -8.877 8.608 1.00 92.75 728 MET A CA 1
ATOM 5682 C C . MET A 1 728 ? 10.472 -9.250 8.038 1.00 92.75 728 MET A C 1
ATOM 5684 O O . MET A 1 728 ? 11.425 -8.488 8.210 1.00 92.75 728 MET A O 1
ATOM 5688 N N . HIS A 1 729 ? 10.582 -10.364 7.310 1.00 91.56 729 HIS A N 1
ATOM 5689 C CA . HIS A 1 729 ? 11.839 -10.759 6.671 1.00 91.56 729 HIS A CA 1
ATOM 5690 C C . HIS A 1 729 ? 12.340 -9.709 5.670 1.00 91.56 729 HIS A C 1
ATOM 5692 O O . HIS A 1 729 ? 13.510 -9.318 5.733 1.00 91.56 729 HIS A O 1
ATOM 5698 N N . GLU A 1 730 ? 11.463 -9.218 4.788 1.00 87.25 730 GLU A N 1
ATOM 5699 C CA . GLU A 1 730 ? 11.781 -8.163 3.816 1.00 87.25 730 GLU A CA 1
ATOM 5700 C C . GLU A 1 730 ? 12.255 -6.885 4.527 1.00 87.25 730 GLU A C 1
ATOM 5702 O O . GLU A 1 730 ? 13.287 -6.301 4.173 1.00 87.25 730 GLU A O 1
ATOM 5707 N N . ARG A 1 731 ? 11.544 -6.466 5.583 1.00 89.44 731 ARG A N 1
ATOM 5708 C CA . ARG A 1 731 ? 11.881 -5.251 6.329 1.00 89.44 731 ARG A CA 1
ATOM 5709 C C . ARG A 1 731 ? 13.209 -5.375 7.075 1.00 89.44 731 ARG A C 1
ATOM 5711 O O . ARG A 1 731 ? 13.983 -4.419 7.049 1.00 89.44 731 ARG A O 1
ATOM 5718 N N . ILE A 1 732 ? 13.491 -6.519 7.700 1.00 93.31 732 ILE A N 1
ATOM 5719 C CA . ILE A 1 732 ? 14.760 -6.783 8.399 1.00 93.31 732 ILE A CA 1
ATOM 5720 C C . ILE A 1 732 ? 15.937 -6.706 7.425 1.00 93.31 732 ILE A C 1
ATOM 5722 O O . ILE A 1 732 ? 16.915 -6.005 7.696 1.00 93.31 732 ILE A O 1
ATOM 5726 N N . GLN A 1 733 ? 15.827 -7.376 6.274 1.00 90.69 733 GLN A N 1
ATOM 5727 C CA . GLN A 1 733 ? 16.870 -7.382 5.243 1.00 90.69 733 GLN A CA 1
ATOM 5728 C C . GLN A 1 733 ? 17.172 -5.964 4.746 1.00 90.69 733 GLN A C 1
ATOM 5730 O O . GLN A 1 733 ? 18.336 -5.552 4.698 1.00 90.69 733 GLN A O 1
ATOM 5735 N N . TYR A 1 734 ? 16.124 -5.196 4.432 1.00 87.69 734 TYR A N 1
ATOM 5736 C CA . TYR A 1 734 ? 16.245 -3.808 3.993 1.00 87.69 734 TYR A CA 1
ATOM 5737 C C . TYR A 1 734 ? 16.859 -2.902 5.076 1.00 87.69 734 TYR A C 1
ATOM 5739 O O . TYR A 1 734 ? 17.789 -2.137 4.801 1.00 87.69 734 TYR A O 1
ATOM 5747 N N . GLN A 1 735 ? 16.385 -3.005 6.321 1.00 89.25 735 GLN A N 1
ATOM 5748 C CA . GLN A 1 735 ? 16.819 -2.149 7.425 1.00 89.25 735 GLN A CA 1
ATOM 5749 C C . GLN A 1 735 ? 18.286 -2.407 7.810 1.00 89.25 735 GLN A C 1
ATOM 5751 O O . GLN A 1 735 ? 19.070 -1.461 7.864 1.00 89.25 735 GLN A O 1
ATOM 5756 N N . ILE A 1 736 ? 18.710 -3.668 7.953 1.00 91.69 736 ILE A N 1
ATOM 5757 C CA . ILE A 1 736 ? 20.105 -4.021 8.289 1.00 91.69 736 ILE A CA 1
ATOM 5758 C C . ILE A 1 736 ? 21.081 -3.556 7.202 1.00 91.69 736 ILE A C 1
ATOM 5760 O O . ILE A 1 736 ? 22.139 -2.992 7.505 1.00 91.69 736 ILE A O 1
ATOM 5764 N N . ALA A 1 737 ? 20.727 -3.743 5.926 1.00 86.75 737 ALA A N 1
ATOM 5765 C CA . ALA A 1 737 ? 21.539 -3.257 4.813 1.00 86.75 737 ALA A CA 1
ATOM 5766 C C . ALA A 1 737 ? 21.712 -1.726 4.862 1.00 86.75 737 ALA A C 1
ATOM 5768 O O . ALA A 1 737 ? 22.787 -1.198 4.544 1.00 86.75 737 ALA A O 1
ATOM 5769 N N . SER A 1 738 ? 20.666 -1.017 5.284 1.00 83.88 738 SER A N 1
ATOM 5770 C CA . SER A 1 738 ? 20.675 0.428 5.471 1.00 83.88 738 SER A CA 1
ATOM 5771 C C . SER A 1 738 ? 21.521 0.854 6.677 1.00 83.88 738 SER A C 1
ATOM 5773 O O . SER A 1 738 ? 22.297 1.802 6.574 1.00 83.88 738 SER A O 1
ATOM 5775 N N . ASP A 1 739 ? 21.431 0.161 7.803 1.00 87.44 739 ASP A N 1
ATOM 5776 C CA . ASP A 1 739 ? 22.098 0.553 9.049 1.00 87.44 739 ASP A CA 1
ATOM 5777 C C . ASP A 1 739 ? 23.616 0.325 9.001 1.00 87.44 739 ASP A C 1
ATOM 5779 O O . ASP A 1 739 ? 24.419 1.177 9.403 1.00 87.44 739 ASP A O 1
ATOM 5783 N N . LEU A 1 740 ? 24.058 -0.767 8.370 1.00 88.62 740 LEU A N 1
ATOM 5784 C CA . LEU A 1 740 ? 25.479 -1.109 8.291 1.00 88.62 740 LEU A CA 1
ATOM 5785 C C . LEU A 1 740 ? 26.341 -0.079 7.532 1.00 88.62 740 LEU A C 1
ATOM 5787 O O . LEU A 1 740 ? 27.549 -0.030 7.768 1.00 88.62 740 LEU A O 1
ATOM 5791 N N . ILE A 1 741 ? 25.771 0.809 6.711 1.00 86.06 741 ILE A N 1
ATOM 5792 C CA . ILE A 1 741 ? 26.542 1.856 6.011 1.00 86.06 741 ILE A CA 1
ATOM 5793 C C . ILE A 1 741 ? 26.620 3.203 6.762 1.00 86.06 741 ILE A C 1
ATOM 5795 O O . ILE A 1 741 ? 27.262 4.148 6.300 1.00 86.06 741 ILE A O 1
ATOM 5799 N N . ALA A 1 742 ? 26.016 3.326 7.949 1.00 78.31 742 ALA A N 1
ATOM 5800 C CA . ALA A 1 742 ? 25.975 4.591 8.693 1.00 78.31 742 ALA A CA 1
ATOM 5801 C C . ALA A 1 742 ? 27.353 5.124 9.155 1.00 78.31 742 ALA A C 1
ATOM 5803 O O . ALA A 1 742 ? 27.457 6.294 9.521 1.00 78.31 742 ALA A O 1
ATOM 5804 N N . GLY A 1 743 ? 28.410 4.298 9.135 1.00 77.06 743 GLY A N 1
ATOM 5805 C CA . GLY A 1 743 ? 29.762 4.672 9.581 1.00 77.06 743 GLY A CA 1
ATOM 5806 C C . GLY A 1 743 ? 29.924 4.803 11.105 1.00 77.06 743 GLY A C 1
ATOM 5807 O O . GLY A 1 743 ? 30.906 5.379 11.560 1.00 77.06 743 GLY A O 1
ATOM 5808 N N . ARG A 1 744 ? 28.963 4.295 11.890 1.00 85.44 744 ARG A N 1
ATOM 5809 C CA . ARG A 1 744 ? 28.926 4.353 13.365 1.00 85.44 744 ARG A CA 1
ATOM 5810 C C . ARG A 1 744 ? 29.275 3.001 14.000 1.00 85.44 744 ARG A C 1
ATOM 5812 O O . ARG A 1 744 ? 29.125 1.967 13.340 1.00 85.44 744 ARG A O 1
ATOM 5819 N N . SER A 1 745 ? 29.723 3.035 15.259 1.00 86.50 745 SER A N 1
ATOM 5820 C CA . SER A 1 745 ? 29.932 1.855 16.120 1.00 86.50 745 SER A CA 1
ATOM 5821 C C . SER A 1 745 ? 28.627 1.278 16.669 1.00 86.50 745 SER A C 1
ATOM 5823 O O . SER A 1 745 ? 28.583 0.099 16.990 1.00 86.50 745 SER A O 1
ATOM 5825 N N . GLU A 1 746 ? 27.577 2.096 16.736 1.00 90.25 746 GLU A N 1
ATOM 5826 C CA . GLU A 1 746 ? 26.218 1.717 17.126 1.00 90.25 746 GLU A CA 1
ATOM 5827 C C . GLU A 1 746 ? 25.249 2.159 16.027 1.00 90.25 746 GLU A C 1
ATOM 5829 O O . GLU A 1 746 ? 25.377 3.261 15.472 1.00 90.25 746 GLU A O 1
ATOM 5834 N N . THR A 1 747 ? 24.311 1.292 15.653 1.00 91.00 747 THR A N 1
ATOM 5835 C CA . THR A 1 747 ? 23.393 1.556 14.541 1.00 91.00 747 THR A CA 1
ATOM 5836 C C . THR A 1 747 ? 22.001 0.962 14.749 1.00 91.00 747 THR A C 1
ATOM 5838 O O . THR A 1 747 ? 21.776 0.187 15.672 1.00 91.00 747 THR A O 1
ATOM 5841 N N . GLY A 1 748 ? 21.072 1.323 13.867 1.00 89.38 748 GLY A N 1
ATOM 5842 C CA . GLY A 1 748 ? 19.681 0.903 13.945 1.00 89.38 748 GLY A CA 1
ATOM 5843 C C . GLY A 1 748 ? 18.857 1.668 14.978 1.00 89.38 748 GLY A C 1
ATOM 5844 O O . GLY A 1 748 ? 19.287 2.675 15.545 1.00 89.38 748 GLY A O 1
ATOM 5845 N N . GLU A 1 749 ? 17.621 1.213 15.143 1.00 90.19 749 GLU A N 1
ATOM 5846 C CA . GLU A 1 749 ? 16.626 1.786 16.043 1.00 90.19 749 GLU A CA 1
ATOM 5847 C C . GLU A 1 749 ? 15.686 0.666 16.529 1.00 90.19 749 GLU A C 1
ATOM 5849 O O . GLU A 1 749 ? 15.204 -0.120 15.696 1.00 90.19 749 GLU A O 1
ATOM 5854 N N . PRO A 1 750 ? 15.355 0.610 17.833 1.00 92.06 750 PRO A N 1
ATOM 5855 C CA . PRO A 1 750 ? 14.551 -0.464 18.424 1.00 92.06 750 PRO A CA 1
ATOM 5856 C C . PRO A 1 750 ? 13.060 -0.421 18.045 1.00 92.06 750 PRO A C 1
ATOM 5858 O O . PRO A 1 750 ? 12.289 -1.253 18.474 1.00 92.06 750 PRO A O 1
ATOM 5861 N N . SER A 1 751 ? 12.612 0.522 17.215 1.00 91.94 751 SER A N 1
ATOM 5862 C CA . SER A 1 751 ? 11.231 0.574 16.692 1.00 91.94 751 SER A CA 1
ATOM 5863 C C . SER A 1 751 ? 11.171 0.496 15.161 1.00 91.94 751 SER A C 1
ATOM 5865 O O . SER A 1 751 ? 10.116 0.653 14.547 1.00 91.94 751 SER A O 1
ATOM 5867 N N . SER A 1 752 ? 12.306 0.237 14.501 1.00 90.44 752 SER A N 1
ATOM 5868 C CA . SER A 1 752 ? 12.459 0.314 13.034 1.00 90.44 752 SER A CA 1
ATOM 5869 C C . SER A 1 752 ? 11.579 -0.659 12.227 1.00 90.44 752 SER A C 1
ATOM 5871 O O . SER A 1 752 ? 11.371 -0.454 11.020 1.00 90.44 752 SER A O 1
ATOM 5873 N N . LEU A 1 753 ? 11.032 -1.687 12.886 1.00 92.88 753 LEU A N 1
ATOM 5874 C CA . LEU A 1 753 ? 10.095 -2.659 12.315 1.00 92.88 753 LEU A CA 1
ATOM 5875 C C . LEU A 1 753 ? 8.619 -2.304 12.560 1.00 92.88 753 LEU A C 1
ATOM 5877 O O . LEU A 1 753 ? 7.756 -2.888 11.910 1.00 92.88 753 LEU A O 1
ATOM 5881 N N . ASN A 1 754 ? 8.301 -1.302 13.392 1.00 91.25 754 ASN A N 1
ATOM 5882 C CA . ASN A 1 754 ? 6.911 -0.983 13.755 1.00 91.25 754 ASN A CA 1
ATOM 5883 C C . ASN A 1 754 ? 6.065 -0.552 12.540 1.00 91.25 754 ASN A C 1
ATOM 5885 O O . ASN A 1 754 ? 4.843 -0.696 12.522 1.00 91.25 754 ASN A O 1
ATOM 5889 N N . ALA A 1 755 ? 6.713 -0.083 11.468 1.00 84.00 755 ALA A N 1
ATOM 5890 C CA . ALA A 1 755 ? 6.053 0.229 10.204 1.00 84.00 755 ALA A CA 1
ATOM 5891 C C . ALA A 1 755 ? 5.363 -0.990 9.554 1.00 84.00 755 ALA A C 1
ATOM 5893 O O . ALA A 1 755 ? 4.371 -0.797 8.846 1.00 84.00 755 ALA A O 1
ATOM 5894 N N . VAL A 1 756 ? 5.832 -2.220 9.809 1.00 89.19 756 VAL A N 1
ATOM 5895 C CA . VAL A 1 756 ? 5.239 -3.455 9.263 1.00 89.19 756 VAL A CA 1
ATOM 5896 C C . VAL A 1 756 ? 3.791 -3.609 9.719 1.00 89.19 756 VAL A C 1
ATOM 5898 O O . VAL A 1 756 ? 2.927 -3.883 8.892 1.00 89.19 756 VAL A O 1
ATOM 5901 N N . TYR A 1 757 ? 3.484 -3.318 10.987 1.00 87.12 757 TYR A N 1
ATOM 5902 C CA . TYR A 1 757 ? 2.132 -3.471 11.544 1.00 87.12 757 TYR A CA 1
ATOM 5903 C C . TYR A 1 757 ? 1.087 -2.573 10.870 1.00 87.12 757 TYR A C 1
ATOM 5905 O O . TYR A 1 757 ? -0.095 -2.905 10.847 1.00 87.12 757 TYR A O 1
ATOM 5913 N N . SER A 1 758 ? 1.510 -1.468 10.246 1.00 76.62 758 SER A N 1
ATOM 5914 C CA . SER A 1 758 ? 0.610 -0.626 9.446 1.00 76.62 758 SER A CA 1
ATOM 5915 C C . SER A 1 758 ? 0.242 -1.226 8.078 1.00 76.62 758 SER A C 1
ATOM 5917 O O . SER A 1 758 ? -0.720 -0.775 7.460 1.00 76.62 758 SER A O 1
ATOM 5919 N N . GLN A 1 759 ? 0.978 -2.244 7.616 1.00 75.00 759 GLN A N 1
ATOM 5920 C CA . GLN A 1 759 ? 0.818 -2.889 6.305 1.00 75.00 759 GLN A CA 1
ATOM 5921 C C . GLN A 1 759 ? 0.100 -4.244 6.375 1.00 75.00 759 GLN A C 1
ATOM 5923 O O . GLN A 1 759 ? -0.336 -4.749 5.348 1.00 75.00 759 GLN A O 1
ATOM 5928 N N . LEU A 1 760 ? -0.086 -4.819 7.568 1.00 75.06 760 LEU A N 1
ATOM 5929 C CA . LEU A 1 760 ? -0.638 -6.174 7.738 1.00 75.06 760 LEU A CA 1
ATOM 5930 C C . LEU A 1 760 ? -2.106 -6.325 7.326 1.00 75.06 760 LEU A C 1
ATOM 5932 O O . LEU A 1 760 ? -2.608 -7.444 7.280 1.00 75.06 760 LEU A O 1
ATOM 5936 N N . TYR A 1 761 ? -2.813 -5.215 7.072 1.00 74.25 761 TYR A N 1
ATOM 5937 C CA . TYR A 1 761 ? -4.253 -5.182 6.777 1.00 74.25 761 TYR A CA 1
ATOM 5938 C C . TYR A 1 761 ? -5.107 -6.059 7.718 1.00 74.25 761 TYR A C 1
ATOM 5940 O O . TYR A 1 761 ? -6.194 -6.505 7.340 1.00 74.25 761 TYR A O 1
ATOM 5948 N N . GLY A 1 762 ? -4.606 -6.285 8.936 1.00 79.62 762 GLY A N 1
ATOM 5949 C CA . GLY A 1 762 ? -5.203 -7.145 9.946 1.00 79.62 762 GLY A CA 1
ATOM 5950 C C . GLY A 1 762 ? -6.372 -6.481 10.660 1.00 79.62 762 GLY A C 1
ATOM 5951 O O . GLY A 1 762 ? -6.559 -5.260 10.578 1.00 79.62 762 GLY A O 1
ATOM 5952 N N . THR A 1 763 ? -7.171 -7.287 11.352 1.00 85.19 763 THR A N 1
ATOM 5953 C CA . THR A 1 763 ? -8.162 -6.759 12.297 1.00 85.19 763 THR A CA 1
ATOM 5954 C C . THR A 1 763 ? -7.482 -6.499 13.634 1.00 85.19 763 THR A C 1
ATOM 5956 O O . THR A 1 763 ? -6.655 -7.294 14.073 1.00 85.19 763 THR A O 1
ATOM 5959 N N . LYS A 1 764 ? -7.809 -5.363 14.257 1.00 89.75 764 LYS A N 1
ATOM 5960 C CA . LYS A 1 764 ? -7.369 -5.023 15.609 1.00 89.75 764 LYS A CA 1
ATOM 5961 C C . LYS A 1 764 ? -8.490 -5.328 16.596 1.00 89.75 764 LYS A C 1
ATOM 5963 O O . LYS A 1 764 ? -9.610 -4.864 16.392 1.00 89.75 764 LYS A O 1
ATOM 5968 N N . HIS A 1 765 ? -8.141 -6.010 17.673 1.00 89.94 765 HIS A N 1
ATOM 5969 C CA . HIS A 1 765 ? -8.977 -6.300 18.829 1.00 89.94 765 HIS A CA 1
ATOM 5970 C C . HIS A 1 765 ? -8.298 -5.790 20.107 1.00 89.94 765 HIS A C 1
ATOM 5972 O O . HIS A 1 765 ? -7.080 -5.573 20.114 1.00 89.94 765 HIS A O 1
ATOM 5978 N N . PRO A 1 766 ? -9.046 -5.608 21.208 1.00 88.31 766 PRO A N 1
ATOM 5979 C CA . PRO A 1 766 ? -8.449 -5.420 22.528 1.00 88.31 766 PRO A CA 1
ATOM 5980 C C . PRO A 1 766 ? -7.482 -6.562 22.881 1.00 88.31 766 PRO A C 1
ATOM 5982 O O . PRO A 1 766 ? -7.691 -7.701 22.469 1.00 88.31 766 PRO A O 1
ATOM 5985 N N . THR A 1 767 ? -6.439 -6.276 23.660 1.00 90.44 767 THR A N 1
ATOM 5986 C CA . THR A 1 767 ? -5.365 -7.239 23.982 1.00 90.44 767 THR A CA 1
ATOM 5987 C C . THR A 1 767 ? -5.848 -8.502 24.700 1.00 90.44 767 THR A C 1
ATOM 5989 O O . THR A 1 767 ? -5.249 -9.559 24.557 1.00 90.44 767 THR A O 1
ATOM 5992 N N . ASP A 1 768 ? -6.951 -8.410 25.432 1.00 88.06 768 ASP A N 1
ATOM 5993 C CA . ASP A 1 768 ? -7.597 -9.481 26.194 1.00 88.06 768 ASP A CA 1
ATOM 5994 C C . ASP A 1 768 ? -8.794 -10.117 25.455 1.00 88.06 768 ASP A C 1
ATOM 5996 O O . ASP A 1 768 ? -9.615 -10.804 26.060 1.00 88.06 768 ASP A O 1
ATOM 6000 N N . PHE A 1 769 ? -8.930 -9.896 24.140 1.00 88.94 769 PHE A N 1
ATOM 6001 C CA . PHE A 1 769 ? -10.035 -10.426 23.327 1.00 88.94 769 PHE A CA 1
ATOM 6002 C C . PHE A 1 769 ? -10.190 -11.953 23.423 1.00 88.94 769 PHE A C 1
ATOM 6004 O O . PHE A 1 769 ? -11.298 -12.437 23.639 1.00 88.94 769 PHE A O 1
ATOM 6011 N N . ILE A 1 770 ? -9.088 -12.705 23.333 1.00 90.75 770 ILE A N 1
ATOM 6012 C CA . ILE A 1 770 ? -9.100 -14.174 23.455 1.00 90.75 770 ILE A CA 1
ATOM 6013 C C . ILE A 1 770 ? -9.423 -14.605 24.887 1.00 90.75 770 ILE A C 1
ATOM 6015 O O . ILE A 1 770 ? -10.233 -15.507 25.094 1.00 90.75 770 ILE A O 1
ATOM 6019 N N . GLU A 1 771 ? -8.814 -13.954 25.881 1.00 87.69 771 GLU A N 1
ATOM 6020 C CA . GLU A 1 771 ? -9.013 -14.284 27.295 1.00 87.69 771 GLU A CA 1
ATOM 6021 C C . GLU A 1 771 ? -10.490 -14.178 27.684 1.00 87.69 771 GLU A C 1
ATOM 6023 O O . GLU A 1 771 ? -11.034 -15.091 28.302 1.00 87.69 771 GLU A O 1
ATOM 6028 N N . ARG A 1 772 ? -11.160 -13.109 27.242 1.00 82.50 772 ARG A N 1
ATOM 6029 C CA . ARG A 1 772 ? -12.588 -12.859 27.493 1.00 82.50 772 ARG A CA 1
ATOM 6030 C C . ARG A 1 772 ? -13.511 -13.927 26.916 1.00 82.50 772 ARG A C 1
ATOM 6032 O O . ARG A 1 772 ? -14.548 -14.209 27.503 1.00 82.50 772 ARG A O 1
ATOM 6039 N N . ALA A 1 773 ? -13.140 -14.506 25.779 1.00 85.56 773 ALA A N 1
ATOM 6040 C CA . ALA A 1 773 ? -13.906 -15.554 25.113 1.00 85.56 773 ALA A CA 1
ATOM 6041 C C . ALA A 1 773 ? -13.506 -16.972 25.568 1.00 85.56 773 ALA A C 1
ATOM 6043 O O . ALA A 1 773 ? -14.052 -17.961 25.074 1.00 85.56 773 ALA A O 1
ATOM 6044 N N . THR A 1 774 ? -12.549 -17.096 26.495 1.00 88.06 774 THR A N 1
ATOM 6045 C CA . THR A 1 774 ? -12.048 -18.383 26.983 1.00 88.06 774 THR A CA 1
ATOM 6046 C C . THR A 1 774 ? -12.713 -18.765 28.300 1.00 88.06 774 THR A C 1
ATOM 6048 O O . THR A 1 774 ? -12.637 -18.051 29.297 1.00 88.06 774 THR A O 1
ATOM 6051 N N . THR A 1 775 ? -13.317 -19.950 28.335 1.00 84.56 775 THR A N 1
ATOM 6052 C CA . THR A 1 775 ? -13.831 -20.562 29.568 1.00 84.56 775 THR A CA 1
ATOM 6053 C C . THR A 1 775 ? -12.805 -21.530 30.149 1.00 84.56 775 THR A C 1
ATOM 6055 O O . THR A 1 775 ? -12.147 -22.255 29.411 1.00 84.56 775 THR A O 1
ATOM 6058 N N . TYR A 1 776 ? -12.653 -21.567 31.473 1.00 83.94 776 TYR A N 1
ATOM 6059 C CA . TYR A 1 776 ? -11.661 -22.416 32.139 1.00 83.94 776 TYR A CA 1
ATOM 6060 C C . TYR A 1 776 ? -12.345 -23.531 32.928 1.00 83.94 776 TYR A C 1
ATOM 6062 O O . TYR A 1 776 ? -13.185 -23.266 33.788 1.00 83.94 776 TYR A O 1
ATOM 6070 N N . GLN A 1 777 ? -11.975 -24.783 32.652 1.00 79.75 777 GLN A N 1
ATOM 6071 C CA . GLN A 1 777 ? -12.485 -25.961 33.358 1.00 79.75 777 GLN A CA 1
ATOM 6072 C C . GLN A 1 777 ? -11.342 -26.755 33.992 1.00 79.75 777 GLN A C 1
ATOM 6074 O O . GLN A 1 777 ? -10.252 -26.858 33.430 1.00 79.75 777 GLN A O 1
ATOM 6079 N N . LEU A 1 778 ? -11.590 -27.325 35.173 1.00 79.19 778 LEU A N 1
ATOM 6080 C CA . LEU A 1 778 ? -10.650 -28.232 35.825 1.00 79.19 778 LEU A CA 1
ATOM 6081 C C . LEU A 1 778 ? -10.753 -29.613 35.169 1.00 79.19 778 LEU A C 1
ATOM 6083 O O . LEU A 1 778 ? -11.805 -30.248 35.213 1.00 79.19 778 LEU A O 1
ATOM 6087 N N . ASP A 1 779 ? -9.657 -30.094 34.596 1.00 78.19 779 ASP A N 1
ATOM 6088 C CA . ASP A 1 779 ? -9.538 -31.484 34.179 1.00 78.19 779 ASP A CA 1
ATOM 6089 C C . ASP A 1 779 ? -9.330 -32.354 35.425 1.00 78.19 779 ASP A C 1
ATOM 6091 O O . ASP A 1 779 ? -8.231 -32.444 35.977 1.00 78.19 779 ASP A O 1
ATOM 6095 N N . GLU A 1 780 ? -10.402 -33.006 35.875 1.00 79.12 780 GLU A N 1
ATOM 6096 C CA . GLU A 1 780 ? -10.401 -33.879 37.054 1.00 79.12 780 GLU A CA 1
ATOM 6097 C C . GLU A 1 780 ? -9.405 -35.051 36.947 1.00 79.12 780 GLU A C 1
ATOM 6099 O O . GLU A 1 780 ? -9.018 -35.621 37.969 1.00 79.12 780 GLU A O 1
ATOM 6104 N N . SER A 1 781 ? -8.963 -35.413 35.736 1.00 74.44 781 SER A N 1
ATOM 6105 C CA . SER A 1 781 ? -8.037 -36.529 35.509 1.00 74.44 781 SER A CA 1
ATOM 6106 C C . SER A 1 781 ? -6.561 -36.141 35.636 1.00 74.44 781 SER A C 1
ATOM 6108 O O . SER A 1 781 ? -5.742 -36.969 36.041 1.00 74.44 781 SER A O 1
ATOM 6110 N N . THR A 1 782 ? -6.216 -34.888 35.330 1.00 78.81 782 THR A N 1
ATOM 6111 C CA . THR A 1 782 ? -4.835 -34.376 35.373 1.00 78.81 782 THR A CA 1
ATOM 6112 C C . THR A 1 782 ? -4.609 -33.359 36.492 1.00 78.81 782 THR A C 1
ATOM 6114 O O . THR A 1 782 ? -3.461 -33.065 36.828 1.00 78.81 782 THR A O 1
ATOM 6117 N N . GLY A 1 783 ? -5.684 -32.832 37.088 1.00 79.62 783 GLY A N 1
ATOM 6118 C CA . GLY A 1 783 ? -5.646 -31.732 38.051 1.00 79.62 783 GLY A CA 1
ATOM 6119 C C . GLY A 1 783 ? -5.284 -30.377 37.429 1.00 79.62 783 GLY A C 1
ATOM 6120 O O . GLY A 1 783 ? -5.051 -29.423 38.169 1.00 79.62 783 GLY A O 1
ATOM 6121 N N . GLY A 1 784 ? -5.201 -30.287 36.096 1.00 75.38 784 GLY A N 1
ATOM 6122 C CA . GLY A 1 784 ? -4.863 -29.066 35.364 1.00 75.38 784 GLY A CA 1
ATOM 6123 C C . GLY A 1 784 ? -6.094 -28.236 34.996 1.00 75.38 784 GLY A C 1
ATOM 6124 O O . GLY A 1 784 ? -7.177 -28.773 34.788 1.00 75.38 784 GLY A O 1
ATOM 6125 N N . ILE A 1 785 ? -5.935 -26.917 34.888 1.00 78.44 785 ILE A N 1
ATOM 6126 C CA . ILE A 1 785 ? -6.967 -26.025 34.343 1.00 78.44 785 ILE A CA 1
ATOM 6127 C C . ILE A 1 785 ? -6.793 -25.980 32.821 1.00 78.44 785 ILE A C 1
ATOM 6129 O O . ILE A 1 785 ? -5.708 -25.652 32.342 1.00 78.44 785 ILE A O 1
ATOM 6133 N N . LYS A 1 786 ? -7.845 -26.299 32.063 1.00 79.44 786 LYS A N 1
ATOM 6134 C CA . LYS A 1 786 ? -7.857 -26.236 30.598 1.00 79.44 786 LYS A CA 1
ATOM 6135 C C . LYS A 1 786 ? -8.790 -25.120 30.130 1.00 79.44 786 LYS A C 1
ATOM 6137 O O . LYS A 1 786 ? -9.967 -25.109 30.487 1.00 79.44 786 LYS A O 1
ATOM 6142 N N . GLY A 1 787 ? -8.248 -24.187 29.349 1.00 82.06 787 GLY A N 1
ATOM 6143 C CA . GLY A 1 787 ? -9.024 -23.161 28.657 1.00 82.06 787 GLY A CA 1
ATOM 6144 C C . GLY A 1 787 ? -9.714 -23.732 27.415 1.00 82.06 787 GLY A C 1
ATOM 6145 O O . GLY A 1 787 ? -9.135 -24.552 26.700 1.00 82.06 787 GLY A O 1
ATOM 6146 N N . HIS A 1 788 ? -10.945 -23.306 27.164 1.00 85.44 788 HIS A N 1
ATOM 6147 C CA . HIS A 1 788 ? -11.711 -23.583 25.957 1.00 85.44 788 HIS A CA 1
ATOM 6148 C C . HIS A 1 788 ? -12.223 -22.256 25.393 1.00 85.44 788 HIS A C 1
ATOM 6150 O O . HIS A 1 788 ? -13.086 -21.616 26.001 1.00 85.44 788 HIS A O 1
ATOM 6156 N N . LEU A 1 789 ? -11.641 -21.836 24.266 1.00 88.88 789 LEU A N 1
ATOM 6157 C CA . LEU A 1 789 ? -12.073 -20.662 23.515 1.00 88.88 789 LEU A CA 1
ATOM 6158 C C . LEU A 1 789 ? -13.412 -20.956 22.834 1.00 88.88 789 LEU A C 1
ATOM 6160 O O . LEU A 1 789 ? -13.559 -22.008 22.209 1.00 88.88 789 LEU A O 1
ATOM 6164 N N . ASP A 1 790 ? -14.350 -20.018 22.939 1.00 88.50 790 ASP A N 1
ATOM 6165 C CA . ASP A 1 790 ? -15.617 -20.047 22.209 1.00 88.50 790 ASP A CA 1
ATOM 6166 C C . ASP A 1 790 ? -15.409 -20.312 20.703 1.00 88.50 790 ASP A C 1
ATOM 6168 O O . ASP A 1 790 ? -14.541 -19.723 20.049 1.00 88.50 790 ASP A O 1
ATOM 6172 N N . GLU A 1 791 ? -16.224 -21.210 20.146 1.00 91.25 791 GLU A N 1
ATOM 6173 C CA . GLU A 1 791 ? -16.078 -21.691 18.769 1.00 91.25 791 GLU A CA 1
ATOM 6174 C C . GLU A 1 791 ? -16.286 -20.573 17.736 1.00 91.25 791 GLU A C 1
ATOM 6176 O O . GLU A 1 791 ? -15.583 -20.541 16.720 1.00 91.25 791 GLU A O 1
ATOM 6181 N N . TRP A 1 792 ? -17.189 -19.619 18.002 1.00 93.25 792 TRP A N 1
ATOM 6182 C CA . TRP A 1 792 ? -17.403 -18.465 17.123 1.00 93.25 792 TRP A CA 1
ATOM 6183 C C . TRP A 1 792 ? -16.174 -17.569 17.088 1.00 93.25 792 TRP A C 1
ATOM 6185 O O . TRP A 1 792 ? -15.710 -17.198 16.009 1.00 93.25 792 TRP A O 1
ATOM 6195 N N . THR A 1 793 ? -15.608 -17.269 18.252 1.00 92.31 793 THR A N 1
ATOM 6196 C CA . THR A 1 793 ? -14.403 -16.451 18.386 1.00 92.31 793 THR A CA 1
ATOM 6197 C C . THR A 1 793 ? -13.211 -17.125 17.709 1.00 92.31 793 THR A C 1
ATOM 6199 O O . THR A 1 793 ? -12.510 -16.484 16.923 1.00 92.31 793 THR A O 1
ATOM 6202 N N . ALA A 1 794 ? -13.023 -18.433 17.908 1.00 93.12 794 ALA A N 1
ATOM 6203 C CA . ALA A 1 794 ? -11.995 -19.199 17.206 1.00 93.12 794 ALA A CA 1
ATOM 6204 C C . ALA A 1 794 ? -12.176 -19.135 15.675 1.00 93.12 794 ALA A C 1
ATOM 6206 O O . ALA A 1 794 ? -11.210 -18.906 14.940 1.00 93.12 794 ALA A O 1
ATOM 6207 N N . ALA A 1 795 ? -13.408 -19.282 15.177 1.00 94.25 795 ALA A N 1
ATOM 6208 C CA . ALA A 1 795 ? -13.711 -19.207 13.749 1.00 94.25 795 ALA A CA 1
ATOM 6209 C C . ALA A 1 795 ? -13.518 -17.793 13.167 1.00 94.25 795 ALA A C 1
ATOM 6211 O O . ALA A 1 795 ? -13.051 -17.660 12.028 1.00 94.25 795 ALA A O 1
ATOM 6212 N N . ILE A 1 796 ? -13.827 -16.742 13.936 1.00 95.00 796 ILE A N 1
ATOM 6213 C CA . ILE A 1 796 ? -13.553 -15.342 13.581 1.00 95.00 796 ILE A CA 1
ATOM 6214 C C . ILE A 1 796 ? -12.045 -15.150 13.411 1.00 95.00 796 ILE A C 1
ATOM 6216 O O . ILE A 1 796 ? -11.617 -14.788 12.315 1.00 95.00 796 ILE A O 1
ATOM 6220 N N . LEU A 1 797 ? -11.235 -15.486 14.421 1.00 94.94 797 LEU A N 1
ATOM 6221 C CA . LEU A 1 797 ? -9.772 -15.337 14.374 1.00 94.94 797 LEU A CA 1
ATOM 6222 C C . LEU A 1 797 ? -9.165 -16.095 13.181 1.00 94.94 797 LEU A C 1
ATOM 6224 O O . LEU A 1 797 ? -8.407 -15.532 12.389 1.00 94.94 797 LEU A O 1
ATOM 6228 N N . GLN A 1 798 ? -9.573 -17.350 12.966 1.00 93.56 798 GLN A N 1
ATOM 6229 C CA . GLN A 1 798 ? -9.105 -18.142 11.823 1.00 93.56 798 GLN A CA 1
ATOM 6230 C C . GLN A 1 798 ? -9.501 -17.538 10.469 1.00 93.56 798 GLN A C 1
ATOM 6232 O O . GLN A 1 798 ? -8.764 -17.682 9.485 1.00 93.56 798 GLN A O 1
ATOM 6237 N N . THR A 1 799 ? -10.662 -16.887 10.395 1.00 94.69 799 THR A N 1
ATOM 6238 C CA . THR A 1 799 ? -11.133 -16.201 9.187 1.00 94.69 799 THR A CA 1
ATOM 6239 C C . THR A 1 799 ? -10.364 -14.905 8.950 1.00 94.69 799 THR A C 1
ATOM 6241 O O . THR A 1 799 ? -9.985 -14.613 7.816 1.00 94.69 799 THR A O 1
ATOM 6244 N N . GLU A 1 800 ? -10.068 -14.144 10.000 1.00 94.56 800 GLU A N 1
ATOM 6245 C CA . GLU A 1 800 ? -9.265 -12.921 9.919 1.00 94.56 800 GLU A CA 1
ATOM 6246 C C . GLU A 1 800 ? -7.831 -13.191 9.479 1.00 94.56 800 GLU A C 1
ATOM 6248 O O . GLU A 1 800 ? -7.339 -12.495 8.590 1.00 94.56 800 GLU A O 1
ATOM 6253 N N . ALA A 1 801 ? -7.212 -14.258 9.989 1.00 92.56 801 ALA A N 1
ATOM 6254 C CA . ALA A 1 801 ? -5.882 -14.706 9.568 1.00 92.56 801 ALA A CA 1
ATOM 6255 C C . ALA A 1 801 ? -5.826 -15.081 8.073 1.00 92.56 801 ALA A C 1
ATOM 6257 O O . ALA A 1 801 ? -4.768 -15.109 7.449 1.00 92.56 801 ALA A O 1
ATOM 6258 N N . ARG A 1 802 ? -6.987 -15.361 7.470 1.00 93.12 802 ARG A N 1
ATOM 6259 C CA . ARG A 1 802 ? -7.169 -15.713 6.053 1.00 93.12 802 ARG A CA 1
ATOM 6260 C C . ARG A 1 802 ? -7.640 -14.544 5.197 1.00 93.12 802 ARG A C 1
ATOM 6262 O O . ARG A 1 802 ? -7.944 -14.727 4.014 1.00 93.12 802 ARG A O 1
ATOM 6269 N N . ARG A 1 803 ? -7.720 -13.343 5.768 1.00 94.75 803 ARG A N 1
ATOM 6270 C CA . ARG A 1 803 ? -8.113 -12.133 5.054 1.00 94.75 803 ARG A CA 1
ATOM 6271 C C . ARG A 1 803 ? -7.045 -11.753 4.037 1.00 94.75 803 ARG A C 1
ATOM 6273 O O . ARG A 1 803 ? -5.864 -11.673 4.347 1.00 94.75 803 ARG A O 1
ATOM 6280 N N . VAL A 1 804 ? -7.482 -11.430 2.831 1.00 95.12 804 VAL A N 1
ATOM 6281 C CA . VAL A 1 804 ? -6.641 -11.003 1.717 1.00 95.12 804 VAL A CA 1
ATOM 6282 C C . VAL A 1 804 ? -7.129 -9.655 1.213 1.00 95.12 804 VAL A C 1
ATOM 6284 O O . VAL A 1 804 ? -8.331 -9.470 1.006 1.00 95.12 804 VAL A O 1
ATOM 6287 N N . ARG A 1 805 ? -6.216 -8.706 0.994 1.00 93.56 805 ARG A N 1
ATOM 6288 C CA . ARG A 1 805 ? -6.545 -7.381 0.456 1.00 93.56 805 ARG A CA 1
ATOM 6289 C C . ARG A 1 805 ? -5.732 -7.060 -0.796 1.00 93.56 805 ARG A C 1
ATOM 6291 O O . ARG A 1 805 ? -4.510 -6.974 -0.737 1.00 93.56 805 ARG A O 1
ATOM 6298 N N . TYR A 1 806 ? -6.422 -6.802 -1.906 1.00 91.69 806 TYR A N 1
ATOM 6299 C CA . TYR A 1 806 ? -5.811 -6.255 -3.122 1.00 91.69 806 TYR A CA 1
ATOM 6300 C C . TYR A 1 806 ? -5.533 -4.750 -2.996 1.00 91.69 806 TYR A C 1
ATOM 6302 O O . TYR A 1 806 ? -6.181 -4.030 -2.227 1.00 91.69 806 TYR A O 1
ATOM 6310 N N . SER A 1 807 ? -4.583 -4.259 -3.792 1.00 86.19 807 SER A N 1
ATOM 6311 C CA . SER A 1 807 ? -4.150 -2.860 -3.763 1.00 86.19 807 SER A CA 1
ATOM 6312 C C . SER A 1 807 ? -5.248 -1.865 -4.172 1.00 86.19 807 SER A C 1
ATOM 6314 O O . SER A 1 807 ? -6.207 -2.179 -4.887 1.00 86.19 807 SER A O 1
ATOM 6316 N N . ASN A 1 808 ? -5.076 -0.601 -3.769 1.00 84.69 808 ASN A N 1
ATOM 6317 C CA . ASN A 1 808 ? -5.992 0.478 -4.154 1.00 84.69 808 ASN A CA 1
ATOM 6318 C C . ASN A 1 808 ? -6.023 0.716 -5.679 1.00 84.69 808 ASN A C 1
ATOM 6320 O O . ASN A 1 808 ? -7.034 1.195 -6.191 1.00 84.69 808 ASN A O 1
ATOM 6324 N N . ALA A 1 809 ? -4.960 0.356 -6.409 1.00 82.94 809 ALA A N 1
ATOM 6325 C CA . ALA A 1 809 ? -4.932 0.438 -7.869 1.00 82.94 809 ALA A CA 1
ATOM 6326 C C . ALA A 1 809 ? -5.948 -0.526 -8.507 1.00 82.94 809 ALA A C 1
ATOM 6328 O O . ALA A 1 809 ? -6.687 -0.129 -9.404 1.00 82.94 809 ALA A O 1
ATOM 6329 N N . ILE A 1 810 ? -6.064 -1.756 -7.988 1.00 88.12 810 ILE A N 1
ATOM 6330 C CA . ILE A 1 810 ? -7.097 -2.711 -8.420 1.00 88.12 810 ILE A CA 1
ATOM 6331 C C . ILE A 1 810 ? -8.489 -2.218 -8.015 1.00 88.12 810 ILE A C 1
ATOM 6333 O O . ILE A 1 810 ? -9.411 -2.239 -8.827 1.00 88.12 810 ILE A O 1
ATOM 6337 N N . LYS A 1 811 ? -8.637 -1.693 -6.792 1.00 88.88 811 LYS A N 1
ATOM 6338 C CA . LYS A 1 811 ? -9.900 -1.108 -6.309 1.00 88.88 811 LYS A CA 1
ATOM 6339 C C . LYS A 1 811 ? -10.433 -0.005 -7.228 1.00 88.88 811 LYS A C 1
ATOM 6341 O O . LYS A 1 811 ? -11.628 0.025 -7.522 1.00 88.88 811 LYS A O 1
ATOM 6346 N N . ALA A 1 812 ? -9.560 0.894 -7.676 1.00 84.75 812 ALA A N 1
ATOM 6347 C CA . ALA A 1 812 ? -9.935 2.001 -8.551 1.00 84.75 812 ALA A CA 1
ATOM 6348 C C . ALA A 1 812 ? -10.063 1.590 -10.028 1.00 84.75 812 ALA A C 1
ATOM 6350 O O . ALA A 1 812 ? -10.864 2.176 -10.755 1.00 84.75 812 ALA A O 1
ATOM 6351 N N . GLY A 1 813 ? -9.272 0.609 -10.472 1.00 86.31 813 GLY A N 1
ATOM 6352 C CA . GLY A 1 813 ? -9.088 0.298 -11.890 1.00 86.31 813 GLY A CA 1
ATOM 6353 C C . GLY A 1 813 ? -9.689 -1.020 -12.377 1.00 86.31 813 GLY A C 1
ATOM 6354 O O . GLY A 1 813 ? -9.624 -1.274 -13.572 1.00 86.31 813 GLY A O 1
ATOM 6355 N N . SER A 1 814 ? -10.272 -1.852 -11.506 1.00 89.75 814 SER A N 1
ATOM 6356 C CA . SER A 1 814 ? -10.911 -3.110 -11.922 1.00 89.75 814 SER A CA 1
ATOM 6357 C C . SER A 1 814 ? -12.171 -3.490 -11.132 1.00 89.75 814 SER A C 1
ATOM 6359 O O . SER A 1 814 ? -12.364 -4.610 -10.660 1.00 89.75 814 SER A O 1
ATOM 6361 N N . THR A 1 815 ? -13.056 -2.515 -10.952 1.00 89.88 815 THR A N 1
ATOM 6362 C CA . THR A 1 815 ? -14.363 -2.693 -10.297 1.00 89.88 815 THR A CA 1
ATOM 6363 C C . THR A 1 815 ? -15.499 -2.255 -11.231 1.00 89.88 815 THR A C 1
ATOM 6365 O O . THR A 1 815 ? -15.270 -2.021 -12.417 1.00 89.88 815 THR A O 1
ATOM 6368 N N . ILE A 1 816 ? -16.729 -2.125 -10.721 1.00 87.62 816 ILE A N 1
ATOM 6369 C CA . ILE A 1 816 ? -17.944 -1.803 -11.501 1.00 87.62 816 ILE A CA 1
ATOM 6370 C C . ILE A 1 816 ? -17.745 -0.606 -12.445 1.00 87.62 816 ILE A C 1
ATOM 6372 O O . ILE A 1 816 ? -18.184 -0.628 -13.593 1.00 87.62 816 ILE A O 1
ATOM 6376 N N . TYR A 1 817 ? -17.058 0.444 -11.989 1.00 83.31 817 TYR A N 1
ATOM 6377 C CA . TYR A 1 817 ? -16.813 1.622 -12.824 1.00 83.31 817 TYR A CA 1
ATOM 6378 C C . TYR A 1 817 ? -15.863 1.336 -13.998 1.00 83.31 817 TYR A C 1
ATOM 6380 O O . TYR A 1 817 ? -16.050 1.884 -15.084 1.00 83.31 817 TYR A O 1
ATOM 6388 N N . ALA A 1 818 ? -14.868 0.467 -13.799 1.00 84.19 818 ALA A N 1
ATOM 6389 C CA . ALA A 1 818 ? -13.943 0.055 -14.851 1.00 84.19 818 ALA A CA 1
ATOM 6390 C C . ALA A 1 818 ? -14.656 -0.791 -15.915 1.00 84.19 818 ALA A C 1
ATOM 6392 O O . ALA A 1 818 ? -14.485 -0.531 -17.103 1.00 84.19 818 ALA A O 1
ATOM 6393 N N . GLU A 1 819 ? -15.528 -1.712 -15.495 1.00 86.81 819 GLU A N 1
ATOM 6394 C CA . GLU A 1 819 ? -16.381 -2.488 -16.403 1.00 86.81 819 GLU A CA 1
ATOM 6395 C C . GLU A 1 819 ? -17.295 -1.575 -17.232 1.00 86.81 819 GLU A C 1
ATOM 6397 O O . GLU A 1 819 ? -17.333 -1.669 -18.461 1.00 86.81 819 GLU A O 1
ATOM 6402 N N . TYR A 1 820 ? -17.975 -0.632 -16.573 1.00 85.81 820 TYR A N 1
ATOM 6403 C CA . TYR A 1 820 ? -18.826 0.351 -17.243 1.00 85.81 820 TYR A CA 1
ATOM 6404 C C . TYR A 1 820 ? -18.048 1.190 -18.268 1.00 85.81 820 TYR A C 1
ATOM 6406 O O . TYR A 1 820 ? -18.501 1.363 -19.404 1.00 85.81 820 TYR A O 1
ATOM 6414 N N . ARG A 1 821 ? -16.861 1.692 -17.896 1.00 82.38 821 ARG A N 1
ATOM 6415 C CA . ARG A 1 821 ? -15.973 2.415 -18.819 1.00 82.38 821 ARG A CA 1
ATOM 6416 C C . ARG A 1 821 ? -15.559 1.545 -19.996 1.00 82.38 821 ARG A C 1
ATOM 6418 O O . ARG A 1 821 ? -15.644 2.008 -21.127 1.00 82.38 821 ARG A O 1
ATOM 6425 N N . ALA A 1 822 ? -15.159 0.298 -19.753 1.00 78.62 822 ALA A N 1
ATOM 6426 C CA . ALA A 1 822 ? -14.726 -0.605 -20.812 1.00 78.62 822 ALA A CA 1
ATOM 6427 C C . ALA A 1 822 ? -15.835 -0.853 -21.848 1.00 78.62 822 ALA A C 1
ATOM 6429 O O . ALA A 1 822 ? -15.582 -0.829 -23.053 1.00 78.62 822 ALA A O 1
ATOM 6430 N N . GLN A 1 823 ? -17.082 -1.000 -21.391 1.00 81.56 823 GLN A N 1
ATOM 6431 C CA . GLN A 1 823 ? -18.243 -1.174 -22.266 1.00 81.56 823 GLN A CA 1
ATOM 6432 C C . GLN A 1 823 ? -18.610 0.106 -23.039 1.00 81.56 823 GLN A C 1
ATOM 6434 O O . GLN A 1 823 ? -18.993 0.032 -24.209 1.00 81.56 823 GLN A O 1
ATOM 6439 N N . ARG A 1 824 ? -18.505 1.287 -22.412 1.00 80.31 824 ARG A N 1
ATOM 6440 C CA . ARG A 1 824 ? -18.947 2.564 -23.002 1.00 80.31 824 ARG A CA 1
ATOM 6441 C C . ARG A 1 824 ? -17.895 3.230 -23.885 1.00 80.31 824 ARG A C 1
ATOM 6443 O O . ARG A 1 824 ? -18.219 3.671 -24.988 1.00 80.31 824 ARG A O 1
ATOM 6450 N N . ASP A 1 825 ? -16.657 3.303 -23.412 1.00 71.94 825 ASP A N 1
ATOM 6451 C CA . ASP A 1 825 ? -15.576 4.054 -24.059 1.00 71.94 825 ASP A CA 1
ATOM 6452 C C . ASP A 1 825 ? -14.965 3.285 -25.244 1.00 71.94 825 ASP A C 1
ATOM 6454 O O . ASP A 1 825 ? -14.044 3.781 -25.894 1.00 71.94 825 ASP A O 1
ATOM 6458 N N . ARG A 1 826 ? -15.492 2.084 -25.555 1.00 63.19 826 ARG A N 1
ATOM 6459 C CA . ARG A 1 826 ? -14.980 1.168 -26.589 1.00 63.19 826 ARG A CA 1
ATOM 6460 C C . ARG A 1 826 ? -13.467 0.990 -26.462 1.00 63.19 826 ARG A C 1
ATOM 6462 O O . ARG A 1 826 ? -12.748 1.021 -27.464 1.00 63.19 826 ARG A O 1
ATOM 6469 N N . THR A 1 827 ? -12.975 0.862 -25.230 1.00 66.44 827 THR A N 1
ATOM 6470 C CA . THR A 1 827 ? -11.556 0.605 -25.008 1.00 66.44 827 THR A CA 1
ATOM 6471 C C . THR A 1 827 ? -11.223 -0.731 -25.644 1.00 66.44 827 THR A C 1
ATOM 6473 O O . THR A 1 827 ? -11.891 -1.733 -25.410 1.00 66.44 827 THR A O 1
ATOM 6476 N N . GLU A 1 828 ? -10.215 -0.736 -26.508 1.00 74.50 828 GLU A N 1
ATOM 6477 C CA . GLU A 1 828 ? -9.784 -1.951 -27.179 1.00 74.50 828 GLU A CA 1
ATOM 6478 C C . GLU A 1 828 ? -9.143 -2.890 -26.141 1.00 74.50 828 GLU A C 1
ATOM 6480 O O . GLU A 1 828 ? -8.059 -2.576 -25.623 1.00 74.50 828 GLU A O 1
ATOM 6485 N N . PRO A 1 829 ? -9.771 -4.038 -25.801 1.00 73.88 829 PRO A N 1
ATOM 6486 C CA . PRO A 1 829 ? -9.282 -4.885 -24.711 1.00 73.88 829 PRO A CA 1
ATOM 6487 C C . PRO A 1 829 ? -7.882 -5.436 -24.996 1.00 73.88 829 PRO A C 1
ATOM 6489 O O . PRO A 1 829 ? -7.088 -5.621 -24.079 1.00 73.88 829 PRO A O 1
ATOM 6492 N N . ALA A 1 830 ? -7.559 -5.612 -26.279 1.00 81.62 830 ALA A N 1
ATOM 6493 C CA . ALA A 1 830 ? -6.286 -6.139 -26.743 1.00 81.62 830 ALA A CA 1
ATOM 6494 C C . ALA A 1 830 ? -5.124 -5.122 -26.771 1.00 81.62 830 ALA A C 1
ATOM 6496 O O . ALA A 1 830 ? -3.991 -5.534 -27.009 1.00 81.62 830 ALA A O 1
ATOM 6497 N N . ASP A 1 831 ? -5.353 -3.820 -26.560 1.00 84.94 831 ASP A N 1
ATOM 6498 C CA . ASP A 1 831 ? -4.298 -2.793 -26.669 1.00 84.94 831 ASP A CA 1
ATOM 6499 C C . ASP A 1 831 ? -3.427 -2.646 -25.405 1.00 84.94 831 ASP A C 1
ATOM 6501 O O . ASP A 1 831 ? -3.402 -1.596 -24.773 1.00 84.94 831 ASP A O 1
ATOM 6505 N N . ASP A 1 832 ? -2.674 -3.661 -25.005 1.00 84.06 832 ASP A N 1
ATOM 6506 C CA . ASP A 1 832 ? -1.841 -3.649 -23.790 1.00 84.06 832 ASP A CA 1
ATOM 6507 C C . ASP A 1 832 ? -0.536 -2.823 -23.869 1.00 84.06 832 ASP A C 1
ATOM 6509 O O . ASP A 1 832 ? 0.380 -3.015 -23.073 1.00 84.06 832 ASP A O 1
ATOM 6513 N N . ASN A 1 833 ? -0.459 -1.818 -24.750 1.00 85.94 833 ASN A N 1
ATOM 6514 C CA . ASN A 1 833 ? 0.674 -0.882 -24.827 1.00 85.94 833 ASN A CA 1
ATOM 6515 C C . ASN A 1 833 ? 0.774 0.094 -23.636 1.00 85.94 833 ASN A C 1
ATOM 6517 O O . ASN A 1 833 ? 1.602 1.006 -23.658 1.00 85.94 833 ASN A O 1
ATOM 6521 N N . ARG A 1 834 ? -0.089 -0.054 -22.627 1.00 83.88 834 ARG A N 1
ATOM 6522 C CA . ARG A 1 834 ? -0.178 0.768 -21.413 1.00 83.88 834 ARG A CA 1
ATOM 6523 C C . ARG A 1 834 ? -0.530 -0.130 -20.238 1.00 83.88 834 ARG A C 1
ATOM 6525 O O . ARG A 1 834 ? -1.314 -1.070 -20.400 1.00 83.88 834 ARG A O 1
ATOM 6532 N N . PHE A 1 835 ? -0.009 0.201 -19.062 1.00 79.06 835 PHE A N 1
ATOM 6533 C CA . PHE A 1 835 ? -0.398 -0.481 -17.837 1.00 79.06 835 PHE A CA 1
ATOM 6534 C C . PHE A 1 835 ? -1.835 -0.105 -17.451 1.00 79.06 835 PHE A C 1
ATOM 6536 O O . PHE A 1 835 ? -2.185 1.075 -17.389 1.00 79.06 835 PHE A O 1
ATOM 6543 N N . ASP A 1 836 ? -2.658 -1.120 -17.191 1.00 82.31 836 ASP A N 1
ATOM 6544 C CA . ASP A 1 836 ? -4.060 -0.974 -16.809 1.00 82.31 836 ASP A CA 1
ATOM 6545 C C . ASP A 1 836 ? -4.466 -2.117 -15.867 1.00 82.31 836 ASP A C 1
ATOM 6547 O O . ASP A 1 836 ? -4.276 -3.297 -16.179 1.00 82.31 836 ASP A O 1
ATOM 6551 N N . ALA A 1 837 ? -5.039 -1.764 -14.716 1.00 85.88 837 ALA A N 1
ATOM 6552 C CA . ALA A 1 837 ? -5.521 -2.722 -13.729 1.00 85.88 837 ALA A CA 1
ATOM 6553 C C . ALA A 1 837 ? -6.642 -3.612 -14.291 1.00 85.88 837 ALA A C 1
ATOM 6555 O O . ALA A 1 837 ? -6.672 -4.800 -13.970 1.00 85.88 837 ALA A O 1
ATOM 6556 N N . TRP A 1 838 ? -7.505 -3.079 -15.167 1.00 86.75 838 TRP A N 1
ATOM 6557 C CA . TRP A 1 838 ? -8.566 -3.854 -15.819 1.00 86.75 838 TRP A CA 1
ATOM 6558 C C . TRP A 1 838 ? -7.974 -5.031 -16.598 1.00 86.75 838 TRP A C 1
ATOM 6560 O O . TRP A 1 838 ? -8.377 -6.183 -16.426 1.00 86.75 838 TRP A O 1
ATOM 6570 N N . ARG A 1 839 ? -6.924 -4.772 -17.384 1.00 82.69 839 ARG A N 1
ATOM 6571 C CA . ARG A 1 839 ? -6.208 -5.807 -18.144 1.00 82.69 839 ARG A CA 1
ATOM 6572 C C . ARG A 1 839 ? -5.428 -6.763 -17.260 1.00 82.69 839 ARG A C 1
ATOM 6574 O O . ARG A 1 839 ? -5.441 -7.962 -17.522 1.00 82.69 839 ARG A O 1
ATOM 6581 N N . LEU A 1 840 ? -4.795 -6.264 -16.197 1.00 84.50 840 LEU A N 1
ATOM 6582 C CA . LEU A 1 840 ? -4.073 -7.108 -15.241 1.00 84.50 840 LEU A CA 1
ATOM 6583 C C . LEU A 1 840 ? -4.989 -8.191 -14.642 1.00 84.50 840 LEU A C 1
ATOM 6585 O O . LEU A 1 840 ? -4.558 -9.328 -14.447 1.00 84.50 840 LEU A O 1
ATOM 6589 N N . THR A 1 841 ? -6.267 -7.869 -14.435 1.00 88.69 841 THR A N 1
ATOM 6590 C CA . THR A 1 841 ? -7.306 -8.799 -13.959 1.00 88.69 841 THR A CA 1
ATOM 6591 C C . THR A 1 841 ? -8.003 -9.608 -15.065 1.00 88.69 841 THR A C 1
ATOM 6593 O O . THR A 1 841 ? -9.049 -10.194 -14.813 1.00 88.69 841 THR A O 1
ATOM 6596 N N . GLY A 1 842 ? -7.494 -9.613 -16.303 1.00 84.50 842 GLY A N 1
ATOM 6597 C CA . GLY A 1 842 ? -8.144 -10.307 -17.430 1.00 84.50 842 GLY A CA 1
ATOM 6598 C C . GLY A 1 842 ? -9.456 -9.658 -17.895 1.00 84.50 842 GLY A C 1
ATOM 6599 O O . GLY A 1 842 ? -10.271 -10.288 -18.562 1.00 84.50 842 GLY A O 1
ATOM 6600 N N . GLY A 1 843 ? -9.691 -8.395 -17.529 1.00 86.12 843 GLY A N 1
ATOM 6601 C CA . GLY A 1 843 ? -10.953 -7.693 -17.762 1.00 86.12 843 GLY A CA 1
ATOM 6602 C C . GLY A 1 843 ? -12.098 -8.161 -16.866 1.00 86.12 843 GLY A C 1
ATOM 6603 O O . GLY A 1 843 ? -13.262 -8.030 -17.232 1.00 86.12 843 GLY A O 1
ATOM 6604 N N . ARG A 1 844 ? -11.789 -8.752 -15.711 1.00 88.75 844 ARG A N 1
ATOM 6605 C CA . ARG A 1 844 ? -12.798 -9.183 -14.749 1.00 88.75 844 ARG A CA 1
ATOM 6606 C C . ARG A 1 844 ? -13.154 -8.052 -13.796 1.00 88.75 844 ARG A C 1
ATOM 6608 O O . ARG A 1 844 ? -12.286 -7.514 -13.118 1.00 88.75 844 ARG A O 1
ATOM 6615 N N . ASN A 1 845 ? -14.448 -7.770 -13.651 1.00 91.44 845 ASN A N 1
ATOM 6616 C CA . ASN A 1 845 ? -14.931 -6.948 -12.550 1.00 91.44 845 ASN A CA 1
ATOM 6617 C C . ASN A 1 845 ? -14.692 -7.682 -11.225 1.00 91.44 845 ASN A C 1
ATOM 6619 O O . ASN A 1 845 ? -15.412 -8.620 -10.884 1.00 91.44 845 ASN A O 1
ATOM 6623 N N . MET A 1 846 ? -13.705 -7.227 -10.453 1.00 92.19 846 MET A N 1
ATOM 6624 C CA . MET A 1 846 ? -13.314 -7.882 -9.205 1.00 92.19 846 MET A CA 1
ATOM 6625 C C . MET A 1 846 ? -14.438 -7.892 -8.164 1.00 92.19 846 MET A C 1
ATOM 6627 O O . MET A 1 846 ? -14.403 -8.715 -7.258 1.00 92.19 846 MET A O 1
ATOM 6631 N N . THR A 1 847 ? -15.466 -7.041 -8.272 1.00 90.62 847 THR A N 1
ATOM 6632 C CA . THR A 1 847 ? -16.634 -7.092 -7.366 1.00 90.62 847 THR A CA 1
ATOM 6633 C C . THR A 1 847 ? -17.505 -8.338 -7.572 1.00 90.62 847 THR A C 1
ATOM 6635 O O . THR A 1 847 ? -18.257 -8.706 -6.666 1.00 90.62 847 THR A O 1
ATOM 6638 N N . VAL A 1 848 ? -17.360 -9.013 -8.719 1.00 89.50 848 VAL A N 1
ATOM 6639 C CA . VAL A 1 848 ? -18.044 -10.262 -9.066 1.00 89.50 848 VAL A CA 1
ATOM 6640 C C . VAL A 1 848 ? -17.163 -11.448 -8.655 1.00 89.50 848 VAL A C 1
ATOM 6642 O O . VAL A 1 848 ? -16.096 -11.700 -9.223 1.00 89.50 848 VAL A O 1
ATOM 6645 N N . LEU A 1 849 ? -17.596 -12.166 -7.614 1.00 89.06 849 LEU A N 1
ATOM 6646 C CA . LEU A 1 849 ? -16.771 -13.157 -6.905 1.00 89.06 849 LEU A CA 1
ATOM 6647 C C . LEU A 1 849 ? -16.555 -14.456 -7.687 1.00 89.06 849 LEU A C 1
ATOM 6649 O O . LEU A 1 849 ? -15.553 -15.132 -7.482 1.00 89.06 849 LEU A O 1
ATOM 6653 N N . THR A 1 850 ? -17.464 -14.766 -8.606 1.00 86.25 850 THR A N 1
ATOM 6654 C CA . THR A 1 850 ? -17.490 -15.991 -9.412 1.00 86.25 850 THR A CA 1
ATOM 6655 C C . THR A 1 850 ? -17.746 -15.656 -10.886 1.00 86.25 850 THR A C 1
ATOM 6657 O O . THR A 1 850 ? -18.026 -14.507 -11.225 1.00 86.25 850 THR A O 1
ATOM 6660 N N . GLY A 1 851 ? -17.648 -16.642 -11.780 1.00 86.00 851 GLY A N 1
ATOM 6661 C CA . GLY A 1 851 ? -17.890 -16.462 -13.216 1.00 86.00 851 GLY A CA 1
ATOM 6662 C C . GLY A 1 851 ? -16.603 -16.345 -14.029 1.00 86.00 851 GLY A C 1
ATOM 6663 O O . GLY A 1 851 ? -15.556 -16.816 -13.594 1.00 86.00 851 GLY A O 1
ATOM 6664 N N . LYS A 1 852 ? -16.698 -15.738 -15.217 1.00 87.00 852 LYS A N 1
ATOM 6665 C CA . LYS A 1 852 ? -15.622 -15.706 -16.216 1.00 87.00 852 LYS A CA 1
ATOM 6666 C C . LYS A 1 852 ? -15.069 -14.309 -16.451 1.00 87.00 852 LYS A C 1
ATOM 6668 O O . LYS A 1 852 ? -15.801 -13.324 -16.350 1.00 87.00 852 LYS A O 1
ATOM 6673 N N . ASP A 1 853 ? -13.789 -14.237 -16.793 1.00 86.56 853 ASP A N 1
ATOM 6674 C CA . ASP A 1 853 ? -13.161 -13.018 -17.305 1.00 86.56 853 ASP A CA 1
ATOM 6675 C C . ASP A 1 853 ? -13.424 -12.817 -18.819 1.00 86.56 853 ASP A C 1
ATOM 6677 O O . ASP A 1 853 ? -14.140 -13.600 -19.454 1.00 86.56 853 ASP A O 1
ATOM 6681 N N . LEU A 1 854 ? -12.851 -11.767 -19.427 1.00 81.56 854 LEU A N 1
ATOM 6682 C CA . LEU A 1 854 ? -13.007 -11.504 -20.870 1.00 81.56 854 LEU A CA 1
ATOM 6683 C C . LEU A 1 854 ? -12.274 -12.519 -21.762 1.00 81.56 854 LEU A C 1
ATOM 6685 O O . LEU A 1 854 ? -12.491 -12.528 -22.973 1.00 81.56 854 LEU A O 1
ATOM 6689 N N . ASN A 1 855 ? -11.417 -13.361 -21.186 1.00 77.50 855 ASN A N 1
ATOM 6690 C CA . ASN A 1 855 ? -10.714 -14.442 -21.873 1.00 77.50 855 ASN A CA 1
ATOM 6691 C C . ASN A 1 855 ? -11.434 -15.787 -21.720 1.00 77.50 855 ASN A C 1
ATOM 6693 O O . ASN A 1 855 ? -10.880 -16.812 -22.117 1.00 77.50 855 ASN A O 1
ATOM 6697 N N . ASN A 1 856 ? -12.657 -15.788 -21.172 1.00 80.75 856 ASN A N 1
ATOM 6698 C CA . ASN A 1 856 ? -13.464 -16.980 -20.914 1.00 80.75 856 ASN A CA 1
ATOM 6699 C C . ASN A 1 856 ? -12.821 -17.938 -19.885 1.00 80.75 856 ASN A C 1
ATOM 6701 O O . ASN A 1 856 ? -13.163 -19.123 -19.863 1.00 80.75 856 ASN A O 1
ATOM 6705 N N . VAL A 1 857 ? -11.929 -17.424 -19.027 1.00 85.75 857 VAL A N 1
ATOM 6706 C CA . VAL A 1 857 ? -11.308 -18.164 -17.920 1.00 85.75 857 VAL A CA 1
ATOM 6707 C C . VAL A 1 857 ? -12.217 -18.085 -16.698 1.00 85.75 857 VAL A C 1
ATOM 6709 O O . VAL A 1 857 ? -12.568 -16.992 -16.248 1.00 85.75 857 VAL A O 1
ATOM 6712 N N . ASP A 1 858 ? -12.606 -19.243 -16.168 1.00 88.12 858 ASP A N 1
ATOM 6713 C CA . ASP A 1 858 ? -13.403 -19.343 -14.947 1.00 88.12 858 ASP A CA 1
ATOM 6714 C C . ASP A 1 858 ? -12.592 -18.930 -13.712 1.00 88.12 858 ASP A C 1
ATOM 6716 O O . ASP A 1 858 ? -11.405 -19.232 -13.592 1.00 88.12 858 ASP A O 1
ATOM 6720 N N . ALA A 1 859 ? -13.257 -18.268 -12.768 1.00 88.06 859 ALA A N 1
ATOM 6721 C CA . ALA A 1 859 ? -12.762 -18.082 -11.413 1.00 88.06 859 ALA A CA 1
ATOM 6722 C C . ALA A 1 859 ? -12.739 -19.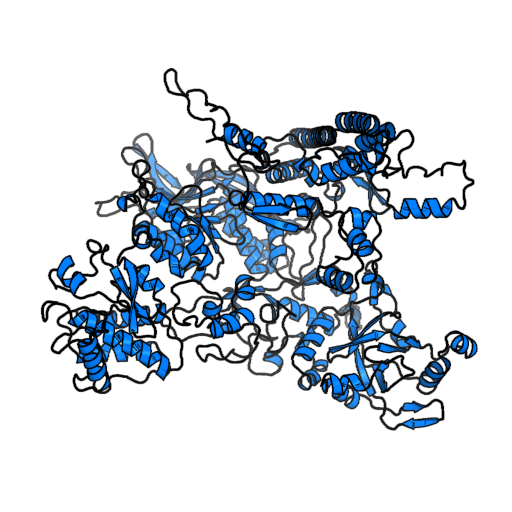448 -10.701 1.00 88.06 859 ALA A C 1
ATOM 6724 O O . ALA A 1 859 ? -13.817 -19.989 -10.424 1.00 88.06 859 ALA A O 1
ATOM 6725 N N . PRO A 1 860 ? -11.560 -20.028 -10.415 1.00 86.62 860 PRO A N 1
ATOM 6726 C CA . PRO A 1 860 ? -11.489 -21.363 -9.847 1.00 86.62 860 PRO A CA 1
ATOM 6727 C C . PRO A 1 860 ? -11.982 -21.380 -8.397 1.00 86.62 860 PRO A C 1
ATOM 6729 O O . PRO A 1 860 ? -11.732 -20.468 -7.604 1.00 86.62 860 PRO A O 1
ATOM 6732 N N . SER A 1 861 ? -12.663 -22.465 -8.050 1.00 87.75 861 SER A N 1
ATOM 6733 C CA . SER A 1 861 ? -13.064 -22.808 -6.689 1.00 87.75 861 SER A CA 1
ATOM 6734 C C . SER A 1 861 ? -11.850 -23.137 -5.802 1.00 87.75 861 SER A C 1
ATOM 6736 O O . SER A 1 861 ? -10.754 -23.408 -6.287 1.00 87.75 861 SER A O 1
ATOM 6738 N N . GLY A 1 862 ? -12.030 -23.115 -4.480 1.00 89.69 862 GLY A N 1
ATOM 6739 C CA . GLY A 1 862 ? -11.027 -23.547 -3.497 1.00 89.69 862 GLY A CA 1
ATOM 6740 C C . GLY A 1 862 ? -9.972 -22.503 -3.118 1.00 89.69 862 GLY A C 1
ATOM 6741 O O . GLY A 1 862 ? -9.205 -22.747 -2.192 1.00 89.69 862 GLY A O 1
ATOM 6742 N N . TYR A 1 863 ? -9.929 -21.343 -3.782 1.00 94.12 863 TYR A N 1
ATOM 6743 C CA . TYR A 1 863 ? -9.022 -20.241 -3.427 1.00 94.12 863 TYR A CA 1
ATOM 6744 C C . TYR A 1 863 ? -9.617 -19.328 -2.356 1.00 94.12 863 TYR A C 1
ATOM 6746 O O . TYR A 1 863 ? -9.024 -19.118 -1.301 1.00 94.12 863 TYR A O 1
ATOM 6754 N N . PHE A 1 864 ? -10.798 -18.780 -2.640 1.00 94.62 864 PHE A N 1
ATOM 6755 C CA . PHE A 1 864 ? -11.476 -17.797 -1.806 1.00 94.62 864 PHE A CA 1
ATOM 6756 C C . PHE A 1 864 ? -12.925 -18.207 -1.559 1.00 94.62 864 PHE A C 1
ATOM 6758 O O . PHE A 1 864 ? -13.531 -18.862 -2.407 1.00 94.62 864 PHE A O 1
ATOM 6765 N N . ASP A 1 865 ? -13.495 -17.778 -0.432 1.00 93.31 865 ASP A N 1
ATOM 6766 C CA . ASP A 1 865 ? -14.926 -17.945 -0.182 1.00 93.31 865 ASP A CA 1
ATOM 6767 C C . ASP A 1 865 ? -15.741 -17.229 -1.285 1.00 93.31 865 ASP A C 1
ATOM 6769 O O . ASP A 1 865 ? -15.477 -16.058 -1.591 1.00 93.31 865 ASP A O 1
ATOM 6773 N N . PRO A 1 866 ? -16.732 -17.903 -1.899 1.00 89.44 866 PRO A N 1
ATOM 6774 C CA . PRO A 1 866 ? -17.486 -17.370 -3.032 1.00 89.44 866 PRO A CA 1
ATOM 6775 C C . PRO A 1 866 ? -18.515 -16.302 -2.640 1.00 89.44 866 PRO A C 1
ATOM 6777 O O . PRO A 1 866 ? -19.174 -15.750 -3.523 1.00 89.44 866 PRO A O 1
ATOM 6780 N N . VAL A 1 867 ? -18.684 -16.026 -1.342 1.00 89.06 867 VAL A N 1
ATOM 6781 C CA . VAL A 1 867 ? -19.677 -15.096 -0.789 1.00 89.06 867 VAL A CA 1
ATOM 6782 C C . VAL A 1 867 ? -19.046 -14.066 0.145 1.00 89.06 867 VAL A C 1
ATOM 6784 O O . VAL A 1 867 ? -19.341 -12.871 0.051 1.00 89.06 867 VAL A O 1
ATOM 6787 N N . MET A 1 868 ? -18.165 -14.501 1.042 1.00 91.69 868 MET A N 1
ATOM 6788 C CA . MET A 1 868 ? -17.572 -13.646 2.061 1.00 91.69 868 MET A CA 1
ATOM 6789 C C . MET A 1 868 ? -16.565 -12.668 1.443 1.00 91.69 868 MET A C 1
ATOM 6791 O O . MET A 1 868 ? -15.532 -13.033 0.883 1.00 91.69 868 MET A O 1
ATOM 6795 N N . THR A 1 869 ? -16.862 -11.376 1.559 1.00 92.81 869 THR A N 1
ATOM 6796 C CA . THR A 1 869 ? -16.040 -10.280 1.036 1.00 92.81 869 THR A CA 1
ATOM 6797 C C . THR A 1 869 ? -16.282 -9.006 1.848 1.00 92.81 869 THR A C 1
ATOM 6799 O O . THR A 1 869 ? -17.188 -8.949 2.683 1.00 92.81 869 THR A O 1
ATOM 6802 N N . GLY A 1 870 ? -15.463 -7.974 1.633 1.00 88.31 870 GLY A N 1
ATOM 6803 C CA . GLY A 1 870 ? -15.677 -6.663 2.247 1.00 88.31 870 GLY A CA 1
ATOM 6804 C C . GLY A 1 870 ? -16.945 -5.970 1.732 1.00 88.31 870 GLY A C 1
ATOM 6805 O O . GLY A 1 870 ? -17.398 -6.228 0.623 1.00 88.31 870 GLY A O 1
ATOM 6806 N N . GLY A 1 871 ? -17.503 -5.051 2.522 1.00 83.06 871 GLY A N 1
ATOM 6807 C CA . GLY A 1 871 ? -18.665 -4.255 2.112 1.00 83.06 871 GLY A CA 1
ATOM 6808 C C . GLY A 1 871 ? -18.320 -3.066 1.202 1.00 83.06 871 GLY A C 1
ATOM 6809 O O . GLY A 1 871 ? -17.172 -2.609 1.138 1.00 83.06 871 GLY A O 1
ATOM 6810 N N . ALA A 1 872 ? -19.344 -2.517 0.540 1.00 82.25 872 ALA A N 1
ATOM 6811 C CA . ALA A 1 872 ? -19.282 -1.296 -0.271 1.00 82.25 872 ALA A CA 1
ATOM 6812 C C . ALA A 1 872 ? -18.107 -1.297 -1.272 1.00 82.25 872 ALA A C 1
ATOM 6814 O O . ALA A 1 872 ? -17.936 -2.229 -2.050 1.00 82.25 872 ALA A O 1
ATOM 6815 N N . THR A 1 873 ? -17.255 -0.267 -1.244 1.00 80.56 873 THR A N 1
ATOM 6816 C CA . THR A 1 873 ? -16.120 -0.134 -2.176 1.00 80.56 873 THR A CA 1
ATOM 6817 C C . THR A 1 873 ? -15.009 -1.171 -1.966 1.00 80.56 873 THR A C 1
ATOM 6819 O O . THR A 1 873 ? -14.061 -1.203 -2.747 1.00 80.56 873 THR A O 1
ATOM 6822 N N . ASN A 1 874 ? -15.080 -1.990 -0.911 1.00 87.69 874 ASN A N 1
ATOM 6823 C CA . ASN A 1 874 ? -14.134 -3.076 -0.651 1.00 87.69 874 ASN A CA 1
ATOM 6824 C C . ASN A 1 874 ? -14.653 -4.446 -1.111 1.00 87.69 874 ASN A C 1
ATOM 6826 O O . ASN A 1 874 ? -13.896 -5.418 -1.038 1.00 87.69 874 ASN A O 1
ATOM 6830 N N . GLN A 1 875 ? -15.896 -4.530 -1.599 1.00 90.56 875 GLN A N 1
ATOM 6831 C CA . GLN A 1 875 ? -16.395 -5.732 -2.258 1.00 90.56 875 GLN A CA 1
ATOM 6832 C C . GLN A 1 875 ? -15.468 -6.067 -3.416 1.00 90.56 875 GLN A C 1
ATOM 6834 O O . GLN A 1 875 ? -15.093 -5.196 -4.198 1.00 90.56 875 GLN A O 1
ATOM 6839 N N . GLY A 1 876 ? -15.043 -7.319 -3.509 1.00 90.38 876 GLY A N 1
ATOM 6840 C CA . GLY A 1 876 ? -14.086 -7.692 -4.547 1.00 90.38 876 GLY A CA 1
ATOM 6841 C C . GLY A 1 876 ? -12.622 -7.628 -4.124 1.00 90.38 876 GLY A C 1
ATOM 6842 O O . GLY A 1 876 ? -11.803 -8.453 -4.516 1.00 90.38 876 GLY A O 1
ATOM 6843 N N . ILE A 1 877 ? -12.314 -6.621 -3.314 1.00 94.06 877 ILE A N 1
ATOM 6844 C CA . ILE A 1 877 ? -10.953 -6.206 -2.969 1.00 94.06 877 ILE A CA 1
ATOM 6845 C C . ILE A 1 877 ? -10.491 -6.850 -1.671 1.00 94.06 877 ILE A C 1
ATOM 6847 O O . ILE A 1 877 ? -9.314 -7.172 -1.537 1.00 94.06 877 ILE A O 1
ATOM 6851 N N . VAL A 1 878 ? -11.413 -7.050 -0.729 1.00 94.38 878 VAL A N 1
ATOM 6852 C CA . VAL A 1 878 ? -11.184 -7.890 0.446 1.00 94.38 878 VAL A CA 1
ATOM 6853 C C . VAL A 1 878 ? -11.795 -9.262 0.189 1.00 94.38 878 VAL A C 1
ATOM 6855 O O . VAL A 1 878 ? -12.993 -9.376 -0.089 1.00 94.38 878 VAL A O 1
ATOM 6858 N N . ARG A 1 879 ? -10.963 -10.293 0.272 1.00 94.81 879 ARG A N 1
ATOM 6859 C CA . ARG A 1 879 ? -11.295 -11.709 0.098 1.00 94.81 879 ARG A CA 1
ATOM 6860 C C . ARG A 1 879 ? -10.899 -12.486 1.344 1.00 94.81 879 ARG A C 1
ATOM 6862 O O . ARG A 1 879 ? -10.106 -11.994 2.141 1.00 94.81 879 ARG A O 1
ATOM 6869 N N . TYR A 1 880 ? -11.420 -13.694 1.478 1.00 95.00 880 TYR A N 1
ATOM 6870 C CA . TYR A 1 880 ? -11.064 -14.608 2.556 1.00 95.00 880 TYR A CA 1
ATOM 6871 C C . TYR A 1 880 ? -10.695 -15.949 1.941 1.00 95.00 880 TYR A C 1
ATOM 6873 O O . TYR A 1 880 ? -11.460 -16.464 1.124 1.00 95.00 880 TYR A O 1
ATOM 6881 N N . LEU A 1 881 ? -9.515 -16.470 2.276 1.00 95.38 881 LEU A N 1
ATOM 6882 C CA . LEU A 1 881 ? -9.104 -17.810 1.860 1.00 95.38 881 LEU A CA 1
ATOM 6883 C C . LEU A 1 881 ? -10.062 -18.852 2.445 1.00 95.38 881 LEU A C 1
ATOM 6885 O O . LEU A 1 881 ? -10.585 -18.676 3.550 1.00 95.38 881 LEU A O 1
ATOM 6889 N N . THR A 1 882 ? -10.286 -19.940 1.711 1.00 94.31 882 THR A N 1
ATOM 6890 C CA . THR A 1 882 ? -11.085 -21.055 2.230 1.00 94.31 882 THR A CA 1
ATOM 6891 C C . THR A 1 882 ? -10.344 -21.779 3.359 1.00 94.31 882 THR A C 1
ATOM 6893 O O . THR A 1 882 ? -9.136 -21.611 3.547 1.00 94.31 882 THR A O 1
ATOM 6896 N N . THR A 1 883 ? -11.051 -22.611 4.122 1.00 91.56 883 THR A N 1
ATOM 6897 C CA . THR A 1 883 ? -10.490 -23.361 5.258 1.00 91.56 883 THR A CA 1
ATOM 6898 C C . THR A 1 883 ? -9.275 -24.209 4.871 1.00 91.56 883 THR A C 1
ATOM 6900 O O . THR A 1 883 ? -8.337 -24.331 5.659 1.00 91.56 883 THR A O 1
ATOM 6903 N N . GLN A 1 884 ? -9.271 -24.763 3.654 1.00 91.31 884 GLN A N 1
ATOM 6904 C CA . GLN A 1 884 ? -8.226 -25.664 3.165 1.00 91.31 884 GLN A CA 1
ATOM 6905 C C . GLN A 1 884 ? -7.166 -24.994 2.276 1.00 91.31 884 GLN A C 1
ATOM 6907 O O . GLN A 1 884 ? -6.157 -25.631 1.972 1.00 91.31 884 GLN A O 1
ATOM 6912 N N . ALA A 1 885 ? -7.368 -23.745 1.850 1.00 93.56 885 ALA A N 1
ATOM 6913 C CA . ALA A 1 885 ? -6.381 -23.039 1.044 1.00 93.56 885 ALA A CA 1
ATOM 6914 C C . ALA A 1 885 ? -5.098 -22.779 1.852 1.00 93.56 885 ALA A C 1
ATOM 6916 O O . ALA A 1 885 ? -5.147 -22.402 3.026 1.00 93.56 885 ALA A O 1
ATOM 6917 N N . GLN A 1 886 ? -3.942 -22.960 1.215 1.00 92.12 886 GLN A N 1
ATOM 6918 C CA . GLN A 1 886 ? -2.629 -22.768 1.838 1.00 92.12 886 GLN A CA 1
ATOM 6919 C C . GLN A 1 886 ? -1.794 -21.758 1.059 1.00 92.12 886 GLN A C 1
ATOM 6921 O O . GLN A 1 886 ? -1.892 -21.664 -0.164 1.00 92.12 886 GLN A O 1
ATOM 6926 N N . VAL A 1 887 ? -0.942 -21.018 1.768 1.00 92.06 887 VAL A N 1
ATOM 6927 C CA . VAL A 1 887 ? -0.025 -20.041 1.173 1.00 92.06 887 VAL A CA 1
ATOM 6928 C C . VAL A 1 887 ? 1.396 -20.588 1.243 1.00 92.06 887 VAL A C 1
ATOM 6930 O O . VAL A 1 887 ? 1.902 -20.882 2.325 1.00 92.06 887 VAL A O 1
ATOM 6933 N N . GLY A 1 888 ? 2.032 -20.748 0.083 1.00 88.81 888 GLY A N 1
ATOM 6934 C CA . GLY A 1 888 ? 3.422 -21.183 -0.015 1.00 88.81 888 GLY A CA 1
ATOM 6935 C C . GLY A 1 888 ? 4.424 -20.093 0.400 1.00 88.81 888 GLY A C 1
ATOM 6936 O O . GLY A 1 888 ? 4.063 -18.918 0.490 1.00 88.81 888 GLY A O 1
ATOM 6937 N N . PRO A 1 889 ? 5.711 -20.440 0.599 1.00 82.19 889 PRO A N 1
ATOM 6938 C CA . PRO A 1 889 ? 6.759 -19.468 0.937 1.00 82.19 889 PRO A CA 1
ATOM 6939 C C . PRO A 1 889 ? 6.969 -18.366 -0.115 1.00 82.19 889 PRO A C 1
ATOM 6941 O O . PRO A 1 889 ? 7.428 -17.279 0.218 1.00 82.19 889 PRO A O 1
ATOM 6944 N N . ASP A 1 890 ? 6.629 -18.639 -1.376 1.00 80.75 890 ASP A N 1
ATOM 6945 C CA . ASP A 1 890 ? 6.672 -17.699 -2.504 1.00 80.75 890 ASP A CA 1
ATOM 6946 C C . ASP A 1 890 ? 5.388 -16.854 -2.641 1.00 80.75 890 ASP A C 1
ATOM 6948 O O . ASP A 1 890 ? 5.231 -16.098 -3.602 1.00 80.75 890 ASP A O 1
ATOM 6952 N N . GLY A 1 891 ? 4.448 -17.003 -1.703 1.00 89.31 891 GLY A N 1
ATOM 6953 C CA . GLY A 1 891 ? 3.157 -16.328 -1.699 1.00 89.31 891 GLY A CA 1
ATOM 6954 C C . GLY A 1 891 ? 2.111 -16.952 -2.624 1.00 89.31 891 GLY A C 1
ATOM 6955 O O . GLY A 1 891 ? 1.009 -16.408 -2.729 1.00 89.31 891 GLY A O 1
ATOM 6956 N N . ARG A 1 892 ? 2.404 -18.060 -3.318 1.00 92.31 892 ARG A N 1
ATOM 6957 C CA . ARG A 1 892 ? 1.419 -18.743 -4.169 1.00 92.31 892 ARG A CA 1
ATOM 6958 C C . ARG A 1 892 ? 0.323 -19.387 -3.319 1.00 92.31 892 ARG A C 1
ATOM 6960 O O . ARG A 1 892 ? 0.611 -20.034 -2.316 1.00 92.31 892 ARG A O 1
ATOM 6967 N N . ILE A 1 893 ? -0.926 -19.259 -3.767 1.00 94.69 893 ILE A N 1
ATOM 6968 C CA . ILE A 1 893 ? -2.070 -19.937 -3.151 1.00 94.69 893 ILE A CA 1
ATOM 6969 C C . ILE A 1 893 ? -2.198 -21.343 -3.744 1.00 94.69 893 ILE A C 1
ATOM 6971 O O . ILE A 1 893 ? -2.260 -21.513 -4.967 1.00 94.69 893 ILE A O 1
ATOM 6975 N N . VAL A 1 894 ? -2.245 -22.343 -2.872 1.00 93.62 894 VAL A N 1
ATOM 6976 C CA . VAL A 1 894 ? -2.640 -23.714 -3.193 1.00 93.62 894 VAL A CA 1
ATOM 6977 C C . VAL A 1 894 ? -4.118 -23.854 -2.819 1.00 93.62 894 VAL A C 1
ATOM 6979 O O . VAL A 1 894 ? -4.442 -23.666 -1.643 1.00 93.62 894 VAL A O 1
ATOM 6982 N N . PRO A 1 895 ? -5.017 -24.123 -3.784 1.00 92.06 895 PRO A N 1
ATOM 6983 C CA . PRO A 1 895 ? -6.445 -24.202 -3.505 1.00 92.06 895 PRO A CA 1
ATOM 6984 C C . PRO A 1 895 ? -6.796 -25.436 -2.672 1.00 92.06 895 PRO A C 1
ATOM 6986 O O . PRO A 1 895 ? -6.142 -26.477 -2.774 1.00 92.06 895 PRO A O 1
ATOM 6989 N N . GLY A 1 896 ? -7.855 -25.307 -1.875 1.00 84.69 896 GLY A N 1
ATOM 6990 C CA . GLY A 1 896 ? -8.510 -26.429 -1.210 1.00 84.69 896 GLY A CA 1
ATOM 6991 C C . GLY A 1 896 ? -9.222 -27.366 -2.188 1.00 84.69 896 GLY A C 1
ATOM 6992 O O . GLY A 1 896 ? -9.423 -27.032 -3.359 1.00 84.69 896 GLY A O 1
ATOM 6993 N N . ASP A 1 897 ? -9.626 -28.537 -1.700 1.00 79.69 897 ASP A N 1
ATOM 6994 C CA . ASP A 1 897 ? -10.407 -29.489 -2.488 1.00 79.69 897 ASP A CA 1
ATOM 6995 C C . ASP A 1 897 ? -11.831 -28.973 -2.805 1.00 79.69 897 ASP A C 1
ATOM 6997 O O . ASP A 1 897 ? -12.315 -27.969 -2.274 1.00 79.69 897 ASP A O 1
ATOM 7001 N N . GLU A 1 898 ? -12.535 -29.658 -3.710 1.00 72.75 898 GLU A N 1
ATOM 7002 C CA . GLU A 1 898 ? -13.895 -29.282 -4.131 1.00 72.75 898 GLU A CA 1
ATOM 7003 C C . GLU A 1 898 ? -14.992 -29.615 -3.096 1.00 72.75 898 GLU A C 1
ATOM 7005 O O . GLU A 1 898 ? -16.181 -29.452 -3.381 1.00 72.75 898 GLU A O 1
ATOM 7010 N N . SER A 1 899 ? -14.648 -30.071 -1.884 1.00 68.44 899 SER A N 1
ATOM 7011 C CA . SER A 1 899 ? -15.650 -30.313 -0.837 1.00 68.44 899 SER A CA 1
ATOM 7012 C C . SER A 1 899 ? -16.254 -28.998 -0.334 1.00 68.44 899 SER A C 1
ATOM 7014 O O . SER A 1 899 ? -15.582 -27.976 -0.286 1.00 68.44 899 SER A O 1
ATOM 7016 N N . VAL A 1 900 ? -17.515 -29.002 0.118 1.00 62.44 900 VAL A N 1
ATOM 7017 C CA . VAL A 1 900 ? -18.188 -27.778 0.611 1.00 62.44 900 VAL A CA 1
ATOM 7018 C C . VAL A 1 900 ? -17.385 -27.081 1.720 1.00 62.44 900 VAL A C 1
ATOM 7020 O O . VAL A 1 900 ? -17.269 -25.859 1.707 1.00 62.44 900 VAL A O 1
ATOM 7023 N N . ALA A 1 901 ? -16.768 -27.840 2.633 1.00 60.44 901 ALA A N 1
ATOM 7024 C CA . ALA A 1 901 ? -15.881 -27.292 3.662 1.00 60.44 901 ALA A CA 1
ATOM 7025 C C . ALA A 1 901 ? -14.576 -26.713 3.075 1.00 60.44 901 ALA A C 1
ATOM 7027 O O . ALA A 1 901 ? -14.085 -25.692 3.553 1.00 60.44 901 ALA A O 1
ATOM 7028 N N . GLY A 1 902 ? -14.043 -27.318 2.007 1.00 65.94 902 GLY A N 1
ATOM 7029 C CA . GLY A 1 902 ? -12.910 -26.805 1.227 1.00 65.94 902 GLY A CA 1
ATOM 7030 C C . GLY A 1 902 ? -13.208 -25.526 0.435 1.00 65.94 902 GLY A C 1
ATOM 7031 O O . GLY A 1 902 ? -12.280 -24.860 -0.025 1.00 65.94 902 GLY A O 1
ATOM 7032 N N . GLN A 1 903 ? -14.485 -25.137 0.326 1.00 80.56 903 GLN A N 1
ATOM 7033 C CA . GLN A 1 903 ? -14.954 -23.991 -0.459 1.00 80.56 903 GLN A CA 1
ATOM 7034 C C . GLN A 1 903 ? -15.353 -22.756 0.363 1.00 80.56 903 GLN A C 1
ATOM 7036 O O . GLN A 1 903 ? -15.640 -21.712 -0.221 1.00 80.56 903 GLN A O 1
ATOM 7041 N N . ARG A 1 904 ? -15.397 -22.838 1.698 1.00 90.81 904 ARG A N 1
ATOM 7042 C CA . ARG A 1 904 ? -15.840 -21.733 2.569 1.00 90.81 904 ARG A CA 1
ATOM 7043 C C . ARG A 1 904 ? -14.723 -21.243 3.479 1.00 90.81 904 ARG A C 1
ATOM 7045 O O . ARG A 1 904 ? -13.811 -22.002 3.795 1.00 90.81 904 ARG A O 1
ATOM 7052 N N . ALA A 1 905 ? -14.785 -19.978 3.885 1.00 94.06 905 ALA A N 1
ATOM 7053 C CA . ALA A 1 905 ? -13.947 -19.459 4.967 1.00 94.06 905 ALA A CA 1
ATOM 7054 C C . ALA A 1 905 ? -14.335 -20.123 6.308 1.00 94.06 905 ALA A C 1
ATOM 7056 O O . ALA A 1 905 ? -15.491 -20.536 6.436 1.00 94.06 905 ALA A O 1
ATOM 7057 N N . PRO A 1 906 ? -13.437 -20.191 7.313 1.00 93.75 906 PRO A N 1
ATOM 7058 C CA . PRO A 1 906 ? -13.696 -20.902 8.570 1.00 93.75 906 PRO A CA 1
ATOM 7059 C C . PRO A 1 906 ? -15.022 -20.527 9.245 1.00 93.75 906 PRO A C 1
ATOM 7061 O O . PRO A 1 906 ? -15.804 -21.412 9.577 1.00 93.75 906 PRO A O 1
ATOM 7064 N N . LEU A 1 907 ? -15.335 -19.230 9.345 1.00 94.81 907 LEU A N 1
ATOM 7065 C CA . LEU A 1 907 ? -16.608 -18.748 9.888 1.00 94.81 907 LEU A CA 1
ATOM 7066 C C . LEU A 1 907 ? -17.804 -19.288 9.094 1.00 94.81 907 LEU A C 1
ATOM 7068 O O . LEU A 1 907 ? -18.749 -19.816 9.664 1.00 94.81 907 LEU A O 1
ATOM 7072 N N . MET A 1 908 ? -17.750 -19.188 7.766 1.00 93.38 908 MET A N 1
ATOM 7073 C CA . MET A 1 908 ? -18.838 -19.606 6.874 1.00 93.38 908 MET A CA 1
ATOM 7074 C C . MET A 1 908 ? -18.970 -21.130 6.737 1.00 93.38 908 MET A C 1
ATOM 7076 O O . MET A 1 908 ? -19.894 -21.598 6.069 1.00 93.38 908 MET A O 1
ATOM 7080 N N . ALA A 1 909 ? -18.042 -21.894 7.319 1.00 91.88 909 ALA A N 1
ATOM 7081 C CA . ALA A 1 909 ? -18.070 -23.349 7.367 1.00 91.88 909 ALA A CA 1
ATOM 7082 C C . ALA A 1 909 ? -18.764 -23.895 8.630 1.00 91.88 909 ALA A C 1
ATOM 7084 O O . ALA A 1 909 ? -18.963 -25.108 8.716 1.00 91.88 909 ALA A O 1
ATOM 7085 N N . LEU A 1 910 ? -19.140 -23.030 9.582 1.00 92.44 910 LEU A N 1
ATOM 7086 C CA . LEU A 1 910 ? -19.877 -23.438 10.777 1.00 92.44 910 LEU A CA 1
ATOM 7087 C C . LEU A 1 910 ? -21.255 -24.025 10.408 1.00 92.44 910 LEU A C 1
ATOM 7089 O O . LEU A 1 910 ? -21.949 -23.448 9.560 1.00 92.44 910 LEU A O 1
ATOM 7093 N N . PRO A 1 911 ? -21.681 -25.142 11.033 1.00 90.94 911 PRO A N 1
ATOM 7094 C CA . PRO A 1 911 ? -22.969 -25.782 10.746 1.00 90.94 911 PRO A CA 1
ATOM 7095 C C . PRO A 1 911 ? -24.173 -24.844 10.891 1.00 90.94 911 PRO A C 1
ATOM 7097 O O . PRO A 1 911 ? -25.109 -24.900 10.094 1.00 90.94 911 PRO A O 1
ATOM 7100 N N . GLU A 1 912 ? -24.129 -23.940 11.868 1.00 91.31 912 GLU A N 1
ATOM 7101 C CA . GLU A 1 912 ? -25.166 -22.949 12.163 1.00 91.31 912 GLU A CA 1
ATOM 7102 C C . GLU A 1 912 ? -25.429 -21.997 10.991 1.00 91.31 912 GLU A C 1
ATOM 7104 O O . GLU A 1 912 ? -26.522 -21.447 10.879 1.00 91.31 912 GLU A O 1
ATOM 7109 N N . LEU A 1 913 ? -24.455 -21.818 10.094 1.00 92.12 913 LEU A N 1
ATOM 7110 C CA . LEU A 1 913 ? -24.571 -20.951 8.925 1.00 92.12 913 LEU A CA 1
ATOM 7111 C C . LEU A 1 913 ? -24.985 -21.702 7.646 1.00 92.12 913 LEU A C 1
ATOM 7113 O O . LEU A 1 913 ? -25.057 -21.088 6.580 1.00 92.12 913 LEU A O 1
ATOM 7117 N N . GLU A 1 914 ? -25.308 -23.002 7.701 1.00 88.75 914 GLU A N 1
ATOM 7118 C CA . GLU A 1 914 ? -25.733 -23.768 6.514 1.00 88.75 914 GLU A CA 1
ATOM 7119 C C . GLU A 1 914 ? -27.004 -23.177 5.868 1.00 88.75 914 GLU A C 1
ATOM 7121 O O . GLU A 1 914 ? -27.147 -23.137 4.639 1.00 88.75 914 GLU A O 1
ATOM 7126 N N . THR A 1 915 ? -27.929 -22.677 6.689 1.00 90.50 915 THR A N 1
ATOM 7127 C CA . THR A 1 915 ? -29.217 -22.110 6.262 1.00 90.50 915 THR A CA 1
ATOM 7128 C C . THR A 1 915 ? -29.073 -20.806 5.472 1.00 90.50 915 THR A C 1
ATOM 7130 O O . THR A 1 915 ? -29.987 -20.470 4.716 1.00 90.50 915 THR A O 1
ATOM 7133 N N . LEU A 1 916 ? -27.916 -20.131 5.523 1.00 91.19 916 LEU A N 1
ATOM 7134 C CA . LEU A 1 916 ? -27.619 -18.947 4.703 1.00 91.19 916 LEU A CA 1
ATOM 7135 C C . LEU A 1 916 ? -27.722 -19.209 3.197 1.00 91.19 916 LEU A C 1
ATOM 7137 O O . LEU A 1 916 ? -27.951 -18.282 2.424 1.00 91.19 916 LEU A O 1
ATOM 7141 N N . ARG A 1 917 ? -27.601 -20.465 2.745 1.00 89.31 917 ARG A N 1
ATOM 7142 C CA . ARG A 1 917 ? -27.763 -20.821 1.322 1.00 89.31 917 ARG A CA 1
ATOM 7143 C C . ARG A 1 917 ? -29.144 -20.475 0.753 1.00 89.31 917 ARG A C 1
ATOM 7145 O O . ARG A 1 917 ? -29.309 -20.449 -0.464 1.00 89.31 917 ARG A O 1
ATOM 7152 N N . TYR A 1 918 ? -30.138 -20.282 1.622 1.00 91.56 918 TYR A N 1
ATOM 7153 C CA . TYR A 1 918 ? -31.490 -19.876 1.245 1.00 91.56 918 TYR A CA 1
ATOM 7154 C C . TYR A 1 918 ? -31.656 -18.355 1.165 1.00 91.56 918 TYR A C 1
ATOM 7156 O O . TYR A 1 918 ? -32.720 -17.893 0.749 1.00 91.56 918 TYR A O 1
ATOM 7164 N N . ASP A 1 919 ? -30.624 -17.593 1.529 1.00 92.44 919 ASP A N 1
ATOM 7165 C CA . ASP A 1 919 ? -30.642 -16.139 1.512 1.00 92.44 919 ASP A CA 1
ATOM 7166 C C . ASP A 1 919 ? -29.924 -15.564 0.286 1.00 92.44 919 ASP A C 1
ATOM 7168 O O . ASP A 1 919 ? -28.976 -16.164 -0.242 1.00 92.44 919 ASP A O 1
ATOM 7172 N N . PRO A 1 920 ? -30.329 -14.363 -0.158 1.00 90.19 920 PRO A N 1
ATOM 7173 C CA . PRO A 1 920 ? -29.598 -13.589 -1.147 1.00 90.19 920 PRO A CA 1
ATOM 7174 C C . PRO A 1 920 ? -28.138 -13.345 -0.746 1.00 90.19 920 PRO A C 1
ATOM 7176 O O . PRO A 1 920 ? -27.799 -13.226 0.430 1.00 90.19 920 PRO A O 1
ATOM 7179 N N . PHE A 1 921 ? -27.269 -13.208 -1.748 1.00 87.81 921 PHE A N 1
ATOM 7180 C CA . PHE A 1 921 ? -25.831 -13.000 -1.561 1.00 87.81 921 PHE A CA 1
ATOM 7181 C C . PHE A 1 921 ? -25.495 -11.840 -0.607 1.00 87.81 921 PHE A C 1
ATOM 7183 O O . PHE A 1 921 ? -24.644 -11.979 0.270 1.00 87.81 921 PHE A O 1
ATOM 7190 N N . ASP A 1 922 ? -26.171 -10.698 -0.754 1.00 86.44 922 ASP A N 1
ATOM 7191 C CA . ASP A 1 922 ? -25.945 -9.506 0.069 1.00 86.44 922 ASP A CA 1
ATOM 7192 C C . ASP A 1 922 ? -26.262 -9.758 1.548 1.00 86.44 922 ASP A C 1
ATOM 7194 O O . ASP A 1 922 ? -25.604 -9.204 2.428 1.00 86.44 922 ASP A O 1
ATOM 7198 N N . ARG A 1 923 ? -27.219 -10.644 1.834 1.00 89.62 923 ARG A N 1
ATOM 7199 C CA . ARG A 1 923 ? -27.620 -11.018 3.195 1.00 89.62 923 ARG A CA 1
ATOM 7200 C C . ARG A 1 923 ? -26.611 -11.934 3.849 1.00 89.62 923 ARG A C 1
ATOM 7202 O O . ARG A 1 923 ? -26.213 -11.663 4.976 1.00 89.62 923 ARG A O 1
ATOM 7209 N N . GLN A 1 924 ? -26.107 -12.916 3.110 1.00 91.69 924 GLN A N 1
ATOM 7210 C CA . GLN A 1 924 ? -25.016 -13.768 3.579 1.00 91.69 924 GLN A CA 1
ATOM 7211 C C . GLN A 1 924 ? -23.761 -12.940 3.906 1.00 91.69 924 GLN A C 1
ATOM 7213 O O . GLN A 1 924 ? -23.151 -13.121 4.961 1.00 91.69 924 GLN A O 1
ATOM 7218 N N . GLN A 1 925 ? -23.403 -11.984 3.039 1.00 90.75 925 GLN A N 1
ATOM 7219 C CA . GLN A 1 925 ? -22.278 -11.074 3.277 1.00 90.75 925 GLN A CA 1
ATOM 7220 C C . GLN A 1 925 ? -22.527 -10.172 4.499 1.00 90.75 925 GLN A C 1
ATOM 7222 O O . GLN A 1 925 ? -21.626 -9.999 5.325 1.00 90.75 925 GLN A O 1
ATOM 7227 N N . MET A 1 926 ? -23.743 -9.632 4.651 1.00 89.75 926 MET A N 1
ATOM 7228 C CA . MET A 1 926 ? -24.120 -8.831 5.819 1.00 89.75 926 MET A CA 1
ATOM 7229 C C . MET A 1 926 ? -24.056 -9.632 7.122 1.00 89.75 926 MET A C 1
ATOM 7231 O O . MET A 1 926 ? -23.546 -9.095 8.107 1.00 89.75 926 MET A O 1
ATOM 7235 N N . THR A 1 927 ? -24.528 -10.881 7.143 1.00 92.44 927 THR A N 1
ATOM 7236 C CA . THR A 1 927 ? -24.403 -11.778 8.302 1.00 92.44 927 THR A CA 1
ATOM 7237 C C . THR A 1 927 ? -22.938 -11.956 8.672 1.00 92.44 927 THR A C 1
ATOM 7239 O O . THR A 1 927 ? -22.556 -11.619 9.792 1.00 92.44 927 THR A O 1
ATOM 7242 N N . ALA A 1 928 ? -22.103 -12.389 7.721 1.00 92.94 928 ALA A N 1
ATOM 7243 C CA . ALA A 1 928 ? -20.682 -12.627 7.959 1.00 92.94 928 ALA A CA 1
ATOM 7244 C C . ALA A 1 928 ? -19.995 -11.381 8.539 1.00 92.94 928 ALA A C 1
ATOM 7246 O O . ALA A 1 928 ? -19.330 -11.449 9.566 1.00 92.94 928 ALA A O 1
ATOM 7247 N N . SER A 1 929 ? -20.230 -10.209 7.941 1.00 90.69 929 SER A N 1
ATOM 7248 C CA . SER A 1 929 ? -19.672 -8.944 8.432 1.00 90.69 929 SER A CA 1
ATOM 7249 C C . SER A 1 929 ? -20.156 -8.561 9.833 1.00 90.69 929 SER A C 1
ATOM 7251 O O . SER A 1 929 ? -19.464 -7.806 10.510 1.00 90.69 929 SER A O 1
ATOM 7253 N N . THR A 1 930 ? -21.347 -9.000 10.238 1.00 91.88 930 THR A N 1
ATOM 7254 C CA . THR A 1 930 ? -21.924 -8.671 11.549 1.00 91.88 930 THR A CA 1
ATOM 7255 C C . THR A 1 930 ? -21.356 -9.573 12.631 1.00 91.88 930 THR A C 1
ATOM 7257 O O . THR A 1 930 ? -21.000 -9.063 13.685 1.00 91.88 930 THR A O 1
ATOM 7260 N N . ILE A 1 931 ? -21.208 -10.870 12.344 1.00 93.94 931 ILE A N 1
ATOM 7261 C CA . ILE A 1 931 ? -20.595 -11.838 13.263 1.00 93.94 931 ILE A CA 1
ATOM 7262 C C . ILE A 1 931 ? -19.113 -11.511 13.484 1.00 93.94 931 ILE A C 1
ATOM 7264 O O . ILE A 1 931 ? -18.642 -11.494 14.608 1.00 93.94 931 ILE A O 1
ATOM 7268 N N . MET A 1 932 ? -18.380 -11.119 12.439 1.00 91.75 932 MET A N 1
ATOM 7269 C CA . MET A 1 932 ? -16.972 -10.701 12.577 1.00 91.75 932 MET A CA 1
ATOM 7270 C C . MET A 1 932 ? -16.764 -9.489 13.507 1.00 91.75 932 MET A C 1
ATOM 7272 O O . MET A 1 932 ? -15.635 -9.181 13.867 1.00 91.75 932 MET A O 1
ATOM 7276 N N . GLN A 1 933 ? -17.831 -8.760 13.845 1.00 88.06 933 GLN A N 1
ATOM 7277 C CA . GLN A 1 933 ? -17.810 -7.586 14.722 1.00 88.06 933 GLN A CA 1
ATOM 7278 C C . GLN A 1 933 ? -18.805 -7.741 15.881 1.00 88.06 933 GLN A C 1
ATOM 7280 O O . GLN A 1 933 ? -19.289 -6.739 16.412 1.00 88.06 933 GLN A O 1
ATOM 7285 N N . SER A 1 934 ? -19.228 -8.964 16.195 1.00 89.06 934 SER A N 1
ATOM 7286 C CA . SER A 1 934 ? -20.199 -9.204 17.257 1.00 89.06 934 SER A CA 1
ATOM 7287 C C . SER A 1 934 ? -19.531 -9.226 18.620 1.00 89.06 934 SER A C 1
ATOM 7289 O O . SER A 1 934 ? -18.369 -9.602 18.739 1.00 89.06 934 SER A O 1
ATOM 7291 N N . SER A 1 935 ? -20.289 -8.865 19.650 1.00 85.25 935 SER A N 1
ATOM 7292 C CA . SER A 1 935 ? -19.922 -9.163 21.034 1.00 85.25 935 SER A CA 1
ATOM 7293 C C . SER A 1 935 ? -20.178 -10.633 21.361 1.00 85.25 935 SER A C 1
ATOM 7295 O O . SER A 1 935 ? -19.377 -11.246 22.052 1.00 85.25 935 SER A O 1
ATOM 7297 N N . GLU A 1 936 ? -21.266 -11.199 20.833 1.00 89.12 936 GLU A N 1
ATOM 7298 C CA . GLU A 1 936 ? -21.681 -12.577 21.101 1.00 89.12 936 GLU A CA 1
ATOM 7299 C C . GLU A 1 936 ? -22.562 -13.101 19.954 1.00 89.12 936 GLU A C 1
ATOM 7301 O O . GLU A 1 936 ? -23.308 -12.334 19.331 1.00 89.12 936 GLU A O 1
ATOM 7306 N N . VAL A 1 937 ? -22.523 -14.413 19.717 1.00 93.25 937 VAL A N 1
ATOM 7307 C CA . VAL A 1 937 ? -23.601 -15.144 19.040 1.00 93.25 937 VAL A CA 1
ATOM 7308 C C . VAL A 1 937 ? -24.311 -16.003 20.083 1.00 93.25 937 VAL A C 1
ATOM 7310 O O . VAL A 1 937 ? -23.700 -16.874 20.696 1.00 93.25 937 VAL A O 1
ATOM 7313 N N . THR A 1 938 ? -25.599 -15.747 20.297 1.00 93.69 938 THR A N 1
ATOM 7314 C CA . THR A 1 938 ? -26.367 -16.368 21.376 1.00 93.69 938 THR A CA 1
ATOM 7315 C C . THR A 1 938 ? -26.567 -17.866 21.138 1.00 93.69 938 THR A C 1
ATOM 7317 O O . THR A 1 938 ? -26.589 -18.358 20.005 1.00 93.69 938 THR A O 1
ATOM 7320 N N . ALA A 1 939 ? -26.860 -18.595 22.215 1.00 91.31 939 ALA A N 1
ATOM 7321 C CA . ALA A 1 939 ? -27.600 -19.850 22.105 1.00 91.31 939 ALA A CA 1
ATOM 7322 C C . ALA A 1 939 ? -28.975 -19.615 21.422 1.00 91.31 939 ALA A C 1
ATOM 7324 O O . ALA A 1 939 ? -29.444 -18.470 21.372 1.00 91.31 939 ALA A O 1
ATOM 7325 N N . PRO A 1 940 ? -29.642 -20.658 20.882 1.00 93.44 940 PRO A N 1
ATOM 7326 C CA . PRO A 1 940 ? -30.980 -20.504 20.315 1.00 93.44 940 PRO A CA 1
ATOM 7327 C C . PRO A 1 940 ? -31.949 -19.860 21.319 1.00 93.44 940 PRO A C 1
ATOM 7329 O O . PRO A 1 940 ? -32.121 -20.364 22.427 1.00 93.44 940 PRO A O 1
ATOM 7332 N N . ALA A 1 941 ? -32.588 -18.765 20.916 1.00 94.69 941 ALA A N 1
ATOM 7333 C CA . ALA A 1 941 ? -33.564 -18.027 21.703 1.00 94.69 941 ALA A CA 1
ATOM 7334 C C . ALA A 1 941 ? -34.971 -18.246 21.143 1.00 94.69 941 ALA A C 1
ATOM 7336 O O . ALA A 1 941 ? -35.194 -18.238 19.922 1.00 94.69 941 ALA A O 1
ATOM 7337 N N . LYS A 1 942 ? -35.948 -18.424 22.035 1.00 95.62 942 LYS A N 1
ATOM 7338 C CA . LYS A 1 942 ? -37.331 -18.655 21.621 1.00 95.62 942 LYS A CA 1
ATOM 7339 C C . LYS A 1 942 ? -37.935 -17.364 21.077 1.00 95.62 942 LYS A C 1
ATOM 7341 O O . LYS A 1 942 ? -38.061 -16.361 21.780 1.00 95.62 942 LYS A O 1
ATOM 7346 N N . THR A 1 943 ? -38.348 -17.427 19.820 1.00 95.38 943 THR A N 1
ATOM 7347 C CA . THR A 1 943 ? -38.708 -16.278 18.998 1.00 95.38 943 THR A CA 1
ATOM 7348 C C . THR A 1 943 ? -40.097 -16.440 18.391 1.00 95.38 943 THR A C 1
ATOM 7350 O O . THR A 1 943 ? -40.462 -17.515 17.902 1.00 95.38 943 THR A O 1
ATOM 7353 N N . ALA A 1 944 ? -40.866 -15.351 18.379 1.00 94.19 944 ALA A N 1
ATOM 7354 C CA . ALA A 1 944 ? -42.135 -15.251 17.666 1.00 94.19 944 ALA A CA 1
ATOM 7355 C C . ALA A 1 944 ? -42.065 -14.173 16.574 1.00 94.19 944 ALA A C 1
ATOM 7357 O O . ALA A 1 944 ? -41.664 -13.037 16.824 1.00 94.19 944 ALA A O 1
ATOM 7358 N N . LEU A 1 945 ? -42.499 -14.519 15.360 1.00 90.88 945 LEU A N 1
ATOM 7359 C CA . LEU A 1 945 ? -42.613 -13.572 14.251 1.00 90.88 945 LEU A CA 1
ATOM 7360 C C . LEU A 1 945 ? -44.055 -13.065 14.153 1.00 90.88 945 LEU A C 1
ATOM 7362 O O . LEU A 1 945 ? -44.919 -13.734 13.582 1.00 90.88 945 LEU A O 1
ATOM 7366 N N . MET A 1 946 ? -44.337 -11.897 14.734 1.00 90.94 946 MET A N 1
ATOM 7367 C CA . MET A 1 946 ? -45.680 -11.310 14.760 1.00 90.94 946 MET A CA 1
ATOM 7368 C C . MET A 1 946 ? -45.669 -9.782 14.881 1.00 90.94 946 MET A C 1
ATOM 7370 O O . MET A 1 946 ? -44.719 -9.161 15.352 1.00 90.94 946 MET A O 1
ATOM 7374 N N . THR A 1 947 ? -46.774 -9.164 14.475 1.00 89.56 947 THR A N 1
ATOM 7375 C CA . THR A 1 947 ? -47.057 -7.761 14.792 1.00 89.56 947 THR A CA 1
ATOM 7376 C C . THR A 1 947 ? -47.329 -7.614 16.287 1.00 89.56 947 THR A C 1
ATOM 7378 O O . THR A 1 947 ? -48.162 -8.354 16.816 1.00 89.56 947 THR A O 1
ATOM 7381 N N . PHE A 1 948 ? -46.679 -6.658 16.950 1.00 92.50 948 PHE A N 1
ATOM 7382 C CA . PHE A 1 948 ? -46.706 -6.539 18.410 1.00 92.50 948 PHE A CA 1
ATOM 7383 C C . PHE A 1 948 ? -46.832 -5.071 18.837 1.00 92.50 948 PHE A C 1
ATOM 7385 O O . PHE A 1 948 ? -45.833 -4.369 18.895 1.00 92.50 948 PHE A O 1
ATOM 7392 N N . GLY A 1 949 ? -48.058 -4.563 19.015 1.00 84.38 949 GLY A N 1
ATOM 7393 C CA . GLY A 1 949 ? -48.317 -3.208 19.547 1.00 84.38 949 GLY A CA 1
ATOM 7394 C C . GLY A 1 949 ? -47.745 -2.018 18.753 1.00 84.38 949 GLY A C 1
ATOM 7395 O O . GLY A 1 949 ? -47.801 -0.892 19.222 1.00 84.38 949 GLY A O 1
ATOM 7396 N N . GLY A 1 950 ? -47.179 -2.236 17.558 1.00 86.25 950 GLY A N 1
ATOM 7397 C CA . GLY A 1 950 ? -46.365 -1.237 16.846 1.00 86.25 950 GLY A CA 1
ATOM 7398 C C . GLY A 1 950 ? -44.884 -1.240 17.254 1.00 86.25 950 GLY A C 1
ATOM 7399 O O . GLY A 1 950 ? -44.050 -0.736 16.508 1.00 86.25 950 GLY A O 1
ATOM 7400 N N . TRP A 1 951 ? -44.530 -1.918 18.349 1.00 92.69 951 TRP A N 1
ATOM 7401 C CA . TRP A 1 951 ? -43.157 -2.121 18.822 1.00 92.69 951 TRP A CA 1
ATOM 7402 C C . TRP A 1 951 ? -42.282 -2.949 17.883 1.00 92.69 951 TRP A C 1
ATOM 7404 O O . TRP A 1 951 ? -41.068 -2.951 18.047 1.00 92.69 951 TRP A O 1
ATOM 7414 N N . THR A 1 952 ? -42.882 -3.629 16.902 1.00 91.19 952 THR A N 1
ATOM 7415 C CA . THR A 1 952 ? -42.201 -4.351 15.813 1.00 91.19 952 THR A CA 1
ATOM 7416 C C . THR A 1 952 ? -42.479 -3.746 14.427 1.00 91.19 952 THR A C 1
ATOM 7418 O O . THR A 1 952 ? -42.420 -4.446 13.415 1.00 91.19 952 THR A O 1
ATOM 7421 N N . ALA A 1 953 ? -42.841 -2.459 14.347 1.00 85.81 953 ALA A N 1
ATOM 7422 C CA . ALA A 1 953 ? -43.117 -1.784 13.075 1.00 85.81 953 ALA A CA 1
ATOM 7423 C C . ALA A 1 953 ? -41.829 -1.529 12.270 1.00 85.81 953 ALA A C 1
ATOM 7425 O O . ALA A 1 953 ? -41.023 -0.687 12.648 1.00 85.81 953 ALA A O 1
ATOM 7426 N N . ASP A 1 954 ? -41.678 -2.226 11.141 1.00 78.19 954 ASP A N 1
ATOM 7427 C CA . ASP A 1 954 ? -40.461 -2.331 10.318 1.00 78.19 954 ASP A CA 1
ATOM 7428 C C . ASP A 1 954 ? -39.331 -3.160 10.967 1.00 78.19 954 ASP A C 1
ATOM 7430 O O . ASP A 1 954 ? -39.422 -4.390 10.999 1.00 78.19 954 ASP A O 1
ATOM 7434 N N . ASP A 1 955 ? -38.269 -2.500 11.440 1.00 83.81 955 ASP A N 1
ATOM 7435 C CA . ASP A 1 955 ? -37.016 -3.083 11.958 1.00 83.81 955 ASP A CA 1
ATOM 7436 C C . ASP A 1 955 ? -36.856 -3.196 13.502 1.00 83.81 955 ASP A C 1
ATOM 7438 O O . ASP A 1 955 ? -35.908 -3.852 13.939 1.00 83.81 955 ASP A O 1
ATOM 7442 N N . PRO A 1 956 ? -37.690 -2.582 14.360 1.00 91.62 956 PRO A N 1
ATOM 7443 C CA . PRO A 1 956 ? -37.695 -2.789 15.804 1.00 91.62 956 PRO A CA 1
ATOM 7444 C C . PRO A 1 956 ? -37.863 -4.242 16.267 1.00 91.62 956 PRO A C 1
ATOM 7446 O O . PRO A 1 956 ? -38.609 -5.026 15.671 1.00 91.62 956 PRO A O 1
ATOM 7449 N N . ILE A 1 957 ? -37.201 -4.576 17.376 1.00 95.88 957 ILE A N 1
ATOM 7450 C CA . ILE A 1 957 ? -37.244 -5.889 18.026 1.00 95.88 957 ILE A CA 1
ATOM 7451 C C . ILE A 1 957 ? -37.604 -5.707 19.502 1.00 95.88 957 ILE A C 1
ATOM 7453 O O . ILE A 1 957 ? -37.053 -4.841 20.179 1.00 95.88 957 ILE A O 1
ATOM 7457 N N . VAL A 1 958 ? -38.509 -6.546 20.002 1.00 97.44 958 VAL A N 1
ATOM 7458 C CA . VAL A 1 958 ? -38.869 -6.595 21.425 1.00 97.44 958 VAL A CA 1
ATOM 7459 C C . VAL A 1 958 ? -38.181 -7.792 22.060 1.00 97.44 958 VAL A C 1
ATOM 7461 O O . VAL A 1 958 ? -38.232 -8.888 21.497 1.00 97.44 958 VAL A O 1
ATOM 7464 N N . VAL A 1 959 ? -37.562 -7.596 23.222 1.00 98.00 959 VAL A N 1
ATOM 7465 C CA . VAL A 1 959 ? -36.872 -8.665 23.959 1.00 98.00 959 VAL A CA 1
ATOM 7466 C C . VAL A 1 959 ? -37.380 -8.776 25.393 1.00 98.00 959 VAL A C 1
ATOM 7468 O O . VAL A 1 959 ? -37.909 -7.815 25.952 1.00 98.00 959 VAL A O 1
ATOM 7471 N N . SER A 1 960 ? -37.228 -9.947 26.002 1.00 97.94 960 SER A N 1
ATOM 7472 C CA . SER A 1 960 ? -37.459 -10.128 27.434 1.00 97.94 960 SER A CA 1
ATOM 7473 C C . SER A 1 960 ? -36.332 -9.492 28.257 1.00 97.94 960 SER A C 1
ATOM 7475 O O . SER A 1 960 ? -35.194 -9.366 27.793 1.00 97.94 960 SER A O 1
ATOM 7477 N N . LYS A 1 961 ? -36.629 -9.117 29.504 1.00 97.19 961 LYS A N 1
ATOM 7478 C CA . LYS A 1 961 ? -35.609 -8.664 30.460 1.00 97.19 961 LYS A CA 1
ATOM 7479 C C . LYS A 1 961 ? -34.531 -9.726 30.687 1.00 97.19 961 LYS A C 1
ATOM 7481 O O . LYS A 1 961 ? -33.351 -9.404 30.693 1.00 97.19 961 LYS A O 1
ATOM 7486 N N . GLU A 1 962 ? -34.915 -10.996 30.779 1.00 96.75 962 GLU A N 1
ATOM 7487 C CA . GLU A 1 962 ? -33.967 -12.092 30.990 1.00 96.75 962 GLU A CA 1
ATOM 7488 C C . GLU A 1 962 ? -33.030 -12.290 29.795 1.00 96.75 962 GLU A C 1
ATOM 7490 O O . GLU A 1 962 ? -31.870 -12.650 29.981 1.00 96.75 962 GLU A O 1
ATOM 7495 N N . PHE A 1 963 ? -33.513 -12.063 28.569 1.00 96.88 963 PHE A N 1
ATOM 7496 C CA . PHE A 1 963 ? -32.666 -12.070 27.380 1.00 96.88 963 PHE A CA 1
ATOM 7497 C C . PHE A 1 963 ? -31.659 -10.912 27.423 1.00 96.88 963 PHE A C 1
ATOM 7499 O O . PHE A 1 963 ? -30.478 -11.124 27.155 1.00 96.88 963 PHE A O 1
ATOM 7506 N N . ALA A 1 964 ? -32.110 -9.714 27.806 1.00 96.69 964 ALA A N 1
ATOM 7507 C CA . ALA A 1 964 ? -31.268 -8.522 27.894 1.00 96.69 964 ALA A CA 1
ATOM 7508 C C . ALA A 1 964 ? -30.182 -8.604 28.984 1.00 96.69 964 ALA A C 1
ATOM 7510 O O . ALA A 1 964 ? -29.078 -8.109 28.777 1.00 96.69 964 ALA A O 1
ATOM 7511 N N . GLU A 1 965 ? -30.481 -9.237 30.120 1.00 95.50 965 GLU A N 1
ATOM 7512 C CA . GLU A 1 965 ? -29.530 -9.455 31.222 1.00 95.50 965 GLU A CA 1
ATOM 7513 C C . GLU A 1 965 ? -28.544 -10.598 30.921 1.00 95.50 965 GLU A C 1
ATOM 7515 O O . GLU A 1 965 ? -27.376 -10.547 31.309 1.00 95.50 965 GLU A O 1
ATOM 7520 N N . ARG A 1 966 ? -28.998 -11.649 30.222 1.00 94.50 966 ARG A N 1
ATOM 7521 C CA . ARG A 1 966 ? -28.157 -12.806 29.870 1.00 94.50 966 ARG A CA 1
ATOM 7522 C C . ARG A 1 966 ? -27.118 -12.466 28.805 1.00 94.50 966 ARG A C 1
ATOM 7524 O O . ARG A 1 966 ? -26.002 -12.970 28.880 1.00 94.50 966 ARG A O 1
ATOM 7531 N N . HIS A 1 967 ? -27.501 -11.655 27.824 1.00 93.81 967 HIS A N 1
ATOM 7532 C CA . HIS A 1 967 ? -26.668 -11.295 26.682 1.00 93.81 967 HIS A CA 1
ATOM 7533 C C . HIS A 1 967 ? -26.223 -9.846 26.820 1.00 93.81 967 HIS A C 1
ATOM 7535 O O . HIS A 1 967 ? -27.042 -8.935 26.749 1.00 93.81 967 HIS A O 1
ATOM 7541 N N . ARG A 1 968 ? -24.925 -9.627 27.035 1.00 89.12 968 ARG A N 1
ATOM 7542 C CA . ARG A 1 968 ? -24.373 -8.305 27.362 1.00 89.12 968 ARG A CA 1
ATOM 7543 C C . ARG A 1 968 ? -23.638 -7.705 26.169 1.00 89.12 968 ARG A C 1
ATOM 7545 O O . ARG A 1 968 ? -23.088 -8.408 25.324 1.00 89.12 968 ARG A O 1
ATOM 7552 N N . ILE A 1 969 ? -23.633 -6.380 26.102 1.00 89.25 969 ILE A N 1
ATOM 7553 C CA . ILE A 1 969 ? -22.989 -5.587 25.052 1.00 89.25 969 ILE A CA 1
ATOM 7554 C C . ILE A 1 969 ? -21.986 -4.623 25.680 1.00 89.25 969 ILE A C 1
ATOM 7556 O O . ILE A 1 969 ? -22.089 -4.251 26.850 1.00 89.25 969 ILE A O 1
ATOM 7560 N N . ARG A 1 970 ? -21.006 -4.190 24.890 1.00 83.56 970 ARG A N 1
ATOM 7561 C CA . ARG A 1 970 ? -20.048 -3.168 25.307 1.00 83.56 970 ARG A CA 1
ATOM 7562 C C . ARG A 1 970 ? -20.528 -1.791 24.911 1.00 83.56 970 ARG A C 1
ATOM 7564 O O . ARG A 1 970 ? -20.685 -1.519 23.726 1.00 83.56 970 ARG A O 1
ATOM 7571 N N . GLY A 1 971 ? -20.750 -0.960 25.918 1.00 82.69 971 GLY A N 1
ATOM 7572 C CA . GLY A 1 971 ? -21.170 0.422 25.749 1.00 82.69 971 GLY A CA 1
ATOM 7573 C C . GLY A 1 971 ? -20.002 1.403 25.687 1.00 82.69 971 GLY A C 1
ATOM 7574 O O . GLY A 1 971 ? -18.853 1.051 25.392 1.00 82.69 971 GLY A O 1
ATOM 7575 N N . ALA A 1 972 ? -20.299 2.657 26.019 1.00 76.88 972 ALA A N 1
ATOM 7576 C CA . ALA A 1 972 ? -19.294 3.709 26.126 1.00 76.88 972 ALA A CA 1
ATOM 7577 C C . ALA A 1 972 ? -18.180 3.325 27.128 1.00 76.88 972 ALA A C 1
ATOM 7579 O O . ALA A 1 972 ? -18.435 2.759 28.190 1.00 76.88 972 ALA A O 1
ATOM 7580 N N . GLY A 1 973 ? -16.920 3.605 26.777 1.00 68.75 973 GLY A N 1
ATOM 7581 C CA . GLY A 1 973 ? -15.761 3.257 27.612 1.00 68.75 973 GLY A CA 1
ATOM 7582 C C . GLY A 1 973 ? -15.386 1.767 27.618 1.00 68.75 973 GLY A C 1
ATOM 7583 O O . GLY A 1 973 ? -14.519 1.366 28.390 1.00 68.75 973 GLY A O 1
ATOM 7584 N N . GLY A 1 974 ? -16.016 0.939 26.774 1.00 74.00 974 GLY A N 1
ATOM 7585 C CA . GLY A 1 974 ? -15.667 -0.476 26.607 1.00 74.00 974 GLY A CA 1
ATOM 7586 C C . GLY A 1 974 ? -16.147 -1.400 27.730 1.00 74.00 974 GLY A C 1
ATOM 7587 O O . GLY A 1 974 ? -15.761 -2.569 27.749 1.00 74.00 974 GLY A O 1
ATOM 7588 N N . GLN A 1 975 ? -16.982 -0.894 28.641 1.00 80.69 975 GLN A N 1
ATOM 7589 C CA . GLN A 1 975 ? -17.547 -1.654 29.755 1.00 80.69 975 GLN A CA 1
ATOM 7590 C C . GLN A 1 975 ? -18.735 -2.503 29.298 1.00 80.69 975 GLN A C 1
ATOM 7592 O O . GLN A 1 975 ? -19.557 -2.060 28.493 1.00 80.69 975 GLN A O 1
ATOM 7597 N N . GLU A 1 976 ? -18.838 -3.718 29.833 1.00 83.94 976 GLU A N 1
ATOM 7598 C CA . GLU A 1 976 ? -19.993 -4.579 29.588 1.00 83.94 976 GLU A CA 1
ATOM 7599 C C . GLU A 1 976 ? -21.197 -4.136 30.407 1.00 83.94 976 GLU A C 1
ATOM 7601 O O . GLU A 1 976 ? -21.106 -3.859 31.606 1.00 83.94 976 GLU A O 1
ATOM 7606 N N . ARG A 1 977 ? -22.349 -4.128 29.749 1.00 92.25 977 ARG A N 1
ATOM 7607 C CA . ARG A 1 977 ? -23.649 -3.839 30.337 1.00 92.25 977 ARG A CA 1
ATOM 7608 C C . ARG A 1 977 ? -24.720 -4.681 29.665 1.00 92.25 977 ARG A C 1
ATOM 7610 O O . ARG A 1 977 ? -24.521 -5.215 28.575 1.00 92.25 977 ARG A O 1
ATOM 7617 N N . ASP A 1 978 ? -25.852 -4.774 30.332 1.00 95.50 978 ASP A N 1
ATOM 7618 C CA . ASP A 1 978 ? -27.033 -5.431 29.794 1.00 95.50 978 ASP A CA 1
ATOM 7619 C C . ASP A 1 978 ? -27.501 -4.684 28.540 1.00 95.50 978 ASP A C 1
ATOM 7621 O O . ASP A 1 978 ? -27.192 -3.496 28.343 1.00 95.50 978 ASP A O 1
ATOM 7625 N N . LEU A 1 979 ? -28.222 -5.388 27.672 1.00 96.25 979 LEU A N 1
ATOM 7626 C CA . LEU A 1 979 ? -28.837 -4.760 26.509 1.00 96.25 979 LEU A CA 1
ATOM 7627 C C . LEU A 1 979 ? -29.879 -3.737 26.964 1.00 96.25 979 LEU A C 1
ATOM 7629 O O . LEU A 1 979 ? -30.677 -3.997 27.862 1.00 96.25 979 LEU A O 1
ATOM 7633 N N . VAL A 1 980 ? -29.892 -2.578 26.313 1.00 95.62 980 VAL A N 1
ATOM 7634 C CA . VAL A 1 980 ? -30.860 -1.509 26.570 1.00 95.62 980 VAL A CA 1
ATOM 7635 C C . VAL A 1 980 ? -31.602 -1.130 25.291 1.00 95.62 980 VAL A C 1
ATOM 7637 O O . VAL A 1 980 ? -31.202 -1.472 24.175 1.00 95.62 980 VAL A O 1
ATOM 7640 N N . VAL A 1 981 ? -32.705 -0.396 25.444 1.00 95.69 981 VAL A N 1
ATOM 7641 C CA . VAL A 1 981 ? -33.444 0.172 24.309 1.00 95.69 981 VAL A CA 1
ATOM 7642 C C . VAL A 1 981 ? -32.507 1.046 23.468 1.00 95.69 981 VAL A C 1
ATOM 7644 O O . VAL A 1 981 ? -31.802 1.906 23.990 1.00 95.69 981 VAL A O 1
ATOM 7647 N N . GLY A 1 982 ? -32.509 0.823 22.154 1.00 93.75 982 GLY A N 1
ATOM 7648 C CA . GLY A 1 982 ? -31.617 1.477 21.198 1.00 93.75 982 GLY A CA 1
ATOM 7649 C C . GLY A 1 982 ? -30.422 0.627 20.755 1.00 93.75 982 GLY A C 1
ATOM 7650 O O . GLY A 1 982 ? -29.866 0.903 19.687 1.00 93.75 982 GLY A O 1
ATOM 7651 N N . ASP A 1 983 ? -30.048 -0.416 21.505 1.00 95.31 983 ASP A N 1
ATOM 7652 C CA . ASP A 1 983 ? -28.999 -1.346 21.074 1.00 95.31 983 ASP A CA 1
ATOM 7653 C C . ASP A 1 983 ? -29.456 -2.174 19.869 1.00 95.31 983 ASP A C 1
ATOM 7655 O O . ASP A 1 983 ? -30.649 -2.418 19.654 1.00 95.31 983 ASP A O 1
ATOM 7659 N N . LYS A 1 984 ? -28.495 -2.613 19.050 1.00 94.81 984 LYS A N 1
ATOM 7660 C CA . LYS A 1 984 ? -28.781 -3.338 17.809 1.00 94.81 984 LYS A CA 1
ATOM 7661 C C . LYS A 1 984 ? -28.404 -4.813 17.916 1.00 94.81 984 LYS A C 1
ATOM 7663 O O . LYS A 1 984 ? -27.258 -5.147 18.214 1.00 94.81 984 LYS A O 1
ATOM 7668 N N . ILE A 1 985 ? -29.345 -5.684 17.562 1.00 95.69 985 ILE A N 1
ATOM 7669 C CA . ILE A 1 985 ? -29.143 -7.133 17.423 1.00 95.69 985 ILE A CA 1
ATOM 7670 C C . ILE A 1 985 ? -29.493 -7.578 15.997 1.00 95.69 985 ILE A C 1
ATOM 7672 O O . ILE A 1 985 ? -30.090 -6.826 15.222 1.00 95.69 985 ILE A O 1
ATOM 7676 N N . SER A 1 986 ? -29.075 -8.776 15.605 1.00 94.62 986 SER A N 1
ATOM 7677 C CA . SER A 1 986 ? -29.379 -9.357 14.289 1.00 94.62 986 SER A CA 1
ATOM 7678 C C . SER A 1 986 ? -29.687 -10.835 14.425 1.00 94.62 986 SER A C 1
ATOM 7680 O O . SER A 1 986 ? -29.068 -11.486 15.248 1.00 94.62 986 SER A O 1
ATOM 7682 N N . ASP A 1 987 ? -30.550 -11.394 13.585 1.00 92.88 987 ASP A N 1
ATOM 7683 C CA . ASP A 1 987 ? -30.527 -12.847 13.365 1.00 92.88 987 ASP A CA 1
ATOM 7684 C C . ASP A 1 987 ? -29.282 -13.257 12.541 1.00 92.88 987 ASP A C 1
ATOM 7686 O O . ASP A 1 987 ? -28.538 -12.398 12.036 1.00 92.88 987 ASP A O 1
ATOM 7690 N N . LEU A 1 988 ? -29.076 -14.565 12.348 1.00 93.38 988 LEU A N 1
ATOM 7691 C CA . LEU A 1 988 ? -28.016 -15.114 11.487 1.00 93.38 988 LEU A CA 1
ATOM 7692 C C . LEU A 1 988 ? -28.272 -14.925 9.979 1.00 93.38 988 LEU A C 1
ATOM 7694 O O . LEU A 1 988 ? -27.550 -15.466 9.149 1.00 93.38 988 LEU A O 1
ATOM 7698 N N . HIS A 1 989 ? -29.248 -14.112 9.581 1.00 92.69 989 HIS A N 1
ATOM 7699 C CA . HIS A 1 989 ? -29.714 -13.979 8.196 1.00 92.69 989 HIS A CA 1
ATOM 7700 C C . HIS A 1 989 ? -29.749 -12.516 7.726 1.00 92.69 989 HIS A C 1
ATOM 7702 O O . HIS A 1 989 ? -30.398 -12.146 6.741 1.00 92.69 989 HIS A O 1
ATOM 7708 N N . GLY A 1 990 ? -29.027 -11.649 8.439 1.00 87.94 990 GLY A N 1
ATOM 7709 C CA . GLY A 1 990 ? -28.845 -10.250 8.082 1.00 87.94 990 GLY A CA 1
ATOM 7710 C C . GLY A 1 990 ? -30.076 -9.387 8.362 1.00 87.94 990 GLY A C 1
ATOM 7711 O O . GLY A 1 990 ? -30.183 -8.289 7.797 1.00 87.94 990 GLY A O 1
ATOM 7712 N N . ASN A 1 991 ? -31.006 -9.842 9.209 1.00 89.62 991 ASN A N 1
ATOM 7713 C CA . ASN A 1 991 ? -32.086 -9.024 9.749 1.00 89.62 991 ASN A CA 1
ATOM 7714 C C . ASN A 1 991 ? -31.638 -8.323 11.025 1.00 89.62 991 ASN A C 1
ATOM 7716 O O . ASN A 1 991 ? -31.953 -8.732 12.138 1.00 89.62 991 ASN A O 1
ATOM 7720 N N . LYS A 1 992 ? -30.931 -7.210 10.835 1.00 90.69 992 LYS A N 1
ATOM 7721 C CA . LYS A 1 992 ? -30.593 -6.297 11.925 1.00 90.69 992 LYS A CA 1
ATOM 7722 C C . LYS A 1 992 ? -31.826 -5.519 12.365 1.00 90.69 992 LYS A C 1
ATOM 7724 O O . LYS A 1 992 ? -32.510 -4.962 11.504 1.00 90.69 992 LYS A O 1
ATOM 7729 N N . GLY A 1 993 ? -32.018 -5.400 13.671 1.00 92.31 993 GLY A N 1
ATOM 7730 C CA . GLY A 1 993 ? -33.071 -4.599 14.277 1.00 92.31 993 GLY A CA 1
ATOM 7731 C C . GLY A 1 993 ? -32.620 -3.930 15.568 1.00 92.31 993 GLY A C 1
ATOM 7732 O O . GLY A 1 993 ? -31.625 -4.326 16.175 1.00 92.31 993 GLY A O 1
ATOM 7733 N N . VAL A 1 994 ? -33.316 -2.860 15.933 1.00 94.88 994 VAL A N 1
ATOM 7734 C CA . VAL A 1 994 ? -33.032 -2.069 17.138 1.00 94.88 994 VAL A CA 1
ATOM 7735 C C . VAL A 1 994 ? -33.976 -2.519 18.240 1.00 94.88 994 VAL A C 1
ATOM 7737 O O . VAL A 1 994 ? -35.173 -2.651 17.987 1.00 94.88 994 VAL A O 1
ATOM 7740 N N . ILE A 1 995 ? -33.460 -2.739 19.446 1.00 97.12 995 ILE A N 1
ATOM 7741 C CA . ILE A 1 995 ? -34.294 -3.058 20.601 1.00 97.12 995 ILE A CA 1
ATOM 7742 C C . ILE A 1 995 ? -35.184 -1.848 20.889 1.00 97.12 995 ILE A C 1
ATOM 7744 O O . ILE A 1 995 ? -34.683 -0.774 21.217 1.00 97.12 995 ILE A O 1
ATOM 7748 N N . SER A 1 996 ? -36.494 -2.008 20.729 1.00 96.25 996 SER A N 1
ATOM 7749 C CA . SER A 1 996 ? -37.484 -0.945 20.953 1.00 96.25 996 SER A CA 1
ATOM 7750 C C . SER A 1 996 ? -38.131 -1.019 22.324 1.00 96.25 996 SER A C 1
ATOM 7752 O O . SER A 1 996 ? -38.521 0.011 22.865 1.00 96.25 996 SER A O 1
ATOM 7754 N N . LEU A 1 997 ? -38.237 -2.228 22.876 1.00 96.75 997 LEU A N 1
ATOM 7755 C CA . LEU A 1 997 ? -38.841 -2.483 24.172 1.00 96.75 997 LEU A CA 1
ATOM 7756 C C . LEU A 1 997 ? -38.184 -3.699 24.833 1.00 96.75 997 LEU A C 1
ATOM 7758 O O . LEU A 1 997 ? -37.951 -4.721 24.182 1.00 96.75 997 LEU A O 1
ATOM 7762 N N . ILE A 1 998 ? -37.929 -3.578 26.136 1.00 97.50 998 ILE A N 1
ATOM 7763 C CA . ILE A 1 998 ? -37.518 -4.679 27.009 1.00 97.50 998 ILE A CA 1
ATOM 7764 C C . ILE A 1 998 ? -38.679 -4.964 27.957 1.00 97.50 998 ILE A C 1
ATOM 7766 O O . ILE A 1 998 ? -39.089 -4.084 28.712 1.00 97.50 998 ILE A O 1
ATOM 7770 N N . VAL A 1 999 ? -39.226 -6.177 27.904 1.00 96.94 999 VAL A N 1
ATOM 7771 C CA . VAL A 1 999 ? -40.404 -6.559 28.689 1.00 96.94 999 VAL A CA 1
ATOM 7772 C C . VAL A 1 999 ? -39.977 -7.358 29.915 1.00 96.94 999 VAL A C 1
ATOM 7774 O O . VAL A 1 999 ? -39.479 -8.479 29.800 1.00 96.94 999 VAL A O 1
ATOM 7777 N N . ASP A 1 1000 ? -40.218 -6.798 31.100 1.00 96.19 1000 ASP A N 1
ATOM 7778 C CA . ASP A 1 1000 ? -40.176 -7.548 32.355 1.00 96.19 1000 ASP A CA 1
ATOM 7779 C C . ASP A 1 1000 ? -41.516 -8.278 32.532 1.00 96.19 1000 ASP A C 1
ATOM 7781 O O . ASP A 1 1000 ? -42.556 -7.671 32.800 1.00 96.19 1000 ASP A O 1
ATOM 7785 N N . ARG A 1 1001 ? -41.508 -9.602 32.345 1.00 94.56 1001 ARG A N 1
ATOM 7786 C CA . ARG A 1 1001 ? -42.719 -10.432 32.447 1.00 94.56 1001 ARG A CA 1
ATOM 7787 C C . ARG A 1 1001 ? -43.305 -10.442 33.859 1.00 94.56 1001 ARG A C 1
ATOM 7789 O O . ARG A 1 1001 ? -44.500 -10.682 34.025 1.00 94.56 1001 ARG A O 1
ATOM 7796 N N . ASP A 1 1002 ? -42.498 -10.163 34.873 1.00 94.56 1002 ASP A N 1
ATOM 7797 C CA . ASP A 1 1002 ? -42.923 -10.152 36.267 1.00 94.56 1002 ASP A CA 1
ATOM 7798 C C . ASP A 1 1002 ? -43.321 -8.743 36.738 1.00 94.56 1002 ASP A C 1
ATOM 7800 O O . ASP A 1 1002 ? -43.813 -8.593 37.858 1.00 94.56 1002 ASP A O 1
ATOM 7804 N N . MET A 1 1003 ? -43.253 -7.737 35.852 1.00 94.00 1003 MET A N 1
ATOM 7805 C CA . MET A 1 1003 ? -43.615 -6.344 36.131 1.00 94.00 1003 MET A CA 1
ATOM 7806 C C . MET A 1 1003 ? -45.017 -6.214 36.752 1.00 94.00 1003 MET A C 1
ATOM 7808 O O . MET A 1 1003 ? -46.007 -6.660 36.152 1.00 94.00 1003 MET A O 1
ATOM 7812 N N . PRO A 1 1004 ? -45.163 -5.585 37.932 1.00 94.56 1004 PRO A N 1
ATOM 7813 C CA . PRO A 1 1004 ? -46.470 -5.294 38.511 1.00 94.56 1004 PRO A CA 1
ATOM 7814 C C . PRO A 1 1004 ? -47.384 -4.571 37.511 1.00 94.56 1004 PRO A C 1
ATOM 7816 O O . PRO A 1 1004 ? -46.954 -3.682 36.785 1.00 94.56 1004 PRO A O 1
ATOM 7819 N N . LEU A 1 1005 ? -48.672 -4.933 37.470 1.00 90.44 1005 LEU A N 1
ATOM 7820 C CA . LEU A 1 1005 ? -49.607 -4.363 36.483 1.00 90.44 1005 LEU A CA 1
ATOM 7821 C C . LEU A 1 1005 ? -49.784 -2.844 36.611 1.00 90.44 1005 LEU A C 1
ATOM 7823 O O . LEU A 1 1005 ? -50.155 -2.200 35.636 1.00 90.44 1005 LEU A O 1
ATOM 7827 N N . GLN A 1 1006 ? -49.534 -2.291 37.798 1.00 91.69 1006 GLN A N 1
ATOM 7828 C CA . GLN A 1 1006 ? -49.560 -0.852 38.027 1.00 91.69 1006 GLN A CA 1
ATOM 7829 C C . GLN A 1 1006 ? -48.422 -0.157 37.264 1.00 91.69 1006 GLN A C 1
ATOM 7831 O O . GLN A 1 1006 ? -48.688 0.743 36.475 1.00 91.69 1006 GLN A O 1
ATOM 7836 N N . ASP A 1 1007 ? -47.191 -0.649 37.400 1.00 92.06 1007 ASP A N 1
ATOM 7837 C CA . ASP A 1 1007 ? -46.018 -0.130 36.686 1.00 92.06 1007 ASP A CA 1
ATOM 7838 C C . ASP A 1 1007 ? -46.176 -0.303 35.164 1.00 92.06 1007 ASP A C 1
ATOM 7840 O O . ASP A 1 1007 ? -45.851 0.593 34.386 1.00 92.06 1007 ASP A O 1
ATOM 7844 N N . ALA A 1 1008 ? -46.761 -1.426 34.728 1.00 91.06 1008 ALA A N 1
ATOM 7845 C CA . ALA A 1 1008 ? -47.057 -1.672 33.316 1.00 91.06 1008 ALA A CA 1
ATOM 7846 C C . ALA A 1 1008 ? -48.110 -0.702 32.748 1.00 91.06 1008 ALA A C 1
ATOM 7848 O O . ALA A 1 1008 ? -48.058 -0.367 31.566 1.00 91.06 1008 ALA A O 1
ATOM 7849 N N . GLN A 1 1009 ? -49.067 -0.247 33.568 1.00 93.00 1009 GLN A N 1
ATOM 7850 C CA . GLN A 1 1009 ? -50.028 0.793 33.182 1.00 93.00 1009 GLN A CA 1
ATOM 7851 C C . GLN A 1 1009 ? -49.359 2.160 33.057 1.00 93.00 1009 GLN A C 1
ATOM 7853 O O . GLN A 1 1009 ? -49.664 2.883 32.114 1.00 93.00 1009 GLN A O 1
ATOM 7858 N N . GLU A 1 1010 ? -48.445 2.499 33.968 1.00 92.25 1010 GLU A N 1
ATOM 7859 C CA . GLU A 1 1010 ? -47.692 3.760 33.926 1.00 92.25 1010 GLU A CA 1
ATOM 7860 C C . GLU A 1 1010 ? -46.767 3.846 32.705 1.00 92.25 1010 GLU A C 1
ATOM 7862 O O . GLU A 1 1010 ? -46.586 4.926 32.148 1.00 92.25 1010 GLU A O 1
ATOM 7867 N N . GLN A 1 1011 ? -46.224 2.709 32.264 1.00 90.19 1011 GLN A N 1
ATOM 7868 C CA . GLN A 1 1011 ? -45.368 2.607 31.079 1.00 90.19 1011 GLN A CA 1
ATOM 7869 C C . GLN A 1 1011 ? -46.135 2.322 29.775 1.00 90.19 1011 GLN A C 1
ATOM 7871 O O . GLN A 1 1011 ? -45.511 2.220 28.725 1.00 90.19 1011 GLN A O 1
ATOM 7876 N N . GLU A 1 1012 ? -47.466 2.190 29.825 1.00 92.62 1012 GLU A N 1
ATOM 7877 C CA . GLU A 1 1012 ? -48.326 1.859 28.674 1.00 92.62 1012 GLU A CA 1
ATOM 7878 C C . GLU A 1 1012 ? -47.967 0.529 27.961 1.00 92.62 1012 GLU A C 1
ATOM 7880 O O . GLU A 1 1012 ? -48.114 0.409 26.747 1.00 92.62 1012 GLU A O 1
ATOM 7885 N N . VAL A 1 1013 ? -47.541 -0.498 28.714 1.00 93.69 1013 VAL A N 1
ATOM 7886 C CA . VAL A 1 1013 ? -47.061 -1.809 28.194 1.00 93.69 1013 VAL A CA 1
ATOM 7887 C C . VAL A 1 1013 ? -47.813 -3.029 28.755 1.00 93.69 1013 VAL A C 1
ATOM 7889 O O . VAL A 1 1013 ? -47.300 -4.149 28.811 1.00 93.69 1013 VAL A O 1
ATOM 7892 N N . VAL A 1 1014 ? -49.046 -2.832 29.232 1.00 94.19 1014 VAL A N 1
ATOM 7893 C CA . VAL A 1 1014 ? -49.852 -3.887 29.886 1.00 94.19 1014 VAL A CA 1
ATOM 7894 C C . VAL A 1 1014 ? -50.075 -5.102 28.980 1.00 94.19 1014 VAL A C 1
ATOM 7896 O O . VAL A 1 1014 ? -49.981 -6.243 29.438 1.00 94.19 1014 VAL A O 1
ATOM 7899 N N . GLU A 1 1015 ? -50.386 -4.869 27.705 1.00 92.69 1015 GLU A N 1
ATOM 7900 C CA . GLU A 1 1015 ? -50.644 -5.936 26.731 1.00 92.69 1015 GLU A CA 1
ATOM 7901 C C . GLU A 1 1015 ? -49.375 -6.755 26.476 1.00 92.69 1015 GLU A C 1
ATOM 7903 O O . GLU A 1 1015 ? -49.406 -7.988 26.481 1.00 92.69 1015 GLU A O 1
ATOM 7908 N N . GLU A 1 1016 ? -48.239 -6.082 26.322 1.00 95.12 1016 GLU A N 1
ATOM 7909 C CA . GLU A 1 1016 ? -46.930 -6.680 26.098 1.00 95.12 1016 GLU A CA 1
ATOM 7910 C C . GLU A 1 1016 ? -46.517 -7.557 27.288 1.00 95.12 1016 GLU A C 1
ATOM 7912 O O . GLU A 1 1016 ? -46.154 -8.721 27.099 1.00 95.12 1016 GLU A O 1
ATOM 7917 N N . VAL A 1 1017 ? -46.670 -7.061 28.521 1.00 95.38 1017 VAL A N 1
ATOM 7918 C CA . VAL A 1 1017 ? -46.415 -7.846 29.742 1.00 95.38 1017 VAL A CA 1
ATOM 7919 C C . VAL A 1 1017 ? -47.320 -9.081 29.802 1.00 95.38 1017 VAL A C 1
ATOM 7921 O O . VAL A 1 1017 ? -46.850 -10.176 30.124 1.00 95.38 1017 VAL A O 1
ATOM 7924 N N . HIS A 1 1018 ? -48.605 -8.966 29.447 1.00 94.81 1018 HIS A N 1
ATOM 7925 C CA . HIS A 1 1018 ? -49.500 -10.127 29.394 1.00 94.81 1018 HIS A CA 1
ATOM 7926 C C . HIS A 1 1018 ? -49.063 -11.176 28.363 1.00 94.81 1018 HIS A C 1
ATOM 7928 O O . HIS A 1 1018 ? -49.146 -12.375 28.647 1.00 94.81 1018 HIS A O 1
ATOM 7934 N N . TRP A 1 1019 ? -48.575 -10.758 27.192 1.00 95.00 1019 TRP A N 1
ATOM 7935 C CA . TRP A 1 1019 ? -48.051 -11.676 26.178 1.00 95.00 1019 TRP A CA 1
ATOM 7936 C C . TRP A 1 1019 ? -46.843 -12.468 26.688 1.00 95.00 1019 TRP A C 1
ATOM 7938 O O . TRP A 1 1019 ? -46.810 -13.692 26.530 1.00 95.00 1019 TRP A O 1
ATOM 7948 N N . PHE A 1 1020 ? -45.877 -11.807 27.332 1.00 95.56 1020 PHE A N 1
ATOM 7949 C CA . PHE A 1 1020 ? -44.696 -12.482 27.885 1.00 95.56 1020 PHE A CA 1
ATOM 7950 C C . PHE A 1 1020 ? -45.046 -13.371 29.092 1.00 95.56 1020 PHE A C 1
ATOM 7952 O O . PHE A 1 1020 ? -44.528 -14.482 29.200 1.00 95.56 1020 PHE A O 1
ATOM 7959 N N . ARG A 1 1021 ? -46.005 -12.975 29.943 1.00 95.19 1021 ARG A N 1
ATOM 7960 C CA . ARG A 1 1021 ? -46.527 -13.829 31.033 1.00 95.19 1021 ARG A CA 1
ATOM 7961 C C . ARG A 1 1021 ? -47.191 -15.105 30.536 1.00 95.19 1021 ARG A C 1
ATOM 7963 O O . ARG A 1 1021 ? -46.990 -16.170 31.116 1.00 95.19 1021 ARG A O 1
ATOM 7970 N N . ALA A 1 1022 ? -47.982 -15.007 29.468 1.00 94.06 1022 ALA A N 1
ATOM 7971 C CA . ALA A 1 1022 ? -48.636 -16.162 28.861 1.00 94.06 1022 ALA A CA 1
ATOM 7972 C C . ALA A 1 1022 ? -47.633 -17.128 28.205 1.00 94.06 1022 ALA A C 1
ATOM 7974 O O . ALA A 1 1022 ? -47.959 -18.294 27.984 1.00 94.06 1022 ALA A O 1
ATOM 7975 N N . ASN A 1 1023 ? -46.408 -16.669 27.920 1.00 94.81 1023 ASN A N 1
ATOM 7976 C CA . ASN A 1 1023 ? -45.366 -17.447 27.258 1.00 94.81 1023 ASN A CA 1
ATOM 7977 C C . ASN A 1 1023 ? -44.030 -17.365 28.023 1.00 94.81 1023 ASN A C 1
ATOM 7979 O O . ASN A 1 1023 ? -43.095 -16.737 27.533 1.00 94.81 1023 ASN A O 1
ATOM 7983 N N . PRO A 1 1024 ? -43.870 -18.065 29.167 1.00 90.62 1024 PRO A N 1
ATOM 7984 C CA . PRO A 1 1024 ? -42.687 -17.948 30.030 1.00 90.62 1024 PRO A CA 1
ATOM 7985 C C . PRO A 1 1024 ? -41.345 -18.379 29.418 1.00 90.62 1024 PRO A C 1
ATOM 7987 O O . PRO A 1 1024 ? -40.316 -18.271 30.072 1.00 90.62 1024 PRO A O 1
ATOM 7990 N N . GLY A 1 1025 ? -41.323 -18.888 28.190 1.00 90.25 1025 GLY A N 1
ATOM 7991 C CA . GLY A 1 1025 ? -40.082 -19.161 27.466 1.00 90.25 1025 GLY A CA 1
ATOM 7992 C C . GLY A 1 1025 ? -39.770 -18.148 26.370 1.00 90.25 1025 GLY A C 1
ATOM 7993 O O . GLY A 1 1025 ? -38.733 -18.289 25.755 1.00 90.25 1025 GLY A O 1
ATOM 7994 N N . LEU A 1 1026 ? -40.667 -17.206 26.056 1.00 95.38 1026 LEU A N 1
ATOM 7995 C CA . LEU A 1 1026 ? -40.493 -16.263 24.950 1.00 95.38 1026 LEU A CA 1
ATOM 7996 C C . LEU A 1 1026 ? -39.405 -15.238 25.292 1.00 95.38 1026 LEU A C 1
ATOM 7998 O O . LEU A 1 1026 ? -39.484 -14.579 26.330 1.00 95.38 1026 LEU A O 1
ATOM 8002 N N . ASP A 1 1027 ? -38.426 -15.104 24.401 1.00 96.75 1027 ASP A N 1
ATOM 8003 C CA . ASP A 1 1027 ? -37.300 -14.186 24.566 1.00 96.75 1027 ASP A CA 1
ATOM 8004 C C . ASP A 1 1027 ? -37.348 -13.035 23.567 1.00 96.75 1027 ASP A C 1
ATOM 8006 O O . ASP A 1 1027 ? -37.063 -11.904 23.946 1.00 96.75 1027 ASP A O 1
ATOM 8010 N N . VAL A 1 1028 ? -37.737 -13.295 22.314 1.00 96.69 1028 VAL A N 1
ATOM 8011 C CA . VAL A 1 1028 ? -37.688 -12.288 21.246 1.00 96.69 1028 VAL A CA 1
ATOM 8012 C C . VAL A 1 1028 ? -38.986 -12.257 20.436 1.00 96.69 1028 VAL A C 1
ATOM 8014 O O . VAL A 1 1028 ? -39.534 -13.294 20.053 1.00 96.69 1028 VAL A O 1
ATOM 8017 N N . VAL A 1 1029 ? -39.470 -11.055 20.118 1.00 95.69 1029 VAL A N 1
ATOM 8018 C CA . VAL A 1 1029 ? -40.556 -10.832 19.154 1.00 95.69 1029 VAL A CA 1
ATOM 8019 C C . VAL A 1 1029 ? -40.056 -9.935 18.028 1.00 95.69 1029 VAL A C 1
ATOM 8021 O O . VAL A 1 1029 ? -39.594 -8.818 18.262 1.00 95.69 1029 VAL A O 1
ATOM 8024 N N . MET A 1 1030 ? -40.172 -10.417 16.790 1.00 92.44 1030 MET A N 1
ATOM 8025 C CA . MET A 1 1030 ? -39.777 -9.677 15.588 1.00 92.44 1030 MET A CA 1
ATOM 8026 C C . MET A 1 1030 ? -40.924 -9.571 14.586 1.00 92.44 1030 MET A C 1
ATOM 8028 O O . MET A 1 1030 ? -41.872 -10.358 14.585 1.00 92.44 1030 MET A O 1
ATOM 8032 N N . SER A 1 1031 ? -40.799 -8.613 13.671 1.00 90.00 1031 SER A N 1
ATOM 8033 C CA . SER A 1 1031 ? -41.723 -8.449 12.553 1.00 90.00 1031 SER A CA 1
ATOM 8034 C C . SER A 1 1031 ? -41.714 -9.663 11.606 1.00 90.00 1031 SER A C 1
ATOM 8036 O O . SER A 1 1031 ? -40.640 -10.103 11.187 1.00 90.00 1031 SER A O 1
ATOM 8038 N N . PRO A 1 1032 ? -42.885 -10.172 11.170 1.00 87.44 1032 PRO A N 1
ATOM 8039 C CA . PRO A 1 1032 ? -42.960 -11.247 10.180 1.00 87.44 1032 PRO A CA 1
ATOM 8040 C C . PRO A 1 1032 ? -42.667 -10.763 8.749 1.00 87.44 1032 PRO A C 1
ATOM 8042 O O . PRO A 1 1032 ? -42.481 -11.572 7.839 1.00 87.44 1032 PRO A O 1
ATOM 8045 N N . PHE A 1 1033 ? -42.645 -9.446 8.516 1.00 86.56 1033 PHE A N 1
ATOM 8046 C CA . PHE A 1 1033 ? -42.546 -8.870 7.173 1.00 86.56 1033 PHE A CA 1
ATOM 8047 C C . PHE A 1 1033 ? -41.111 -8.828 6.631 1.00 86.56 1033 PHE A C 1
ATOM 8049 O O . PHE A 1 1033 ? -40.913 -8.752 5.412 1.00 86.56 1033 PHE A O 1
ATOM 8056 N N . SER A 1 1034 ? -40.107 -8.914 7.509 1.00 77.31 1034 SER A N 1
ATOM 8057 C CA . SER A 1 1034 ? -38.684 -8.932 7.144 1.00 77.31 1034 SER A CA 1
ATOM 8058 C C . SER A 1 1034 ? -38.353 -10.111 6.219 1.00 77.31 1034 SER A C 1
ATOM 8060 O O . SER A 1 1034 ? -37.679 -9.924 5.207 1.00 77.31 1034 SER A O 1
ATOM 8062 N N . LEU A 1 1035 ? -38.929 -11.289 6.481 1.00 80.00 1035 LEU A N 1
ATOM 8063 C CA . LEU A 1 1035 ? -38.749 -12.508 5.684 1.00 80.00 1035 LEU A CA 1
ATOM 8064 C C . LEU A 1 1035 ? -39.120 -12.311 4.206 1.00 80.00 1035 LEU A C 1
ATOM 8066 O O . LEU A 1 1035 ? -38.362 -12.667 3.303 1.00 80.00 1035 LEU A O 1
ATOM 8070 N N . ILE A 1 1036 ? -40.300 -11.736 3.958 1.00 83.12 1036 ILE A N 1
ATOM 8071 C CA . ILE A 1 1036 ? -40.880 -11.617 2.613 1.00 83.12 1036 ILE A CA 1
ATOM 8072 C C . ILE A 1 1036 ? -40.249 -10.445 1.862 1.00 83.12 1036 ILE A C 1
ATOM 8074 O O . ILE A 1 1036 ? -39.869 -10.585 0.699 1.00 83.12 1036 ILE A O 1
ATOM 8078 N N . SER A 1 1037 ? -40.120 -9.293 2.525 1.00 84.56 1037 SER A N 1
ATOM 8079 C CA . SER A 1 1037 ? -39.591 -8.068 1.911 1.00 84.56 1037 SER A CA 1
ATOM 8080 C C . SER A 1 1037 ? -38.121 -8.205 1.510 1.00 84.56 1037 SER A C 1
ATOM 8082 O O . SER A 1 1037 ? -37.725 -7.716 0.452 1.00 84.56 1037 SER A O 1
ATOM 8084 N N . ARG A 1 1038 ? -37.321 -8.908 2.322 1.00 83.25 1038 ARG A N 1
ATOM 8085 C CA . ARG A 1 1038 ? -35.869 -9.059 2.133 1.00 83.25 1038 ARG A CA 1
ATOM 8086 C C . ARG A 1 1038 ? -35.483 -10.358 1.425 1.00 83.25 1038 ARG A C 1
ATOM 8088 O O . ARG A 1 1038 ? -34.337 -10.489 1.013 1.00 83.25 1038 ARG A O 1
ATOM 8095 N N . ARG A 1 1039 ? -36.452 -11.261 1.212 1.00 86.38 1039 ARG A N 1
ATOM 8096 C CA . ARG A 1 1039 ? -36.275 -12.610 0.640 1.00 86.38 1039 ARG A CA 1
ATOM 8097 C C . ARG A 1 1039 ? -35.343 -13.503 1.473 1.00 86.38 1039 ARG A C 1
ATOM 8099 O O . ARG A 1 1039 ? -34.663 -14.355 0.915 1.00 86.38 1039 ARG A O 1
ATOM 8106 N N . ASN A 1 1040 ? -35.357 -13.335 2.795 1.00 85.50 1040 ASN A N 1
ATOM 8107 C CA . ASN A 1 1040 ? -34.498 -14.061 3.737 1.00 85.50 1040 ASN A CA 1
ATOM 8108 C C . ASN A 1 1040 ? -35.180 -15.356 4.181 1.00 85.50 1040 ASN A C 1
ATOM 8110 O O . ASN A 1 1040 ? -35.719 -15.455 5.286 1.00 85.50 1040 ASN A O 1
ATOM 8114 N N . ALA A 1 1041 ? -35.247 -16.336 3.283 1.00 89.50 1041 ALA A N 1
ATOM 8115 C CA . ALA A 1 1041 ? -35.881 -17.612 3.597 1.00 89.50 1041 ALA A CA 1
ATOM 8116 C C . ALA A 1 1041 ? -35.086 -18.422 4.639 1.00 89.50 1041 ALA A C 1
ATOM 8118 O O . ALA A 1 1041 ? -35.659 -19.322 5.259 1.00 89.50 1041 ALA A O 1
ATOM 8119 N N . GLY A 1 1042 ? -33.806 -18.100 4.853 1.00 91.44 1042 GLY A N 1
ATOM 8120 C CA . GLY A 1 1042 ? -32.947 -18.701 5.864 1.00 91.44 1042 GLY A CA 1
ATOM 8121 C C . GLY A 1 1042 ? -33.497 -18.540 7.280 1.00 91.44 1042 GLY A C 1
ATOM 8122 O O . GLY A 1 1042 ? -33.647 -19.554 7.956 1.00 91.44 1042 GLY A O 1
ATOM 8123 N N . SER A 1 1043 ? -33.937 -17.341 7.685 1.00 90.56 1043 SER A N 1
ATOM 8124 C CA . SER A 1 1043 ? -34.478 -17.111 9.039 1.00 90.56 1043 SER A CA 1
ATOM 8125 C C . SER A 1 1043 ? -35.694 -17.984 9.336 1.00 90.56 1043 SER A C 1
ATOM 8127 O O . SER A 1 1043 ? -35.835 -18.536 10.423 1.00 90.56 1043 SER A O 1
ATOM 8129 N N . ALA A 1 1044 ? -36.587 -18.140 8.352 1.00 89.31 1044 ALA A N 1
ATOM 8130 C CA . ALA A 1 1044 ? -37.748 -19.013 8.495 1.00 89.31 1044 ALA A CA 1
ATOM 8131 C C . ALA A 1 1044 ? -37.328 -20.487 8.592 1.00 89.31 1044 ALA A C 1
ATOM 8133 O O . ALA A 1 1044 ? -37.929 -21.251 9.344 1.00 89.31 1044 ALA A O 1
ATOM 8134 N N . ARG A 1 1045 ? -36.295 -20.897 7.843 1.00 91.06 1045 ARG A N 1
ATOM 8135 C CA . ARG A 1 1045 ? -35.751 -22.258 7.904 1.00 91.06 1045 ARG A CA 1
ATOM 8136 C C . ARG A 1 1045 ? -35.098 -22.553 9.245 1.00 91.06 1045 ARG A C 1
ATOM 8138 O O . ARG A 1 1045 ? -35.396 -23.612 9.783 1.00 91.06 1045 ARG A O 1
ATOM 8145 N N . GLU A 1 1046 ? -34.284 -21.643 9.775 1.00 92.19 1046 GLU A N 1
ATOM 8146 C CA . GLU A 1 1046 ? -33.687 -21.774 11.107 1.00 92.19 1046 GLU A CA 1
ATOM 8147 C C . GLU A 1 1046 ? -34.791 -21.933 12.159 1.00 92.19 1046 GLU A C 1
ATOM 8149 O O . GLU A 1 1046 ? -34.862 -22.979 12.809 1.00 92.19 1046 GLU A O 1
ATOM 8154 N N . LEU A 1 1047 ? -35.738 -20.986 12.204 1.00 90.44 1047 LEU A N 1
ATOM 8155 C CA . LEU A 1 1047 ? -36.845 -20.981 13.165 1.00 90.44 1047 LEU A CA 1
ATOM 8156 C C . LEU A 1 1047 ? -37.678 -22.272 13.136 1.00 90.44 1047 LEU A C 1
ATOM 8158 O O . LEU A 1 1047 ? -38.051 -22.798 14.182 1.00 90.44 1047 LEU A O 1
ATOM 8162 N N . MET A 1 1048 ? -37.988 -22.776 11.935 1.00 88.19 1048 MET A N 1
ATOM 8163 C CA . MET A 1 1048 ? -38.784 -23.995 11.747 1.00 88.19 1048 MET A CA 1
ATOM 8164 C C . MET A 1 1048 ? -37.986 -25.286 11.967 1.00 88.19 1048 MET A C 1
ATOM 8166 O O . MET A 1 1048 ? -38.594 -26.342 12.136 1.00 88.19 1048 MET A O 1
ATOM 8170 N N . SER A 1 1049 ? -36.654 -25.228 11.891 1.00 86.81 1049 SER A N 1
ATOM 8171 C CA . SER A 1 1049 ? -35.769 -26.374 12.133 1.00 86.81 1049 SER A CA 1
ATOM 8172 C C . SER A 1 1049 ? -35.403 -26.552 13.607 1.00 86.81 1049 SER A C 1
ATOM 8174 O O . SER A 1 1049 ? -35.041 -27.660 14.002 1.00 86.81 1049 SER A O 1
ATOM 8176 N N . GLY A 1 1050 ? -35.510 -25.484 14.406 1.00 80.38 1050 GLY A N 1
ATOM 8177 C CA . GLY A 1 1050 ? -35.336 -25.515 15.857 1.00 80.38 1050 GLY A CA 1
ATOM 8178 C C . GLY A 1 1050 ? -36.528 -26.122 16.604 1.00 80.38 1050 GLY A C 1
ATOM 8179 O O . GLY A 1 1050 ? -37.436 -26.714 16.011 1.00 80.38 1050 GLY A O 1
ATOM 8180 N N . ASN A 1 1051 ? -36.552 -25.958 17.930 1.00 87.62 1051 ASN A N 1
ATOM 8181 C CA . ASN A 1 1051 ? -37.671 -26.435 18.740 1.00 87.62 1051 ASN A CA 1
ATOM 8182 C C . ASN A 1 1051 ? -38.893 -25.525 18.557 1.00 87.62 1051 ASN A C 1
ATOM 8184 O O . ASN A 1 1051 ? -38.998 -24.442 19.134 1.00 87.62 1051 ASN A O 1
ATOM 8188 N N . VAL A 1 1052 ? -39.840 -25.983 17.742 1.00 91.56 1052 VAL A N 1
ATOM 8189 C CA . VAL A 1 1052 ? -41.115 -25.298 17.511 1.00 91.56 1052 VAL A CA 1
ATOM 8190 C C . VAL A 1 1052 ? -42.055 -25.520 18.698 1.00 91.56 1052 VAL A C 1
ATOM 8192 O O . VAL A 1 1052 ? -42.188 -26.634 19.206 1.00 91.56 1052 VAL A O 1
ATOM 8195 N N . SER A 1 1053 ? -42.738 -24.464 19.134 1.00 90.38 1053 SER A N 1
ATOM 8196 C CA . SER A 1 1053 ? -43.720 -24.522 20.217 1.00 90.38 1053 SER A CA 1
ATOM 8197 C C . SER A 1 1053 ? -44.896 -23.573 19.992 1.00 90.38 1053 SER A C 1
ATOM 8199 O O . SER A 1 1053 ? -44.844 -22.641 19.183 1.00 90.38 1053 SER A O 1
ATOM 8201 N N . ASP A 1 1054 ? -45.987 -23.833 20.704 1.00 92.50 1054 ASP A N 1
ATOM 8202 C CA . ASP A 1 1054 ? -47.211 -23.050 20.583 1.00 92.50 1054 ASP A CA 1
ATOM 8203 C C . ASP A 1 1054 ? -47.066 -21.674 21.249 1.00 92.50 1054 ASP A C 1
ATOM 8205 O O . ASP A 1 1054 ? -46.310 -21.504 22.211 1.00 92.50 1054 ASP A O 1
ATOM 8209 N N . LEU A 1 1055 ? -47.809 -20.695 20.728 1.00 93.00 1055 LEU A N 1
ATOM 8210 C CA . LEU A 1 1055 ? -47.874 -19.338 21.267 1.00 93.00 1055 LEU A CA 1
ATOM 8211 C C . LEU A 1 1055 ? -49.265 -19.081 21.859 1.00 93.00 1055 LEU A C 1
ATOM 8213 O O . LEU A 1 1055 ? -50.276 -19.237 21.169 1.00 93.00 1055 LEU A O 1
ATOM 8217 N N . HIS A 1 1056 ? -49.319 -18.659 23.119 1.00 93.44 1056 HIS A N 1
ATOM 8218 C CA . HIS A 1 1056 ? -50.553 -18.338 23.833 1.00 93.44 1056 HIS A CA 1
ATOM 8219 C C . HIS A 1 1056 ? -50.810 -16.832 23.815 1.00 93.44 1056 HIS A C 1
ATOM 8221 O O . HIS A 1 1056 ? -49.949 -16.046 24.202 1.00 93.44 1056 HIS A O 1
ATOM 8227 N N . SER A 1 1057 ? -51.999 -16.412 23.392 1.00 90.06 1057 SER A N 1
ATOM 8228 C CA . SER A 1 1057 ? -52.413 -15.014 23.546 1.00 90.06 1057 SER A CA 1
ATOM 8229 C C . SER A 1 1057 ? -52.863 -14.703 24.981 1.00 90.06 1057 SER A C 1
ATOM 8231 O O . SER A 1 1057 ? -53.320 -15.615 25.677 1.00 90.06 1057 SER A O 1
ATOM 8233 N N . PRO A 1 1058 ? -52.840 -13.425 25.408 1.00 86.81 1058 PRO A N 1
ATOM 8234 C CA . PRO A 1 1058 ? -53.385 -12.978 26.693 1.00 86.81 1058 PRO A CA 1
ATOM 8235 C C . PRO A 1 1058 ? -54.831 -13.418 26.949 1.00 86.81 1058 PRO A C 1
ATOM 8237 O O . PRO A 1 1058 ? -55.219 -13.662 28.087 1.00 86.81 1058 PRO A O 1
ATOM 8240 N N . ASN A 1 1059 ? -55.621 -13.570 25.883 1.00 86.69 1059 ASN A N 1
ATOM 8241 C CA . ASN A 1 1059 ? -57.031 -13.956 25.951 1.00 86.69 1059 ASN A CA 1
ATOM 8242 C C . ASN A 1 1059 ? -57.245 -15.481 26.008 1.00 86.69 1059 ASN A C 1
ATOM 8244 O O . ASN A 1 1059 ? -58.385 -15.939 26.042 1.00 86.69 1059 ASN A O 1
ATOM 8248 N N . GLY A 1 1060 ? -56.167 -16.272 26.010 1.00 83.06 1060 GLY A N 1
ATOM 8249 C CA . GLY A 1 1060 ? -56.207 -17.732 26.087 1.00 83.06 1060 GLY A CA 1
ATOM 8250 C C . GLY A 1 1060 ? -56.213 -18.458 24.738 1.00 83.06 1060 GLY A C 1
ATOM 8251 O O . GLY A 1 1060 ? -56.138 -19.686 24.729 1.00 83.06 1060 GLY A O 1
ATOM 8252 N N . ASP A 1 1061 ? -56.249 -17.745 23.604 1.00 90.38 1061 ASP A N 1
ATOM 8253 C CA . ASP A 1 1061 ? -56.170 -18.384 22.283 1.00 90.38 1061 ASP A CA 1
ATOM 8254 C C . ASP A 1 1061 ? -54.787 -19.009 22.060 1.00 90.38 1061 ASP A C 1
ATOM 8256 O O . ASP A 1 1061 ? -53.763 -18.331 22.189 1.00 90.38 1061 ASP A O 1
ATOM 8260 N N . LEU A 1 1062 ? -54.775 -20.286 21.676 1.00 90.38 1062 LEU A N 1
ATOM 8261 C CA . LEU A 1 1062 ? -53.582 -21.047 21.312 1.00 90.38 1062 LEU A CA 1
ATOM 8262 C C . LEU A 1 1062 ? -53.301 -20.911 19.812 1.00 90.38 1062 LEU A C 1
ATOM 8264 O O . LEU A 1 1062 ? -54.184 -21.154 18.986 1.00 90.38 1062 LEU A O 1
ATOM 8268 N N . ARG A 1 1063 ? -52.057 -20.599 19.450 1.00 91.44 1063 ARG A N 1
ATOM 8269 C CA . ARG A 1 1063 ? -51.569 -20.618 18.066 1.00 91.44 1063 ARG A CA 1
ATOM 8270 C C . ARG A 1 1063 ? -50.532 -21.737 17.905 1.00 91.44 1063 ARG A C 1
ATOM 8272 O O . ARG A 1 1063 ? -49.386 -21.547 18.323 1.00 91.44 1063 ARG A O 1
ATOM 8279 N N . PRO A 1 1064 ? -50.918 -22.891 17.324 1.00 88.12 1064 PRO A N 1
ATOM 8280 C CA . PRO A 1 1064 ? -50.032 -24.043 17.222 1.00 88.12 1064 PRO A CA 1
ATOM 8281 C C . PRO A 1 1064 ? -48.786 -23.759 16.384 1.00 88.12 1064 PRO A C 1
ATOM 8283 O O . PRO A 1 1064 ? -48.900 -23.229 15.277 1.00 88.12 1064 PRO A O 1
ATOM 8286 N N . GLY A 1 1065 ? -47.613 -24.114 16.909 1.00 85.50 1065 GLY A N 1
ATOM 8287 C CA . GLY A 1 1065 ? -46.318 -23.961 16.238 1.00 85.50 1065 GLY A CA 1
ATOM 8288 C C . GLY A 1 1065 ? -45.970 -22.538 15.787 1.00 85.50 1065 GLY A C 1
ATOM 8289 O O . GLY A 1 1065 ? -45.225 -22.361 14.827 1.00 85.50 1065 GLY A O 1
ATOM 8290 N N . ALA A 1 1066 ? -46.534 -21.520 16.441 1.00 86.62 1066 ALA A N 1
ATOM 8291 C CA . ALA A 1 1066 ? -46.346 -20.115 16.076 1.00 86.62 1066 ALA A CA 1
ATOM 8292 C C . ALA A 1 1066 ? -45.080 -19.471 16.681 1.00 86.62 1066 ALA A C 1
ATOM 8294 O O . ALA A 1 1066 ? -44.838 -18.284 16.462 1.00 86.62 1066 ALA A O 1
ATOM 8295 N N . SER A 1 1067 ? -44.276 -20.233 17.427 1.00 91.69 1067 SER A N 1
ATOM 8296 C CA . SER A 1 1067 ? -42.958 -19.826 17.923 1.00 91.69 1067 SER A CA 1
ATOM 8297 C C . SER A 1 1067 ? -41.925 -20.925 17.672 1.00 91.69 1067 SER A C 1
ATOM 8299 O O . SER A 1 1067 ? -42.272 -22.105 17.631 1.00 91.69 1067 SER A O 1
ATOM 8301 N N . GLY A 1 1068 ? -40.662 -20.550 17.505 1.00 93.69 1068 GLY A N 1
ATOM 8302 C CA . GLY A 1 1068 ? -39.544 -21.481 17.326 1.00 93.69 1068 GLY A CA 1
ATOM 8303 C C . GLY A 1 1068 ? -38.279 -20.948 17.983 1.00 93.69 1068 GLY A C 1
ATOM 8304 O O . GLY A 1 1068 ? -38.330 -19.928 18.663 1.00 93.69 1068 GLY A O 1
ATOM 8305 N N . GLU A 1 1069 ? -37.144 -21.600 17.763 1.00 93.75 1069 GLU A N 1
ATOM 8306 C CA . GLU A 1 1069 ? -35.847 -21.164 18.292 1.00 93.75 1069 GLU A CA 1
ATOM 8307 C C . GLU A 1 1069 ? -34.911 -20.752 17.151 1.00 93.75 1069 GLU A C 1
ATOM 8309 O O . GLU A 1 1069 ? -34.814 -21.455 16.147 1.00 93.75 1069 GLU A O 1
ATOM 8314 N N . MET A 1 1070 ? -34.227 -19.616 17.307 1.00 93.19 1070 MET A N 1
ATOM 8315 C CA . MET A 1 1070 ? -33.194 -19.129 16.381 1.00 93.19 1070 MET A CA 1
ATOM 8316 C C . MET A 1 1070 ? -32.098 -18.379 17.142 1.00 93.19 1070 MET A C 1
ATOM 8318 O O . MET A 1 1070 ? -32.326 -17.935 18.268 1.00 93.19 1070 MET A O 1
ATOM 8322 N N . ARG A 1 1071 ? -30.909 -18.241 16.557 1.00 94.62 1071 ARG A N 1
ATOM 8323 C CA . ARG A 1 1071 ? -29.790 -17.518 17.177 1.00 94.62 1071 ARG A CA 1
ATOM 8324 C C . ARG A 1 1071 ? -29.794 -16.043 16.819 1.00 94.62 1071 ARG A C 1
ATOM 8326 O O . ARG A 1 1071 ? -30.189 -15.643 15.723 1.00 94.62 1071 ARG A O 1
ATOM 8333 N N . PHE A 1 1072 ? -29.258 -15.251 17.737 1.00 95.56 1072 PHE A N 1
ATOM 8334 C CA . PHE A 1 1072 ? -29.044 -13.829 17.551 1.00 95.56 1072 PHE A CA 1
ATOM 8335 C C . PHE A 1 1072 ? -27.567 -13.481 17.660 1.00 95.56 1072 PHE A C 1
ATOM 8337 O O . PHE A 1 1072 ? -26.793 -14.107 18.370 1.00 95.56 1072 PHE A O 1
ATOM 8344 N N . VAL A 1 1073 ? -27.183 -12.442 16.941 1.00 96.31 1073 VAL A N 1
ATOM 8345 C CA . VAL A 1 1073 ? -25.892 -11.785 17.018 1.00 96.31 1073 VAL A CA 1
ATOM 8346 C C . VAL A 1 1073 ? -26.083 -10.518 17.840 1.00 96.31 1073 VAL A C 1
ATOM 8348 O O . VAL A 1 1073 ? -26.786 -9.594 17.410 1.00 96.31 1073 VAL A O 1
ATOM 8351 N N . VAL A 1 1074 ? -25.435 -10.458 19.000 1.00 94.50 1074 VAL A N 1
ATOM 8352 C CA . VAL A 1 1074 ? -25.280 -9.221 19.767 1.00 94.50 1074 VAL A CA 1
ATOM 8353 C C . VAL A 1 1074 ? -24.202 -8.401 19.074 1.00 94.50 1074 VAL A C 1
ATOM 8355 O O . VAL A 1 1074 ? -23.042 -8.806 19.000 1.00 94.50 1074 VAL A O 1
ATOM 8358 N N . THR A 1 1075 ? -24.578 -7.273 18.476 1.00 92.38 1075 THR A N 1
ATOM 8359 C CA . THR A 1 1075 ? -23.643 -6.498 17.647 1.00 92.38 1075 THR A CA 1
ATOM 8360 C C . THR A 1 1075 ? -22.795 -5.544 18.491 1.00 92.38 1075 THR A C 1
ATOM 8362 O O . THR A 1 1075 ? -23.185 -5.186 19.589 1.00 92.38 1075 THR A O 1
ATOM 8365 N N . HIS A 1 1076 ? -21.687 -5.036 17.949 1.00 87.12 1076 HIS A N 1
ATOM 8366 C CA . HIS A 1 1076 ? -20.922 -3.921 18.535 1.00 87.12 1076 HIS A CA 1
ATOM 8367 C C . HIS A 1 1076 ? -21.633 -2.547 18.474 1.00 87.12 1076 HIS A C 1
ATOM 8369 O O . HIS A 1 1076 ? -21.016 -1.519 18.734 1.00 87.12 1076 HIS A O 1
ATOM 8375 N N . MET A 1 1077 ? -22.889 -2.464 18.018 1.00 90.31 1077 MET A N 1
ATOM 8376 C CA . MET A 1 1077 ? -23.587 -1.186 17.822 1.00 90.31 1077 MET A CA 1
ATOM 8377 C C . MET A 1 1077 ? -24.408 -0.823 19.061 1.00 90.31 1077 MET A C 1
ATOM 8379 O O . MET A 1 1077 ? -25.640 -0.862 19.028 1.00 90.31 1077 MET A O 1
ATOM 8383 N N . ALA A 1 1078 ? -23.700 -0.461 20.128 1.00 90.94 1078 ALA A N 1
ATOM 8384 C CA . ALA A 1 1078 ? -24.287 0.035 21.364 1.00 90.94 1078 ALA A CA 1
ATOM 8385 C C . ALA A 1 1078 ? -24.803 1.478 21.208 1.00 90.94 1078 ALA A C 1
ATOM 8387 O O . ALA A 1 1078 ? -24.172 2.316 20.547 1.00 90.94 1078 ALA A O 1
ATOM 8388 N N . VAL A 1 1079 ? -25.968 1.779 21.786 1.00 91.56 1079 VAL A N 1
ATOM 8389 C CA . VAL A 1 1079 ? -26.649 3.077 21.610 1.00 91.56 1079 VAL A CA 1
ATOM 8390 C C . VAL A 1 1079 ? -25.860 4.253 22.192 1.00 91.56 1079 VAL A C 1
ATOM 8392 O O . VAL A 1 1079 ? -25.790 5.325 21.585 1.00 91.56 1079 VAL A O 1
ATOM 8395 N N . ASP A 1 1080 ? -25.229 4.037 23.336 1.00 86.12 1080 ASP A N 1
ATOM 8396 C CA . ASP A 1 1080 ? -24.438 5.000 24.102 1.00 86.12 1080 ASP A CA 1
ATOM 8397 C C . ASP A 1 1080 ? -23.089 5.322 23.441 1.00 86.12 1080 ASP A C 1
ATOM 8399 O O . ASP A 1 1080 ? -22.588 6.432 23.584 1.00 86.12 1080 ASP A O 1
ATOM 8403 N N . GLU A 1 1081 ? -22.526 4.413 22.642 1.00 81.94 1081 GLU A N 1
ATOM 8404 C CA . GLU A 1 1081 ? -21.314 4.700 21.862 1.00 81.94 1081 GLU A CA 1
ATOM 8405 C C . GLU A 1 1081 ? -21.620 5.506 20.582 1.00 81.94 1081 GLU A C 1
ATOM 8407 O O . GLU A 1 1081 ? -20.834 6.358 20.144 1.00 81.94 1081 GLU A O 1
ATOM 8412 N N . LYS A 1 1082 ? -22.770 5.237 19.947 1.00 79.88 1082 LYS A N 1
ATOM 8413 C CA . LYS A 1 1082 ? -23.180 5.889 18.688 1.00 79.88 1082 LYS A CA 1
ATOM 8414 C C . LYS A 1 1082 ? -23.827 7.253 18.902 1.00 79.88 1082 LYS A C 1
ATOM 8416 O O . LYS A 1 1082 ? -23.795 8.086 17.991 1.00 79.88 1082 LYS A O 1
ATOM 8421 N N . THR A 1 1083 ? -24.397 7.494 20.076 1.00 76.62 1083 THR A N 1
ATOM 8422 C CA . THR A 1 1083 ? -25.041 8.763 20.414 1.00 76.62 1083 THR A CA 1
ATOM 8423 C C . THR A 1 1083 ? -24.005 9.719 20.988 1.00 76.62 1083 THR A C 1
ATOM 8425 O O . THR A 1 1083 ? -23.699 9.684 22.171 1.00 76.62 1083 THR A O 1
ATOM 8428 N N . LYS A 1 1084 ? -23.451 10.580 20.127 1.00 67.62 1084 LYS A N 1
ATOM 8429 C CA . LYS A 1 1084 ? -22.543 11.660 20.535 1.00 67.62 1084 LYS A CA 1
ATOM 8430 C C . LYS A 1 1084 ? -23.228 13.012 20.420 1.00 67.62 1084 LYS A C 1
ATOM 8432 O O . LYS A 1 1084 ? -23.747 13.354 19.351 1.00 67.62 1084 LYS A O 1
ATOM 8437 N N . ILE A 1 1085 ? -23.193 13.756 21.516 1.00 70.62 1085 ILE A N 1
ATOM 8438 C CA . ILE A 1 1085 ? -23.479 15.186 21.565 1.00 70.62 1085 ILE A CA 1
ATOM 8439 C C . ILE A 1 1085 ? -22.107 15.859 21.544 1.00 70.62 1085 ILE A C 1
ATOM 8441 O O . ILE A 1 1085 ? -21.236 15.485 22.322 1.00 70.62 1085 ILE A O 1
ATOM 8445 N N . TYR A 1 1086 ? -21.886 16.728 20.559 1.00 59.38 1086 TYR A N 1
ATOM 8446 C CA . TYR A 1 1086 ? -20.634 17.468 20.425 1.00 59.38 1086 TYR A CA 1
ATOM 8447 C C . TYR A 1 1086 ? -20.820 18.807 21.116 1.00 59.38 1086 TYR A C 1
ATOM 8449 O O . TYR A 1 1086 ? -21.775 19.515 20.795 1.00 59.38 1086 TYR A O 1
ATOM 8457 N N . ASP A 1 1087 ? -19.923 19.129 22.032 1.00 50.56 1087 ASP A N 1
ATOM 8458 C CA . ASP A 1 1087 ? -19.839 20.454 22.628 1.00 50.56 1087 ASP A CA 1
ATOM 8459 C C . ASP A 1 1087 ? -19.179 21.466 21.665 1.00 50.56 1087 ASP A C 1
ATOM 8461 O O . ASP A 1 1087 ? -18.607 21.109 20.625 1.00 50.56 1087 ASP A O 1
ATOM 8465 N N . ASP A 1 1088 ? -19.253 22.750 22.007 1.00 46.19 1088 ASP A N 1
ATOM 8466 C CA . ASP A 1 1088 ? -18.739 23.833 21.166 1.00 46.19 1088 ASP A CA 1
ATOM 8467 C C . ASP A 1 1088 ? -17.208 23.838 21.036 1.00 46.19 1088 ASP A C 1
ATOM 8469 O O . ASP A 1 1088 ? -16.690 24.392 20.066 1.00 46.19 1088 ASP A O 1
ATOM 8473 N N . GLU A 1 1089 ? -16.463 23.241 21.972 1.00 41.59 1089 GLU A N 1
ATOM 8474 C CA . GLU A 1 1089 ? -15.002 23.121 21.892 1.00 41.59 1089 GLU A CA 1
ATOM 8475 C C . GLU A 1 1089 ? -14.615 22.039 20.889 1.00 41.59 1089 GLU A C 1
ATOM 8477 O O . GLU A 1 1089 ? -13.748 22.251 20.043 1.00 41.59 1089 GLU A O 1
ATOM 8482 N N . GLN A 1 1090 ? -15.303 20.900 20.919 1.00 45.06 1090 GLN A N 1
ATOM 8483 C CA . GLN A 1 1090 ? -15.192 19.872 19.902 1.00 45.06 1090 GLN A CA 1
ATOM 8484 C C . GLN A 1 1090 ? -15.500 20.482 18.535 1.00 45.06 1090 GLN A C 1
ATOM 8486 O O . GLN A 1 1090 ? -14.681 20.328 17.629 1.00 45.06 1090 GLN A O 1
ATOM 8491 N N . VAL A 1 1091 ? -16.581 21.257 18.403 1.00 49.78 1091 VAL A N 1
ATOM 8492 C CA . VAL A 1 1091 ? -16.937 21.960 17.156 1.00 49.78 1091 VAL A CA 1
ATOM 8493 C C . VAL A 1 1091 ? -15.864 22.965 16.733 1.00 49.78 1091 VAL A C 1
ATOM 8495 O O . VAL A 1 1091 ? -15.438 22.934 15.574 1.00 49.78 1091 VAL A O 1
ATOM 8498 N N . ARG A 1 1092 ? -15.348 23.786 17.656 1.00 46.97 1092 ARG A N 1
ATOM 8499 C CA . ARG A 1 1092 ? -14.255 24.748 17.405 1.00 46.97 1092 ARG A CA 1
ATOM 8500 C C . ARG A 1 1092 ? -12.932 24.067 17.042 1.00 46.97 1092 ARG A C 1
ATOM 8502 O O . ARG A 1 1092 ? -12.211 24.555 16.175 1.00 46.97 1092 ARG A O 1
ATOM 8509 N N . ALA A 1 1093 ? -12.650 22.895 17.606 1.00 41.25 1093 ALA A N 1
ATOM 8510 C CA . ALA A 1 1093 ? -11.540 22.017 17.234 1.00 41.25 1093 ALA A CA 1
ATOM 8511 C C . ALA A 1 1093 ? -11.792 21.250 15.916 1.00 41.25 1093 ALA A C 1
ATOM 8513 O O . ALA A 1 1093 ? -11.014 20.367 15.542 1.00 41.25 1093 ALA A O 1
ATOM 8514 N N . GLY A 1 1094 ? -12.886 21.555 15.209 1.00 45.81 1094 GLY A N 1
ATOM 8515 C CA . GLY A 1 1094 ? -13.255 20.960 13.926 1.00 45.81 1094 GLY A CA 1
ATOM 8516 C C . GLY A 1 1094 ? -13.919 19.581 14.027 1.00 45.81 1094 GLY A C 1
ATOM 8517 O O . GLY A 1 1094 ? -14.048 18.887 13.014 1.00 45.81 1094 GLY A O 1
ATOM 8518 N N . LYS A 1 1095 ? -14.334 19.151 15.222 1.00 46.25 1095 LYS A N 1
ATOM 8519 C CA . LYS A 1 1095 ? -15.079 17.910 15.482 1.00 46.25 1095 LYS A CA 1
ATOM 8520 C C . LYS A 1 1095 ? -16.577 18.207 15.575 1.00 46.25 1095 LYS A C 1
ATOM 8522 O O . LYS A 1 1095 ? -17.025 18.991 16.384 1.00 46.25 1095 LYS A O 1
ATOM 8527 N N . GLY A 1 1096 ? -17.396 17.522 14.795 1.00 63.56 1096 GLY A N 1
ATOM 8528 C CA . GLY A 1 1096 ? -18.842 17.710 14.853 1.00 63.56 1096 GLY A CA 1
ATOM 8529 C C . GLY A 1 1096 ? -19.541 16.898 13.782 1.00 63.56 1096 GLY A C 1
ATOM 8530 O O . GLY A 1 1096 ? -18.902 16.166 13.014 1.00 63.56 1096 GLY A O 1
ATOM 8531 N N . ARG A 1 1097 ? -20.867 17.031 13.688 1.00 68.69 1097 ARG A N 1
ATOM 8532 C CA . ARG A 1 1097 ? -21.591 16.466 12.547 1.00 68.69 1097 ARG A CA 1
ATOM 8533 C C . ARG A 1 1097 ? -21.294 17.296 11.307 1.00 68.69 1097 ARG A C 1
ATOM 8535 O O . ARG A 1 1097 ? -21.519 18.499 11.273 1.00 68.69 1097 ARG A O 1
ATOM 8542 N N . LYS A 1 1098 ? -20.823 16.631 10.255 1.00 70.75 1098 LYS A N 1
ATOM 8543 C CA . LYS A 1 1098 ? -20.559 17.283 8.974 1.00 70.75 1098 LYS A CA 1
ATOM 8544 C C . LYS A 1 1098 ? -21.876 17.723 8.322 1.00 70.75 1098 LYS A C 1
ATOM 8546 O O . LYS A 1 1098 ? -22.606 16.881 7.794 1.00 70.75 1098 LYS A O 1
ATOM 8551 N N . ALA A 1 1099 ? -22.144 19.027 8.307 1.00 74.06 1099 ALA A N 1
ATOM 8552 C CA . ALA A 1 1099 ? -23.209 19.614 7.499 1.00 74.06 1099 ALA A CA 1
ATOM 8553 C C . ALA A 1 1099 ? -22.840 19.467 6.011 1.00 74.06 1099 ALA A C 1
ATOM 8555 O O . ALA A 1 1099 ? -21.844 20.009 5.532 1.00 74.06 1099 ALA A O 1
ATOM 8556 N N . SER A 1 1100 ? -23.571 18.609 5.296 1.00 76.25 1100 SER A N 1
ATOM 8557 C CA . SER A 1 1100 ? -23.232 18.246 3.916 1.00 76.25 1100 SER A CA 1
ATOM 8558 C C . SER A 1 1100 ? -23.848 19.205 2.898 1.00 76.25 1100 SER A C 1
ATOM 8560 O O . SER A 1 1100 ? -24.893 19.804 3.141 1.00 76.25 1100 SER A O 1
ATOM 8562 N N . SER A 1 1101 ? -23.277 19.254 1.694 1.00 74.75 1101 SER A N 1
ATOM 8563 C CA . SER A 1 1101 ? -23.867 19.993 0.570 1.00 74.75 1101 SER A CA 1
ATOM 8564 C C . SER A 1 1101 ? -25.297 19.549 0.236 1.00 74.75 1101 SER A C 1
ATOM 8566 O O . SER A 1 1101 ? -26.103 20.361 -0.198 1.00 74.75 1101 SER A O 1
ATOM 8568 N N . GLN A 1 1102 ? -25.655 18.286 0.489 1.00 79.69 1102 GLN A N 1
ATOM 8569 C CA . GLN A 1 1102 ? -27.027 17.804 0.303 1.00 79.69 1102 GLN A CA 1
ATOM 8570 C C . GLN A 1 1102 ? -27.998 18.406 1.325 1.00 79.69 1102 GLN A C 1
ATOM 8572 O O . GLN A 1 1102 ? -29.131 18.725 0.972 1.00 79.69 1102 GLN A O 1
ATOM 8577 N N . LEU A 1 1103 ? -27.553 18.605 2.572 1.00 84.06 1103 LEU A N 1
ATOM 8578 C CA . LEU A 1 1103 ? -28.336 19.324 3.577 1.00 84.06 1103 LEU A CA 1
ATOM 8579 C C . LEU A 1 1103 ? -28.499 20.794 3.179 1.00 84.06 1103 LEU A C 1
ATOM 8581 O O . LEU A 1 1103 ? -29.601 21.321 3.282 1.00 84.06 1103 LEU A O 1
ATOM 8585 N N . ALA A 1 1104 ? -27.445 21.426 2.655 1.00 78.31 1104 ALA A N 1
ATOM 8586 C CA . ALA A 1 1104 ? -27.532 22.778 2.106 1.00 78.31 1104 ALA A CA 1
ATOM 8587 C C . ALA A 1 1104 ? -28.581 22.881 0.984 1.00 78.31 1104 ALA A C 1
ATOM 8589 O O . ALA A 1 1104 ? -29.415 23.782 1.006 1.00 78.31 1104 ALA A O 1
ATOM 8590 N N . TRP A 1 1105 ? -28.614 21.926 0.046 1.00 84.81 1105 TRP A N 1
ATOM 8591 C CA . TRP A 1 1105 ? -29.640 21.888 -1.006 1.00 84.81 1105 TRP A CA 1
ATOM 8592 C C . TRP A 1 1105 ? -31.052 21.713 -0.445 1.00 84.81 1105 TRP A C 1
ATOM 8594 O O . TRP A 1 1105 ? -31.986 22.355 -0.924 1.00 84.81 1105 TRP A O 1
ATOM 8604 N N . ALA A 1 1106 ? -31.220 20.870 0.578 1.00 87.25 1106 ALA A N 1
ATOM 8605 C CA . ALA A 1 1106 ? -32.506 20.691 1.243 1.00 87.25 1106 ALA A CA 1
ATOM 8606 C C . ALA A 1 1106 ? -32.966 21.990 1.924 1.00 87.25 1106 ALA A C 1
ATOM 8608 O O . ALA A 1 1106 ? -34.090 22.428 1.688 1.00 87.25 1106 ALA A O 1
ATOM 8609 N N . LEU A 1 1107 ? -32.092 22.651 2.687 1.00 86.00 1107 LEU A N 1
ATOM 8610 C CA . LEU A 1 1107 ? -32.384 23.931 3.343 1.00 86.00 1107 LEU A CA 1
ATOM 8611 C C . LEU A 1 1107 ? -32.676 25.047 2.333 1.00 86.00 1107 LEU A C 1
ATOM 8613 O O . LEU A 1 1107 ? -33.609 25.823 2.526 1.00 86.00 1107 LEU A O 1
ATOM 8617 N N . GLN A 1 1108 ? -31.938 25.092 1.223 1.00 79.94 1108 GLN A N 1
ATOM 8618 C CA . GLN A 1 1108 ? -32.192 26.022 0.124 1.00 79.94 1108 GLN A CA 1
ATOM 8619 C C . GLN A 1 1108 ? -33.548 25.755 -0.543 1.00 79.94 1108 GLN A C 1
ATOM 8621 O O . GLN A 1 1108 ? -34.264 26.696 -0.867 1.00 79.94 1108 GLN A O 1
ATOM 8626 N N . SER A 1 1109 ? -33.944 24.486 -0.707 1.00 89.06 1109 SER A N 1
ATOM 8627 C CA . SER A 1 1109 ? -35.265 24.130 -1.251 1.00 89.06 1109 SER A CA 1
ATOM 8628 C C . SER A 1 1109 ? -36.428 24.569 -0.355 1.00 89.06 1109 SER A C 1
ATOM 8630 O O . SER A 1 1109 ? -37.534 24.767 -0.850 1.00 89.06 1109 SER A O 1
ATOM 8632 N N . GLN A 1 1110 ? -36.168 24.714 0.949 1.00 92.00 1110 GLN A N 1
ATOM 8633 C CA . GLN A 1 1110 ? -37.118 25.212 1.945 1.00 92.00 1110 GLN A CA 1
ATOM 8634 C C . GLN A 1 1110 ? -36.963 26.717 2.211 1.00 92.00 1110 GLN A C 1
ATOM 8636 O O . GLN A 1 1110 ? -37.591 27.227 3.133 1.00 92.00 1110 GLN A O 1
ATOM 8641 N N . ASP A 1 1111 ? -36.125 27.417 1.437 1.00 88.56 1111 ASP A N 1
ATOM 8642 C CA . ASP A 1 1111 ? -35.852 28.851 1.573 1.00 88.56 1111 ASP A CA 1
ATOM 8643 C C . ASP A 1 1111 ? -35.501 29.263 3.014 1.00 88.56 1111 ASP A C 1
ATOM 8645 O O . ASP A 1 1111 ? -36.117 30.139 3.617 1.00 88.56 1111 ASP A O 1
ATOM 8649 N N . CYS A 1 1112 ? -34.507 28.584 3.600 1.00 86.75 1112 CYS A N 1
ATOM 8650 C CA . CYS A 1 1112 ? -34.034 28.829 4.968 1.00 86.75 1112 CYS A CA 1
ATOM 8651 C C . CYS A 1 1112 ? -32.670 29.562 5.005 1.00 86.75 1112 CYS A C 1
ATOM 8653 O O . CYS A 1 1112 ? -31.681 28.994 5.478 1.00 86.75 1112 CYS A O 1
ATOM 8655 N N . PRO A 1 1113 ? -32.564 30.823 4.534 1.00 77.06 1113 PRO A N 1
ATOM 8656 C CA . PRO A 1 1113 ? -31.288 31.531 4.396 1.00 77.06 1113 PRO A CA 1
ATOM 8657 C C . PRO A 1 1113 ? -30.615 31.875 5.733 1.00 77.06 1113 PRO A C 1
ATOM 8659 O O . PRO A 1 1113 ? -29.399 32.029 5.768 1.00 77.06 1113 PRO A O 1
ATOM 8662 N N . ALA A 1 1114 ? -31.378 31.992 6.825 1.00 73.81 1114 ALA A N 1
ATOM 8663 C CA . ALA A 1 1114 ? -30.825 32.224 8.162 1.00 73.81 1114 ALA A CA 1
ATOM 8664 C C . ALA A 1 1114 ? -30.086 30.982 8.693 1.00 73.81 1114 ALA A C 1
ATOM 8666 O O . ALA A 1 1114 ? -28.947 31.092 9.124 1.00 73.81 1114 ALA A O 1
ATOM 8667 N N . ILE A 1 1115 ? -30.691 29.796 8.552 1.00 77.00 1115 ILE A N 1
ATOM 8668 C CA . ILE A 1 1115 ? -30.083 28.512 8.948 1.00 77.00 1115 ILE A CA 1
ATOM 8669 C C . ILE A 1 1115 ? -28.871 28.196 8.060 1.00 77.00 1115 ILE A C 1
ATOM 8671 O O . ILE A 1 1115 ? -27.855 27.691 8.525 1.00 77.00 1115 ILE A O 1
ATOM 8675 N N . MET A 1 1116 ? -28.957 28.527 6.767 1.00 73.50 1116 MET A N 1
ATOM 8676 C CA . MET A 1 1116 ? -27.825 28.413 5.845 1.00 73.50 1116 MET A CA 1
ATOM 8677 C C . MET A 1 1116 ? -26.642 29.292 6.264 1.00 73.50 1116 MET A C 1
ATOM 8679 O O . MET A 1 1116 ? -25.509 28.823 6.221 1.00 73.50 1116 MET A O 1
ATOM 8683 N N . ARG A 1 1117 ? -26.887 30.537 6.689 1.00 67.38 1117 ARG A N 1
ATOM 8684 C CA . ARG A 1 1117 ? -25.826 31.393 7.236 1.00 67.38 1117 ARG A CA 1
ATOM 8685 C C . ARG A 1 1117 ? -25.246 30.797 8.510 1.00 67.38 1117 ARG A C 1
ATOM 8687 O O . ARG A 1 1117 ? -24.046 30.592 8.573 1.00 67.38 1117 ARG A O 1
ATOM 8694 N N . GLU A 1 1118 ? -26.080 30.387 9.456 1.00 69.31 1118 GLU A N 1
ATOM 8695 C CA . GLU A 1 1118 ? -25.618 29.781 10.710 1.00 69.31 1118 GLU A CA 1
ATOM 8696 C C . GLU A 1 1118 ? -24.709 28.555 10.490 1.00 69.31 1118 GLU A C 1
ATOM 8698 O O . GLU A 1 1118 ? -23.664 28.434 11.124 1.00 69.31 1118 GLU A O 1
ATOM 8703 N N . PHE A 1 1119 ? -25.046 27.676 9.540 1.00 68.69 1119 PHE A N 1
ATOM 8704 C CA . PHE A 1 1119 ? -24.254 26.469 9.270 1.00 68.69 1119 PHE A CA 1
ATOM 8705 C C . PHE A 1 1119 ? -22.990 26.714 8.432 1.00 68.69 1119 PHE A C 1
ATOM 8707 O O . PHE A 1 1119 ? -22.070 25.895 8.498 1.00 68.69 1119 PHE A O 1
ATOM 8714 N N . TYR A 1 1120 ? -22.943 27.774 7.612 1.00 69.38 1120 TYR A N 1
ATOM 8715 C CA . TYR A 1 1120 ? -21.925 27.912 6.561 1.00 69.38 1120 TYR A CA 1
ATOM 8716 C C . TYR A 1 1120 ? -21.209 29.284 6.478 1.00 69.38 1120 TYR A C 1
ATOM 8718 O O . TYR A 1 1120 ? -20.221 29.353 5.747 1.00 69.38 1120 TYR A O 1
ATOM 8726 N N . ASP A 1 1121 ? -21.608 30.335 7.219 1.00 53.91 1121 ASP A N 1
ATOM 8727 C CA . ASP A 1 1121 ? -21.019 31.703 7.139 1.00 53.91 1121 ASP A CA 1
ATOM 8728 C C . ASP A 1 1121 ? -19.514 31.740 7.448 1.00 53.91 1121 ASP A C 1
ATOM 8730 O O . ASP A 1 1121 ? -18.764 32.540 6.899 1.00 53.91 1121 ASP A O 1
ATOM 8734 N N . HIS A 1 1122 ? -19.040 30.854 8.324 1.00 52.97 1122 HIS A N 1
ATOM 8735 C CA . HIS A 1 1122 ? -17.677 30.898 8.863 1.00 52.97 1122 HIS A CA 1
ATOM 8736 C C . HIS A 1 1122 ? -16.637 30.208 7.957 1.00 52.97 1122 HIS A C 1
ATOM 8738 O O . HIS A 1 1122 ? -15.509 29.944 8.377 1.00 52.97 1122 HIS A O 1
ATOM 8744 N N . ASN A 1 1123 ? -16.985 29.892 6.704 1.00 56.50 1123 ASN A N 1
ATOM 8745 C CA . ASN A 1 1123 ? -16.133 29.127 5.784 1.00 56.50 1123 ASN A CA 1
ATOM 8746 C C . ASN A 1 1123 ? -15.183 29.998 4.929 1.00 56.50 1123 ASN A C 1
ATOM 8748 O O . ASN A 1 1123 ? -14.656 29.544 3.908 1.00 56.50 1123 ASN A O 1
ATOM 8752 N N . SER A 1 1124 ? -14.930 31.235 5.367 1.00 51.28 1124 SER A N 1
ATOM 8753 C CA . SER A 1 1124 ? -14.139 32.261 4.669 1.00 51.28 1124 SER A CA 1
ATOM 8754 C C . SER A 1 1124 ? -12.726 31.805 4.284 1.00 51.28 1124 SER A C 1
ATOM 8756 O O . SER A 1 1124 ? -12.203 32.202 3.246 1.00 51.28 1124 SER A O 1
ATOM 8758 N N . GLY A 1 1125 ? -12.107 30.912 5.064 1.00 46.28 1125 GLY A N 1
ATOM 8759 C CA . GLY A 1 1125 ? -10.801 30.331 4.735 1.00 46.28 1125 GLY A CA 1
ATOM 8760 C C . GLY A 1 1125 ? -10.832 29.384 3.529 1.00 46.28 1125 GLY A C 1
ATOM 8761 O O . GLY A 1 1125 ? -9.919 29.404 2.704 1.00 46.28 1125 GLY A O 1
ATOM 8762 N N . ALA A 1 1126 ? -11.876 28.562 3.389 1.00 54.53 1126 ALA A N 1
ATOM 8763 C CA . ALA A 1 1126 ? -12.030 27.679 2.232 1.00 54.53 1126 ALA A CA 1
ATOM 8764 C C . ALA A 1 1126 ? -12.431 28.466 0.978 1.00 54.53 1126 ALA A C 1
ATOM 8766 O O . ALA A 1 1126 ? -11.950 28.161 -0.112 1.00 54.53 1126 ALA A O 1
ATOM 8767 N N . GLU A 1 1127 ? -13.268 29.491 1.145 1.00 56.34 1127 GLU A N 1
ATOM 8768 C CA . GLU A 1 1127 ? -13.649 30.424 0.086 1.00 56.34 1127 GLU A CA 1
ATOM 8769 C C . GLU A 1 1127 ? -12.447 31.231 -0.419 1.00 56.34 1127 GLU A C 1
ATOM 8771 O O . GLU A 1 1127 ? -12.208 31.270 -1.623 1.00 56.34 1127 GLU A O 1
ATOM 8776 N N . SER A 1 1128 ? -11.636 31.785 0.488 1.00 53.03 1128 SER A N 1
ATOM 8777 C CA . SER A 1 1128 ? -10.399 32.499 0.157 1.00 53.03 1128 SER A CA 1
ATOM 8778 C C . SER A 1 1128 ? -9.403 31.583 -0.558 1.00 53.03 1128 SER A C 1
ATOM 8780 O O . SER A 1 1128 ? -8.935 31.913 -1.644 1.00 53.03 1128 SER A O 1
ATOM 8782 N N . ASN A 1 1129 ? -9.179 30.364 -0.051 1.00 52.38 1129 ASN A N 1
ATOM 8783 C CA . ASN A 1 1129 ? -8.335 29.375 -0.728 1.00 52.38 1129 ASN A CA 1
ATOM 8784 C C . ASN A 1 1129 ? -8.860 29.000 -2.124 1.00 52.38 1129 ASN A C 1
ATOM 8786 O O . ASN A 1 1129 ? -8.073 28.854 -3.059 1.00 52.38 1129 ASN A O 1
ATOM 8790 N N . LEU A 1 1130 ? -10.177 28.825 -2.283 1.00 59.69 1130 LEU A N 1
ATOM 8791 C CA . LEU A 1 1130 ? -10.793 28.530 -3.576 1.00 59.69 1130 LEU A CA 1
ATOM 8792 C C . LEU A 1 1130 ? -10.630 29.705 -4.543 1.00 59.69 1130 LEU A C 1
ATOM 8794 O O . LEU A 1 1130 ? -10.252 29.490 -5.693 1.00 59.69 1130 LEU A O 1
ATOM 8798 N N . ARG A 1 1131 ? -10.883 30.930 -4.079 1.00 62.91 1131 ARG A N 1
ATOM 8799 C CA . ARG A 1 1131 ? -10.715 32.152 -4.863 1.00 62.91 1131 ARG A CA 1
ATOM 8800 C C . ARG A 1 1131 ? -9.260 32.344 -5.293 1.00 62.91 1131 ARG A C 1
ATOM 8802 O O . ARG A 1 1131 ? -9.021 32.584 -6.469 1.00 62.91 1131 ARG A O 1
ATOM 8809 N N . GLU A 1 1132 ? -8.289 32.118 -4.410 1.00 58.22 1132 GLU A N 1
ATOM 8810 C CA . GLU A 1 1132 ? -6.855 32.125 -4.744 1.00 58.22 1132 GLU A CA 1
ATOM 8811 C C . GLU A 1 1132 ? -6.505 31.066 -5.803 1.00 58.22 1132 GLU A C 1
ATOM 8813 O O . GLU A 1 1132 ? -5.806 31.348 -6.779 1.00 58.22 1132 GLU A O 1
ATOM 8818 N N . TYR A 1 1133 ? -7.052 29.852 -5.680 1.00 59.22 1133 TYR A N 1
ATOM 8819 C CA . TYR A 1 1133 ? -6.903 28.817 -6.707 1.00 59.22 1133 TYR A CA 1
ATOM 8820 C C . TYR A 1 1133 ? -7.491 29.241 -8.057 1.00 59.22 1133 TYR A C 1
ATOM 8822 O O . TYR A 1 1133 ? -6.893 28.968 -9.103 1.00 59.22 1133 TYR A O 1
ATOM 8830 N N . LEU A 1 1134 ? -8.653 29.898 -8.048 1.00 60.19 1134 LEU A N 1
ATOM 8831 C CA . LEU A 1 1134 ? -9.278 30.439 -9.250 1.00 60.19 1134 LEU A CA 1
ATOM 8832 C C . LEU A 1 1134 ? -8.399 31.535 -9.862 1.00 60.19 1134 LEU A C 1
ATOM 8834 O O . LEU A 1 1134 ? -8.136 31.467 -11.063 1.00 60.19 1134 LEU A O 1
ATOM 8838 N N . LEU A 1 1135 ? -7.858 32.453 -9.055 1.00 58.22 1135 LEU A N 1
ATOM 8839 C CA . LEU A 1 1135 ? -6.988 33.554 -9.494 1.00 58.22 1135 LEU A CA 1
ATOM 8840 C C . LEU A 1 1135 ? -5.719 33.046 -10.180 1.00 58.22 1135 LEU A C 1
ATOM 8842 O O . LEU A 1 1135 ? -5.371 33.521 -11.266 1.00 58.22 1135 LEU A O 1
ATOM 8846 N N . VAL A 1 1136 ? -5.086 32.012 -9.620 1.00 56.53 1136 VAL A N 1
ATOM 8847 C CA . VAL A 1 1136 ? -3.945 31.319 -10.245 1.00 56.53 1136 VAL A CA 1
ATOM 8848 C C . VAL A 1 1136 ? -4.346 30.645 -11.563 1.00 56.53 1136 VAL A C 1
ATOM 8850 O O . VAL A 1 1136 ? -3.562 30.615 -12.513 1.00 56.53 1136 VAL A O 1
ATOM 8853 N N . ALA A 1 1137 ? -5.575 30.136 -11.658 1.00 59.34 1137 ALA A N 1
ATOM 8854 C CA . ALA A 1 1137 ? -6.124 29.547 -12.878 1.00 59.34 1137 ALA A CA 1
ATOM 8855 C C . ALA A 1 1137 ? -6.650 30.586 -13.895 1.00 59.34 1137 ALA A C 1
ATOM 8857 O O . ALA A 1 1137 ? -7.181 30.199 -14.938 1.00 59.34 1137 ALA A O 1
ATOM 8858 N N . GLY A 1 1138 ? -6.494 31.890 -13.628 1.00 58.25 1138 GLY A N 1
ATOM 8859 C CA . GLY A 1 1138 ? -6.968 32.971 -14.498 1.00 58.25 1138 GLY A CA 1
ATOM 8860 C C . GLY A 1 1138 ? -8.472 33.243 -14.398 1.00 58.25 1138 GLY A C 1
ATOM 8861 O O . GLY A 1 1138 ? -9.057 33.811 -15.321 1.00 58.25 1138 GLY A O 1
ATOM 8862 N N . MET A 1 1139 ? -9.101 32.838 -13.300 1.00 69.19 1139 MET A N 1
ATOM 8863 C CA . MET A 1 1139 ? -10.501 33.091 -12.966 1.00 69.19 1139 MET A CA 1
ATOM 8864 C C . MET A 1 1139 ? -10.602 33.886 -11.658 1.00 69.19 1139 MET A C 1
ATOM 8866 O O . MET A 1 1139 ? -9.672 33.896 -10.876 1.00 69.19 1139 MET A O 1
ATOM 8870 N N . ASP A 1 1140 ? -11.706 34.565 -11.400 1.00 69.25 1140 ASP A N 1
ATOM 8871 C CA . ASP A 1 1140 ? -12.002 35.144 -10.085 1.00 69.25 1140 ASP A CA 1
ATOM 8872 C C . ASP A 1 1140 ? -13.425 34.748 -9.679 1.00 69.25 1140 ASP A C 1
ATOM 8874 O O . ASP A 1 1140 ? -14.195 34.258 -10.510 1.00 69.25 1140 ASP A O 1
ATOM 8878 N N . MET A 1 1141 ? -13.770 34.919 -8.411 1.00 65.69 1141 MET A N 1
ATOM 8879 C CA . MET A 1 1141 ? -15.095 34.663 -7.867 1.00 65.69 1141 MET A CA 1
ATOM 8880 C C . MET A 1 1141 ? -15.558 35.878 -7.070 1.00 65.69 1141 MET A C 1
ATOM 8882 O O . MET A 1 1141 ? -14.867 36.334 -6.161 1.00 65.69 1141 MET A O 1
ATOM 8886 N N . GLU A 1 1142 ? -16.728 36.395 -7.425 1.00 60.47 1142 GLU A N 1
ATOM 8887 C CA . GLU A 1 1142 ? -17.397 37.470 -6.694 1.00 60.47 1142 GLU A CA 1
ATOM 8888 C C . GLU A 1 1142 ? -17.956 36.982 -5.354 1.00 60.47 1142 GLU A C 1
ATOM 8890 O O . GLU A 1 1142 ? -18.152 35.783 -5.151 1.00 60.47 1142 GLU A O 1
ATOM 8895 N N . ALA A 1 1143 ? -18.305 37.925 -4.475 1.00 52.22 1143 ALA A N 1
ATOM 8896 C CA . ALA A 1 1143 ? -18.920 37.636 -3.176 1.00 52.22 1143 ALA A CA 1
ATOM 8897 C C . ALA A 1 1143 ? -20.278 36.903 -3.274 1.00 52.22 1143 ALA A C 1
ATOM 8899 O O . ALA A 1 1143 ? -20.749 36.336 -2.295 1.00 52.22 1143 ALA A O 1
ATOM 8900 N N . ASP A 1 1144 ? -20.922 36.901 -4.446 1.00 54.09 1144 ASP A N 1
ATOM 8901 C CA . ASP A 1 1144 ? -22.148 36.137 -4.718 1.00 54.09 1144 ASP A CA 1
ATOM 8902 C C . ASP A 1 1144 ? -21.883 34.753 -5.351 1.00 54.09 1144 ASP A C 1
ATOM 8904 O O . ASP A 1 1144 ? -22.822 34.044 -5.721 1.00 54.09 1144 ASP A O 1
ATOM 8908 N N . GLY A 1 1145 ? -20.611 34.358 -5.482 1.00 53.44 1145 GLY A N 1
ATOM 8909 C CA . GLY A 1 1145 ? -20.179 33.099 -6.088 1.00 53.44 1145 GLY A CA 1
ATOM 8910 C C . GLY A 1 1145 ? -20.089 33.125 -7.618 1.00 53.44 1145 GLY A C 1
ATOM 8911 O O . GLY A 1 1145 ? -19.813 32.091 -8.234 1.00 53.44 1145 GLY A O 1
ATOM 8912 N N . THR A 1 1146 ? -20.310 34.274 -8.264 1.00 68.00 1146 THR A N 1
ATOM 8913 C CA . THR A 1 1146 ? -20.200 34.395 -9.723 1.00 68.00 1146 THR A CA 1
ATOM 8914 C C . THR A 1 1146 ? -18.745 34.284 -10.172 1.00 68.00 1146 THR A C 1
ATOM 8916 O O . THR A 1 1146 ? -17.902 35.094 -9.794 1.00 68.00 1146 THR A O 1
ATOM 8919 N N . LEU A 1 1147 ? -18.456 33.309 -11.039 1.00 64.88 1147 LEU A N 1
ATOM 8920 C CA . LEU A 1 1147 ? -17.127 33.116 -11.622 1.00 64.88 1147 LEU A CA 1
ATOM 8921 C C . LEU A 1 1147 ? -16.870 34.091 -12.782 1.00 64.88 1147 LEU A C 1
ATOM 8923 O O . LEU A 1 1147 ? -17.704 34.247 -13.677 1.00 64.88 1147 LEU A O 1
ATOM 8927 N N . ARG A 1 1148 ? -15.681 34.692 -12.810 1.00 68.88 1148 ARG A N 1
ATOM 8928 C CA . ARG A 1 1148 ? -15.196 35.613 -13.851 1.00 68.88 1148 ARG A CA 1
ATOM 8929 C C . ARG A 1 1148 ? -13.881 35.110 -14.441 1.00 68.88 1148 ARG A C 1
ATOM 8931 O O . ARG A 1 1148 ? -13.146 34.392 -13.781 1.00 68.88 1148 ARG A O 1
ATOM 8938 N N . VAL A 1 1149 ? -13.571 35.476 -15.687 1.00 63.00 1149 VAL A N 1
ATOM 8939 C CA . VAL A 1 1149 ? -12.270 35.189 -16.325 1.00 63.00 1149 VAL A CA 1
ATOM 8940 C C . VAL A 1 1149 ? -11.429 36.458 -16.304 1.00 63.00 1149 VAL A C 1
ATOM 8942 O O . VAL A 1 1149 ? -11.815 37.478 -16.882 1.00 63.00 1149 VAL A O 1
ATOM 8945 N N . VAL A 1 1150 ? -10.268 36.393 -15.660 1.00 57.03 1150 VAL A N 1
ATOM 8946 C CA . VAL A 1 1150 ? -9.390 37.547 -15.457 1.00 57.03 1150 VAL A CA 1
ATOM 8947 C C . VAL A 1 1150 ? -8.803 37.987 -16.804 1.00 57.03 1150 VAL A C 1
ATOM 8949 O O . VAL A 1 1150 ? -8.146 37.212 -17.499 1.00 57.03 1150 VAL A O 1
ATOM 8952 N N . GLY A 1 1151 ? -9.039 39.248 -17.187 1.00 54.69 1151 GLY A N 1
ATOM 8953 C CA . GLY A 1 1151 ? -8.451 39.878 -18.379 1.00 54.69 1151 GLY A CA 1
ATOM 8954 C C . GLY A 1 1151 ? -9.292 39.879 -19.665 1.00 54.69 1151 GLY A C 1
ATOM 8955 O O . GLY A 1 1151 ? -8.849 40.469 -20.650 1.00 54.69 1151 GLY A O 1
ATOM 8956 N N . GLN A 1 1152 ? -10.489 39.278 -19.688 1.00 49.91 1152 GLN A N 1
ATOM 8957 C CA . GLN A 1 1152 ? -11.414 39.381 -20.836 1.00 49.91 1152 GLN A CA 1
ATOM 8958 C C . GLN A 1 1152 ? -12.560 40.387 -20.640 1.00 49.91 1152 GLN A C 1
ATOM 8960 O O . GLN A 1 1152 ? -13.189 40.759 -21.630 1.00 49.91 1152 GLN A O 1
ATOM 8965 N N . ALA A 1 1153 ? -12.822 40.837 -19.407 1.00 47.91 1153 ALA A N 1
ATOM 8966 C CA . ALA A 1 1153 ? -14.021 41.613 -19.071 1.00 47.91 1153 ALA A CA 1
ATOM 8967 C C . ALA A 1 1153 ? -13.777 43.022 -18.487 1.00 47.91 1153 ALA A C 1
ATOM 8969 O O . ALA A 1 1153 ? -14.750 43.735 -18.277 1.00 47.91 1153 ALA A O 1
ATOM 8970 N N . GLU A 1 1154 ? -12.529 43.458 -18.275 1.00 45.69 1154 GLU A N 1
ATOM 8971 C CA . GLU A 1 1154 ? -12.229 44.707 -17.547 1.00 45.69 1154 GLU A CA 1
ATOM 8972 C C . GLU A 1 1154 ? -11.351 45.689 -18.337 1.00 45.69 1154 GLU A C 1
ATOM 8974 O O . GLU A 1 1154 ? -10.442 45.301 -19.083 1.00 45.69 1154 GLU A O 1
ATOM 8979 N N . GLY A 1 1155 ? -11.621 46.984 -18.139 1.00 46.75 1155 GLY A N 1
ATOM 8980 C CA . GLY A 1 1155 ? -10.711 48.069 -18.501 1.00 46.75 1155 GLY A CA 1
ATOM 8981 C C . GLY A 1 1155 ? -9.438 48.027 -17.648 1.00 46.75 1155 GLY A C 1
ATOM 8982 O O . GLY A 1 1155 ? -9.415 47.452 -16.567 1.00 46.75 1155 GLY A O 1
ATOM 8983 N N . LEU A 1 1156 ? -8.354 48.632 -18.140 1.00 43.84 1156 LEU A N 1
ATOM 8984 C CA . LEU A 1 1156 ? -7.025 48.607 -17.503 1.00 43.84 1156 LEU A CA 1
ATOM 8985 C C . LEU A 1 1156 ? -6.990 49.101 -16.041 1.00 43.84 1156 LEU A C 1
ATOM 8987 O O . LEU A 1 1156 ? -6.042 48.752 -15.343 1.00 43.84 1156 LEU A O 1
ATOM 8991 N N . ASP A 1 1157 ? -8.011 49.836 -15.591 1.00 43.56 1157 ASP A N 1
ATOM 8992 C CA . ASP A 1 1157 ? -8.101 50.441 -14.255 1.00 43.56 1157 ASP A CA 1
ATOM 8993 C C . ASP A 1 1157 ? -8.914 49.615 -13.232 1.00 43.56 1157 ASP A C 1
ATOM 8995 O O . ASP A 1 1157 ? -8.951 49.982 -12.063 1.00 43.56 1157 ASP A O 1
ATOM 8999 N N . GLU A 1 1158 ? -9.553 48.508 -13.638 1.00 45.22 1158 GLU A N 1
ATOM 9000 C CA . GLU A 1 1158 ? -10.374 47.655 -12.745 1.00 45.22 1158 GLU A CA 1
ATOM 9001 C C . GLU A 1 1158 ? -9.677 46.351 -12.325 1.00 45.22 1158 GLU A C 1
ATOM 9003 O O . GLU A 1 1158 ? -10.237 45.566 -11.566 1.00 45.22 1158 GLU A O 1
ATOM 9008 N N . ARG A 1 1159 ? -8.428 46.129 -12.762 1.00 49.09 1159 ARG A N 1
ATOM 9009 C CA . ARG A 1 1159 ? -7.668 44.931 -12.384 1.00 49.09 1159 ARG A CA 1
ATOM 9010 C C . ARG A 1 1159 ? -7.429 44.914 -10.867 1.00 49.09 1159 ARG A C 1
ATOM 9012 O O . ARG A 1 1159 ? -6.872 45.889 -10.360 1.00 49.09 1159 ARG A O 1
ATOM 9019 N N . PRO A 1 1160 ? -7.728 43.814 -10.154 1.00 45.47 1160 PRO A N 1
ATOM 9020 C CA . PRO A 1 1160 ? -7.335 43.686 -8.756 1.00 45.47 1160 PRO A CA 1
ATOM 9021 C C . PRO A 1 1160 ? -5.809 43.814 -8.630 1.00 45.47 1160 PRO A C 1
ATOM 9023 O O . PRO A 1 1160 ? -5.067 43.251 -9.445 1.00 45.47 1160 PRO A O 1
ATOM 9026 N N . GLU A 1 1161 ? -5.339 44.574 -7.634 1.00 46.81 1161 GLU A N 1
ATOM 9027 C CA . GLU A 1 1161 ? -3.910 44.727 -7.339 1.00 46.81 1161 GLU A CA 1
ATOM 9028 C C . GLU A 1 1161 ? -3.293 43.345 -7.093 1.00 46.81 1161 GLU A C 1
ATOM 9030 O O . GLU A 1 1161 ? -3.524 42.697 -6.074 1.00 46.81 1161 GLU A O 1
ATOM 9035 N N . ARG A 1 1162 ? -2.509 42.863 -8.061 1.00 50.41 1162 ARG A N 1
ATOM 9036 C CA . ARG A 1 1162 ? -1.751 41.623 -7.908 1.00 50.41 1162 ARG A CA 1
ATOM 9037 C C . ARG A 1 1162 ? -0.538 41.887 -7.027 1.00 50.41 1162 ARG A C 1
ATOM 9039 O O . ARG A 1 1162 ? 0.211 42.834 -7.267 1.00 50.41 1162 ARG A O 1
ATOM 9046 N N . ARG A 1 1163 ? -0.288 41.000 -6.061 1.00 49.62 1163 ARG A N 1
ATOM 9047 C CA . ARG A 1 1163 ? 0.980 40.959 -5.325 1.00 49.62 1163 ARG A CA 1
ATOM 9048 C C . ARG A 1 1163 ? 2.092 40.578 -6.302 1.00 49.62 1163 ARG A C 1
ATOM 9050 O O . ARG A 1 1163 ? 2.254 39.407 -6.646 1.00 49.62 1163 ARG A O 1
ATOM 9057 N N . PHE A 1 1164 ? 2.840 41.576 -6.757 1.00 55.28 1164 PHE A N 1
ATOM 9058 C CA . PHE A 1 1164 ? 4.067 41.354 -7.506 1.00 55.28 1164 PHE A CA 1
ATOM 9059 C C . PHE A 1 1164 ? 5.188 41.008 -6.539 1.00 55.28 1164 PHE A C 1
ATOM 9061 O O . PHE A 1 1164 ? 5.455 41.741 -5.585 1.00 55.28 1164 PHE A O 1
ATOM 9068 N N . ILE A 1 1165 ? 5.827 39.869 -6.779 1.00 58.28 1165 ILE A N 1
ATOM 9069 C CA . ILE A 1 1165 ? 6.979 39.430 -6.005 1.00 58.28 1165 ILE A CA 1
ATOM 9070 C C . ILE A 1 1165 ? 8.219 39.972 -6.720 1.00 58.28 1165 ILE A C 1
ATOM 9072 O O . ILE A 1 1165 ? 8.537 39.481 -7.811 1.00 58.28 1165 ILE A O 1
ATOM 9076 N N . PRO A 1 1166 ? 8.903 40.985 -6.154 1.00 56.56 1166 PRO A N 1
ATOM 9077 C CA . PRO A 1 1166 ? 10.083 41.563 -6.782 1.00 56.56 1166 PRO A CA 1
ATOM 9078 C C . PRO A 1 1166 ? 11.174 40.498 -6.899 1.00 56.56 1166 PRO A C 1
ATOM 9080 O O . PRO A 1 1166 ? 11.367 39.696 -5.979 1.00 56.56 1166 PRO A O 1
ATOM 9083 N N . MET A 1 1167 ? 11.899 40.482 -8.021 1.00 58.47 1167 MET A N 1
ATOM 9084 C CA . MET A 1 1167 ? 12.980 39.518 -8.228 1.00 58.47 1167 MET A CA 1
ATOM 9085 C C . MET A 1 1167 ? 14.056 39.699 -7.135 1.00 58.47 1167 MET A C 1
ATOM 9087 O O . MET A 1 1167 ? 14.676 40.763 -7.061 1.00 58.47 1167 MET A O 1
ATOM 9091 N N . PRO A 1 1168 ? 14.313 38.687 -6.281 1.00 62.81 1168 PRO A N 1
ATOM 9092 C CA . PRO A 1 1168 ? 15.275 38.825 -5.193 1.00 62.81 1168 PRO A CA 1
ATOM 9093 C C . PRO A 1 1168 ? 16.713 38.937 -5.721 1.00 62.81 1168 PRO A C 1
ATOM 9095 O O . PRO A 1 1168 ? 17.073 38.340 -6.740 1.00 62.81 1168 PRO A O 1
ATOM 9098 N N . GLU A 1 1169 ? 17.565 39.677 -5.005 1.00 65.62 1169 GLU A N 1
ATOM 9099 C CA . GLU A 1 1169 ? 18.969 39.850 -5.388 1.00 65.62 1169 GLU A CA 1
ATOM 9100 C C . GLU A 1 1169 ? 19.726 38.510 -5.457 1.00 65.62 1169 GLU A C 1
ATOM 9102 O O . GLU A 1 1169 ? 19.579 37.616 -4.618 1.00 65.62 1169 GLU A O 1
ATOM 9107 N N . LEU A 1 1170 ? 20.598 38.372 -6.463 1.00 68.38 1170 LEU A N 1
ATOM 9108 C CA . LEU A 1 1170 ? 21.405 37.169 -6.667 1.00 68.38 1170 LEU A CA 1
ATOM 9109 C C . LEU A 1 1170 ? 22.472 37.023 -5.570 1.00 68.38 1170 LEU A C 1
ATOM 9111 O O . LEU A 1 1170 ? 23.563 37.592 -5.665 1.00 68.38 1170 LEU A O 1
ATOM 9115 N N . LEU A 1 1171 ? 22.200 36.193 -4.561 1.00 66.88 1171 LEU A N 1
ATOM 9116 C CA . LEU A 1 1171 ? 23.171 35.874 -3.515 1.00 66.88 1171 LEU A CA 1
ATOM 9117 C C . LEU A 1 1171 ? 24.290 34.983 -4.065 1.00 66.88 1171 LEU A C 1
ATOM 9119 O O . LEU A 1 1171 ? 24.044 33.936 -4.668 1.00 66.88 1171 LEU A O 1
ATOM 9123 N N . ARG A 1 1172 ? 25.546 35.375 -3.829 1.00 67.00 1172 ARG A N 1
ATOM 9124 C CA . ARG A 1 1172 ? 26.730 34.674 -4.344 1.00 67.00 1172 ARG A CA 1
ATOM 9125 C C . ARG A 1 1172 ? 27.546 34.007 -3.234 1.00 67.00 1172 ARG A C 1
ATOM 9127 O O . ARG A 1 1172 ? 27.675 34.526 -2.133 1.00 67.00 1172 ARG A O 1
ATOM 9134 N N . THR A 1 1173 ? 28.116 32.843 -3.527 1.00 61.94 1173 THR A N 1
ATOM 9135 C CA . THR A 1 1173 ? 29.062 32.120 -2.659 1.00 61.94 1173 THR A CA 1
ATOM 9136 C C . THR A 1 1173 ? 30.435 32.786 -2.665 1.00 61.94 1173 THR A C 1
ATOM 9138 O O . THR A 1 1173 ? 30.822 33.348 -3.686 1.00 61.94 1173 THR A O 1
ATOM 9141 N N . GLN A 1 1174 ? 31.227 32.647 -1.596 1.00 54.88 1174 GLN A N 1
ATOM 9142 C CA . GLN A 1 1174 ? 32.630 33.070 -1.640 1.00 54.88 1174 GLN A CA 1
ATOM 9143 C C . GLN A 1 1174 ? 33.411 32.291 -2.719 1.00 54.88 1174 GLN A C 1
ATOM 9145 O O . GLN A 1 1174 ? 33.247 31.071 -2.846 1.00 54.88 1174 GLN A O 1
ATOM 9150 N N . PRO A 1 1175 ? 34.261 32.965 -3.512 1.00 51.09 1175 PRO A N 1
ATOM 9151 C CA . PRO A 1 1175 ? 35.042 32.307 -4.546 1.00 51.09 1175 PRO A CA 1
ATOM 9152 C C . PRO A 1 1175 ? 36.077 31.377 -3.903 1.00 51.09 1175 PRO A C 1
ATOM 9154 O O . PRO A 1 1175 ? 36.811 31.759 -2.997 1.00 51.09 1175 PRO A O 1
ATOM 9157 N N . ARG A 1 1176 ? 36.150 30.129 -4.380 1.00 44.97 1176 ARG A N 1
ATOM 9158 C CA . ARG A 1 1176 ? 37.019 29.091 -3.791 1.00 44.97 1176 ARG A CA 1
ATOM 9159 C C . ARG A 1 1176 ? 38.521 29.375 -3.953 1.00 44.97 1176 ARG A C 1
ATOM 9161 O O . ARG A 1 1176 ? 39.324 28.697 -3.317 1.00 44.97 1176 ARG A O 1
ATOM 9168 N N . LYS A 1 1177 ? 38.896 30.332 -4.811 1.00 43.91 1177 LYS A N 1
ATOM 9169 C CA . LYS A 1 1177 ? 40.259 30.844 -5.032 1.00 43.91 1177 LYS A CA 1
ATOM 9170 C C . LYS A 1 1177 ? 40.209 32.312 -5.461 1.00 43.91 1177 LYS A C 1
ATOM 9172 O O . LYS A 1 1177 ? 39.251 32.733 -6.110 1.00 43.91 1177 LYS A O 1
ATOM 9177 N N . GLU A 1 1178 ? 41.262 33.060 -5.148 1.00 41.09 1178 GLU A N 1
ATOM 9178 C CA . GLU A 1 1178 ? 41.421 34.462 -5.542 1.00 41.09 1178 GLU A CA 1
ATOM 9179 C C . GLU A 1 1178 ? 41.449 34.585 -7.082 1.00 41.09 1178 GLU A C 1
ATOM 9181 O O . GLU A 1 1178 ? 42.245 33.925 -7.750 1.00 41.09 1178 GLU A O 1
ATOM 9186 N N . GLY A 1 1179 ? 40.521 35.364 -7.655 1.00 54.09 1179 GLY A N 1
ATOM 9187 C CA . GLY A 1 1179 ? 40.383 35.576 -9.106 1.00 54.09 1179 GLY A CA 1
ATOM 9188 C C . GLY A 1 1179 ? 39.337 34.717 -9.842 1.00 54.09 1179 GLY A C 1
ATOM 9189 O O . GLY A 1 1179 ? 39.157 34.903 -11.044 1.00 54.09 1179 GLY A O 1
ATOM 9190 N N . GLN A 1 1180 ? 38.619 33.805 -9.170 1.00 45.16 1180 GLN A N 1
ATOM 9191 C CA . GLN A 1 1180 ? 37.510 33.049 -9.779 1.00 45.16 1180 GLN A CA 1
ATOM 9192 C C . GLN A 1 1180 ? 36.158 33.741 -9.528 1.00 45.16 1180 GLN A C 1
ATOM 9194 O O . GLN A 1 1180 ? 35.925 34.265 -8.442 1.00 45.16 1180 GLN A O 1
ATOM 9199 N N . LEU A 1 1181 ? 35.249 33.730 -10.513 1.00 43.97 1181 LEU A N 1
ATOM 9200 C CA . LEU A 1 1181 ? 33.912 34.313 -10.355 1.00 43.97 1181 LEU A CA 1
ATOM 9201 C C . LEU A 1 1181 ? 33.110 33.549 -9.279 1.00 43.97 1181 LEU A C 1
ATOM 9203 O O . LEU A 1 1181 ? 33.011 32.321 -9.358 1.00 43.97 1181 LEU A O 1
ATOM 9207 N N . PRO A 1 1182 ? 32.531 34.245 -8.285 1.00 56.25 1182 PRO A N 1
ATOM 9208 C CA . PRO A 1 1182 ? 31.721 33.615 -7.250 1.00 56.25 1182 PRO A CA 1
ATOM 9209 C C . PRO A 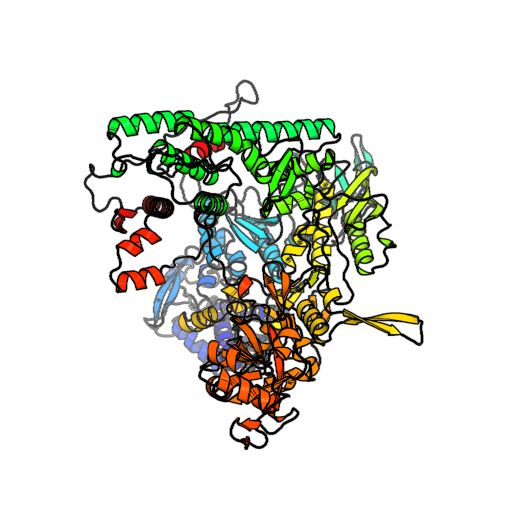1 1182 ? 30.424 33.030 -7.835 1.00 56.25 1182 PRO A C 1
ATOM 9211 O O . PRO A 1 1182 ? 29.718 33.707 -8.590 1.00 56.25 1182 PRO A O 1
ATOM 9214 N N . GLY A 1 1183 ? 30.132 31.767 -7.494 1.00 56.53 1183 GLY A N 1
ATOM 9215 C CA . GLY A 1 1183 ? 28.912 31.050 -7.894 1.00 56.53 1183 GLY A CA 1
ATOM 9216 C C . GLY A 1 1183 ? 27.667 31.525 -7.137 1.00 56.53 1183 GLY A C 1
ATOM 9217 O O . GLY A 1 1183 ? 27.780 32.321 -6.212 1.00 56.53 1183 GLY A O 1
ATOM 9218 N N . LEU A 1 1184 ? 26.478 31.052 -7.516 1.00 61.50 1184 LEU A N 1
ATOM 9219 C CA . LEU A 1 1184 ? 25.216 31.405 -6.849 1.00 61.50 1184 LEU A CA 1
ATOM 9220 C C . LEU A 1 1184 ? 24.994 30.550 -5.596 1.00 61.50 1184 LEU A C 1
ATOM 9222 O O . LEU A 1 1184 ? 25.215 29.339 -5.611 1.00 61.50 1184 LEU A O 1
ATOM 9226 N N . ASN A 1 1185 ? 24.535 31.173 -4.512 1.00 64.56 1185 ASN A N 1
ATOM 9227 C CA . ASN A 1 1185 ? 24.150 30.489 -3.282 1.00 64.56 1185 ASN A CA 1
ATOM 9228 C C . ASN A 1 1185 ? 22.688 30.033 -3.381 1.00 64.56 1185 ASN A C 1
ATOM 9230 O O . ASN A 1 1185 ? 21.786 30.606 -2.773 1.00 64.56 1185 ASN A O 1
ATOM 9234 N N . THR A 1 1186 ? 22.459 28.991 -4.179 1.00 53.81 1186 THR A N 1
ATOM 9235 C CA . THR A 1 1186 ? 21.119 28.488 -4.516 1.00 53.81 1186 THR A CA 1
ATOM 9236 C C . THR A 1 1186 ? 20.317 28.024 -3.303 1.00 53.81 1186 THR A C 1
ATOM 9238 O O . THR A 1 1186 ? 19.094 28.075 -3.335 1.00 53.81 1186 THR A O 1
ATOM 9241 N N . THR A 1 1187 ? 20.979 27.578 -2.232 1.00 49.00 1187 THR A N 1
ATOM 9242 C CA . THR A 1 1187 ? 20.318 27.137 -0.995 1.00 49.00 1187 THR A CA 1
ATOM 9243 C C . THR A 1 1187 ? 19.774 28.321 -0.205 1.00 49.00 1187 THR A C 1
ATOM 9245 O O . THR A 1 1187 ? 18.620 28.287 0.211 1.00 49.00 1187 THR A O 1
ATOM 9248 N N . ALA A 1 1188 ? 20.565 29.388 -0.051 1.00 56.28 1188 ALA A N 1
ATOM 9249 C CA . ALA A 1 1188 ? 20.101 30.615 0.593 1.00 56.28 1188 ALA A CA 1
ATOM 9250 C C . ALA A 1 1188 ? 19.013 31.305 -0.239 1.00 56.28 1188 ALA A C 1
ATOM 9252 O O . ALA A 1 1188 ? 18.012 31.730 0.321 1.00 56.28 1188 ALA A O 1
ATOM 9253 N N . MET A 1 1189 ? 19.167 31.329 -1.568 1.00 59.53 1189 MET A N 1
ATOM 9254 C CA . MET A 1 1189 ? 18.160 31.886 -2.477 1.00 59.53 1189 MET A CA 1
ATOM 9255 C C . MET A 1 1189 ? 16.856 31.078 -2.490 1.00 59.53 1189 MET A C 1
ATOM 9257 O O . MET A 1 1189 ? 15.782 31.661 -2.561 1.00 59.53 1189 MET A O 1
ATOM 9261 N N . ARG A 1 1190 ? 16.917 29.739 -2.406 1.00 52.03 1190 ARG A N 1
ATOM 9262 C CA . ARG A 1 1190 ? 15.712 28.903 -2.262 1.00 52.03 1190 ARG A CA 1
ATOM 9263 C C . ARG A 1 1190 ? 15.016 29.130 -0.934 1.00 52.03 1190 ARG A C 1
ATOM 9265 O O . ARG A 1 1190 ? 13.795 29.126 -0.917 1.00 52.03 1190 ARG A O 1
ATOM 9272 N N . LYS A 1 1191 ? 15.779 29.297 0.148 1.00 56.94 1191 LYS A N 1
ATOM 9273 C CA . LYS A 1 1191 ? 15.221 29.610 1.461 1.00 56.94 1191 LYS A CA 1
ATOM 9274 C C . LYS A 1 1191 ? 14.531 30.972 1.425 1.00 56.94 1191 LYS A C 1
ATOM 9276 O O . LYS A 1 1191 ? 13.341 31.022 1.657 1.00 56.94 1191 LYS A O 1
ATOM 9281 N N . SER A 1 1192 ? 15.224 32.022 0.978 1.00 59.16 1192 SER A N 1
ATOM 9282 C CA . SER A 1 1192 ? 14.641 33.366 0.890 1.00 59.16 1192 SER A CA 1
ATOM 9283 C C . SER A 1 1192 ? 13.436 33.429 -0.047 1.00 59.16 1192 SER A C 1
ATOM 9285 O O . SER A 1 1192 ? 12.475 34.121 0.246 1.00 59.16 1192 SER A O 1
ATOM 9287 N N . PHE A 1 1193 ? 13.473 32.709 -1.174 1.00 59.69 1193 PHE A N 1
ATOM 9288 C CA . PHE A 1 1193 ? 12.337 32.645 -2.091 1.00 59.69 1193 PHE A CA 1
ATOM 9289 C C . PHE A 1 1193 ? 11.176 31.827 -1.511 1.00 59.69 1193 PHE A C 1
ATOM 9291 O O . PHE A 1 1193 ? 10.030 32.222 -1.670 1.00 59.69 1193 PHE A O 1
ATOM 9298 N N . GLY A 1 1194 ? 11.467 30.726 -0.813 1.00 53.44 1194 GLY A N 1
ATOM 9299 C CA . GLY A 1 1194 ? 10.482 29.937 -0.072 1.00 53.44 1194 GLY A CA 1
ATOM 9300 C C . GLY A 1 1194 ? 9.813 30.739 1.044 1.00 53.44 1194 GLY A C 1
ATOM 9301 O O . GLY A 1 1194 ? 8.597 30.685 1.159 1.00 53.44 1194 GLY A O 1
ATOM 9302 N N . ASP A 1 1195 ? 10.586 31.540 1.777 1.00 59.44 1195 ASP A N 1
ATOM 9303 C CA . ASP A 1 1195 ? 10.089 32.480 2.788 1.00 59.44 1195 ASP A CA 1
ATOM 9304 C C . ASP A 1 1195 ? 9.230 33.591 2.136 1.00 59.44 1195 ASP A C 1
ATOM 9306 O O . ASP A 1 1195 ? 8.278 34.076 2.731 1.00 59.44 1195 ASP A O 1
ATOM 9310 N N . LEU A 1 1196 ? 9.518 33.972 0.883 1.00 54.31 1196 LEU A N 1
ATOM 9311 C CA . LEU A 1 1196 ? 8.774 34.992 0.123 1.00 54.31 1196 LEU A CA 1
ATOM 9312 C C . LEU A 1 1196 ? 7.422 34.508 -0.430 1.00 54.31 1196 LEU A C 1
ATOM 9314 O O . LEU A 1 1196 ? 6.504 35.320 -0.551 1.00 54.31 1196 LEU A O 1
ATOM 9318 N N . ILE A 1 1197 ? 7.305 33.225 -0.800 1.00 52.22 1197 ILE A N 1
ATOM 9319 C CA . ILE A 1 1197 ? 6.085 32.632 -1.396 1.00 52.22 1197 ILE A CA 1
ATOM 9320 C C . ILE A 1 1197 ? 5.306 31.728 -0.432 1.00 52.22 1197 ILE A C 1
ATOM 9322 O O . ILE A 1 1197 ? 4.257 31.207 -0.805 1.00 52.22 1197 ILE A O 1
ATOM 9326 N N . GLY A 1 1198 ? 5.845 31.483 0.765 1.00 42.06 1198 GLY A N 1
ATOM 9327 C CA . GLY A 1 1198 ? 5.306 30.529 1.736 1.00 42.06 1198 GLY A CA 1
ATOM 9328 C C . GLY A 1 1198 ? 3.935 30.912 2.290 1.00 42.06 1198 GLY A C 1
ATOM 9329 O O . GLY A 1 1198 ? 3.192 30.029 2.709 1.00 42.06 1198 GLY A O 1
ATOM 9330 N N . ASP A 1 1199 ? 3.591 32.199 2.216 1.00 44.56 1199 ASP A N 1
ATOM 9331 C CA . ASP A 1 1199 ? 2.439 32.753 2.925 1.00 44.56 1199 ASP A CA 1
ATOM 9332 C C . ASP A 1 1199 ? 1.203 32.945 2.021 1.00 44.56 1199 ASP A C 1
ATOM 9334 O O . ASP A 1 1199 ? 0.091 32.703 2.482 1.00 44.56 1199 ASP A O 1
ATOM 9338 N N . ARG A 1 1200 ? 1.369 33.334 0.736 1.00 45.53 1200 ARG A N 1
ATOM 9339 C CA . ARG A 1 1200 ? 0.321 33.442 -0.321 1.00 45.53 1200 ARG A CA 1
ATOM 9340 C C . ARG A 1 1200 ? 0.946 33.417 -1.732 1.00 45.53 1200 ARG A C 1
ATOM 9342 O O . ARG A 1 1200 ? 2.123 33.739 -1.888 1.00 45.53 1200 ARG A O 1
ATOM 9349 N N . GLY A 1 1201 ? 0.164 33.079 -2.764 1.00 48.53 1201 GLY A N 1
ATOM 9350 C CA . GLY A 1 1201 ? 0.590 33.148 -4.174 1.00 48.53 1201 GLY A CA 1
ATOM 9351 C C . GLY A 1 1201 ? 0.807 34.582 -4.697 1.00 48.53 1201 GLY A C 1
ATOM 9352 O O . GLY A 1 1201 ? 0.416 35.557 -4.058 1.00 48.53 1201 GLY A O 1
ATOM 9353 N N . GLY A 1 1202 ? 1.449 34.721 -5.864 1.00 54.25 1202 GLY A N 1
ATOM 9354 C CA . GLY A 1 1202 ? 1.704 36.007 -6.531 1.00 54.25 1202 GLY A CA 1
ATOM 9355 C C . GLY A 1 1202 ? 2.447 35.845 -7.864 1.00 54.25 1202 GLY A C 1
ATOM 9356 O O . GLY A 1 1202 ? 3.004 34.779 -8.139 1.00 54.25 1202 GLY A O 1
ATOM 9357 N N . ASP A 1 1203 ? 2.467 36.894 -8.690 1.00 50.00 1203 ASP A N 1
ATOM 9358 C CA . ASP A 1 1203 ? 3.218 36.907 -9.953 1.00 50.00 1203 ASP A CA 1
ATOM 9359 C C . ASP A 1 1203 ? 4.647 37.405 -9.704 1.00 50.00 1203 ASP A C 1
ATOM 9361 O O . ASP A 1 1203 ? 4.859 38.460 -9.104 1.00 50.00 1203 ASP A O 1
ATOM 9365 N N . MET A 1 1204 ? 5.647 36.657 -10.173 1.00 48.16 1204 MET A N 1
ATOM 9366 C CA . MET A 1 1204 ? 7.037 37.112 -10.133 1.00 48.16 1204 MET A CA 1
ATOM 9367 C C . MET A 1 1204 ? 7.244 38.209 -11.179 1.00 48.16 1204 MET A C 1
ATOM 9369 O O . MET A 1 1204 ? 6.850 38.045 -12.335 1.00 48.16 1204 MET A O 1
ATOM 9373 N N . GLU A 1 1205 ? 7.881 39.308 -10.786 1.00 53.59 1205 GLU A N 1
ATOM 9374 C CA . GLU A 1 1205 ? 8.367 40.313 -11.732 1.00 53.59 1205 GLU A CA 1
ATOM 9375 C C . GLU A 1 1205 ? 9.439 39.658 -12.630 1.00 53.59 1205 GLU A C 1
ATOM 9377 O O . GLU A 1 1205 ? 10.466 39.201 -12.124 1.00 53.59 1205 GLU A O 1
ATOM 9382 N N . ILE A 1 1206 ? 9.161 39.520 -13.937 1.00 44.53 1206 ILE A N 1
ATOM 9383 C CA . ILE A 1 1206 ? 10.080 38.913 -14.925 1.00 44.53 1206 ILE A CA 1
ATOM 9384 C C . ILE A 1 1206 ? 11.049 39.956 -15.471 1.00 44.53 1206 ILE A C 1
ATOM 9386 O O . ILE A 1 1206 ? 10.556 41.001 -15.959 1.00 44.53 1206 ILE A O 1
#

Secondary structure (DSSP, 8-state):
--SSSSHHHHHHHHHHHHHHHHHHHHH-----HHHHHHHHHHHHHHHHTTT--TT-TT--HHHHHHHHHHHHHTTSTTPPPSSTT-STT-HHHHHHHHHHHHHHTSSSPPPTT---SEE-TT-TTTTTSHHHHTTTTS-EE--HHHHHHHHTT--TTTT-GGGTTSEEEEE-TTS-EEEEEESS-HHHHHTGGGGGGGS-HHHHHHHHHHHHHTTB-TTT--B-GGGBPPHHHHHHHHHHHHHHHHTT--EEEEE-SSTT-EEEEETTSSEEEE---BTTT--TTTEEEETTEEEEEEES-EETTEEPPP---HHHHHHHHHHHTT---B-SSSTTPBTT-SS-EEEEE-TTS-EEEEESEEEETTEEEEEEEE---TT-SS--TT-EEEEEEE-TT-------SSHHHHHHHHHHHHHHHHHHHHHHT-HHHHHHHHHHHHHHHTT-GGGPPPPPPPSSHHHHHHHHHHHHHHHTS-S-PBPTT--HHHHHHHHHHH-S--TTPPP--GGGB--SSHHHHHHHHHHHHHHHHTEEEEEEEEEETTEEEEEEE-HHHHHHHS--SS-HHHHHHHHHHHHHHTT--GGG----SHHHHHHHHTT----STT-EEGGG-S-HHHHHHHHHHHHHHHTTTEEEEEEEE-TT--EEEEEEEEBTTS-EEEEEEEE---PPP-TTS-EE---TTS---EEE--EEEEEPPPPTTSPP--HHHHEEEE-HHHHHHHHHHHHHHHHTTS--SEEEETTTTGGGGGTS-PEEE-TTHHHHTEEEEE-TTT--EEEEE-HHHHHHHHHHTTEEEE-HHHHHHSSHHHHHHHHHTT--TT--SS--HHHHTTT--TT--SSB-TT--B--TTSEEEEEE-SGGGTTTEEEE-TT-EE-TTSBEEPPPSSTGGGS-TGGGSGGGGGGGGS-HHHHHHHHHHHTTEEEEPSPEEEEES--TTTTSSSEEEEEHHHHHHSEEE-GGG-EEE--TT-EEEETTS-EEEEEEEE-TT--HHHHHHTT-HHHHHHHHH-TT--EEE-THHHHHHT-HHHHHHHHHS--EEEE-TTS-EEEEEEEEE-EEEES--HHHH--PPPHHHHHTT-S----HHHHHHHHHTT-HHHHHHHHTT-HHHHHHHHHHHHHTTEEE-TT--EEETTTS--TTSS----EEPPPP--BPPPSSTTSPPPB-HHHHHHHHHHHHSSS--EE--

Sequence (1206 aa):
MKKAHGLRRYFYEYVYYKAVEQARGQAGQVIPISQAKAIRARVDEILGQRGTELADPRLGVTDCLTAIDQAFAEKVSDYEPQFGDHSPQNERYQQSQREFIRATGVGAQADPKSARLPISPYDPDWSERATVKRAGTALVYLPDETIARVAGGEVETLADPRRGNMVLWRIDNEGKPFEAGRAMTNDDASGLTALMDKMSQQEYDRVREWVVDGGRDPQTNRVDRNRFMSQRAVARSAALLEELKAQGVSYEVMRDREPGQIKAKIAGTGMEIRLTDTRQEEYAGARIYDNGTVLRYSTNYRVPGGMAVYSPSPAEAVQLLRFAQGHRIERTDLPGHVVGETGTTHQERGRGRTLVDVPDSYHVDRESMFVVGDYVAPGESGPRSGSKVMLRRDAKNRSLPAFFIDAGPAEAYAKAAVESARENLQAALGVEDLIARAEAERERTGGHLDAIEPPEYAADSEVAAIQRSYWDVLTGAHSDLLRPGATEEMYQQRLEAIGELQAEEVPEMGNLVYGGTAVEKVRQHAEDVPFELIGTWDAELHNVDGEWVQQRFNPDRVARYMTSPTGQWSNLDNLASALRRCEIPPAEMMGSTFQATRFKDRLVRFDAERSVPIADHESAFMRRIGATVRESIERNAATVSEILVDEQGVIRWSGEKLRRDGKGTPISGEIGQVFDVGEYGEITTAFASGDNALVVPGYEATIMAQTPGEVPSSVEERTRLRGYEQLMHERIQYQIASDLIAGRSETGEPSSLNAVYSQLYGTKHPTDFIERATTYQLDESTGGIKGHLDEWTAAILQTEARRVRYSNAIKAGSTIYAEYRAQRDRTEPADDNRFDAWRLTGGRNMTVLTGKDLNNVDAPSGYFDPVMTGGATNQGIVRYLTTQAQVGPDGRIVPGDESVAGQRAPLMALPELETLRYDPFDRQQMTASTIMQSSEVTAPAKTALMTFGGWTADDPIVVSKEFAERHRIRGAGGQERDLVVGDKISDLHGNKGVISLIVDRDMPLQDAQEQEVVEEVHWFRANPGLDVVMSPFSLISRRNAGSARELMSGNVSDLHSPNGDLRPGASGEMRFVVTHMAVDEKTKIYDDEQVRAGKGRKASSQLAWALQSQDCPAIMREFYDHNSGAESNLREYLLVAGMDMEADGTLRVVGQAEGLDERPERRFIPMPELLRTQPRKEGQLPGLNTTAMRKSFGDLIGDRGGDMEI

Foldseek 3Di:
DPQQAQVQLLLLLLLLLVLQVVLCVQLLFQAFLLQSLVLQVQLQVQVVVVVDGSSDSPDDQLSSLVSNQVSCVLFPPPDDRQQVVSDCPGPSSVVSVVVLCQQAVRPHHHDPLHQHRWDACNPPLQVLAPLSLVCFRFTKGAHQVLCCVQPVVRDSCCSPPVNQQGWIWGADPVSHIDTSGTSHDLCNLQLVSLCFLLFFPVLCVQCVVLQQQQQADPVPRDGNSLFHADPQLSLLLSLQSLLCLQLLWDWGWHDDDHRNWIWIDTPPFQKIAIQTDTHVPSCRLAWIDGQQKIKGKFKPDADVPGGDDDDDGSVVSNVSVCVLLLHWDAAPADGPDTWQFWDDWFWDQDDPRDTATWIQWADDQLKTKTFRYADDDPPDPDGDGRMTMIIMMGRPRHDDADADPALVVLLVVLQLLLVQLLVQLLVLLVLVVLLVLLVVQCVVPVLDLVRRDDDDHDLPPVSRLLNVVLNCLSSVVDVWDFAVPQFVCLQVVQVVVQPDDDPPDDRCSDNGTDDDHSSNRSVVSSVCCSCRQFAASFFDWDQDPNDTATAGGALQSSLCRGDDPDHSVSSLSNNLNSCLNNLPALSRHDDDDPVSLVSNLLSDDDDPVQKDFQCPDPDPLSNVLNVLLQVLQSSNQWHWDTWIAGPQQKIKTKTFGQHRNRDTDIAIEIDARDFDQDPLRWGWHDGSSPPTWTWLFEWEKRFRFDDRSHDDDASQQRIFTDALSNLSSSQSSNQSNVFVSPSDRYTDTRHSSVVSVVVRPTDTHHNCLQVVQWDWDQPPVPRDIDIDGDLLSSLLSQQRNQKYFYDVQLLVFQAPVNLVCCVPVVPSLNSSSRDGSCNSRLNHHLLQLWAAHSRRDTDDAQAFASQAWDDDSGRSGITGHQPQWDADPRRGIDGFDPDPSSRHRSNCNDPLNPLLVQADSVQQNLLVVFSSFFPDKDDWAKEFADDDPCCQVPFHKEFEPVLQQVDWAQAPPRDIDGDDFQFWKAFSRNRIHTHHYYEHLPDDCVVCVVVVNNQVSLQCVQPVRHTMYHHNVCCVVRVRVSVVVQFQVADFAWGAGSVGDIRGRRIGIGIMTRGNRHRNRPDDDDDVVCVSVVHDDDPDVVVVVVCVVVVPVVVVCVNPVPCVVVVVVVQLVQVVVQWGADPVRDIGGHPPPDDPPPHDDFPEDEDDDFDFDDDPDPPDDTHTPVVVVCVVVCVSPVSGDGHYDD

Radius of gyration: 37.3 Å; chains: 1; bounding box: 112×90×101 Å

pLDDT: mean 83.6, std 13.46, range [34.31, 98.06]